Protein AF-I0X9K6-F1 (afdb_monomer_lite)

pLDDT: mean 84.28, std 16.14, range [26.67, 98.5]

Secondary structure (DSSP, 8-state):
----SSSSSSSTTS---------------------HHHHHHHHHTT-HHHHHHHHHHHHHH-GGGHHHHHHHHHHHHHHHHHHHHHHHHHHHHHHH-TT-HHHHHHHHHHHHHH-S--SSTHHHHHHHHHHHHHHHHHHHHHHHHHHHHHHHHHTT-HHHHHHHHHTTTTTTHHHHHHHTTT-HHHHHHHHHHHHHHHHHHHHHHSTTHHHHHHHHHHHHHHHHHTT-HHHHHHHHHHHHHHHHHHHHHHHHHHHHHHHHHHHHHHHHHH-TT--SSSHHHHHHHHHH--TTSTT-HHHHHHHHHHHHHHHHHHHHHHHHHHHHHHHHHHHHSHHHHT--SSS---HHHHHHHHHHHHHHHHHHHHHHHHT-SS--S--TTHHHHHHHHHHHHHHHHHHHHHHHHHHHHHHHHHHHHHHHHHT-TTS-HHHHHHHHHHHHHHHHHHH--HHHHSTTT-GGGHHHHHHT--TTHHHHHHHHHHHHHHHHHHHHHHHHHHHHHHHHHHHHHHHHHHHHHHHHHHHHHHHHT-SS---HHHHHHHHH-HHHHHHHHHHHHHHHTS------------HHHHHHHHHHHHHHHHHHHHHHHHHHHHHHHHHHT-GGGGS-HHHHHHHHHHHHHHHHHHHHHHHHHHHHHHHHHHHHHHHHHHHHHHHHHHHHHHHHHHHHHTT-HHHHHHHHHHHHHHHHHHHHHS--HHHHHHHHHHHHHHHHHHHHHHHHHHHHHHHHHHHHHHHHHHTT-HHHHHHHHHHHHHHHHTT-SSPPHHHHHHHHHHHHHHHHHT-----TTSTTHHHHHHHHHHHHHHHHHHHHHHHHHHHHS-S---

Radius of gyration: 77.04 Å; chains: 1; bounding box: 187×77×241 Å

Foldseek 3Di:
DDDPPDPPPPPPPPDDDDDDDDDDDDDDDPDDPLDVVVLVVCVQQQVLVVSVVSLVVVCVVCVVCNVVSVVSVVVLVVLVVVLVVLLVVLVVCCVPPVLVLVVNLVSLVVSCNSHVDDDDPSVVVSVVSNLVSLLSVLVVLLVVLQQVLLVCLLVVVLLVSLVSLVVSLCRQLVVVCVVCVVPCVLVVLVVVLVVLLVVLSCVCNPPCLLVQLLVLLVQLLVCLLVLNLVSNVVSLVVNLVSLLVLLVSLVSLVVSLVSLVVSLVVVCVVPVPDDCSHNSVSVSCLQVPDPVRQLGHSNSSSVSSLVVSLVSSLVSLVVSLLVLLVVLLVCPDPVNCPPPDDDNSPSVVSLVSNLSSLVSNVSSLCSLVSNDDPPSPDSVCVVVNLVSLLSNVLSVLLVLLVVLVVVLVVLLVVLVVLVVCCPDDPDPLVVSLVVLLVSLVVNCVSLPDLQCSQLVNPPSNVVVVVVVDCPPVSSSVVSNVSSVVSVVSSVVSNLSSLVSNLVVLLVLLVVLLVVLVLLLVLLVCQQFQVDDDDDPVRLVVLLVPVPSSSVVVVVVVVVVVDDDDPDPDPRFHALVSSLSSLVVSLVSLVVSLVSLVVSLVVSVVSCVVRVVLVVPPSSVVSNVVSVVSSVVSNVSSVVSNVVSVVSNVLSVVLQVQLVVLQVQLVVLQVQLVVCLVVLVLVSNVVSLVSSVVSNVSSRSSHNDPVSVVVSVVSSVVSVVSSLVVLLVVLVVQLVVLLVQLVVCVVVLNLVSSLVSLVVNQVSNVVRDVDGDPSSVVSNVVSVVSVVVVVDDDDDPPDPCCVVVVVVVVVVVVVVVVVVVVVVVVVVVDDDDDD

Structure (mmCIF, N/CA/C/O backbone):
data_AF-I0X9K6-F1
#
_entry.id   AF-I0X9K6-F1
#
loop_
_atom_site.group_PDB
_atom_site.id
_atom_site.type_symbol
_atom_site.label_atom_id
_atom_site.label_alt_id
_atom_site.label_comp_id
_atom_site.label_asym_id
_atom_site.label_entity_id
_atom_site.label_seq_id
_atom_site.pdbx_PDB_ins_code
_atom_site.Cartn_x
_atom_site.Cartn_y
_atom_site.Cartn_z
_atom_site.occupancy
_atom_site.B_iso_or_equiv
_atom_site.auth_seq_id
_atom_site.auth_comp_id
_atom_site.auth_asym_id
_atom_site.auth_atom_id
_atom_site.pdbx_PDB_model_num
ATOM 1 N N . MET A 1 1 ? 55.157 53.522 -71.698 1.00 33.41 1 MET A N 1
ATOM 2 C CA . MET A 1 1 ? 56.311 54.461 -71.692 1.00 33.41 1 MET A CA 1
ATOM 3 C C . MET A 1 1 ? 56.185 55.379 -70.476 1.00 33.41 1 MET A C 1
ATOM 5 O O . MET A 1 1 ? 55.043 55.668 -70.152 1.00 33.41 1 MET A O 1
ATOM 9 N N . PRO A 1 2 ? 57.252 55.941 -69.874 1.00 47.41 2 PRO A N 1
ATOM 10 C CA . PRO A 1 2 ? 58.630 55.458 -69.745 1.00 47.41 2 PRO A CA 1
ATOM 11 C C . PRO A 1 2 ? 59.175 55.565 -68.292 1.00 47.41 2 PRO A C 1
ATOM 13 O O . PRO A 1 2 ? 58.953 56.555 -67.611 1.00 47.41 2 PRO A O 1
ATOM 16 N N . LYS A 1 3 ? 59.959 54.570 -67.854 1.00 30.31 3 LYS A N 1
ATOM 17 C CA . LYS A 1 3 ? 61.115 54.676 -66.924 1.00 30.31 3 LYS A CA 1
ATOM 18 C C . LYS A 1 3 ? 61.911 53.358 -67.013 1.00 30.31 3 LYS A C 1
ATOM 20 O O . LYS A 1 3 ? 62.117 52.638 -66.049 1.00 30.31 3 LYS A O 1
ATOM 25 N N . LYS A 1 4 ? 62.300 53.001 -68.242 1.00 36.22 4 LYS A N 1
ATOM 26 C CA . LYS A 1 4 ? 63.235 51.911 -68.566 1.00 36.22 4 LYS A CA 1
ATOM 27 C C . LYS A 1 4 ? 64.493 52.544 -69.159 1.00 36.22 4 LYS A C 1
ATOM 29 O O . LYS A 1 4 ? 64.652 52.517 -70.369 1.00 36.22 4 LYS A O 1
ATOM 34 N N . LEU A 1 5 ? 65.307 53.205 -68.334 1.00 34.06 5 LEU A N 1
ATOM 35 C CA . LEU A 1 5 ? 66.648 53.683 -68.703 1.00 34.06 5 LEU A CA 1
ATOM 36 C C . LEU A 1 5 ? 67.356 54.230 -67.445 1.00 34.06 5 LEU A C 1
ATOM 38 O O . LEU A 1 5 ? 67.304 55.429 -67.213 1.00 34.06 5 LEU A O 1
ATOM 42 N N . LEU A 1 6 ? 67.931 53.371 -66.586 1.00 31.33 6 LEU A N 1
ATOM 43 C CA . LEU A 1 6 ? 68.987 53.794 -65.632 1.00 31.33 6 LEU A CA 1
ATOM 44 C C . LEU A 1 6 ? 69.682 52.674 -64.838 1.00 31.33 6 LEU A C 1
ATOM 46 O O . LEU A 1 6 ? 70.723 52.939 -64.256 1.00 31.33 6 LEU A O 1
ATOM 50 N N . PHE A 1 7 ? 69.200 51.426 -64.844 1.00 32.12 7 PHE A N 1
ATOM 51 C CA . PHE A 1 7 ? 69.889 50.335 -64.124 1.00 32.12 7 PHE A CA 1
ATOM 52 C C . PHE A 1 7 ? 70.731 49.408 -65.021 1.00 32.12 7 PHE A C 1
ATOM 54 O O . PHE A 1 7 ? 71.430 48.526 -64.535 1.00 32.12 7 PHE A O 1
ATOM 61 N N . LEU A 1 8 ? 70.716 49.639 -66.341 1.00 30.20 8 LEU A N 1
ATOM 62 C CA . LEU A 1 8 ? 71.433 48.822 -67.329 1.00 30.20 8 LEU A CA 1
ATOM 63 C C . LEU A 1 8 ? 72.877 49.296 -67.610 1.00 30.20 8 LEU A C 1
ATOM 65 O O . LEU A 1 8 ? 73.516 48.790 -68.526 1.00 30.20 8 LEU A O 1
ATOM 69 N N . THR A 1 9 ? 73.401 50.262 -66.848 1.00 31.50 9 THR A N 1
ATOM 70 C CA . THR A 1 9 ? 74.706 50.902 -67.113 1.00 31.50 9 THR A CA 1
ATOM 71 C C . THR A 1 9 ? 75.713 50.838 -65.961 1.00 31.50 9 THR A C 1
ATOM 73 O O . THR A 1 9 ? 76.816 51.346 -66.129 1.00 31.50 9 THR A O 1
ATOM 76 N N . LEU A 1 10 ? 75.417 50.167 -64.835 1.00 29.38 10 LEU A N 1
ATOM 77 C CA . LEU A 1 10 ? 76.358 50.087 -63.700 1.00 29.38 10 LEU A CA 1
ATOM 78 C C . LEU A 1 10 ? 76.986 48.708 -63.425 1.00 29.38 10 LEU A C 1
ATOM 80 O O . LEU A 1 10 ? 77.872 48.621 -62.583 1.00 29.38 10 LEU A O 1
ATOM 84 N N . LEU A 1 11 ? 76.617 47.645 -64.153 1.00 30.78 11 LEU A N 1
ATOM 85 C CA . LEU A 1 11 ? 77.255 46.321 -64.003 1.00 30.78 11 LEU A CA 1
ATOM 86 C C . LEU A 1 11 ? 78.198 45.939 -65.161 1.00 30.78 11 LEU A C 1
ATOM 88 O O . LEU A 1 11 ? 78.837 44.892 -65.126 1.00 30.78 11 LEU A O 1
ATOM 92 N N . PHE A 1 12 ? 78.315 46.796 -66.182 1.00 28.17 12 PHE A N 1
ATOM 93 C CA . PHE A 1 12 ? 79.093 46.528 -67.401 1.00 28.17 12 PHE A CA 1
ATOM 94 C C . PHE A 1 12 ? 80.575 46.957 -67.305 1.00 28.17 12 PHE A C 1
ATOM 96 O O . PHE A 1 12 ? 81.290 46.906 -68.299 1.00 28.17 12 PHE A O 1
ATOM 103 N N . PHE A 1 13 ? 81.055 47.361 -66.119 1.00 28.20 13 PHE A N 1
ATOM 104 C CA . PHE A 1 13 ? 82.417 47.889 -65.918 1.00 28.20 13 PHE A CA 1
ATOM 105 C C . PHE A 1 13 ? 83.308 47.113 -64.929 1.00 28.20 13 PHE A C 1
ATOM 107 O O . PHE A 1 13 ? 84.413 47.561 -64.644 1.00 28.20 13 PHE A O 1
ATOM 114 N N . LEU A 1 14 ? 82.901 45.931 -64.447 1.00 30.69 14 LEU A N 1
ATOM 115 C CA . LEU A 1 14 ? 83.754 45.095 -63.574 1.00 30.69 14 LEU A CA 1
ATOM 116 C C . LEU A 1 14 ? 84.393 43.880 -64.261 1.00 30.69 14 LEU A C 1
ATOM 118 O O . LEU A 1 14 ? 85.107 43.108 -63.628 1.00 30.69 14 LEU A O 1
ATOM 122 N N . PHE A 1 15 ? 84.218 43.745 -65.574 1.00 31.83 15 PHE A N 1
ATOM 123 C CA . PHE A 1 15 ? 84.880 42.722 -66.373 1.00 31.83 15 PHE A CA 1
ATOM 124 C C . PHE A 1 15 ? 85.744 43.391 -67.442 1.00 31.83 15 PHE A C 1
ATOM 126 O O . PHE A 1 15 ? 85.255 43.551 -68.543 1.00 31.83 15 PHE A O 1
ATOM 133 N N . PHE A 1 16 ? 86.984 43.809 -67.138 1.00 26.67 16 PHE A N 1
ATOM 134 C CA . PHE A 1 16 ? 88.144 43.704 -68.055 1.00 26.67 16 PHE A CA 1
ATOM 135 C C . PHE A 1 16 ? 89.475 44.210 -67.426 1.00 26.67 16 PHE A C 1
ATOM 137 O O . PHE A 1 16 ? 89.785 45.392 -67.491 1.00 26.67 16 PHE A O 1
ATOM 144 N N . LYS A 1 17 ? 90.300 43.234 -66.980 1.00 30.03 17 LYS A N 1
ATOM 145 C CA . LYS A 1 17 ? 91.791 43.119 -67.064 1.00 30.03 17 LYS A CA 1
ATOM 146 C C . LYS A 1 17 ? 92.709 44.019 -66.186 1.00 30.03 17 LYS A C 1
ATOM 148 O O . LYS A 1 17 ? 92.274 45.087 -65.786 1.00 30.03 17 LYS A O 1
ATOM 153 N N . PRO A 1 18 ? 93.992 43.629 -65.910 1.00 35.03 18 PRO A N 1
ATOM 154 C CA . PRO A 1 18 ? 94.829 42.669 -66.652 1.00 35.03 18 PRO A CA 1
ATOM 155 C C . PRO A 1 18 ? 95.585 41.581 -65.853 1.00 35.03 18 PRO A C 1
ATOM 157 O O . PRO A 1 18 ? 95.707 41.603 -64.635 1.00 35.03 18 PRO A O 1
ATOM 160 N N . LEU A 1 19 ? 96.110 40.634 -66.643 1.00 31.67 19 LEU A N 1
ATOM 161 C CA . LEU A 1 19 ? 97.127 39.632 -66.321 1.00 31.67 19 LEU A CA 1
ATOM 162 C C . LEU A 1 19 ? 98.327 40.214 -65.551 1.00 31.67 19 LEU A C 1
ATOM 164 O O . LEU A 1 19 ? 98.897 41.222 -65.967 1.00 31.67 19 LEU A O 1
ATOM 168 N N . SER A 1 20 ? 98.822 39.447 -64.582 1.00 30.55 20 SER A N 1
ATOM 169 C CA . SER A 1 20 ? 100.236 39.402 -64.198 1.00 30.55 20 SER A CA 1
ATOM 170 C C . SER A 1 20 ? 100.760 37.965 -64.359 1.00 30.55 20 SER A C 1
ATOM 172 O O . SER A 1 20 ? 100.078 36.990 -64.048 1.00 30.55 20 SER A O 1
ATOM 174 N N . LEU A 1 21 ? 101.951 37.848 -64.953 1.00 31.69 21 LEU A N 1
ATOM 175 C CA . LEU A 1 21 ? 102.672 36.614 -65.291 1.00 31.69 21 LEU A CA 1
ATOM 176 C C . LEU A 1 21 ? 103.750 36.291 -64.232 1.00 31.69 21 LEU A C 1
ATOM 178 O O . LEU A 1 21 ? 104.315 37.213 -63.651 1.00 31.69 21 LEU A O 1
ATOM 182 N N . PHE A 1 22 ? 104.101 34.995 -64.145 1.00 31.48 22 PHE A N 1
ATOM 183 C CA . PHE A 1 22 ? 105.184 34.319 -63.385 1.00 31.48 22 PHE A CA 1
ATOM 184 C C . PHE A 1 22 ? 104.928 34.056 -61.881 1.00 31.48 22 PHE A C 1
ATOM 186 O O . PHE A 1 22 ? 104.435 34.922 -61.180 1.00 31.48 22 PHE A O 1
ATOM 193 N N . SER A 1 23 ? 105.249 32.891 -61.291 1.00 28.66 23 SER A N 1
ATOM 194 C CA . SER A 1 23 ? 106.097 31.758 -61.707 1.00 28.66 23 SER A CA 1
ATOM 195 C C . SER A 1 23 ? 105.621 30.407 -61.119 1.00 28.66 23 SER A C 1
ATOM 197 O O . SER A 1 23 ? 104.689 30.327 -60.325 1.00 28.66 23 SER A O 1
ATOM 199 N N . ALA A 1 24 ? 106.254 29.331 -61.590 1.00 29.61 24 ALA A N 1
ATOM 200 C CA . ALA A 1 24 ? 105.864 27.932 -61.478 1.00 29.61 24 ALA A CA 1
ATOM 201 C C . ALA A 1 24 ? 105.912 27.308 -60.068 1.00 29.61 24 ALA A C 1
ATOM 203 O O . ALA A 1 24 ? 106.880 27.458 -59.330 1.00 29.61 24 ALA A O 1
ATOM 204 N N . GLY A 1 25 ? 104.937 26.433 -59.810 1.00 28.25 25 GLY A N 1
ATOM 205 C CA . GLY A 1 25 ? 104.994 25.372 -58.808 1.00 28.25 25 GLY A CA 1
ATOM 206 C C . GLY A 1 25 ? 104.135 24.191 -59.257 1.00 28.25 25 GLY A C 1
ATOM 207 O O . GLY A 1 25 ? 102.939 24.150 -58.995 1.00 28.25 25 GLY A O 1
ATOM 208 N N . LYS A 1 26 ? 104.738 23.243 -59.986 1.00 34.56 26 LYS A N 1
ATOM 209 C CA . LYS A 1 26 ? 104.135 21.945 -60.328 1.00 34.56 26 LYS A CA 1
ATOM 210 C C . LYS A 1 26 ? 103.781 21.195 -59.038 1.00 34.56 26 LYS A C 1
ATOM 212 O O . LYS A 1 26 ? 104.678 20.690 -58.374 1.00 34.56 26 LYS A O 1
ATOM 217 N N . VAL A 1 27 ? 102.492 20.998 -58.776 1.00 31.80 27 VAL A N 1
ATOM 218 C CA . VAL A 1 27 ? 102.008 19.799 -58.080 1.00 31.80 27 VAL A CA 1
ATOM 219 C C . VAL A 1 27 ? 101.056 19.098 -59.035 1.00 31.80 27 VAL A C 1
ATOM 221 O O . VAL A 1 27 ? 99.942 19.541 -59.292 1.00 31.80 27 VAL A O 1
ATOM 224 N N . ARG A 1 28 ? 101.566 18.029 -59.645 1.00 32.28 28 ARG A N 1
ATOM 225 C CA . ARG A 1 28 ? 100.822 17.153 -60.541 1.00 32.28 28 ARG A CA 1
ATOM 226 C C . ARG A 1 28 ? 100.207 16.035 -59.701 1.00 32.28 28 ARG A C 1
ATOM 228 O O . ARG A 1 28 ? 100.934 15.314 -59.030 1.00 32.28 28 ARG A O 1
ATOM 235 N N . ALA A 1 29 ? 98.894 15.898 -59.856 1.00 32.69 29 ALA A N 1
ATOM 236 C CA . ALA A 1 29 ? 98.073 14.708 -59.659 1.00 32.69 29 ALA A CA 1
ATOM 237 C C . ALA A 1 29 ? 97.879 14.166 -58.230 1.00 32.69 29 ALA A C 1
ATOM 239 O O . ALA A 1 29 ? 98.691 13.420 -57.690 1.00 32.69 29 ALA A O 1
ATOM 240 N N . LYS A 1 30 ? 96.642 14.327 -57.749 1.00 34.72 30 LYS A N 1
ATOM 241 C CA . LYS A 1 30 ? 95.850 13.156 -57.365 1.00 34.72 30 LYS A CA 1
ATOM 242 C C . LYS A 1 30 ? 94.674 13.072 -58.341 1.00 34.72 30 LYS A C 1
ATOM 244 O O . LYS A 1 30 ? 93.729 13.843 -58.239 1.00 34.72 30 LYS A O 1
ATOM 249 N N . ASN A 1 31 ? 94.789 12.189 -59.334 1.00 43.59 31 ASN A N 1
ATOM 250 C CA . ASN A 1 31 ? 93.687 11.833 -60.224 1.00 43.59 31 ASN A CA 1
ATOM 251 C C . ASN A 1 31 ? 92.539 11.279 -59.373 1.00 43.59 31 ASN A C 1
ATOM 253 O O . ASN A 1 31 ? 92.624 10.156 -58.878 1.00 43.59 31 ASN A O 1
ATOM 257 N N . SER A 1 32 ? 91.460 12.038 -59.223 1.00 43.88 32 SER A N 1
ATOM 258 C CA . SER A 1 32 ? 90.138 11.424 -59.223 1.00 43.88 32 SER A CA 1
ATOM 259 C C . SER A 1 32 ? 89.593 11.609 -60.627 1.00 43.88 32 SER A C 1
ATOM 261 O O . SER A 1 32 ? 89.447 12.749 -61.063 1.00 43.88 32 SER A O 1
ATOM 263 N N . ASP A 1 33 ? 89.326 10.515 -61.335 1.00 53.62 33 ASP A N 1
ATOM 264 C CA . ASP A 1 33 ? 88.636 10.529 -62.624 1.00 53.62 33 ASP A CA 1
ATOM 265 C C . ASP A 1 33 ? 87.256 11.185 -62.454 1.00 53.62 33 ASP A C 1
ATOM 267 O O . ASP A 1 33 ? 86.253 10.518 -62.179 1.00 53.62 33 ASP A O 1
ATOM 271 N N . LEU A 1 34 ? 87.187 12.512 -62.566 1.00 61.75 34 LEU A N 1
ATOM 272 C CA . LEU A 1 34 ? 85.938 13.254 -62.521 1.00 61.75 34 LEU A CA 1
ATOM 273 C C . LEU A 1 34 ? 85.221 13.001 -63.850 1.00 61.75 34 LEU A C 1
ATOM 275 O O . LEU A 1 34 ? 85.480 13.656 -64.852 1.00 61.75 34 LEU A O 1
ATOM 279 N N . LYS A 1 35 ? 84.370 11.977 -63.897 1.00 74.44 35 LYS A N 1
ATOM 280 C CA . LYS A 1 35 ? 83.644 11.604 -65.118 1.00 74.44 35 LYS A CA 1
ATOM 281 C C . LYS A 1 35 ? 82.453 12.536 -65.331 1.00 74.44 35 LYS A C 1
ATOM 283 O O . LYS A 1 35 ? 81.698 12.793 -64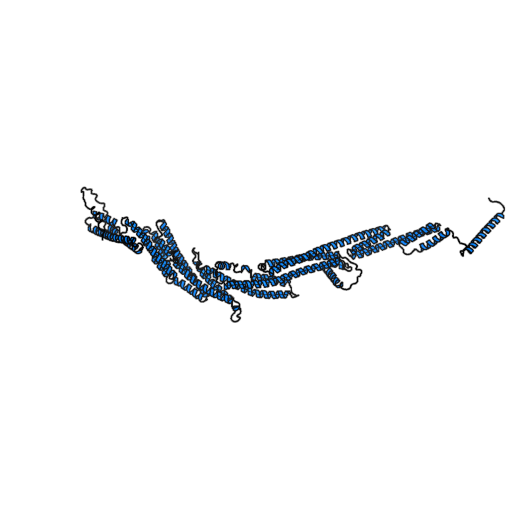.391 1.00 74.44 35 LYS A O 1
ATOM 288 N N . LEU A 1 36 ? 82.217 12.943 -66.583 1.00 77.19 36 LEU A N 1
ATOM 289 C CA . LEU A 1 36 ? 81.019 13.702 -66.979 1.00 77.19 36 LEU A CA 1
ATOM 290 C C . LEU A 1 36 ? 79.719 13.025 -66.519 1.00 77.19 36 LEU A C 1
ATOM 292 O O . LEU A 1 36 ? 78.774 13.722 -66.185 1.00 77.19 36 LEU A O 1
ATOM 296 N N . SER A 1 37 ? 79.694 11.695 -66.383 1.00 77.94 37 SER A N 1
ATOM 297 C CA . SER A 1 37 ? 78.541 10.948 -65.863 1.00 77.94 37 SER A CA 1
ATOM 298 C C . SER A 1 37 ? 78.137 11.340 -64.435 1.00 77.94 37 SER A C 1
ATOM 300 O O . SER A 1 37 ? 76.957 11.296 -64.094 1.00 77.94 37 SER A O 1
ATOM 302 N N . LYS A 1 38 ? 79.096 11.731 -63.583 1.00 80.25 38 LYS A N 1
ATOM 303 C CA . LYS A 1 38 ? 78.808 12.208 -62.222 1.00 80.25 38 LYS A CA 1
ATOM 304 C C . LYS A 1 38 ? 78.172 13.596 -62.267 1.00 80.25 38 LYS A C 1
ATOM 306 O O . LYS A 1 38 ? 77.182 13.833 -61.584 1.00 80.25 38 LYS A O 1
ATOM 311 N N . ILE A 1 39 ? 78.677 14.469 -63.132 1.00 81.19 39 ILE A N 1
ATOM 312 C CA . ILE A 1 39 ? 78.091 15.788 -63.394 1.00 81.19 39 ILE A CA 1
ATOM 313 C C . ILE A 1 39 ? 76.683 15.638 -63.992 1.00 81.19 39 ILE A C 1
ATOM 315 O O . ILE A 1 39 ? 75.755 16.296 -63.539 1.00 81.19 39 ILE A O 1
ATOM 319 N N . ASP A 1 40 ? 76.488 14.712 -64.933 1.00 81.44 40 ASP A N 1
ATOM 320 C CA . ASP A 1 40 ? 75.179 14.408 -65.521 1.00 81.44 40 ASP A CA 1
ATOM 321 C C . ASP A 1 40 ? 74.175 13.925 -64.470 1.00 81.44 40 ASP A C 1
ATOM 323 O O . ASP A 1 40 ? 72.999 14.278 -64.532 1.00 81.44 40 ASP A O 1
ATOM 327 N N . SER A 1 41 ? 74.630 13.163 -63.469 1.00 79.44 41 SER A N 1
ATOM 328 C CA . SER A 1 41 ? 73.774 12.746 -62.355 1.00 79.4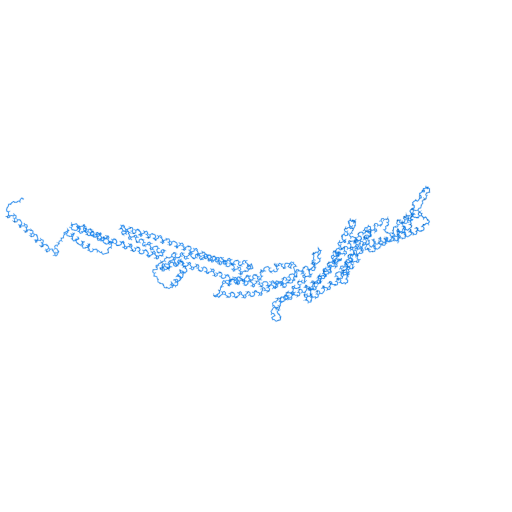4 41 SER A CA 1
ATOM 329 C C . SER A 1 41 ? 73.326 13.919 -61.478 1.00 79.44 41 SER A C 1
ATOM 331 O O . SER A 1 41 ? 72.175 13.933 -61.051 1.00 79.44 41 SER A O 1
ATOM 333 N N . LEU A 1 42 ? 74.185 14.923 -61.277 1.00 79.19 42 LEU A N 1
ATOM 334 C CA . LEU A 1 42 ? 73.858 16.140 -60.526 1.00 79.19 42 LEU A CA 1
ATOM 335 C C . LEU A 1 42 ? 72.907 17.039 -61.317 1.00 79.19 42 LEU A C 1
ATOM 337 O O . LEU A 1 42 ? 71.911 17.502 -60.773 1.00 79.19 42 LEU A O 1
ATOM 341 N N . ILE A 1 43 ? 73.133 17.191 -62.626 1.00 79.62 43 ILE A N 1
ATOM 342 C CA . ILE A 1 43 ? 72.204 17.892 -63.527 1.00 79.62 43 ILE A CA 1
ATOM 343 C C . ILE A 1 43 ? 70.835 17.202 -63.517 1.00 79.62 43 ILE A C 1
ATOM 345 O O . ILE A 1 43 ? 69.813 17.872 -63.429 1.00 79.62 43 ILE A O 1
ATOM 349 N N . LYS A 1 44 ? 70.794 15.863 -63.540 1.00 79.62 44 LYS A N 1
ATOM 350 C CA . LYS A 1 44 ? 69.541 15.092 -63.472 1.00 79.62 44 LYS A CA 1
ATOM 351 C C . LYS A 1 44 ? 68.822 15.234 -62.125 1.00 79.62 44 LYS A C 1
ATOM 353 O O . LYS A 1 44 ? 67.600 15.163 -62.087 1.00 79.62 44 LYS A O 1
ATOM 358 N N . ARG A 1 45 ? 69.567 15.431 -61.036 1.00 73.38 45 ARG A N 1
ATOM 359 C CA . ARG A 1 45 ? 69.031 15.731 -59.697 1.00 73.38 45 ARG A CA 1
ATOM 360 C C . ARG A 1 45 ? 68.745 17.218 -59.489 1.00 73.38 45 ARG A C 1
ATOM 362 O O . ARG A 1 45 ? 68.292 17.587 -58.413 1.00 73.38 45 ARG A O 1
ATOM 369 N N . THR A 1 46 ? 68.956 18.051 -60.513 1.00 75.25 46 THR A N 1
ATOM 370 C CA . THR A 1 46 ? 68.779 19.514 -60.492 1.00 75.25 46 THR A CA 1
ATOM 371 C C . THR A 1 46 ? 69.697 20.254 -59.507 1.00 75.25 46 THR A C 1
ATOM 373 O O . THR A 1 46 ? 69.435 21.389 -59.126 1.00 75.25 46 THR A O 1
ATOM 376 N N . GLU A 1 47 ? 70.810 19.630 -59.114 1.00 76.94 47 GLU A N 1
ATOM 377 C CA . GLU A 1 47 ? 71.834 20.197 -58.225 1.00 76.94 47 GLU A CA 1
ATOM 378 C C . GLU A 1 47 ? 72.817 21.055 -59.044 1.00 76.94 47 GLU A C 1
ATOM 380 O O . GLU A 1 47 ? 73.983 20.704 -59.255 1.00 76.94 47 GLU A O 1
ATOM 385 N N . TYR A 1 48 ? 72.317 22.157 -59.606 1.00 80.81 48 TYR A N 1
ATOM 386 C CA . TYR A 1 48 ? 73.021 22.909 -60.646 1.00 80.81 48 TYR A CA 1
ATOM 387 C C . TYR A 1 48 ? 74.246 23.686 -60.171 1.00 80.81 48 TYR A C 1
ATOM 389 O O . TYR A 1 48 ? 75.203 23.779 -60.937 1.00 80.81 48 TYR A O 1
ATOM 397 N N . ASP A 1 49 ? 74.267 24.206 -58.942 1.00 74.50 49 ASP A N 1
ATOM 398 C CA . ASP A 1 49 ? 75.440 24.923 -58.419 1.00 74.50 49 ASP A CA 1
ATOM 399 C C . ASP A 1 49 ? 76.653 24.000 -58.288 1.00 74.50 49 ASP A C 1
ATOM 401 O O . ASP A 1 49 ? 77.743 24.315 -58.774 1.00 74.50 49 ASP A O 1
ATOM 405 N N . GLU A 1 50 ? 76.449 22.808 -57.726 1.00 79.50 50 GLU A N 1
ATOM 406 C CA . GLU A 1 50 ? 77.504 21.804 -57.606 1.00 79.50 50 GLU A CA 1
ATOM 407 C C . GLU A 1 50 ? 77.882 21.229 -58.980 1.00 79.50 50 GLU A C 1
ATOM 409 O O . GLU A 1 50 ? 79.064 21.024 -59.268 1.00 79.50 50 GLU A O 1
ATOM 414 N N . ALA A 1 51 ? 76.909 21.050 -59.883 1.00 81.94 51 ALA A N 1
ATOM 415 C CA . ALA A 1 51 ? 77.183 20.657 -61.262 1.00 81.94 51 ALA A CA 1
ATOM 416 C C . ALA A 1 51 ? 78.026 21.705 -62.010 1.00 81.94 51 ALA A C 1
ATOM 418 O O . ALA A 1 51 ? 78.964 21.328 -62.708 1.00 81.94 51 ALA A O 1
ATOM 419 N N . LEU A 1 52 ? 77.743 23.006 -61.862 1.00 82.25 52 LEU A N 1
ATOM 420 C CA . LEU A 1 52 ? 78.519 24.093 -62.472 1.00 82.25 52 LEU A CA 1
ATOM 421 C C . LEU A 1 52 ? 79.918 24.203 -61.865 1.00 82.25 52 LEU A C 1
ATOM 423 O O . LEU A 1 52 ? 80.886 24.378 -62.609 1.00 82.25 52 LEU A O 1
ATOM 427 N N . ARG A 1 53 ? 80.046 24.042 -60.542 1.00 85.06 53 ARG A N 1
ATOM 428 C CA . ARG A 1 53 ? 81.343 24.003 -59.850 1.00 85.06 53 ARG A CA 1
ATOM 429 C C . ARG A 1 53 ? 82.214 22.872 -60.396 1.00 85.06 53 ARG A C 1
ATOM 431 O O . ARG A 1 53 ? 83.352 23.113 -60.800 1.00 85.06 53 ARG A O 1
ATOM 438 N N . LEU A 1 54 ? 81.658 21.662 -60.476 1.00 84.06 54 LEU A N 1
ATOM 439 C CA . LEU A 1 54 ? 82.350 20.489 -61.008 1.00 84.06 54 LEU A CA 1
ATOM 440 C C . LEU A 1 54 ? 82.594 20.573 -62.519 1.00 84.06 54 LEU A C 1
ATOM 442 O O . LEU A 1 54 ? 83.614 20.076 -62.983 1.00 84.06 54 LEU A O 1
ATOM 446 N N . LEU A 1 55 ? 81.716 21.218 -63.295 1.00 83.62 55 LEU A N 1
ATOM 447 C CA . LEU A 1 55 ? 81.951 21.501 -64.719 1.00 83.62 55 LEU A CA 1
ATOM 448 C C . LEU A 1 55 ? 83.131 22.450 -64.915 1.00 83.62 55 LEU A C 1
ATOM 450 O O . LEU A 1 55 ? 83.934 22.228 -65.818 1.00 83.62 55 LEU A O 1
ATOM 454 N N . ASN A 1 56 ? 83.263 23.472 -64.070 1.00 82.31 56 ASN A N 1
ATOM 455 C CA . ASN A 1 56 ? 84.384 24.407 -64.126 1.00 82.31 56 ASN A CA 1
ATOM 456 C C . ASN A 1 56 ? 85.712 23.706 -63.777 1.00 82.31 56 ASN A C 1
ATOM 458 O O . ASN A 1 56 ? 86.709 23.857 -64.482 1.00 82.31 56 ASN A O 1
ATOM 462 N N . GLU A 1 57 ? 85.698 22.852 -62.748 1.00 82.56 57 GLU A N 1
ATOM 463 C CA . GLU A 1 57 ? 86.832 21.996 -62.373 1.00 82.56 57 GLU A CA 1
ATOM 464 C C . GLU A 1 57 ? 87.168 20.961 -63.469 1.00 82.56 57 GLU A C 1
ATOM 466 O O . GLU A 1 57 ? 88.337 20.702 -63.758 1.00 82.56 57 GLU A O 1
ATOM 471 N N . TYR A 1 58 ? 86.152 20.406 -64.138 1.00 83.19 58 TYR A N 1
ATOM 472 C CA . TYR A 1 58 ? 86.313 19.472 -65.254 1.00 83.19 58 TYR A CA 1
ATOM 473 C C . TYR A 1 58 ? 86.958 20.135 -66.475 1.00 83.19 58 TYR A C 1
ATOM 475 O O . TYR A 1 58 ? 87.889 19.565 -67.045 1.00 83.19 58 TYR A O 1
ATOM 483 N N . ILE A 1 59 ? 86.494 21.334 -66.850 1.00 81.94 59 ILE A N 1
ATOM 484 C CA . ILE A 1 59 ? 87.024 22.133 -67.968 1.00 81.94 59 ILE A CA 1
ATOM 485 C C . ILE A 1 59 ? 88.492 22.492 -67.733 1.00 81.94 59 ILE A C 1
ATOM 487 O O . ILE A 1 59 ? 89.307 22.337 -68.641 1.00 81.94 59 ILE A O 1
ATOM 491 N N . ALA A 1 60 ? 88.841 22.928 -66.518 1.00 78.94 60 ALA A N 1
ATOM 492 C CA . ALA A 1 60 ? 90.213 23.292 -66.166 1.00 78.94 60 ALA A CA 1
ATOM 493 C C . ALA A 1 60 ? 91.195 22.115 -66.319 1.00 78.94 60 ALA A C 1
ATOM 495 O O . ALA A 1 60 ? 92.350 22.316 -66.689 1.00 78.94 60 ALA A O 1
ATOM 496 N N . ASN A 1 61 ? 90.723 20.890 -66.067 1.00 78.12 61 ASN A N 1
ATOM 497 C CA . ASN A 1 61 ? 91.530 19.672 -66.128 1.00 78.12 61 ASN A CA 1
ATOM 498 C C . ASN A 1 61 ? 91.445 18.925 -67.475 1.00 78.12 61 ASN A C 1
ATOM 500 O O . ASN A 1 61 ? 92.298 18.081 -67.741 1.00 78.12 61 ASN A O 1
ATOM 504 N N . ASN A 1 62 ? 90.452 19.217 -68.328 1.00 77.38 62 ASN A N 1
ATOM 505 C CA . ASN A 1 62 ? 90.233 18.561 -69.628 1.00 77.38 62 ASN A CA 1
ATOM 506 C C . ASN A 1 62 ? 89.859 19.584 -70.729 1.00 77.38 62 ASN A C 1
ATOM 508 O O . ASN A 1 62 ? 88.713 19.587 -71.194 1.00 77.38 62 ASN A O 1
ATOM 512 N N . PRO A 1 63 ? 90.798 20.445 -71.174 1.00 74.31 63 PRO A N 1
ATOM 513 C CA . PRO A 1 63 ? 90.501 21.544 -72.101 1.00 74.31 63 PRO A CA 1
ATOM 514 C C . PRO A 1 63 ? 89.971 21.077 -73.464 1.00 74.31 63 PRO A C 1
ATOM 516 O O . PRO A 1 63 ? 89.080 21.707 -74.026 1.00 74.31 63 PRO A O 1
ATOM 519 N N . ASP A 1 64 ? 90.454 19.936 -73.964 1.00 75.56 64 ASP A N 1
ATOM 520 C CA . ASP A 1 64 ? 90.049 19.376 -75.264 1.00 75.56 64 ASP A CA 1
ATOM 521 C C . ASP A 1 64 ? 88.592 18.877 -75.276 1.00 75.56 64 ASP A C 1
ATOM 523 O O . ASP A 1 64 ? 88.021 18.635 -76.336 1.00 75.56 64 ASP A O 1
ATOM 527 N N . ASN A 1 65 ? 87.968 18.733 -74.100 1.00 77.81 65 ASN A N 1
ATOM 528 C CA . ASN A 1 65 ? 86.577 18.304 -73.949 1.00 77.81 65 ASN A CA 1
ATOM 529 C C . ASN A 1 65 ? 85.635 19.456 -73.546 1.00 77.81 65 ASN A C 1
ATOM 531 O O . ASN A 1 65 ? 84.549 19.231 -72.996 1.00 77.81 65 ASN A O 1
ATOM 535 N N . PHE A 1 66 ? 86.058 20.698 -73.802 1.00 78.12 66 PHE A N 1
ATOM 536 C CA . PHE A 1 66 ? 85.324 21.915 -73.459 1.00 78.12 66 PHE A CA 1
ATOM 537 C C . PHE A 1 66 ? 83.911 21.943 -74.051 1.00 78.12 66 PHE A C 1
ATOM 539 O O . PHE A 1 66 ? 82.965 22.258 -73.331 1.00 78.12 66 PHE A O 1
ATOM 546 N N . ASP A 1 67 ? 83.738 21.539 -75.313 1.00 78.44 67 ASP A N 1
ATOM 547 C CA . ASP A 1 67 ? 82.440 21.579 -76.002 1.00 78.44 67 ASP A CA 1
ATOM 548 C C . ASP A 1 67 ? 81.368 20.746 -75.277 1.00 78.44 67 ASP A C 1
ATOM 550 O O . ASP A 1 67 ? 80.228 21.185 -75.100 1.00 78.44 67 ASP A O 1
ATOM 554 N N . ASN A 1 68 ? 81.737 19.568 -74.762 1.00 80.06 68 ASN A N 1
ATOM 555 C CA . ASN A 1 68 ? 80.823 18.702 -74.011 1.00 80.06 68 ASN A CA 1
ATOM 556 C C . ASN A 1 68 ? 80.453 19.276 -72.639 1.00 80.06 68 ASN A C 1
ATOM 558 O O . ASN A 1 68 ? 79.324 19.084 -72.171 1.00 80.06 68 ASN A O 1
ATOM 562 N N . ALA A 1 69 ? 81.376 19.982 -71.988 1.00 80.94 69 ALA A N 1
ATOM 563 C CA . ALA A 1 69 ? 81.079 20.715 -70.765 1.00 80.94 69 ALA A CA 1
ATOM 564 C C . ALA A 1 69 ? 80.209 21.951 -71.062 1.00 80.94 69 ALA A C 1
ATOM 566 O O . ALA A 1 69 ? 79.251 22.222 -70.339 1.00 80.94 69 ALA A O 1
ATOM 567 N N . GLN A 1 70 ? 80.448 22.643 -72.179 1.00 81.50 70 GLN A N 1
ATOM 568 C CA . GLN A 1 70 ? 79.680 23.812 -72.604 1.00 81.50 70 GLN A CA 1
ATOM 569 C C . GLN A 1 70 ? 78.223 23.466 -72.945 1.00 81.50 70 GLN A C 1
ATOM 571 O O . GLN A 1 70 ? 77.328 24.247 -72.624 1.00 81.50 70 GLN A O 1
ATOM 576 N N . ILE A 1 71 ? 77.950 22.300 -73.543 1.00 85.44 71 ILE A N 1
ATOM 577 C CA . ILE A 1 71 ? 76.575 21.809 -73.772 1.00 85.44 71 ILE A CA 1
ATOM 578 C C . ILE A 1 71 ? 75.817 21.671 -72.444 1.00 85.44 71 ILE A C 1
ATOM 580 O O . ILE A 1 71 ? 74.669 22.105 -72.337 1.00 85.44 71 ILE A O 1
ATOM 584 N N . ARG A 1 72 ? 76.466 21.122 -71.413 1.00 85.75 72 ARG A N 1
ATOM 585 C CA . ARG A 1 72 ? 75.887 20.951 -70.071 1.00 85.75 72 ARG A CA 1
ATOM 586 C C . ARG A 1 72 ? 75.681 22.286 -69.363 1.00 85.75 72 ARG A C 1
ATOM 588 O O . ARG A 1 72 ? 74.608 22.514 -68.818 1.00 85.75 72 ARG A O 1
ATOM 595 N N . ILE A 1 73 ? 76.642 23.206 -69.466 1.00 83.94 73 ILE A N 1
ATOM 596 C CA . ILE A 1 73 ? 76.491 24.585 -68.975 1.00 83.94 73 ILE A CA 1
ATOM 597 C C . ILE A 1 73 ? 75.310 25.275 -69.674 1.00 83.94 73 ILE A C 1
ATOM 599 O O . ILE A 1 73 ? 74.474 25.874 -69.006 1.00 83.94 73 ILE A O 1
ATOM 603 N N . LYS A 1 74 ? 75.175 25.152 -71.004 1.00 84.44 74 LYS A N 1
ATOM 604 C CA . LYS A 1 74 ? 74.023 25.692 -71.753 1.00 84.44 74 LYS A CA 1
ATOM 605 C C . LYS A 1 74 ? 72.698 25.081 -71.291 1.00 84.44 74 LYS A C 1
ATOM 607 O O . LYS A 1 74 ? 71.710 25.807 -71.205 1.00 84.44 74 LYS A O 1
ATOM 612 N N . HIS A 1 75 ? 72.670 23.783 -70.990 1.00 84.25 75 HIS A N 1
ATOM 613 C CA . HIS A 1 75 ? 71.484 23.114 -70.453 1.00 84.25 75 HIS A CA 1
ATOM 614 C C . HIS A 1 75 ? 71.094 23.682 -69.081 1.00 84.25 75 HIS A C 1
ATOM 616 O O . HIS A 1 75 ? 69.945 24.083 -68.904 1.00 84.25 75 HIS A O 1
ATOM 622 N N . ILE A 1 76 ? 72.060 23.819 -68.168 1.00 82.31 76 ILE A N 1
ATOM 623 C CA . ILE A 1 76 ? 71.852 24.414 -66.840 1.00 82.31 76 ILE A CA 1
ATOM 624 C C . ILE A 1 76 ? 71.378 25.873 -66.957 1.00 82.31 76 ILE A C 1
ATOM 626 O O . ILE A 1 76 ? 70.387 26.250 -66.339 1.00 82.31 76 ILE A O 1
ATOM 630 N N . ILE A 1 77 ? 72.017 26.692 -67.803 1.00 80.81 77 ILE A N 1
ATOM 631 C CA . ILE A 1 77 ? 71.618 28.094 -68.033 1.00 80.81 77 ILE A CA 1
ATOM 632 C C . ILE A 1 77 ? 70.190 28.180 -68.588 1.00 80.81 77 ILE A C 1
ATOM 634 O O . ILE A 1 77 ? 69.423 29.054 -68.185 1.00 80.81 77 ILE A O 1
ATOM 638 N N . LYS A 1 78 ? 69.810 27.284 -69.508 1.00 82.94 78 LYS A N 1
ATOM 639 C CA . LYS A 1 78 ? 68.447 27.237 -70.053 1.00 82.94 78 LYS A CA 1
ATOM 640 C C . LYS A 1 78 ? 67.429 26.874 -68.969 1.00 82.94 78 LYS A C 1
ATOM 642 O O . LYS A 1 78 ? 66.408 27.547 -68.884 1.00 82.94 78 LYS A O 1
ATOM 647 N N . ALA A 1 79 ? 67.718 25.869 -68.141 1.00 79.50 79 ALA A N 1
ATOM 648 C CA . ALA A 1 79 ? 66.861 25.483 -67.021 1.00 79.50 79 ALA A CA 1
ATOM 649 C C . ALA A 1 79 ? 66.685 26.639 -66.019 1.00 79.50 79 ALA A C 1
ATOM 651 O O . ALA A 1 79 ? 65.557 26.973 -65.668 1.00 79.50 79 ALA A O 1
ATOM 652 N N . ARG A 1 80 ? 67.772 27.338 -65.665 1.00 77.75 80 ARG A N 1
ATOM 653 C CA . ARG A 1 80 ? 67.730 28.525 -64.792 1.00 77.75 80 ARG A CA 1
ATOM 654 C C . ARG A 1 80 ? 66.943 29.691 -65.378 1.00 77.75 80 ARG A C 1
ATOM 656 O O . ARG A 1 80 ? 66.231 30.373 -64.654 1.00 77.75 80 ARG A O 1
ATOM 663 N N . LYS A 1 81 ? 67.017 29.911 -66.694 1.00 79.12 81 LYS A N 1
ATOM 664 C CA . LYS A 1 81 ? 66.221 30.953 -67.359 1.00 79.12 81 LYS A CA 1
ATOM 665 C C . LYS A 1 81 ? 64.719 30.666 -67.285 1.00 79.12 81 LYS A C 1
ATOM 667 O O . LYS A 1 81 ? 63.940 31.601 -67.115 1.00 79.12 81 LYS A O 1
ATOM 672 N N . GLU A 1 82 ? 64.310 29.408 -67.438 1.00 79.12 82 GLU A N 1
ATOM 673 C CA . GLU A 1 82 ? 62.902 29.023 -67.269 1.00 79.12 82 GLU A CA 1
ATOM 674 C C . GLU A 1 82 ? 62.473 29.084 -65.795 1.00 79.12 82 GLU A C 1
ATOM 676 O O . GLU A 1 82 ? 61.386 29.586 -65.513 1.00 79.12 82 GLU A O 1
ATOM 681 N N . TYR A 1 83 ? 63.354 28.710 -64.859 1.00 78.62 83 TYR A N 1
ATOM 682 C CA . TYR A 1 83 ? 63.143 28.912 -63.421 1.00 78.62 83 TYR A CA 1
ATOM 683 C C . TYR A 1 83 ? 62.889 30.391 -63.082 1.00 78.62 83 TYR A C 1
ATOM 685 O O . TYR A 1 83 ? 61.886 30.703 -62.449 1.00 78.62 83 TYR A O 1
ATOM 693 N N . SER A 1 84 ? 63.719 31.328 -63.562 1.00 73.00 84 SER A N 1
ATOM 694 C CA . SER A 1 84 ? 63.527 32.765 -63.294 1.00 73.00 84 SER A CA 1
ATOM 695 C C . SER A 1 84 ? 62.185 33.300 -63.804 1.00 73.00 84 SER A C 1
ATOM 697 O O . SER A 1 84 ? 61.535 34.062 -63.100 1.00 73.00 84 SER A O 1
ATOM 699 N N . LYS A 1 85 ? 61.723 32.875 -64.990 1.00 80.62 85 LYS A N 1
ATOM 700 C CA . LYS A 1 85 ? 60.405 33.288 -65.511 1.00 80.62 85 LYS A CA 1
ATOM 701 C C . LYS A 1 85 ? 59.253 32.786 -64.644 1.00 80.62 85 LYS A C 1
ATOM 703 O O . LYS A 1 85 ? 58.282 33.508 -64.436 1.00 80.62 85 LYS A O 1
ATOM 708 N N . LEU A 1 86 ? 59.337 31.536 -64.190 1.00 79.81 86 LEU A N 1
ATOM 709 C CA . LEU A 1 86 ? 58.335 30.954 -63.301 1.00 79.81 86 LEU A CA 1
ATOM 710 C C . LEU A 1 86 ? 58.365 31.627 -61.922 1.00 79.81 86 LEU A C 1
ATOM 712 O O . LEU A 1 86 ? 57.306 31.842 -61.345 1.00 79.81 86 LEU A O 1
ATOM 716 N N . ALA A 1 87 ? 59.544 32.023 -61.433 1.00 70.50 87 ALA A N 1
ATOM 717 C CA . ALA A 1 87 ? 59.700 32.733 -60.168 1.00 70.50 87 ALA A CA 1
ATOM 718 C C . ALA A 1 87 ? 59.113 34.154 -60.236 1.00 70.50 87 ALA A C 1
ATOM 720 O O . ALA A 1 87 ? 58.408 34.559 -59.317 1.00 70.50 87 ALA A O 1
ATOM 721 N N . ASP A 1 88 ? 59.312 34.877 -61.344 1.00 76.19 88 ASP A N 1
ATOM 722 C CA . ASP A 1 88 ? 58.680 36.186 -61.570 1.00 76.19 88 ASP A CA 1
ATOM 723 C C . ASP A 1 88 ? 57.147 36.069 -61.623 1.00 76.19 88 ASP A C 1
ATOM 725 O O . ASP A 1 88 ? 56.443 36.876 -61.016 1.00 76.19 88 ASP A O 1
ATOM 729 N N . ARG A 1 89 ? 56.618 35.035 -62.299 1.00 81.25 89 ARG A N 1
ATOM 730 C CA . ARG A 1 89 ? 55.171 34.753 -62.333 1.00 81.25 89 ARG A CA 1
ATOM 731 C C . ARG A 1 89 ? 54.630 34.397 -60.949 1.00 81.25 89 ARG A C 1
ATOM 733 O O . ARG A 1 89 ? 53.541 34.830 -60.597 1.00 81.25 89 ARG A O 1
ATOM 740 N N . LEU A 1 90 ? 55.385 33.629 -60.166 1.00 78.62 90 LEU A N 1
ATOM 741 C CA . LEU A 1 90 ? 55.024 33.296 -58.793 1.00 78.62 90 LEU A CA 1
ATOM 742 C C . LEU A 1 90 ? 54.924 34.560 -57.924 1.00 78.62 90 LEU A C 1
ATOM 744 O O . LEU A 1 90 ? 53.936 34.727 -57.216 1.00 78.62 90 LEU A O 1
ATOM 748 N N . ILE A 1 91 ? 55.907 35.464 -58.007 1.00 72.50 91 ILE A N 1
ATOM 749 C CA . ILE A 1 91 ? 55.898 36.740 -57.274 1.00 72.50 91 ILE A CA 1
ATOM 750 C C . ILE A 1 91 ? 54.686 37.593 -57.672 1.00 72.50 91 ILE A C 1
ATOM 752 O O . ILE A 1 91 ? 54.007 38.121 -56.794 1.00 72.50 91 ILE A O 1
ATOM 756 N N . ASP A 1 92 ? 54.388 37.702 -58.969 1.00 79.75 92 ASP A N 1
ATOM 757 C CA . ASP A 1 92 ? 53.227 38.448 -59.475 1.00 79.75 92 ASP A CA 1
ATOM 758 C C . ASP A 1 92 ? 51.904 37.896 -58.924 1.00 79.75 92 ASP A C 1
ATOM 760 O O . ASP A 1 92 ? 51.064 38.647 -58.429 1.00 79.75 92 ASP A O 1
ATOM 764 N N . MET A 1 93 ? 51.756 36.571 -58.918 1.00 79.81 93 MET A N 1
ATOM 765 C CA . MET A 1 93 ? 50.545 35.906 -58.445 1.00 79.81 93 MET A CA 1
ATOM 766 C C . MET A 1 93 ? 50.363 36.023 -56.929 1.00 79.81 93 MET A C 1
ATOM 768 O O . MET A 1 93 ? 49.250 36.229 -56.465 1.00 79.81 93 MET A O 1
ATOM 772 N N . ILE A 1 94 ? 51.442 35.985 -56.143 1.00 73.38 94 ILE A N 1
ATOM 773 C CA . ILE A 1 94 ? 51.372 36.226 -54.690 1.00 73.38 94 ILE A CA 1
ATOM 774 C C . ILE A 1 94 ? 50.982 37.676 -54.383 1.00 73.38 94 ILE A C 1
ATOM 776 O O . ILE A 1 94 ? 50.271 37.926 -53.414 1.00 73.38 94 ILE A O 1
ATOM 780 N N . LEU A 1 95 ? 51.462 38.641 -55.173 1.00 71.88 95 LEU A N 1
ATOM 781 C CA . LEU A 1 95 ? 51.201 40.062 -54.931 1.00 71.88 95 LEU A CA 1
ATOM 782 C C . LEU A 1 95 ? 49.800 40.492 -55.379 1.00 71.88 95 LEU A C 1
ATOM 784 O O . LEU A 1 95 ? 49.188 41.328 -54.715 1.00 71.88 95 LEU A O 1
ATOM 788 N N . ASN A 1 96 ? 49.309 39.942 -56.490 1.00 77.19 96 ASN A N 1
ATOM 789 C CA . ASN A 1 96 ? 48.086 40.412 -57.142 1.00 77.19 96 ASN A CA 1
ATOM 790 C C . ASN A 1 96 ? 46.905 39.435 -57.020 1.00 77.19 96 ASN A C 1
ATOM 792 O O . ASN A 1 96 ? 45.757 39.875 -57.055 1.00 77.19 96 ASN A O 1
ATOM 796 N N . GLU A 1 97 ? 47.161 38.137 -56.836 1.00 78.94 97 GLU A N 1
ATOM 797 C CA . GLU A 1 97 ? 46.146 37.078 -56.730 1.00 78.94 97 GLU A CA 1
ATOM 798 C C . GLU A 1 97 ? 46.439 36.086 -55.575 1.00 78.94 97 GLU A C 1
ATOM 800 O O . GLU A 1 97 ? 46.412 34.869 -55.781 1.00 78.94 97 GLU A O 1
ATOM 805 N N . PRO A 1 98 ? 46.708 36.558 -54.338 1.00 67.31 98 PRO A N 1
ATOM 806 C CA . PRO A 1 98 ? 47.166 35.702 -53.233 1.00 67.31 98 PRO A CA 1
ATOM 807 C C . PRO A 1 98 ? 46.191 34.575 -52.853 1.00 67.31 98 PRO A C 1
ATOM 809 O O . PRO A 1 98 ? 46.600 33.574 -52.273 1.00 67.31 98 PRO A O 1
ATOM 812 N N . GLU A 1 99 ? 44.907 34.716 -53.190 1.00 69.44 99 GLU A N 1
ATOM 813 C CA . GLU A 1 99 ? 43.861 33.724 -52.913 1.00 69.44 99 GLU A CA 1
ATOM 814 C C . GLU A 1 99 ? 43.853 32.551 -53.911 1.00 69.44 99 GLU A C 1
ATOM 816 O O . GLU A 1 99 ? 43.232 31.514 -53.651 1.00 69.44 99 GLU A O 1
ATOM 821 N N . ASN A 1 100 ? 44.561 32.666 -55.044 1.00 78.12 100 ASN A N 1
ATOM 822 C CA . ASN A 1 100 ? 44.651 31.636 -56.085 1.00 78.12 100 ASN A CA 1
ATOM 823 C C . ASN A 1 100 ? 45.633 30.512 -55.683 1.00 78.12 100 ASN A C 1
ATOM 825 O O . ASN A 1 100 ? 46.571 30.153 -56.394 1.00 78.12 100 ASN A O 1
ATOM 829 N N . ASN A 1 101 ? 45.415 29.943 -54.494 1.00 72.00 101 ASN A N 1
ATOM 830 C CA . ASN A 1 101 ? 46.324 29.013 -53.821 1.00 72.00 101 ASN A CA 1
ATOM 831 C C . ASN A 1 101 ? 46.647 27.760 -54.656 1.00 72.00 101 ASN A C 1
ATOM 833 O O . ASN A 1 101 ? 47.757 27.238 -54.564 1.00 72.00 101 ASN A O 1
ATOM 837 N N . LYS A 1 102 ? 45.709 27.293 -55.497 1.00 75.94 102 LYS A N 1
ATOM 838 C CA . LYS A 1 102 ? 45.928 26.160 -56.410 1.00 75.94 102 LYS A CA 1
ATOM 839 C C . LYS A 1 102 ? 46.989 26.489 -57.459 1.00 75.94 102 LYS A C 1
ATOM 841 O O . LYS A 1 102 ? 47.944 25.735 -57.616 1.00 75.94 102 LYS A O 1
ATOM 846 N N . GLU A 1 103 ? 46.833 27.609 -58.162 1.00 76.50 103 GLU A N 1
ATOM 847 C CA . GLU A 1 103 ? 47.787 28.012 -59.194 1.00 76.50 103 GLU A CA 1
ATOM 848 C C . GLU A 1 103 ? 49.139 28.375 -58.561 1.00 76.50 103 GLU A C 1
ATOM 850 O O . GLU A 1 103 ? 50.181 27.994 -59.093 1.00 76.50 103 GLU A O 1
ATOM 855 N N . ILE A 1 104 ? 49.140 29.014 -57.378 1.00 75.06 104 ILE A N 1
ATOM 856 C CA . ILE A 1 104 ? 50.366 29.326 -56.612 1.00 75.06 104 ILE A CA 1
ATOM 857 C C . ILE A 1 104 ? 51.124 28.038 -56.295 1.00 75.06 104 ILE A C 1
ATOM 859 O O . ILE A 1 104 ? 52.321 27.945 -56.574 1.00 75.06 104 ILE A O 1
ATOM 863 N N . TYR A 1 105 ? 50.429 27.017 -55.797 1.00 75.75 105 TYR A N 1
ATOM 864 C CA . TYR A 1 105 ? 51.018 25.708 -55.540 1.00 75.75 105 TYR A CA 1
ATOM 865 C C . TYR A 1 105 ? 51.545 25.027 -56.817 1.00 75.75 105 TYR A C 1
ATOM 867 O O . TYR A 1 105 ? 52.672 24.529 -56.827 1.00 75.75 105 TYR A O 1
ATOM 875 N N . GLU A 1 106 ? 50.786 25.039 -57.917 1.00 78.50 106 GLU A N 1
ATOM 876 C CA . GLU A 1 106 ? 51.198 24.423 -59.187 1.00 78.50 106 GLU A CA 1
ATOM 877 C C . GLU A 1 106 ? 52.449 25.082 -59.790 1.00 78.50 106 GLU A C 1
ATOM 879 O O . GLU A 1 106 ? 53.330 24.379 -60.296 1.00 78.50 106 GLU A O 1
ATOM 884 N N . ILE A 1 107 ? 52.570 26.414 -59.718 1.00 79.88 107 ILE A N 1
ATOM 885 C CA . ILE A 1 107 ? 53.772 27.131 -60.174 1.00 79.88 107 ILE A CA 1
ATOM 886 C C . ILE A 1 107 ? 54.980 26.764 -59.311 1.00 79.88 107 ILE A C 1
ATOM 888 O O . ILE A 1 107 ? 56.066 26.531 -59.847 1.00 79.88 107 ILE A O 1
ATOM 892 N N . ILE A 1 108 ? 54.802 26.655 -57.996 1.00 73.44 108 ILE A N 1
ATOM 893 C CA . ILE A 1 108 ? 55.868 26.239 -57.078 1.00 73.44 108 ILE A CA 1
ATOM 894 C C . ILE A 1 108 ? 56.326 24.806 -57.373 1.00 73.44 108 ILE A C 1
ATOM 896 O O . ILE A 1 108 ? 57.524 24.565 -57.518 1.00 73.44 108 ILE A O 1
ATOM 900 N N . ALA A 1 109 ? 55.401 23.865 -57.567 1.00 73.69 109 ALA A N 1
ATOM 901 C CA . ALA A 1 109 ? 55.738 22.492 -57.947 1.00 73.69 109 ALA A CA 1
ATOM 902 C C . ALA A 1 109 ? 56.462 22.421 -59.308 1.00 73.69 109 ALA A C 1
ATOM 904 O O . ALA A 1 109 ? 57.310 21.555 -59.535 1.00 73.69 109 ALA A O 1
ATOM 905 N N . GLN A 1 110 ? 56.154 23.330 -60.241 1.00 78.69 110 GLN A N 1
ATOM 906 C CA . GLN A 1 110 ? 56.894 23.454 -61.499 1.00 78.69 110 GLN A CA 1
ATOM 907 C C . GLN A 1 110 ? 58.303 24.012 -61.289 1.00 78.69 110 GLN A C 1
ATOM 909 O O . GLN A 1 110 ? 59.231 23.501 -61.914 1.00 78.69 110 GLN A O 1
ATOM 914 N N . LEU A 1 111 ? 58.485 25.004 -60.412 1.00 75.44 111 LEU A N 1
ATOM 915 C CA . LEU A 1 111 ? 59.801 25.551 -60.059 1.00 75.44 111 LEU A CA 1
ATOM 916 C C . LEU A 1 111 ? 60.745 24.468 -59.518 1.00 75.44 111 LEU A C 1
ATOM 918 O O . LEU A 1 111 ? 61.891 24.381 -59.964 1.00 75.44 111 LEU A O 1
ATOM 922 N N . GLU A 1 112 ? 60.245 23.577 -58.660 1.00 69.06 112 GLU A N 1
ATOM 923 C CA . GLU A 1 112 ? 61.020 22.470 -58.071 1.00 69.06 112 GLU A CA 1
ATOM 924 C C . GLU A 1 112 ? 61.479 21.417 -59.090 1.00 69.06 112 GLU A C 1
ATOM 926 O O . GLU A 1 112 ? 62.477 20.726 -58.871 1.00 69.06 112 GLU A O 1
ATOM 931 N N . LYS A 1 113 ? 60.801 21.297 -60.241 1.00 74.38 113 LYS A N 1
ATOM 932 C CA . LYS A 1 113 ? 61.264 20.437 -61.347 1.00 74.38 113 LYS A CA 1
ATOM 933 C C . LYS A 1 113 ? 62.501 20.998 -62.039 1.00 74.38 113 LYS A C 1
ATOM 935 O O . LYS A 1 113 ? 63.233 20.231 -62.665 1.00 74.38 113 LYS A O 1
ATOM 940 N N . TYR A 1 114 ? 62.706 22.312 -61.976 1.00 71.56 114 TYR A N 1
ATOM 941 C CA . TYR A 1 114 ? 63.850 22.962 -62.601 1.00 71.56 114 TYR A CA 1
ATOM 942 C C . TYR A 1 114 ? 65.038 23.027 -61.653 1.00 71.56 114 TYR A C 1
ATOM 944 O O . TYR A 1 114 ? 66.117 22.648 -62.088 1.00 71.56 114 TYR A O 1
ATOM 952 N N . GLU A 1 115 ? 64.870 23.443 -60.398 1.00 67.06 115 GLU A N 1
ATOM 953 C CA . GLU A 1 115 ? 65.967 23.526 -59.422 1.00 67.06 115 GLU A CA 1
ATOM 954 C C . GLU A 1 115 ? 65.451 23.255 -58.001 1.00 67.06 115 GLU A C 1
ATOM 956 O O . GLU A 1 115 ? 64.637 24.015 -57.483 1.00 67.06 115 GLU A O 1
ATOM 961 N N . ARG A 1 116 ? 65.918 22.167 -57.368 1.00 62.38 116 ARG A N 1
ATOM 962 C CA . ARG A 1 116 ? 65.467 21.749 -56.023 1.00 62.38 116 ARG A CA 1
ATOM 963 C C . ARG A 1 116 ? 66.080 22.562 -54.876 1.00 62.38 116 ARG A C 1
ATOM 965 O O . ARG A 1 116 ? 65.429 22.730 -53.851 1.00 62.38 116 ARG A O 1
ATOM 972 N N . HIS A 1 117 ? 67.311 23.064 -55.035 1.00 56.75 117 HIS A N 1
ATOM 973 C CA . HIS A 1 117 ? 68.041 23.817 -53.999 1.00 56.75 117 HIS A CA 1
ATOM 974 C C . HIS A 1 117 ? 69.008 24.878 -54.594 1.00 56.75 117 HIS A C 1
ATOM 976 O O . HIS A 1 117 ? 70.212 24.624 -54.651 1.00 56.75 117 HIS A O 1
ATOM 982 N N . PRO A 1 118 ? 68.536 26.050 -55.063 1.00 55.56 118 PRO A N 1
ATOM 983 C CA . PRO A 1 118 ? 69.422 27.180 -55.401 1.00 55.56 118 PRO A CA 1
ATOM 984 C C . PRO A 1 118 ? 70.155 27.753 -54.150 1.00 55.56 118 PRO A C 1
ATOM 986 O O . PRO A 1 118 ? 69.896 27.325 -53.028 1.00 55.56 118 PRO A O 1
ATOM 989 N N . SER A 1 119 ? 71.066 28.726 -54.289 1.00 54.12 119 SER A N 1
ATOM 990 C CA . SER A 1 119 ? 71.965 29.179 -53.197 1.00 54.12 119 SER A CA 1
ATOM 991 C C . SER A 1 119 ? 71.740 30.601 -52.623 1.00 54.12 119 SER A C 1
ATOM 993 O O . SER A 1 119 ? 72.655 31.149 -52.014 1.00 54.12 119 SER A O 1
ATOM 995 N N . ASP A 1 120 ? 70.536 31.192 -52.714 1.00 56.66 120 ASP A N 1
ATOM 996 C CA . ASP A 1 120 ? 70.272 32.596 -52.301 1.00 56.66 120 ASP A CA 1
ATOM 997 C C . ASP A 1 120 ? 69.034 32.820 -51.397 1.00 56.66 120 ASP A C 1
ATOM 999 O O . ASP A 1 120 ? 68.082 32.042 -51.401 1.00 56.66 120 ASP A O 1
ATOM 1003 N N . ALA A 1 121 ? 69.000 33.964 -50.689 1.00 51.56 121 ALA A N 1
ATOM 1004 C CA . ALA A 1 121 ? 67.929 34.429 -49.782 1.00 51.56 121 ALA A CA 1
ATOM 1005 C C . ALA A 1 121 ? 66.501 34.448 -50.381 1.00 51.56 121 ALA A C 1
ATOM 1007 O O . ALA A 1 121 ? 65.518 34.396 -49.642 1.00 51.56 121 ALA A O 1
ATOM 1008 N N . ASN A 1 122 ? 66.373 34.453 -51.711 1.00 56.06 122 ASN A N 1
ATOM 1009 C CA . ASN A 1 122 ? 65.096 34.317 -52.420 1.00 56.06 122 ASN A CA 1
ATOM 1010 C C . ASN A 1 122 ? 64.412 32.950 -52.182 1.00 56.06 122 ASN A C 1
ATOM 1012 O O . ASN A 1 122 ? 63.217 32.815 -52.432 1.00 56.06 122 ASN A O 1
ATOM 1016 N N . LEU A 1 123 ? 65.132 31.943 -51.672 1.00 54.78 123 LEU A N 1
ATOM 1017 C CA . LEU A 1 123 ? 64.593 30.605 -51.411 1.00 54.78 123 LEU A CA 1
ATOM 1018 C C . LEU A 1 123 ? 63.809 30.446 -50.131 1.00 54.78 123 LEU A C 1
ATOM 1020 O O . LEU A 1 123 ? 62.858 29.673 -50.124 1.00 54.78 123 LEU A O 1
ATOM 1024 N N . GLN A 1 124 ? 64.187 31.152 -49.067 1.00 60.59 124 GLN A N 1
ATOM 1025 C CA . GLN A 1 124 ? 63.420 31.077 -47.829 1.00 60.59 124 GLN A CA 1
ATOM 1026 C C . GLN A 1 124 ? 62.018 31.650 -48.067 1.00 60.59 124 GLN A C 1
ATOM 1028 O O . GLN A 1 124 ? 61.033 31.025 -47.700 1.00 60.59 124 GLN A O 1
ATOM 1033 N N . PHE A 1 125 ? 61.927 32.757 -48.814 1.00 67.25 125 PHE A N 1
ATOM 1034 C CA . PHE A 1 125 ? 60.652 33.327 -49.245 1.00 67.25 125 PHE A CA 1
ATOM 1035 C C . PHE A 1 125 ? 59.833 32.351 -50.103 1.00 67.25 125 PHE A C 1
ATOM 1037 O O . PHE A 1 125 ? 58.671 32.116 -49.797 1.00 67.25 125 PHE A O 1
ATOM 1044 N N . ILE A 1 126 ? 60.419 31.734 -51.139 1.00 66.19 126 ILE A N 1
ATOM 1045 C CA . ILE A 1 126 ? 59.698 30.766 -51.990 1.00 66.19 126 ILE A CA 1
ATOM 1046 C C . ILE A 1 126 ? 59.272 29.522 -51.191 1.00 66.19 126 ILE A C 1
ATOM 1048 O O . ILE A 1 126 ? 58.168 29.023 -51.397 1.00 66.19 126 ILE A O 1
ATOM 1052 N N . ALA A 1 127 ? 60.093 29.040 -50.257 1.00 65.81 127 ALA A N 1
ATOM 1053 C CA . ALA A 1 127 ? 59.760 27.914 -49.386 1.00 65.81 127 ALA A CA 1
ATOM 1054 C C . ALA A 1 127 ? 58.655 28.256 -48.368 1.00 65.81 127 ALA A C 1
ATOM 1056 O O . ALA A 1 127 ? 57.775 27.431 -48.118 1.00 65.81 127 ALA A O 1
ATOM 1057 N N . ASP A 1 128 ? 58.652 29.466 -47.810 1.00 69.44 128 ASP A N 1
ATOM 1058 C CA . ASP A 1 128 ? 57.614 29.928 -46.881 1.00 69.44 128 ASP A CA 1
ATOM 1059 C C . ASP A 1 128 ? 56.286 30.172 -47.616 1.00 69.44 128 ASP A C 1
ATOM 1061 O O . ASP A 1 128 ? 55.221 29.751 -47.156 1.00 69.44 128 ASP A O 1
ATOM 1065 N N . VAL A 1 129 ? 56.347 30.756 -48.817 1.00 72.69 129 VAL A N 1
ATOM 1066 C CA . VAL A 1 129 ? 55.207 30.872 -49.736 1.00 72.69 129 VAL A CA 1
ATOM 1067 C C . VAL A 1 129 ? 54.693 29.487 -50.126 1.00 72.69 129 VAL A C 1
ATOM 1069 O O . VAL A 1 129 ? 53.481 29.285 -50.112 1.00 72.69 129 VAL A O 1
ATOM 1072 N N . LYS A 1 130 ? 55.574 28.520 -50.428 1.00 71.75 130 LYS A N 1
ATOM 1073 C CA . LYS A 1 130 ? 55.194 27.125 -50.715 1.00 71.75 130 LYS A CA 1
ATOM 1074 C C . LYS A 1 130 ? 54.380 26.549 -49.578 1.00 71.75 130 LYS A C 1
ATOM 1076 O O . LYS A 1 130 ? 53.265 26.096 -49.813 1.00 71.75 130 LYS A O 1
ATOM 1081 N N . LYS A 1 131 ? 54.918 26.586 -48.358 1.00 73.00 131 LYS A N 1
ATOM 1082 C CA . LYS A 1 131 ? 54.242 26.046 -47.173 1.00 73.00 131 LYS A CA 1
ATOM 1083 C C . LYS A 1 131 ? 52.873 26.696 -46.968 1.00 73.00 131 LYS A C 1
ATOM 1085 O O . LYS A 1 131 ? 51.905 25.984 -46.721 1.00 73.00 131 LYS A O 1
ATOM 1090 N N . SER A 1 132 ? 52.780 28.018 -47.127 1.00 76.00 132 SER A N 1
ATOM 1091 C CA . SER A 1 132 ? 51.524 28.767 -46.990 1.00 76.00 132 SER A CA 1
ATOM 1092 C C . SER A 1 132 ? 50.497 28.413 -48.077 1.00 76.00 132 SER A C 1
ATOM 1094 O O . SER A 1 132 ? 49.372 28.019 -47.767 1.00 76.00 132 SER A O 1
ATOM 1096 N N . ALA A 1 133 ? 50.888 28.469 -49.353 1.00 73.56 133 ALA A N 1
ATOM 1097 C CA . ALA A 1 133 ? 50.008 28.179 -50.486 1.00 73.56 133 ALA A CA 1
ATOM 1098 C C . ALA A 1 133 ? 49.559 26.713 -50.511 1.00 73.56 133 ALA A C 1
ATOM 1100 O O . ALA A 1 133 ? 48.381 26.426 -50.724 1.00 73.56 133 ALA A O 1
ATOM 1101 N N . GLN A 1 134 ? 50.479 25.786 -50.230 1.00 77.69 134 GLN A N 1
ATOM 1102 C CA . GLN A 1 134 ? 50.184 24.363 -50.097 1.00 77.69 134 GLN A CA 1
ATOM 1103 C C . GLN A 1 134 ? 49.201 24.106 -48.956 1.00 77.69 134 GLN A C 1
ATOM 1105 O O . GLN A 1 134 ? 48.230 23.378 -49.146 1.00 77.69 134 GLN A O 1
ATOM 1110 N N . PHE A 1 135 ? 49.410 24.729 -47.791 1.00 82.25 135 PHE A N 1
ATOM 1111 C CA . PHE A 1 135 ? 48.489 24.610 -46.664 1.00 82.25 135 PHE A CA 1
ATOM 1112 C C . PHE A 1 135 ? 47.091 25.114 -46.996 1.00 82.25 135 PHE A C 1
ATOM 1114 O O . PHE A 1 135 ? 46.117 24.397 -46.767 1.00 82.25 135 PHE A O 1
ATOM 1121 N N . ASN A 1 136 ? 46.973 26.302 -47.585 1.00 81.38 136 ASN A N 1
ATOM 1122 C CA . ASN A 1 136 ? 45.676 26.862 -47.952 1.00 81.38 136 ASN A CA 1
ATOM 1123 C C . ASN A 1 136 ? 44.968 26.017 -49.018 1.00 81.38 136 ASN A C 1
ATOM 1125 O O . ASN A 1 136 ? 43.777 25.732 -48.884 1.00 81.38 136 ASN A O 1
ATOM 1129 N N . TYR A 1 137 ? 45.696 25.563 -50.043 1.00 82.44 137 TYR A N 1
ATOM 1130 C CA . TYR A 1 137 ? 45.142 24.705 -51.088 1.00 82.44 137 TYR A CA 1
ATOM 1131 C C . TYR A 1 137 ? 44.683 23.350 -50.534 1.00 82.44 137 TYR A C 1
ATOM 1133 O O . TYR A 1 137 ? 43.529 22.967 -50.728 1.00 82.44 137 TYR A O 1
ATOM 1141 N N . PHE A 1 138 ? 45.538 22.638 -49.794 1.00 87.38 138 PHE A N 1
ATOM 1142 C CA . PHE A 1 138 ? 45.190 21.331 -49.228 1.00 87.38 138 PHE A CA 1
ATOM 1143 C C . PHE A 1 138 ? 44.090 21.436 -48.174 1.00 87.38 138 PHE A C 1
ATOM 1145 O O . PHE A 1 138 ? 43.226 20.565 -48.117 1.00 87.38 138 PHE A O 1
ATOM 1152 N N . ARG A 1 139 ? 44.044 22.520 -47.394 1.00 87.06 139 ARG A N 1
ATOM 1153 C CA . ARG A 1 139 ? 42.924 22.803 -46.490 1.00 87.06 139 ARG A CA 1
ATOM 1154 C C . ARG A 1 139 ? 41.613 23.015 -47.248 1.00 87.06 139 ARG A C 1
ATOM 1156 O O . ARG A 1 139 ? 40.586 22.505 -46.801 1.00 87.06 139 ARG A O 1
ATOM 1163 N N . ALA A 1 140 ? 41.629 23.741 -48.366 1.00 85.75 140 ALA A N 1
ATOM 1164 C CA . ALA A 1 140 ? 40.442 23.945 -49.196 1.00 85.75 140 ALA A CA 1
ATOM 1165 C C . ALA A 1 140 ? 39.940 22.620 -49.791 1.00 85.75 140 ALA A C 1
ATOM 1167 O O . ALA A 1 140 ? 38.763 22.300 -49.641 1.00 85.75 140 ALA A O 1
ATOM 1168 N N . VAL A 1 141 ? 40.838 21.813 -50.368 1.00 89.88 141 VAL A N 1
ATOM 1169 C CA . VAL A 1 141 ? 40.515 20.473 -50.898 1.00 89.88 141 VAL A CA 1
ATOM 1170 C C . VAL A 1 141 ? 39.961 19.563 -49.803 1.00 89.88 141 VAL A C 1
ATOM 1172 O O . VAL A 1 141 ? 38.918 18.943 -49.979 1.00 89.88 141 VAL A O 1
ATOM 1175 N N . PHE A 1 142 ? 40.622 19.518 -48.647 1.00 92.50 142 PHE A N 1
ATOM 1176 C CA . PHE A 1 142 ? 40.164 18.744 -47.497 1.00 92.50 142 PHE A CA 1
ATOM 1177 C C . PHE A 1 142 ? 38.757 19.161 -47.050 1.00 92.50 142 PHE A C 1
ATOM 1179 O O . PHE A 1 142 ? 37.900 18.310 -46.830 1.00 92.50 142 PHE A O 1
ATOM 1186 N N . THR A 1 143 ? 38.494 20.466 -46.954 1.00 91.19 143 THR A N 1
ATOM 1187 C CA . THR A 1 143 ? 37.185 20.989 -46.529 1.00 91.19 143 THR A CA 1
ATOM 1188 C C . THR A 1 143 ? 36.087 20.657 -47.542 1.00 91.19 143 THR A C 1
ATOM 1190 O O . THR A 1 143 ? 34.992 20.263 -47.139 1.00 91.19 143 THR A O 1
ATOM 1193 N N . ASP A 1 144 ? 36.373 20.763 -48.842 1.00 92.69 144 ASP A N 1
ATOM 1194 C CA . ASP A 1 144 ? 35.450 20.382 -49.919 1.00 92.69 144 ASP A CA 1
ATOM 1195 C C . ASP A 1 144 ? 35.092 18.891 -49.863 1.00 92.69 144 ASP A C 1
ATOM 1197 O O . ASP A 1 144 ? 33.911 18.530 -49.867 1.00 92.69 144 ASP A O 1
ATOM 1201 N N . ILE A 1 145 ? 36.101 18.027 -49.715 1.00 95.56 145 ILE A N 1
ATOM 1202 C CA . ILE A 1 145 ? 35.912 16.580 -49.568 1.00 95.56 145 ILE A CA 1
ATOM 1203 C C . ILE A 1 145 ? 35.025 16.274 -48.360 1.00 95.56 145 ILE A C 1
ATOM 1205 O O . ILE A 1 145 ? 34.041 15.548 -48.493 1.00 95.56 145 ILE A O 1
ATOM 1209 N N . GLN A 1 146 ? 35.328 16.860 -47.200 1.00 94.50 146 GLN A N 1
ATOM 1210 C CA . GLN A 1 146 ? 34.569 16.635 -45.968 1.00 94.50 146 GLN A CA 1
ATOM 1211 C C . GLN A 1 146 ? 33.119 17.120 -46.073 1.00 94.50 146 GLN A C 1
ATOM 1213 O O . GLN A 1 146 ? 32.200 16.414 -45.659 1.00 94.50 146 GLN A O 1
ATOM 1218 N N . THR A 1 147 ? 32.896 18.296 -46.665 1.00 95.38 147 THR A N 1
ATOM 1219 C CA . THR A 1 147 ? 31.552 18.872 -46.853 1.00 95.38 147 THR A CA 1
ATOM 1220 C C . THR A 1 147 ? 30.728 18.052 -47.847 1.00 95.38 147 THR A C 1
ATOM 1222 O O . THR A 1 147 ? 29.545 17.779 -47.618 1.00 95.38 147 THR A O 1
ATOM 1225 N N . THR A 1 148 ? 31.355 17.607 -48.937 1.00 96.19 148 THR A N 1
ATOM 1226 C CA . THR A 1 148 ? 30.710 16.761 -49.948 1.00 96.19 148 THR A CA 1
ATOM 1227 C C . THR A 1 148 ? 30.354 15.395 -49.368 1.00 96.19 148 THR A C 1
ATOM 1229 O O . THR A 1 148 ? 29.224 14.937 -49.528 1.00 96.19 148 THR A O 1
ATOM 1232 N N . ALA A 1 149 ? 31.275 14.759 -48.640 1.00 95.88 149 ALA A N 1
ATOM 1233 C CA . ALA A 1 149 ? 31.031 13.474 -47.991 1.00 95.88 149 ALA A CA 1
ATOM 1234 C C . ALA A 1 149 ? 29.927 13.554 -46.924 1.00 95.88 149 ALA A C 1
ATOM 1236 O O . ALA A 1 149 ? 29.067 12.672 -46.857 1.00 95.88 149 ALA A O 1
ATOM 1237 N N . ALA A 1 150 ? 29.888 14.632 -46.136 1.00 94.19 150 ALA A N 1
ATOM 1238 C CA . ALA A 1 150 ? 28.798 14.887 -45.197 1.00 94.19 150 ALA A CA 1
ATOM 1239 C C . ALA A 1 150 ? 27.444 15.019 -45.920 1.00 94.19 150 ALA A C 1
ATOM 1241 O O . ALA A 1 150 ? 26.465 14.389 -45.521 1.00 94.19 150 ALA A O 1
ATOM 1242 N N . SER A 1 151 ? 27.401 15.755 -47.036 1.00 95.81 151 SER A N 1
ATOM 1243 C CA . SER A 1 151 ? 26.189 15.908 -47.856 1.00 95.81 151 SER A CA 1
ATOM 1244 C C . SER A 1 151 ? 25.709 14.571 -48.436 1.00 95.81 151 SER A C 1
ATOM 1246 O O . SER A 1 151 ? 24.520 14.259 -48.381 1.00 95.81 151 SER A O 1
ATOM 1248 N N . LEU A 1 152 ? 26.632 13.740 -48.934 1.00 96.12 152 LEU A N 1
ATOM 1249 C CA . LEU A 1 152 ? 26.334 12.384 -49.411 1.00 96.12 152 LEU A CA 1
ATOM 1250 C C . LEU A 1 152 ? 25.806 11.487 -48.284 1.00 96.12 152 LEU A C 1
ATOM 1252 O O . LEU A 1 152 ? 24.847 10.744 -48.490 1.00 96.12 152 LEU A O 1
ATOM 1256 N N . THR A 1 153 ? 26.375 11.593 -47.081 1.00 94.38 153 THR A N 1
ATOM 1257 C CA . THR A 1 153 ? 25.906 10.869 -45.887 1.00 94.38 153 THR A CA 1
ATOM 1258 C C . THR A 1 153 ? 24.479 11.259 -45.522 1.00 94.38 153 THR A C 1
ATOM 1260 O O . THR A 1 153 ? 23.637 10.388 -45.305 1.00 94.38 153 THR A O 1
ATOM 1263 N N . MET A 1 154 ? 24.175 12.560 -45.507 1.00 90.94 154 MET A N 1
ATOM 1264 C CA . MET A 1 154 ? 22.821 13.067 -45.254 1.00 90.94 154 MET A CA 1
ATOM 1265 C C . MET A 1 154 ? 21.821 12.608 -46.326 1.00 90.94 154 MET A C 1
ATOM 1267 O O . MET A 1 154 ? 20.662 12.340 -46.014 1.00 90.94 154 MET A O 1
ATOM 1271 N N . ALA A 1 155 ? 22.274 12.441 -47.571 1.00 93.62 155 ALA A N 1
ATOM 1272 C CA . ALA A 1 155 ? 21.497 11.881 -48.678 1.00 93.62 155 ALA A CA 1
ATOM 1273 C C . ALA A 1 155 ? 21.460 10.335 -48.706 1.00 93.62 155 ALA A C 1
ATOM 1275 O O . ALA A 1 155 ? 21.064 9.752 -49.715 1.00 93.62 155 ALA A O 1
ATOM 1276 N N . ALA A 1 156 ? 21.891 9.661 -47.632 1.00 92.88 156 ALA A N 1
ATOM 1277 C CA . ALA A 1 156 ? 21.967 8.200 -47.511 1.00 92.88 156 ALA A CA 1
ATOM 1278 C C . ALA A 1 156 ? 22.833 7.493 -48.580 1.00 92.88 156 ALA A C 1
ATOM 1280 O O . ALA A 1 156 ? 22.698 6.293 -48.823 1.00 92.88 156 ALA A O 1
ATOM 1281 N N . SER A 1 157 ? 23.762 8.220 -49.205 1.00 94.38 157 SER A N 1
ATOM 1282 C CA . SER A 1 157 ? 24.709 7.718 -50.211 1.00 94.38 157 SER A CA 1
ATOM 1283 C C . SER A 1 157 ? 26.050 7.356 -49.561 1.00 94.38 157 SER A C 1
ATOM 1285 O O . SER A 1 157 ? 27.095 7.924 -49.868 1.00 94.38 157 SER A O 1
ATOM 1287 N N . TYR A 1 158 ? 26.017 6.411 -48.618 1.00 95.12 158 TYR A N 1
ATOM 1288 C CA . TYR A 1 158 ? 27.131 6.137 -47.697 1.00 95.12 158 TYR A CA 1
ATOM 1289 C C . TYR A 1 158 ? 28.401 5.600 -48.370 1.00 95.12 158 TYR A C 1
ATOM 1291 O O . TYR A 1 158 ? 29.499 6.013 -48.015 1.00 95.12 158 TYR A O 1
ATOM 1299 N N . VAL A 1 159 ? 28.265 4.706 -49.355 1.00 94.38 159 VAL A N 1
ATOM 1300 C CA . VAL A 1 159 ? 29.414 4.161 -50.106 1.00 94.38 159 VAL A CA 1
ATOM 1301 C C . VAL A 1 159 ? 30.141 5.286 -50.848 1.00 94.38 159 VAL A C 1
ATOM 1303 O O . VAL A 1 159 ? 31.342 5.457 -50.679 1.00 94.38 159 VAL A O 1
ATOM 1306 N N . GLN A 1 160 ? 29.391 6.133 -51.559 1.00 94.94 160 GLN A N 1
ATOM 1307 C CA . GLN A 1 160 ? 29.942 7.288 -52.276 1.00 94.94 160 GLN A CA 1
ATOM 1308 C C . GLN A 1 160 ? 30.587 8.308 -51.329 1.00 94.94 160 GLN A C 1
ATOM 1310 O O . GLN A 1 160 ? 31.566 8.955 -51.690 1.00 94.94 160 GLN A O 1
ATOM 1315 N N . ALA A 1 161 ? 30.065 8.458 -50.108 1.00 96.06 161 ALA A N 1
ATOM 1316 C CA . ALA A 1 161 ? 30.670 9.324 -49.102 1.00 96.06 161 ALA A CA 1
ATOM 1317 C C . ALA A 1 161 ? 32.057 8.816 -48.660 1.00 96.06 161 ALA A C 1
ATOM 1319 O O . ALA A 1 161 ? 32.986 9.616 -48.547 1.00 96.06 161 ALA A O 1
ATOM 1320 N N . VAL A 1 162 ? 32.221 7.501 -48.458 1.00 96.06 162 VAL A N 1
ATOM 1321 C CA . VAL A 1 162 ? 33.5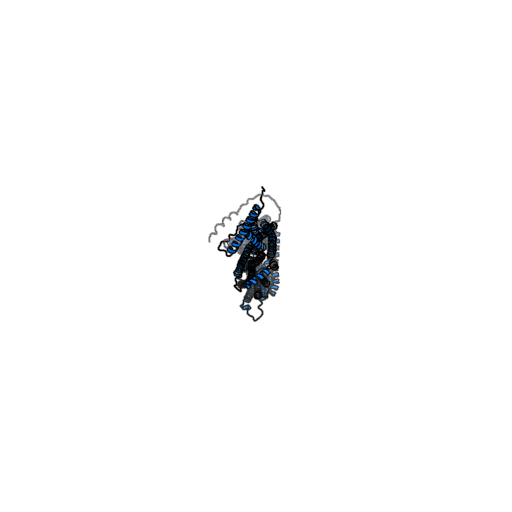32 6.895 -48.149 1.00 96.06 162 VAL A CA 1
ATOM 1322 C C . VAL A 1 162 ? 34.491 7.025 -49.330 1.00 96.06 162 VAL A C 1
ATOM 1324 O O . VAL A 1 162 ? 35.627 7.458 -49.132 1.00 96.06 162 VAL A O 1
ATOM 1327 N N . GLU A 1 163 ? 34.028 6.737 -50.550 1.00 94.94 163 GLU A N 1
ATOM 1328 C CA . GLU A 1 163 ? 34.820 6.911 -51.775 1.00 94.94 163 GLU A CA 1
ATOM 1329 C C . GLU A 1 163 ? 35.312 8.359 -51.906 1.00 94.94 163 GLU A C 1
ATOM 1331 O O . GLU A 1 163 ? 36.495 8.595 -52.157 1.00 94.94 163 GLU A O 1
ATOM 1336 N N . LYS A 1 164 ? 34.435 9.335 -51.633 1.00 96.25 164 LYS A N 1
ATOM 1337 C CA . LYS A 1 164 ? 34.782 10.758 -51.668 1.00 96.25 164 LYS A CA 1
ATOM 1338 C C . LYS A 1 164 ? 35.862 11.118 -50.650 1.00 96.25 164 LYS A C 1
ATOM 1340 O O . LYS A 1 164 ? 36.764 11.883 -50.974 1.00 96.25 164 LYS A O 1
ATOM 1345 N N . ILE A 1 165 ? 35.800 10.571 -49.435 1.00 96.31 165 ILE A N 1
ATOM 1346 C CA . ILE A 1 165 ? 36.829 10.790 -48.405 1.00 96.31 165 ILE A CA 1
ATOM 1347 C C . ILE A 1 165 ? 38.173 10.191 -48.836 1.00 96.31 165 ILE A C 1
ATOM 1349 O O . ILE A 1 165 ? 39.215 10.827 -48.658 1.00 96.31 165 ILE A O 1
ATOM 1353 N N . ARG A 1 166 ? 38.155 9.002 -49.450 1.00 94.56 166 ARG A N 1
ATOM 1354 C CA . ARG A 1 166 ? 39.359 8.310 -49.933 1.00 94.56 166 ARG A CA 1
ATOM 1355 C C . ARG A 1 166 ? 40.119 9.114 -50.989 1.00 94.56 166 ARG A C 1
ATOM 1357 O O . ARG A 1 166 ? 41.348 9.061 -51.017 1.00 94.56 166 ARG A O 1
ATOM 1364 N N . GLU A 1 167 ? 39.433 9.930 -51.796 1.00 94.50 167 GLU A N 1
ATOM 1365 C CA . GLU A 1 167 ? 40.078 10.859 -52.744 1.00 94.50 167 GLU A CA 1
ATOM 1366 C C . GLU A 1 167 ? 41.079 11.812 -52.068 1.00 94.50 167 GLU A C 1
ATOM 1368 O O . GLU A 1 167 ? 41.953 12.353 -52.740 1.00 94.50 167 GLU A O 1
ATOM 1373 N N . GLY A 1 168 ? 40.974 12.027 -50.754 1.00 92.31 168 GLY A N 1
ATOM 1374 C CA . GLY A 1 168 ? 41.847 12.904 -49.980 1.00 92.31 168 GLY A CA 1
ATOM 1375 C C . GLY A 1 168 ? 43.114 12.250 -49.422 1.00 92.31 168 GLY A C 1
ATOM 1376 O O . GLY A 1 168 ? 43.987 12.966 -48.931 1.00 92.31 168 GLY A O 1
ATOM 1377 N N . PHE A 1 169 ? 43.257 10.921 -49.502 1.00 95.19 169 PHE A N 1
ATOM 1378 C CA . PHE A 1 169 ? 44.343 10.169 -48.846 1.00 95.19 169 PHE A CA 1
ATOM 1379 C C . PHE A 1 169 ? 45.741 10.423 -49.425 1.00 95.19 169 PHE A C 1
ATOM 1381 O O . PHE A 1 169 ? 46.734 9.936 -48.893 1.00 95.19 169 PHE A O 1
ATOM 1388 N N . TRP A 1 170 ? 45.857 11.183 -50.511 1.00 91.62 170 TRP A N 1
ATOM 1389 C CA . TRP A 1 170 ? 47.150 11.578 -51.069 1.00 91.62 170 TRP A CA 1
ATOM 1390 C C . TRP A 1 170 ? 47.675 12.906 -50.500 1.00 91.62 170 TRP A C 1
ATOM 1392 O O . TRP A 1 170 ? 48.862 13.193 -50.659 1.00 91.62 170 TRP A O 1
ATOM 1402 N N . LEU A 1 171 ? 46.835 13.724 -49.846 1.00 90.00 171 LEU A N 1
ATOM 1403 C CA . LEU A 1 171 ? 47.237 15.054 -49.366 1.00 90.00 171 LEU A CA 1
ATOM 1404 C C . LEU A 1 171 ? 48.416 14.954 -48.395 1.00 90.00 171 LEU A C 1
ATOM 1406 O O . LEU A 1 171 ? 48.317 14.255 -47.396 1.00 90.00 171 LEU A O 1
ATOM 1410 N N . TYR A 1 172 ? 49.507 15.676 -48.668 1.00 89.31 172 TYR A N 1
ATOM 1411 C CA . TYR A 1 172 ? 50.780 15.628 -47.922 1.00 89.31 172 TYR A CA 1
ATOM 1412 C C . TYR A 1 172 ? 51.516 14.277 -47.919 1.00 89.31 172 TYR A C 1
ATOM 1414 O O . TYR A 1 172 ? 52.540 14.157 -47.242 1.00 89.31 172 TYR A O 1
ATOM 1422 N N . LYS A 1 173 ? 51.045 13.257 -48.653 1.00 90.25 173 LYS A N 1
ATOM 1423 C CA . LYS A 1 173 ? 51.681 11.934 -48.647 1.00 90.25 173 LYS A CA 1
ATOM 1424 C C . LYS A 1 173 ? 53.123 12.022 -49.140 1.00 90.25 173 LYS A C 1
ATOM 1426 O O . LYS A 1 173 ? 54.021 11.623 -48.414 1.00 90.25 173 LYS A O 1
ATOM 1431 N N . ASP A 1 174 ? 53.360 12.597 -50.312 1.00 86.81 174 ASP A N 1
ATOM 1432 C CA . ASP A 1 174 ? 54.714 12.668 -50.875 1.00 86.81 174 ASP A CA 1
ATOM 1433 C C . ASP A 1 174 ? 55.679 13.435 -49.952 1.00 86.81 174 ASP A C 1
ATOM 1435 O O . ASP A 1 174 ? 56.755 12.922 -49.647 1.00 86.81 174 ASP A O 1
ATOM 1439 N N . ASP A 1 175 ? 55.251 14.576 -49.390 1.00 84.88 175 ASP A N 1
ATOM 1440 C CA . ASP A 1 175 ? 56.059 15.357 -48.438 1.00 84.88 175 ASP A CA 1
ATOM 1441 C C . ASP A 1 175 ? 56.455 14.532 -47.203 1.00 84.88 175 ASP A C 1
ATOM 1443 O O . ASP A 1 175 ? 57.593 14.595 -46.741 1.00 84.88 175 ASP A O 1
ATOM 1447 N N . PHE A 1 176 ? 55.534 13.719 -46.672 1.00 90.12 176 PHE A N 1
ATOM 1448 C CA . PHE A 1 176 ? 55.814 12.846 -45.533 1.00 90.12 176 PHE A CA 1
ATOM 1449 C C . PHE A 1 176 ? 56.845 11.761 -45.882 1.00 90.12 176 PHE A C 1
ATOM 1451 O O . PHE A 1 176 ? 57.737 11.471 -45.084 1.00 90.12 176 PHE A O 1
ATOM 1458 N N . TYR A 1 177 ? 56.758 11.160 -47.069 1.00 90.62 177 TYR A N 1
ATOM 1459 C CA . TYR A 1 177 ? 57.674 10.087 -47.472 1.00 90.62 177 TYR A CA 1
ATOM 1460 C C . TYR A 1 177 ? 59.063 10.628 -47.805 1.00 90.62 177 TYR A C 1
ATOM 1462 O O . TYR A 1 177 ? 60.058 9.982 -47.473 1.00 90.62 177 TYR A O 1
ATOM 1470 N N . GLU A 1 178 ? 59.136 11.822 -48.390 1.00 84.88 178 GLU A N 1
ATOM 1471 C CA . GLU A 1 178 ? 60.394 12.533 -48.611 1.00 84.88 178 GLU A CA 1
ATOM 1472 C C . GLU A 1 178 ? 61.042 12.947 -47.282 1.00 84.88 178 GLU A C 1
ATOM 1474 O O . GLU A 1 178 ? 62.222 12.665 -47.059 1.00 84.88 178 GLU A O 1
ATOM 1479 N N . GLN A 1 179 ? 60.273 13.534 -46.354 1.00 85.31 179 GLN A N 1
ATOM 1480 C CA . GLN A 1 179 ? 60.768 13.944 -45.032 1.00 85.31 179 GLN A CA 1
ATOM 1481 C C . GLN A 1 179 ? 61.376 12.768 -44.253 1.00 85.31 179 GLN A C 1
ATOM 1483 O O . GLN A 1 179 ? 62.409 12.917 -43.593 1.00 85.31 179 GLN A O 1
ATOM 1488 N N . TRP A 1 180 ? 60.762 11.587 -44.347 1.00 88.06 180 TRP A N 1
ATOM 1489 C CA . TRP A 1 180 ? 61.154 10.400 -43.585 1.00 88.06 180 TRP A CA 1
ATOM 1490 C C . TRP A 1 180 ? 61.909 9.344 -44.409 1.00 88.06 180 TRP A C 1
ATOM 1492 O O . TRP A 1 180 ? 62.087 8.222 -43.935 1.00 88.06 180 TRP A O 1
ATOM 1502 N N . GLU A 1 181 ? 62.448 9.684 -45.588 1.00 85.06 181 GLU A N 1
ATOM 1503 C CA . GLU A 1 181 ? 63.184 8.746 -46.464 1.00 85.06 181 GLU A CA 1
ATOM 1504 C C . GLU A 1 181 ? 64.349 8.046 -45.730 1.00 85.06 181 GLU A C 1
ATOM 1506 O O . GLU A 1 181 ? 64.617 6.858 -45.922 1.00 85.06 181 GLU A O 1
ATOM 1511 N N . ARG A 1 182 ? 65.024 8.765 -44.821 1.00 84.94 182 ARG A N 1
ATOM 1512 C CA . ARG A 1 182 ? 66.145 8.244 -44.012 1.00 84.94 182 ARG A CA 1
ATOM 1513 C C . ARG A 1 182 ? 65.714 7.441 -42.775 1.00 84.94 182 ARG A C 1
ATOM 1515 O O . ARG A 1 182 ? 66.580 6.894 -42.095 1.00 84.94 182 ARG A O 1
ATOM 1522 N N . ARG A 1 183 ? 64.413 7.382 -42.478 1.00 88.88 183 ARG A N 1
ATOM 1523 C CA . ARG A 1 183 ? 63.791 6.645 -41.363 1.00 88.88 183 ARG A CA 1
ATOM 1524 C C . ARG A 1 183 ? 62.567 5.862 -41.863 1.00 88.88 183 ARG A C 1
ATOM 1526 O O . ARG A 1 183 ? 61.424 6.193 -41.530 1.00 88.88 183 ARG A O 1
ATOM 1533 N N . PRO A 1 184 ? 62.787 4.820 -42.687 1.00 89.88 184 PRO A N 1
ATOM 1534 C CA . PRO A 1 184 ? 61.711 4.101 -43.363 1.00 89.88 184 PRO A CA 1
ATOM 1535 C C . PRO A 1 184 ? 60.768 3.356 -42.405 1.00 89.88 184 PRO A C 1
ATOM 1537 O O . PRO A 1 184 ? 59.737 2.845 -42.829 1.00 89.88 184 PRO A O 1
ATOM 1540 N N . GLU A 1 185 ? 61.089 3.250 -41.115 1.00 92.69 185 GLU A N 1
ATOM 1541 C CA . GLU A 1 185 ? 60.189 2.705 -40.102 1.00 92.69 185 GLU A CA 1
ATOM 1542 C C . GLU A 1 185 ? 58.881 3.498 -39.966 1.00 92.69 185 GLU A C 1
ATOM 1544 O O . GLU A 1 185 ? 57.840 2.885 -39.729 1.00 92.69 185 GLU A O 1
ATOM 1549 N N . PHE A 1 186 ? 58.899 4.825 -40.147 1.00 93.25 186 PHE A N 1
ATOM 1550 C CA . PHE A 1 186 ? 57.687 5.647 -40.061 1.00 93.25 186 PHE A CA 1
ATOM 1551 C C . PHE A 1 186 ? 56.812 5.505 -41.303 1.00 93.25 186 PHE A C 1
ATOM 1553 O O . PHE A 1 186 ? 55.600 5.333 -41.177 1.00 93.25 186 PHE A O 1
ATOM 1560 N N . THR A 1 187 ? 57.420 5.496 -42.491 1.00 93.75 187 THR A N 1
ATOM 1561 C CA . THR A 1 187 ? 56.696 5.312 -43.756 1.00 93.75 187 THR A CA 1
ATOM 1562 C C . THR A 1 187 ? 56.118 3.903 -43.872 1.00 93.75 187 THR A C 1
ATOM 1564 O O . THR A 1 187 ? 54.937 3.764 -44.165 1.00 93.75 187 THR A O 1
ATOM 1567 N N . ARG A 1 188 ? 56.868 2.855 -43.494 1.00 94.38 188 ARG A N 1
ATOM 1568 C CA . ARG A 1 188 ? 56.348 1.471 -43.455 1.00 94.38 188 ARG A CA 1
ATOM 1569 C C . ARG A 1 188 ? 55.189 1.287 -42.476 1.00 94.38 188 ARG A C 1
ATOM 1571 O O . ARG A 1 188 ? 54.272 0.529 -42.773 1.00 94.38 188 ARG A O 1
ATOM 1578 N N . LYS A 1 189 ? 55.226 1.943 -41.308 1.00 96.25 189 LYS A N 1
ATOM 1579 C CA . LYS A 1 189 ? 54.100 1.927 -40.358 1.00 96.25 189 LYS A CA 1
ATOM 1580 C C . LYS A 1 189 ? 52.879 2.636 -40.940 1.00 96.25 189 LYS A C 1
ATOM 1582 O O . LYS A 1 189 ? 51.787 2.091 -40.855 1.00 96.25 189 LYS A O 1
ATOM 1587 N N . ALA A 1 190 ? 53.065 3.803 -41.559 1.00 95.25 190 ALA A N 1
ATOM 1588 C CA . ALA A 1 190 ? 51.979 4.531 -42.211 1.00 95.25 190 ALA A CA 1
ATOM 1589 C C . ALA A 1 190 ? 51.340 3.718 -43.352 1.00 95.25 190 ALA A C 1
ATOM 1591 O O . ALA A 1 190 ? 50.117 3.674 -43.443 1.00 95.25 190 ALA A O 1
ATOM 1592 N N . ASP A 1 191 ? 52.145 3.041 -44.178 1.00 96.06 191 ASP A N 1
ATOM 1593 C CA . ASP A 1 191 ? 51.663 2.137 -45.231 1.00 96.06 191 ASP A CA 1
ATOM 1594 C C . ASP A 1 191 ? 50.889 0.941 -44.663 1.00 96.06 191 ASP A C 1
ATOM 1596 O O . ASP A 1 191 ? 49.856 0.564 -45.211 1.00 96.06 191 ASP A O 1
ATOM 1600 N N . ALA A 1 192 ? 51.361 0.346 -43.561 1.00 97.12 192 ALA A N 1
ATOM 1601 C CA . ALA A 1 192 ? 50.675 -0.774 -42.920 1.00 97.12 192 ALA A CA 1
ATOM 1602 C C . ALA A 1 192 ? 49.292 -0.362 -42.388 1.00 97.12 192 ALA A C 1
ATOM 1604 O O . ALA A 1 192 ? 48.306 -1.025 -42.701 1.00 97.12 192 ALA A O 1
ATOM 1605 N N . ILE A 1 193 ? 49.212 0.764 -41.667 1.00 97.75 193 ILE A N 1
ATOM 1606 C CA . ILE A 1 193 ? 47.939 1.291 -41.148 1.00 97.75 193 ILE A CA 1
ATOM 1607 C C . ILE A 1 193 ? 47.007 1.665 -42.309 1.00 97.75 193 ILE A C 1
ATOM 1609 O O . ILE A 1 193 ? 45.831 1.313 -42.293 1.00 97.75 193 ILE A O 1
ATOM 1613 N N . LEU A 1 194 ? 47.523 2.324 -43.356 1.00 96.69 194 LEU A N 1
ATOM 1614 C CA . LEU A 1 194 ? 46.732 2.654 -44.544 1.00 96.69 194 LEU A CA 1
ATOM 1615 C C . LEU A 1 194 ? 46.211 1.392 -45.248 1.00 96.69 194 LEU A C 1
ATOM 1617 O O . LEU A 1 194 ? 45.064 1.374 -45.675 1.00 96.69 194 LEU A O 1
ATOM 1621 N N . SER A 1 195 ? 47.017 0.334 -45.355 1.00 97.00 195 SER A N 1
ATOM 1622 C CA . SER A 1 195 ? 46.590 -0.937 -45.950 1.00 97.00 195 SER A CA 1
ATOM 1623 C C . SER A 1 195 ? 45.476 -1.613 -45.145 1.00 97.00 195 SER A C 1
ATOM 1625 O O . SER A 1 195 ? 44.563 -2.188 -45.741 1.00 97.00 195 SER A O 1
ATOM 1627 N N . ASP A 1 196 ? 45.547 -1.575 -43.814 1.00 96.69 196 ASP A N 1
ATOM 1628 C CA . ASP A 1 196 ? 44.493 -2.115 -42.949 1.00 96.69 196 ASP A CA 1
ATOM 1629 C C . ASP A 1 196 ? 43.206 -1.283 -43.056 1.00 96.69 196 ASP A C 1
ATOM 1631 O O . ASP A 1 196 ? 42.126 -1.854 -43.254 1.00 96.69 196 ASP A O 1
ATOM 1635 N N . LEU A 1 197 ? 43.327 0.049 -43.068 1.00 96.94 197 LEU A N 1
ATOM 1636 C CA . LEU A 1 197 ? 42.210 0.959 -43.312 1.00 96.94 197 LEU A CA 1
ATOM 1637 C C . LEU A 1 197 ? 41.557 0.694 -44.673 1.00 96.94 197 LEU A C 1
ATOM 1639 O O . LEU A 1 197 ? 40.354 0.467 -44.736 1.00 96.94 197 LEU A O 1
ATOM 1643 N N . GLU A 1 198 ? 42.328 0.659 -45.759 1.00 95.88 198 GLU A N 1
ATOM 1644 C CA . GLU A 1 198 ? 41.824 0.395 -47.115 1.00 95.88 198 GLU A CA 1
ATOM 1645 C C . GLU A 1 198 ? 41.106 -0.955 -47.209 1.00 95.88 198 GLU A C 1
ATOM 1647 O O . GLU A 1 198 ? 40.049 -1.065 -47.833 1.00 95.88 198 GLU A O 1
ATOM 1652 N N . LYS A 1 199 ? 41.615 -1.987 -46.529 1.00 95.44 199 LYS A N 1
ATOM 1653 C CA . LYS A 1 199 ? 40.940 -3.287 -46.434 1.00 95.44 199 LYS A CA 1
ATOM 1654 C C . LYS A 1 199 ? 39.590 -3.177 -45.719 1.00 95.44 199 LYS A C 1
ATOM 1656 O O . LYS A 1 199 ? 38.616 -3.782 -46.172 1.00 95.44 199 LYS A O 1
ATOM 1661 N N . ASN A 1 200 ? 39.520 -2.430 -44.618 1.00 94.81 200 ASN A N 1
ATOM 1662 C CA . ASN A 1 200 ? 38.279 -2.212 -43.874 1.00 94.81 200 ASN A CA 1
ATOM 1663 C C . ASN A 1 200 ? 37.273 -1.374 -44.685 1.00 94.81 200 ASN A C 1
ATOM 1665 O O . ASN A 1 200 ? 36.094 -1.721 -44.743 1.00 94.81 200 ASN A O 1
ATOM 1669 N N . LEU A 1 201 ? 37.725 -0.326 -45.377 1.00 95.19 201 LEU A N 1
ATOM 1670 C CA . LEU A 1 201 ? 36.865 0.495 -46.233 1.00 95.19 201 LEU A CA 1
ATOM 1671 C C . LEU A 1 201 ? 36.384 -0.274 -47.470 1.00 95.19 201 LEU A C 1
ATOM 1673 O O . LEU A 1 201 ? 35.209 -0.201 -47.809 1.00 95.19 201 LEU A O 1
ATOM 1677 N N . THR A 1 202 ? 37.231 -1.105 -48.080 1.00 93.88 202 THR A N 1
ATOM 1678 C CA . THR A 1 202 ? 36.818 -2.005 -49.172 1.00 93.88 202 THR A CA 1
ATOM 1679 C C . THR A 1 202 ? 35.748 -2.997 -48.704 1.00 93.88 202 THR A C 1
ATOM 1681 O O . THR A 1 202 ? 34.834 -3.332 -49.455 1.00 93.88 202 THR A O 1
ATOM 1684 N N . ALA A 1 203 ? 35.823 -3.470 -47.453 1.00 91.56 203 ALA A N 1
ATOM 1685 C CA . ALA A 1 203 ? 34.780 -4.323 -46.884 1.00 91.56 203 ALA A CA 1
ATOM 1686 C C . ALA A 1 203 ? 33.444 -3.573 -46.721 1.00 91.56 203 ALA A C 1
ATOM 1688 O O . ALA A 1 203 ? 32.395 -4.159 -46.987 1.00 91.56 203 ALA A O 1
ATOM 1689 N N . PHE A 1 204 ? 33.481 -2.290 -46.340 1.00 92.62 204 PHE A N 1
ATOM 1690 C CA . PHE A 1 204 ? 32.299 -1.422 -46.265 1.00 92.62 204 PHE A CA 1
ATOM 1691 C C . PHE A 1 204 ? 31.670 -1.155 -47.644 1.00 92.62 204 PHE A C 1
ATOM 1693 O O . PHE A 1 204 ? 30.450 -1.182 -47.786 1.00 92.62 204 PHE A O 1
ATOM 1700 N N . GLU A 1 205 ? 32.503 -0.922 -48.660 1.00 89.25 205 GLU A N 1
ATOM 1701 C CA . GLU A 1 205 ? 32.104 -0.653 -50.053 1.00 89.25 205 GLU A CA 1
ATOM 1702 C C . GLU A 1 205 ? 31.718 -1.915 -50.834 1.00 89.25 205 GLU A C 1
ATOM 1704 O O . GLU A 1 205 ? 31.252 -1.836 -51.973 1.00 89.25 205 GLU A O 1
ATOM 1709 N N . GLY A 1 206 ? 31.919 -3.095 -50.242 1.00 85.62 206 GLY A N 1
ATOM 1710 C CA . GLY A 1 206 ? 31.544 -4.364 -50.843 1.00 85.62 206 GLY A CA 1
ATOM 1711 C C . GLY A 1 206 ? 30.090 -4.340 -51.316 1.00 85.62 206 GLY A C 1
ATOM 1712 O O . GLY A 1 206 ? 29.209 -3.850 -50.610 1.00 85.62 206 GLY A O 1
ATOM 1713 N N . ARG A 1 207 ? 29.849 -4.906 -52.508 1.00 67.00 207 ARG A N 1
ATOM 1714 C CA . ARG A 1 207 ? 28.627 -4.733 -53.321 1.00 67.00 207 ARG A CA 1
ATOM 1715 C C . ARG A 1 207 ? 27.297 -4.864 -52.566 1.00 67.00 207 ARG A C 1
ATOM 1717 O O . ARG A 1 207 ? 26.340 -4.205 -52.947 1.00 67.00 207 ARG A O 1
ATOM 1724 N N . ASP A 1 208 ? 27.263 -5.653 -51.492 1.00 81.19 208 ASP A N 1
ATOM 1725 C CA . ASP A 1 208 ? 26.039 -5.947 -50.747 1.00 81.19 208 ASP A CA 1
ATOM 1726 C C . ASP A 1 208 ? 26.076 -5.500 -49.271 1.00 81.19 208 ASP A C 1
ATOM 1728 O O . ASP A 1 208 ? 25.132 -5.782 -48.539 1.00 81.19 208 ASP A O 1
ATOM 1732 N N . TYR A 1 209 ? 27.148 -4.870 -48.772 1.00 88.06 209 TYR A N 1
ATOM 1733 C CA . TYR A 1 209 ? 27.317 -4.654 -47.324 1.00 88.06 209 TYR A CA 1
ATOM 1734 C C . TYR A 1 209 ? 26.257 -3.701 -46.744 1.00 88.06 209 TYR A C 1
ATOM 1736 O O . TYR A 1 209 ? 25.449 -4.097 -45.902 1.00 88.06 209 TYR A O 1
ATOM 1744 N N . VAL A 1 210 ? 26.202 -2.462 -47.249 1.00 91.00 210 VAL A N 1
ATOM 1745 C CA . VAL A 1 210 ? 25.189 -1.462 -46.851 1.00 91.00 210 VAL A CA 1
ATOM 1746 C C . VAL A 1 210 ? 23.780 -1.881 -47.291 1.00 91.00 210 VAL A C 1
ATOM 1748 O O . VAL A 1 210 ? 22.794 -1.587 -46.613 1.00 91.00 210 VAL A O 1
ATOM 1751 N N . GLN A 1 211 ? 23.671 -2.607 -48.406 1.00 90.69 211 GLN A N 1
ATOM 1752 C CA . GLN A 1 211 ? 22.393 -3.100 -48.912 1.00 90.69 211 GLN A CA 1
ATOM 1753 C C . GLN A 1 211 ? 21.765 -4.130 -47.963 1.00 90.69 211 GLN A C 1
ATOM 1755 O O . GLN A 1 211 ? 20.611 -3.958 -47.586 1.00 90.69 211 GLN A O 1
ATOM 1760 N N . LYS A 1 212 ? 22.518 -5.134 -47.494 1.00 91.94 212 LYS A N 1
ATOM 1761 C CA . LYS A 1 212 ? 22.017 -6.184 -46.583 1.00 91.94 212 LYS A CA 1
ATOM 1762 C C . LYS A 1 212 ? 21.425 -5.624 -45.294 1.00 91.94 212 LYS A C 1
ATOM 1764 O O . LYS A 1 212 ? 20.327 -6.016 -44.895 1.00 91.94 212 LYS A O 1
ATOM 1769 N N . ILE A 1 213 ? 22.129 -4.693 -44.646 1.00 94.56 213 ILE A N 1
ATOM 1770 C CA . ILE A 1 213 ? 21.617 -4.064 -43.422 1.00 94.56 213 ILE A CA 1
ATOM 1771 C C . ILE A 1 213 ? 20.350 -3.254 -43.725 1.00 94.56 213 ILE A C 1
ATOM 1773 O O . ILE A 1 213 ? 19.347 -3.403 -43.026 1.00 94.56 213 ILE A O 1
ATOM 1777 N N . THR A 1 214 ? 20.345 -2.492 -44.820 1.00 94.50 214 THR A N 1
ATOM 1778 C CA . THR A 1 214 ? 19.202 -1.664 -45.223 1.00 94.50 214 THR A CA 1
ATOM 1779 C C . THR A 1 214 ? 17.975 -2.509 -45.587 1.00 94.50 214 THR A C 1
ATOM 1781 O O . THR A 1 214 ? 16.869 -2.184 -45.164 1.00 94.50 214 THR A O 1
ATOM 1784 N N . GLU A 1 215 ? 18.145 -3.623 -46.302 1.00 94.75 215 GLU A N 1
ATOM 1785 C CA . GLU A 1 215 ? 17.073 -4.568 -46.646 1.00 94.75 215 GLU A CA 1
ATOM 1786 C C . GLU A 1 215 ? 16.477 -5.232 -45.402 1.00 94.75 215 GLU A C 1
ATOM 1788 O O . GLU A 1 215 ? 15.254 -5.310 -45.273 1.00 94.75 215 GLU A O 1
ATOM 1793 N N . SER A 1 216 ? 17.318 -5.660 -44.450 1.00 96.38 216 SER A N 1
ATOM 1794 C CA . SER A 1 216 ? 16.830 -6.239 -43.190 1.00 96.38 216 SER A CA 1
ATOM 1795 C C . SER A 1 216 ? 15.996 -5.236 -42.380 1.00 96.38 216 SER A C 1
ATOM 1797 O O . SER A 1 216 ? 14.935 -5.590 -41.863 1.00 96.38 216 SER A O 1
ATOM 1799 N N . VAL A 1 217 ? 16.413 -3.964 -42.353 1.00 98.00 217 VAL A N 1
ATOM 1800 C CA . VAL A 1 217 ? 15.677 -2.865 -41.711 1.00 98.00 217 VAL A CA 1
ATOM 1801 C C . VAL A 1 217 ? 14.371 -2.556 -42.446 1.00 98.00 217 VAL A C 1
ATOM 1803 O O . VAL A 1 217 ? 13.325 -2.429 -41.813 1.00 98.00 217 VAL A O 1
ATOM 1806 N N . GLN A 1 218 ? 14.384 -2.485 -43.778 1.00 97.56 218 GLN A N 1
ATOM 1807 C CA . GLN A 1 218 ? 13.169 -2.258 -44.568 1.00 97.56 218 GLN A CA 1
ATOM 1808 C C . GLN A 1 218 ? 12.149 -3.382 -44.376 1.00 97.56 218 GLN A C 1
ATOM 1810 O O . GLN A 1 218 ? 10.962 -3.110 -44.220 1.00 97.56 218 GLN A O 1
ATOM 1815 N N . LYS A 1 219 ? 12.601 -4.637 -44.336 1.00 97.75 219 LYS A N 1
ATOM 1816 C CA . LYS A 1 219 ? 11.744 -5.798 -44.077 1.00 97.75 219 LYS A CA 1
ATOM 1817 C C . LYS A 1 219 ? 11.143 -5.760 -42.670 1.00 97.75 219 LYS A C 1
ATOM 1819 O O . LYS A 1 219 ? 9.961 -6.051 -42.510 1.00 97.75 219 LYS A O 1
ATOM 1824 N N . PHE A 1 220 ? 11.921 -5.362 -41.663 1.00 98.50 220 PHE A N 1
ATOM 1825 C CA . PHE A 1 220 ? 11.405 -5.116 -40.314 1.00 98.50 220 PHE A CA 1
ATOM 1826 C C . PHE A 1 220 ? 10.301 -4.045 -40.323 1.00 98.50 220 PHE A C 1
ATOM 1828 O O . PHE A 1 220 ? 9.195 -4.304 -39.850 1.00 98.50 220 PHE A O 1
ATOM 1835 N N . ILE A 1 221 ? 10.561 -2.886 -40.939 1.00 98.50 221 ILE A N 1
ATOM 1836 C CA . ILE A 1 221 ? 9.594 -1.781 -41.059 1.00 98.50 221 ILE A CA 1
ATOM 1837 C C . ILE A 1 221 ? 8.321 -2.227 -41.794 1.00 98.50 221 ILE A C 1
ATOM 1839 O O . ILE A 1 221 ? 7.218 -1.873 -41.384 1.00 98.50 221 ILE A O 1
ATOM 1843 N N . GLN A 1 222 ? 8.442 -3.035 -42.852 1.00 98.06 222 GLN A N 1
ATOM 1844 C CA . GLN A 1 222 ? 7.290 -3.591 -43.570 1.00 98.06 222 GLN A CA 1
ATOM 1845 C C . GLN A 1 222 ? 6.392 -4.426 -42.652 1.00 98.06 222 GLN A C 1
ATOM 1847 O O . GLN A 1 222 ? 5.176 -4.245 -42.680 1.00 98.06 222 GLN A O 1
ATOM 1852 N N . TYR A 1 223 ? 6.967 -5.298 -41.818 1.00 98.31 223 TYR A N 1
ATOM 1853 C CA . TYR A 1 223 ? 6.184 -6.092 -40.870 1.00 98.31 223 TYR A CA 1
ATOM 1854 C C . TYR A 1 223 ? 5.549 -5.243 -39.766 1.00 98.31 223 TYR A C 1
ATOM 1856 O O . TYR A 1 223 ? 4.396 -5.487 -39.416 1.00 98.31 223 TYR A O 1
ATOM 1864 N N . VAL A 1 224 ? 6.245 -4.218 -39.269 1.00 98.06 224 VAL A N 1
ATOM 1865 C CA . VAL A 1 224 ? 5.682 -3.255 -38.305 1.00 98.06 224 VAL A CA 1
ATOM 1866 C C . VAL A 1 224 ? 4.471 -2.530 -38.903 1.00 98.06 224 VAL A C 1
ATOM 1868 O O . VAL A 1 224 ? 3.389 -2.547 -38.317 1.00 98.06 224 VAL A O 1
ATOM 1871 N N . ASN A 1 225 ? 4.615 -1.977 -40.110 1.00 96.94 225 ASN A N 1
ATOM 1872 C CA . ASN A 1 225 ? 3.534 -1.278 -40.812 1.00 96.94 225 ASN A CA 1
ATOM 1873 C C . ASN A 1 225 ? 2.354 -2.205 -41.158 1.00 96.94 225 ASN A C 1
ATOM 1875 O O . ASN A 1 225 ? 1.209 -1.760 -41.211 1.00 96.94 225 ASN A O 1
ATOM 1879 N N . ALA A 1 226 ? 2.617 -3.498 -41.374 1.00 96.25 226 ALA A N 1
ATOM 1880 C CA . ALA A 1 226 ? 1.603 -4.525 -41.615 1.00 96.25 226 ALA A CA 1
ATOM 1881 C C . ALA A 1 226 ? 0.946 -5.068 -40.329 1.00 96.25 226 ALA A C 1
ATOM 1883 O O . ALA A 1 226 ? 0.194 -6.039 -40.389 1.00 96.25 226 ALA A O 1
ATOM 1884 N N . ASP A 1 227 ? 1.233 -4.482 -39.165 1.00 95.00 227 ASP A N 1
ATOM 1885 C CA . ASP A 1 227 ? 0.783 -4.951 -37.852 1.00 95.00 227 ASP A CA 1
ATOM 1886 C C . ASP A 1 227 ? 1.198 -6.393 -37.489 1.00 95.00 227 ASP A C 1
ATOM 1888 O O . ASP A 1 227 ? 0.516 -7.092 -36.741 1.00 95.00 227 ASP A O 1
ATOM 1892 N N . SER A 1 228 ? 2.310 -6.869 -38.044 1.00 96.31 228 SER A N 1
ATOM 1893 C CA . SER A 1 228 ? 2.774 -8.256 -37.937 1.00 96.31 228 SER A CA 1
ATOM 1894 C C . SER A 1 228 ? 3.895 -8.370 -36.898 1.00 96.31 228 SER A C 1
ATOM 1896 O O . SER A 1 228 ? 5.072 -8.506 -37.233 1.00 96.31 228 SER A O 1
ATOM 1898 N N . TYR A 1 229 ? 3.539 -8.257 -35.610 1.00 95.94 229 TYR A N 1
ATOM 1899 C CA . TYR A 1 229 ? 4.508 -8.197 -34.501 1.00 95.94 229 TYR A CA 1
ATOM 1900 C C . TYR A 1 229 ? 5.465 -9.397 -34.454 1.00 95.94 229 TYR A C 1
ATOM 1902 O O . TYR A 1 229 ? 6.669 -9.215 -34.277 1.00 95.94 229 TYR A O 1
ATOM 1910 N N . LYS A 1 230 ? 4.955 -10.626 -34.605 1.00 96.00 230 LYS A N 1
ATOM 1911 C CA . LYS A 1 230 ? 5.776 -11.843 -34.477 1.00 96.00 230 LYS A CA 1
ATOM 1912 C C . LYS A 1 230 ? 6.819 -11.920 -35.589 1.00 96.00 230 LYS A C 1
ATOM 1914 O O . LYS A 1 230 ? 7.970 -12.272 -35.342 1.00 96.00 230 LYS A O 1
ATOM 1919 N N . GLU A 1 231 ? 6.422 -11.551 -36.798 1.00 97.38 231 GLU A N 1
ATOM 1920 C CA . GLU A 1 231 ? 7.264 -11.486 -37.984 1.00 97.38 231 GLU A CA 1
ATOM 1921 C C . GLU A 1 231 ? 8.306 -10.369 -37.855 1.00 97.38 231 GLU A C 1
ATOM 1923 O O . GLU A 1 231 ? 9.486 -10.601 -38.127 1.00 97.38 231 GLU A O 1
ATOM 1928 N N . ALA A 1 232 ? 7.907 -9.189 -37.365 1.00 97.62 232 ALA A N 1
ATOM 1929 C CA . ALA A 1 232 ? 8.822 -8.089 -37.067 1.00 97.62 232 ALA A CA 1
ATOM 1930 C C . ALA A 1 232 ? 9.866 -8.500 -36.016 1.00 97.62 232 ALA A C 1
ATOM 1932 O O . ALA A 1 232 ? 11.065 -8.320 -36.226 1.00 97.62 232 ALA A O 1
ATOM 1933 N N . LEU A 1 233 ? 9.433 -9.127 -34.918 1.00 96.06 233 LEU A N 1
ATOM 1934 C CA . LEU A 1 233 ? 10.318 -9.624 -33.865 1.00 96.06 233 LEU A CA 1
ATOM 1935 C C . LEU A 1 233 ? 11.309 -10.672 -34.394 1.00 96.06 233 LEU A C 1
ATOM 1937 O O . LEU A 1 233 ? 12.488 -10.632 -34.044 1.00 96.06 233 LEU A O 1
ATOM 1941 N N . ALA A 1 234 ? 10.854 -11.588 -35.253 1.00 95.00 234 ALA A N 1
ATOM 1942 C CA . ALA A 1 234 ? 11.709 -12.606 -35.856 1.00 95.00 234 ALA A CA 1
ATOM 1943 C C . ALA A 1 234 ? 12.784 -11.993 -36.771 1.00 95.00 234 ALA A C 1
ATOM 1945 O O . ALA A 1 234 ? 13.952 -12.374 -36.686 1.00 95.00 234 ALA A O 1
ATOM 1946 N N . VAL A 1 235 ? 12.420 -11.014 -37.609 1.00 96.62 235 VAL A N 1
ATOM 1947 C CA . VAL A 1 235 ? 13.379 -10.300 -38.476 1.00 96.62 235 VAL A CA 1
ATOM 1948 C C . VAL A 1 235 ? 14.334 -9.420 -37.674 1.00 96.62 235 VAL A C 1
ATOM 1950 O O . VAL A 1 235 ? 15.487 -9.257 -38.068 1.00 96.62 235 VAL A O 1
ATOM 1953 N N . PHE A 1 236 ? 13.914 -8.893 -36.523 1.00 96.62 236 PHE A N 1
ATOM 1954 C CA . PHE A 1 236 ? 14.770 -8.042 -35.698 1.00 96.62 236 PHE A CA 1
ATOM 1955 C C . PHE A 1 236 ? 16.069 -8.742 -35.256 1.00 96.62 236 PHE A C 1
ATOM 1957 O O . PHE A 1 236 ? 17.110 -8.097 -35.148 1.00 96.62 236 PHE A O 1
ATOM 1964 N N . GLY A 1 237 ? 16.057 -10.068 -35.071 1.00 93.50 237 GLY A N 1
ATOM 1965 C CA . GLY A 1 237 ? 17.284 -10.827 -34.791 1.00 93.50 237 GLY A CA 1
ATOM 1966 C C . GLY A 1 237 ? 18.333 -10.717 -35.908 1.00 93.50 237 GLY A C 1
ATOM 1967 O O . GLY A 1 237 ? 19.532 -10.651 -35.637 1.00 93.50 237 GLY A O 1
ATOM 1968 N N . GLU A 1 238 ? 17.891 -10.635 -37.165 1.00 94.19 238 GLU A N 1
ATOM 1969 C CA . GLU A 1 238 ? 18.764 -10.398 -38.317 1.00 94.19 238 GLU A CA 1
ATOM 1970 C C . GLU A 1 238 ? 19.297 -8.959 -38.335 1.00 94.19 238 GLU A C 1
ATOM 1972 O O . GLU A 1 238 ? 20.497 -8.758 -38.534 1.00 94.19 238 GLU A O 1
ATOM 1977 N N . VAL A 1 239 ? 18.436 -7.976 -38.051 1.00 96.94 239 VAL A N 1
ATOM 1978 C CA . VAL A 1 239 ? 18.822 -6.560 -37.916 1.00 96.94 239 VAL A CA 1
ATOM 1979 C C . VAL A 1 239 ? 19.921 -6.411 -36.866 1.00 96.94 239 VAL A C 1
ATOM 1981 O O . VAL A 1 239 ? 20.984 -5.865 -37.153 1.00 96.94 239 VAL A O 1
ATOM 1984 N N . GLN A 1 240 ? 19.716 -6.967 -35.671 1.00 95.00 240 GLN A N 1
ATOM 1985 C CA . GLN A 1 240 ? 20.683 -6.893 -34.577 1.00 95.00 240 GLN A CA 1
ATOM 1986 C C . GLN A 1 240 ? 22.049 -7.475 -34.971 1.00 95.00 240 GLN A C 1
ATOM 1988 O O . GLN A 1 240 ? 23.086 -6.896 -34.640 1.00 95.00 240 GLN A O 1
ATOM 1993 N N . ARG A 1 241 ? 22.068 -8.590 -35.715 1.00 93.94 241 ARG A N 1
ATOM 1994 C CA . ARG A 1 241 ? 23.310 -9.184 -36.231 1.00 93.94 241 ARG A CA 1
ATOM 1995 C C . ARG A 1 241 ? 24.026 -8.241 -37.201 1.00 93.94 241 ARG A C 1
ATOM 1997 O O . ARG A 1 241 ? 25.228 -8.038 -37.052 1.00 93.94 241 ARG A O 1
ATOM 2004 N N . HIS A 1 242 ? 23.313 -7.635 -38.150 1.00 94.69 242 HIS A N 1
ATOM 2005 C CA . HIS A 1 242 ? 23.912 -6.686 -39.097 1.00 94.69 242 HIS A CA 1
ATOM 2006 C C . HIS A 1 242 ? 24.443 -5.418 -38.409 1.00 94.69 242 HIS A C 1
ATOM 2008 O O . HIS A 1 242 ? 25.520 -4.935 -38.757 1.00 94.69 242 HIS A O 1
ATOM 2014 N N . PHE A 1 243 ? 23.749 -4.905 -37.390 1.00 94.25 243 PHE A N 1
ATOM 2015 C CA . PHE A 1 243 ? 24.246 -3.792 -36.573 1.00 94.25 243 PHE A CA 1
ATOM 2016 C C . PHE A 1 243 ? 25.502 -4.179 -35.774 1.00 94.25 243 PHE A C 1
ATOM 2018 O O . PHE A 1 243 ? 26.447 -3.396 -35.691 1.00 94.25 243 PHE A O 1
ATOM 2025 N N . ALA A 1 244 ? 25.574 -5.400 -35.236 1.00 93.00 244 ALA A N 1
ATOM 2026 C CA . ALA A 1 244 ? 26.784 -5.892 -34.576 1.00 93.00 244 ALA A CA 1
ATOM 2027 C C . ALA A 1 244 ? 27.972 -6.006 -35.550 1.00 93.00 244 ALA A C 1
ATOM 2029 O O . ALA A 1 244 ? 29.086 -5.608 -35.208 1.00 93.00 244 ALA A O 1
ATOM 2030 N N . GLU A 1 245 ? 27.742 -6.490 -36.774 1.00 92.06 245 GLU A N 1
ATOM 2031 C CA . GLU A 1 245 ? 28.752 -6.532 -37.843 1.00 92.06 245 GLU A CA 1
ATOM 2032 C C . GLU A 1 245 ? 29.238 -5.122 -38.222 1.00 92.06 245 GLU A C 1
ATOM 2034 O O . GLU A 1 245 ? 30.448 -4.891 -38.305 1.00 92.06 245 GLU A O 1
ATOM 2039 N N . LEU A 1 246 ? 28.317 -4.157 -38.350 1.00 93.06 246 LEU A N 1
ATOM 2040 C CA . LEU A 1 246 ? 28.637 -2.746 -38.585 1.00 93.06 246 LEU A CA 1
ATOM 2041 C C . LEU A 1 246 ? 29.481 -2.146 -37.459 1.00 93.06 246 LEU A C 1
ATOM 2043 O O . LEU A 1 246 ? 30.489 -1.500 -37.741 1.00 93.06 246 LEU A O 1
ATOM 2047 N N . ASN A 1 247 ? 29.128 -2.404 -36.199 1.00 91.81 247 ASN A N 1
ATOM 2048 C CA . ASN A 1 247 ? 29.919 -1.948 -35.059 1.00 91.81 247 ASN A CA 1
ATOM 2049 C C . ASN A 1 247 ? 31.318 -2.582 -35.054 1.00 91.81 247 ASN A C 1
ATOM 2051 O O . ASN A 1 247 ? 32.303 -1.880 -34.858 1.00 91.81 247 ASN A O 1
ATOM 2055 N N . LEU A 1 248 ? 31.453 -3.883 -35.332 1.00 91.88 248 LEU A N 1
ATOM 2056 C CA . LEU A 1 248 ? 32.769 -4.533 -35.413 1.00 91.88 248 LEU A CA 1
ATOM 2057 C C . LEU A 1 248 ? 33.663 -3.900 -36.484 1.00 91.88 248 LEU A C 1
ATOM 2059 O O . LEU A 1 248 ? 34.863 -3.731 -36.260 1.00 91.88 248 LEU A O 1
ATOM 2063 N N . LEU A 1 249 ? 33.098 -3.551 -37.640 1.00 92.44 249 LEU A N 1
ATOM 2064 C CA . LEU A 1 249 ? 33.823 -2.835 -38.686 1.00 92.44 249 LEU A CA 1
ATOM 2065 C C . LEU A 1 249 ? 34.205 -1.419 -38.238 1.00 92.44 249 LEU A C 1
ATOM 2067 O O . LEU A 1 249 ? 35.346 -1.000 -38.423 1.00 92.44 249 LEU A O 1
ATOM 2071 N N . HIS A 1 250 ? 33.279 -0.715 -37.588 1.00 91.38 250 HIS A N 1
ATOM 2072 C CA . HIS A 1 250 ? 33.513 0.615 -37.033 1.00 91.38 250 HIS A CA 1
ATOM 2073 C C . HIS A 1 250 ? 34.650 0.623 -36.006 1.00 91.38 250 HIS A C 1
ATOM 2075 O O . HIS A 1 250 ? 35.530 1.475 -36.084 1.00 91.38 250 HIS A O 1
ATOM 2081 N N . GLN A 1 251 ? 34.697 -0.363 -35.105 1.00 91.69 251 GLN A N 1
ATOM 2082 C CA . GLN A 1 251 ? 35.776 -0.499 -34.120 1.00 91.69 251 GLN A CA 1
ATOM 2083 C C . GLN A 1 251 ? 37.139 -0.757 -34.777 1.00 91.69 251 GLN A C 1
ATOM 2085 O O . GLN A 1 251 ? 38.150 -0.253 -34.294 1.00 91.69 251 GLN A O 1
ATOM 2090 N N . LYS A 1 252 ? 37.188 -1.505 -35.889 1.00 94.00 252 LYS A N 1
ATOM 2091 C CA . LYS A 1 252 ? 38.434 -1.695 -36.654 1.00 94.00 252 LYS A CA 1
ATOM 2092 C C . LYS A 1 252 ? 38.919 -0.382 -37.270 1.00 94.00 252 LYS A C 1
ATOM 2094 O O . LYS A 1 252 ? 40.074 -0.036 -37.089 1.00 94.00 252 LYS A O 1
ATOM 2099 N N . ILE A 1 253 ? 38.022 0.384 -37.891 1.00 93.75 253 ILE A N 1
ATOM 2100 C CA . ILE A 1 253 ? 38.351 1.699 -38.466 1.00 93.75 253 ILE A CA 1
ATOM 2101 C C . ILE A 1 253 ? 38.775 2.695 -37.374 1.00 93.75 253 ILE A C 1
ATOM 2103 O O . ILE A 1 253 ? 39.711 3.470 -37.564 1.00 93.75 253 ILE A O 1
ATOM 2107 N N . LYS A 1 254 ? 38.119 2.667 -36.205 1.00 91.75 254 LYS A N 1
ATOM 2108 C CA . LYS A 1 254 ? 38.517 3.476 -35.043 1.00 91.75 254 LYS A CA 1
ATOM 2109 C C . LYS A 1 254 ? 39.921 3.102 -34.571 1.00 91.75 254 LYS A C 1
ATOM 2111 O O . LYS A 1 254 ? 40.726 3.992 -34.331 1.00 91.75 254 LYS A O 1
ATOM 2116 N N . LYS A 1 255 ? 40.239 1.807 -34.524 1.00 94.31 255 LYS A N 1
ATOM 2117 C CA . LYS A 1 255 ? 41.592 1.339 -34.220 1.00 94.31 255 LYS A CA 1
ATOM 2118 C C . LYS A 1 255 ? 42.619 1.842 -35.240 1.00 94.31 255 LYS A C 1
ATOM 2120 O O . LYS A 1 255 ? 43.662 2.327 -34.821 1.00 94.31 255 LYS A O 1
ATOM 2125 N N . ASP A 1 256 ? 42.320 1.787 -36.540 1.00 95.25 256 ASP A N 1
ATOM 2126 C CA . ASP A 1 256 ? 43.222 2.319 -37.574 1.00 95.25 256 ASP A CA 1
ATOM 2127 C C . ASP A 1 256 ? 43.488 3.823 -37.352 1.00 95.25 256 ASP A C 1
ATOM 2129 O O . ASP A 1 256 ? 44.608 4.308 -37.521 1.00 95.25 256 ASP A O 1
ATOM 2133 N N . CYS A 1 257 ? 42.470 4.570 -36.906 1.00 95.12 257 CYS A N 1
ATOM 2134 C CA . CYS A 1 257 ? 42.626 5.964 -36.500 1.00 95.12 257 CYS A CA 1
ATOM 2135 C C . CYS A 1 257 ? 43.539 6.124 -35.277 1.00 95.12 257 CYS A C 1
ATOM 2137 O O . CYS A 1 257 ? 44.447 6.954 -35.310 1.00 95.12 257 CYS A O 1
ATOM 2139 N N . ASP A 1 258 ? 43.309 5.353 -34.213 1.00 95.56 258 ASP A N 1
ATOM 2140 C CA . ASP A 1 258 ? 44.123 5.391 -32.992 1.00 95.56 258 ASP A CA 1
ATOM 2141 C C . ASP A 1 258 ? 45.594 5.040 -33.301 1.00 95.56 258 ASP A C 1
ATOM 2143 O O . ASP A 1 258 ? 46.517 5.659 -32.766 1.00 95.56 258 ASP A O 1
ATOM 2147 N N . ASP A 1 259 ? 45.827 4.102 -34.223 1.00 96.75 259 ASP A N 1
ATOM 2148 C CA . ASP A 1 259 ? 47.161 3.719 -34.688 1.00 96.75 259 ASP A CA 1
ATOM 2149 C C . ASP A 1 259 ? 47.839 4.864 -35.472 1.00 96.75 259 ASP A C 1
ATOM 2151 O O . ASP A 1 259 ? 49.035 5.119 -35.278 1.00 96.75 259 ASP A O 1
ATOM 2155 N N . PHE A 1 260 ? 47.097 5.624 -36.294 1.00 96.94 260 PHE A N 1
ATOM 2156 C CA . PHE A 1 260 ? 47.609 6.858 -36.912 1.00 96.94 260 PHE A CA 1
ATOM 2157 C C . PHE A 1 260 ? 47.945 7.939 -35.872 1.00 96.94 260 PHE A C 1
ATOM 2159 O O . PHE A 1 260 ? 48.978 8.604 -36.002 1.00 96.94 260 PHE A O 1
ATOM 2166 N N . GLU A 1 261 ? 47.131 8.111 -34.826 1.00 95.81 261 GLU A N 1
ATOM 2167 C CA . GLU A 1 261 ? 47.407 9.054 -33.729 1.00 95.81 261 GLU A CA 1
ATOM 2168 C C . GLU A 1 261 ? 48.662 8.663 -32.946 1.00 95.81 261 GLU A C 1
ATOM 2170 O O . GLU A 1 261 ? 49.532 9.502 -32.689 1.00 95.81 261 GLU A O 1
ATOM 2175 N N . ALA A 1 262 ? 48.809 7.376 -32.631 1.00 96.56 262 ALA A N 1
ATOM 2176 C CA . ALA A 1 262 ? 49.988 6.840 -31.965 1.00 96.56 262 ALA A CA 1
ATOM 2177 C C . ALA A 1 262 ? 51.252 6.986 -32.826 1.00 96.56 262 ALA A C 1
ATOM 2179 O O . ALA A 1 262 ? 52.334 7.271 -32.300 1.00 96.56 262 ALA A O 1
ATOM 2180 N N . LEU A 1 263 ? 51.139 6.814 -34.148 1.00 96.25 263 LEU A N 1
ATOM 2181 C CA . LEU A 1 263 ? 52.239 7.062 -35.078 1.00 96.25 263 LEU A CA 1
ATOM 2182 C C . LEU A 1 263 ? 52.606 8.550 -35.122 1.00 96.25 263 LEU A C 1
ATOM 2184 O O . LEU A 1 263 ? 53.790 8.882 -35.071 1.00 96.25 263 LEU A O 1
ATOM 2188 N N . PHE A 1 264 ? 51.622 9.449 -35.157 1.00 95.25 264 PHE A N 1
ATOM 2189 C CA . PHE A 1 264 ? 51.878 10.888 -35.145 1.00 95.25 264 PHE A CA 1
ATOM 2190 C C . PHE A 1 264 ? 52.558 11.347 -33.849 1.00 95.25 264 PHE A C 1
ATOM 2192 O O . PHE A 1 264 ? 53.488 12.152 -33.896 1.00 95.25 264 PHE A O 1
ATOM 2199 N N . ALA A 1 265 ? 52.181 10.780 -32.702 1.00 94.00 265 ALA A N 1
ATOM 2200 C CA . ALA A 1 265 ? 52.867 11.027 -31.434 1.00 94.00 265 ALA A CA 1
ATOM 2201 C C . ALA A 1 265 ? 54.341 10.573 -31.465 1.00 94.00 265 ALA A C 1
ATOM 2203 O O . ALA A 1 265 ? 55.216 11.286 -30.973 1.00 94.00 265 ALA A O 1
ATOM 2204 N N . GLN A 1 266 ? 54.641 9.423 -32.087 1.00 94.06 266 GLN A N 1
ATOM 2205 C CA . GLN A 1 266 ? 56.024 8.955 -32.280 1.00 94.06 266 GLN A CA 1
ATOM 2206 C C . GLN A 1 266 ? 56.824 9.884 -33.202 1.00 94.06 266 GLN A C 1
ATOM 2208 O O . GLN A 1 266 ? 57.997 10.142 -32.937 1.00 94.06 266 GLN A O 1
ATOM 2213 N N . VAL A 1 267 ? 56.193 10.396 -34.261 1.00 92.56 267 VAL A N 1
ATOM 2214 C CA . VAL A 1 267 ? 56.796 11.371 -35.181 1.00 92.56 267 VAL A CA 1
ATOM 2215 C C . VAL A 1 267 ? 57.117 12.678 -34.448 1.00 92.56 267 VAL A C 1
ATOM 2217 O O . VAL A 1 267 ? 58.261 13.123 -34.507 1.00 92.56 267 VAL A O 1
ATOM 2220 N N . LYS A 1 268 ? 56.172 13.230 -33.672 1.00 90.75 268 LYS A N 1
ATOM 2221 C CA . LYS A 1 268 ? 56.379 14.439 -32.848 1.00 90.75 268 LYS A CA 1
ATOM 2222 C C . LYS A 1 268 ? 57.499 14.289 -31.814 1.00 90.75 268 LYS A C 1
ATOM 2224 O O . LYS A 1 268 ? 58.191 15.253 -31.523 1.00 90.75 268 LYS A O 1
ATOM 2229 N N . ALA A 1 269 ? 57.708 13.087 -31.274 1.00 90.62 269 ALA A N 1
ATOM 2230 C CA . ALA A 1 269 ? 58.801 12.828 -30.331 1.00 90.62 269 ALA A CA 1
ATOM 2231 C C . ALA A 1 269 ? 60.198 12.866 -30.984 1.00 90.62 269 ALA A C 1
ATOM 2233 O O . ALA A 1 269 ? 61.202 13.005 -30.285 1.00 90.62 269 ALA A O 1
ATOM 2234 N N . VAL A 1 270 ? 60.273 12.700 -32.308 1.00 89.06 270 VAL A N 1
ATOM 2235 C CA . VAL A 1 270 ? 61.520 12.743 -33.084 1.00 89.06 270 VAL A CA 1
ATOM 2236 C C . VAL A 1 270 ? 61.723 14.097 -33.761 1.00 89.06 270 VAL A C 1
ATOM 2238 O O . VAL A 1 270 ? 62.862 14.551 -33.861 1.00 89.06 270 VAL A O 1
ATOM 2241 N N . ASP A 1 271 ? 60.643 14.719 -34.223 1.00 85.50 271 ASP A N 1
ATOM 2242 C CA . ASP A 1 271 ? 60.624 16.036 -34.850 1.00 85.50 271 ASP A CA 1
ATOM 2243 C C . ASP A 1 271 ? 59.627 16.941 -34.117 1.00 85.50 271 ASP A C 1
ATOM 2245 O O . ASP A 1 271 ? 58.415 16.857 -34.321 1.00 85.50 271 ASP A O 1
ATOM 2249 N N . ASN A 1 272 ? 60.157 17.815 -33.256 1.00 78.00 272 ASN A N 1
ATOM 2250 C CA . ASN A 1 272 ? 59.349 18.746 -32.466 1.00 78.00 272 ASN A CA 1
ATOM 2251 C C . ASN A 1 272 ? 58.640 19.804 -33.333 1.00 78.00 272 ASN A C 1
ATOM 2253 O O . ASN A 1 272 ? 57.680 20.411 -32.859 1.00 78.00 272 ASN A O 1
ATOM 2257 N N . ASP A 1 273 ? 59.076 20.004 -34.582 1.00 76.44 273 ASP A N 1
ATOM 2258 C CA . ASP A 1 273 ? 58.467 20.944 -35.527 1.00 76.44 273 ASP A CA 1
ATOM 2259 C C . ASP A 1 273 ? 57.351 20.286 -36.364 1.00 76.44 273 ASP A C 1
ATOM 2261 O O . ASP A 1 273 ? 56.727 20.943 -37.202 1.00 76.44 273 ASP A O 1
ATOM 2265 N N . ALA A 1 274 ? 57.048 18.999 -36.137 1.00 78.00 274 ALA A N 1
ATOM 2266 C CA . ALA A 1 274 ? 55.949 18.302 -36.798 1.00 78.00 274 ALA A CA 1
ATOM 2267 C C . ALA A 1 274 ? 54.594 18.929 -36.422 1.00 78.00 274 ALA A C 1
ATOM 2269 O O . ALA A 1 274 ? 54.052 18.732 -35.329 1.00 78.00 274 ALA A O 1
ATOM 2270 N N . THR A 1 275 ? 54.025 19.688 -37.358 1.00 80.06 275 THR A N 1
ATOM 2271 C CA . THR A 1 275 ? 52.761 20.405 -37.162 1.00 80.06 275 THR A CA 1
ATOM 2272 C C . THR A 1 275 ? 51.546 19.579 -37.574 1.00 80.06 275 THR A C 1
ATOM 2274 O O . THR A 1 275 ? 51.632 18.570 -38.281 1.00 80.06 275 THR A O 1
ATOM 2277 N N . ASP A 1 276 ? 50.371 20.069 -37.188 1.00 77.94 276 ASP A N 1
ATOM 2278 C CA . ASP A 1 276 ? 49.084 19.500 -37.582 1.00 77.94 276 ASP A CA 1
ATOM 2279 C C . ASP A 1 276 ? 48.730 19.747 -39.071 1.00 77.94 276 ASP A C 1
ATOM 2281 O O . ASP A 1 276 ? 47.659 19.342 -39.533 1.00 77.94 276 ASP A O 1
ATOM 2285 N N . ALA A 1 277 ? 49.616 20.414 -39.819 1.00 81.75 277 ALA A N 1
ATOM 2286 C CA . ALA A 1 277 ? 49.569 20.623 -41.265 1.00 81.75 277 ALA A CA 1
ATOM 2287 C C . ALA A 1 277 ? 50.456 19.598 -41.998 1.00 81.75 277 ALA A C 1
ATOM 2289 O O . ALA A 1 277 ? 51.372 19.958 -42.734 1.00 81.75 277 ALA A O 1
ATOM 2290 N N . SER A 1 278 ? 50.226 18.311 -41.739 1.00 87.31 278 SER A N 1
ATOM 2291 C CA . SER A 1 278 ? 51.005 17.203 -42.303 1.00 87.31 278 SER A CA 1
ATOM 2292 C C . SER A 1 278 ? 50.121 15.983 -42.588 1.00 87.31 278 SER A C 1
ATOM 2294 O O . SER A 1 278 ? 48.938 15.962 -42.237 1.00 87.31 278 SER A O 1
ATOM 2296 N N . TYR A 1 279 ? 50.690 14.959 -43.229 1.00 92.88 279 TYR A N 1
ATOM 2297 C CA . TYR A 1 279 ? 49.970 13.768 -43.695 1.00 92.88 279 TYR A CA 1
ATOM 2298 C C . TYR A 1 279 ? 49.163 13.051 -42.602 1.00 92.88 279 TYR A C 1
ATOM 2300 O O . TYR A 1 279 ? 47.953 12.878 -42.743 1.00 92.88 279 TYR A O 1
ATOM 2308 N N . LEU A 1 280 ? 49.805 12.663 -41.492 1.00 94.88 280 LEU A N 1
ATOM 2309 C CA . LEU A 1 280 ? 49.151 11.859 -40.449 1.00 94.88 280 LEU A CA 1
ATOM 2310 C C . LEU A 1 280 ? 47.959 12.594 -39.797 1.00 94.88 280 LEU A C 1
ATOM 2312 O O . LEU A 1 280 ? 46.882 12.006 -39.735 1.00 94.88 280 LEU A O 1
ATOM 2316 N N . PRO A 1 281 ? 48.068 13.878 -39.390 1.00 93.88 281 PRO A N 1
ATOM 2317 C CA . PRO A 1 281 ? 46.924 14.674 -38.931 1.00 93.88 281 PRO A CA 1
ATOM 2318 C C . PRO A 1 281 ? 45.763 14.755 -39.921 1.00 93.88 281 PRO A C 1
ATOM 2320 O O . PRO A 1 281 ? 44.606 14.718 -39.506 1.00 93.88 281 PRO A O 1
ATOM 2323 N N . PHE A 1 282 ? 46.038 14.873 -41.223 1.00 93.56 282 PHE A N 1
ATOM 2324 C CA . PHE A 1 282 ? 44.980 14.890 -42.236 1.00 93.56 282 PHE A CA 1
ATOM 2325 C C . PHE A 1 282 ? 44.300 13.524 -42.355 1.00 93.56 282 PHE A C 1
ATOM 2327 O O . PHE A 1 282 ? 43.072 13.480 -42.383 1.00 93.56 282 PHE A O 1
ATOM 2334 N N . MET A 1 283 ? 45.056 12.422 -42.322 1.00 95.94 283 MET A N 1
ATOM 2335 C CA . MET A 1 283 ? 44.490 11.065 -42.276 1.00 95.94 283 MET A CA 1
ATOM 2336 C C . MET A 1 283 ? 43.598 10.858 -41.048 1.00 95.94 283 MET A C 1
ATOM 2338 O O . MET A 1 283 ? 42.461 10.412 -41.185 1.00 95.94 283 MET A O 1
ATOM 2342 N N . ILE A 1 284 ? 44.064 11.268 -39.863 1.00 95.81 284 ILE A N 1
ATOM 2343 C CA . ILE A 1 284 ? 43.281 11.213 -38.618 1.00 95.81 284 ILE A CA 1
ATOM 2344 C C . ILE A 1 284 ? 41.962 11.977 -38.784 1.00 95.81 284 ILE A C 1
ATOM 2346 O O . ILE A 1 284 ? 40.899 11.449 -38.471 1.00 95.81 284 ILE A O 1
ATOM 2350 N N . ARG A 1 285 ? 41.997 13.199 -39.332 1.00 94.56 285 ARG A N 1
ATOM 2351 C CA . ARG A 1 285 ? 40.787 14.010 -39.550 1.00 94.56 285 ARG A CA 1
ATOM 2352 C C . ARG A 1 285 ? 39.870 13.454 -40.643 1.00 94.56 285 ARG A C 1
ATOM 2354 O O . ARG A 1 285 ? 38.658 13.610 -40.538 1.00 94.56 285 ARG A O 1
ATOM 2361 N N . TYR A 1 286 ? 40.400 12.794 -41.672 1.00 95.50 286 TYR A N 1
ATOM 2362 C CA . TYR A 1 286 ? 39.577 12.083 -42.656 1.00 95.50 286 TYR A CA 1
ATOM 2363 C C . TYR A 1 286 ? 38.807 10.916 -42.039 1.00 95.50 286 TYR A C 1
ATOM 2365 O O . TYR A 1 286 ? 37.659 10.673 -42.413 1.00 95.50 286 TYR A O 1
ATOM 2373 N N . ILE A 1 287 ? 39.389 10.236 -41.050 1.00 95.50 287 ILE A N 1
ATOM 2374 C CA . ILE A 1 287 ? 38.712 9.146 -40.346 1.00 95.50 287 ILE A CA 1
ATOM 2375 C C . ILE A 1 287 ? 37.743 9.692 -39.287 1.00 95.50 287 ILE A C 1
ATOM 2377 O O . ILE A 1 287 ? 36.573 9.307 -39.286 1.00 95.50 287 ILE A O 1
ATOM 2381 N N . LYS A 1 288 ? 38.194 10.606 -38.415 1.00 92.12 288 LYS A N 1
ATOM 2382 C CA . LYS A 1 288 ? 37.385 11.156 -37.309 1.00 92.12 288 LYS A CA 1
ATOM 2383 C C . LYS A 1 288 ? 36.254 12.073 -37.767 1.00 92.12 288 LYS A C 1
ATOM 2385 O O . LYS A 1 288 ? 35.176 12.010 -37.183 1.00 92.12 288 LYS A O 1
ATOM 2390 N N . GLY A 1 289 ? 36.496 12.886 -38.792 1.00 91.25 289 GLY A N 1
ATOM 2391 C CA . GLY A 1 289 ? 35.637 14.010 -39.160 1.00 91.25 289 GLY A CA 1
ATOM 2392 C C . GLY A 1 289 ? 36.039 15.316 -38.471 1.00 91.25 289 GLY A C 1
ATOM 2393 O O . GLY A 1 289 ? 37.025 15.383 -37.734 1.00 91.25 289 GLY A O 1
ATOM 2394 N N . LEU A 1 290 ? 35.283 16.371 -38.758 1.00 87.88 290 LEU A N 1
ATOM 2395 C CA . LEU A 1 290 ? 35.415 17.705 -38.179 1.00 87.88 290 LEU A CA 1
ATOM 2396 C C . LEU A 1 290 ? 34.205 18.026 -37.307 1.00 87.88 290 LEU A C 1
ATOM 2398 O O . LEU A 1 290 ? 33.074 17.945 -37.780 1.00 87.88 290 LEU A O 1
ATOM 2402 N N . ASP A 1 291 ? 34.441 18.533 -36.100 1.00 83.19 291 ASP A N 1
ATOM 2403 C CA . ASP A 1 291 ? 33.364 18.959 -35.192 1.00 83.19 291 ASP A CA 1
ATOM 2404 C C . ASP A 1 291 ? 32.482 20.064 -35.798 1.00 83.19 291 ASP A C 1
ATOM 2406 O O . ASP A 1 291 ? 31.288 20.149 -35.526 1.00 83.19 291 ASP A O 1
ATOM 2410 N N . SER A 1 292 ? 33.059 20.906 -36.661 1.00 85.06 292 SER A N 1
ATOM 2411 C CA . SER A 1 292 ? 32.351 21.992 -37.345 1.00 85.06 292 SER A CA 1
ATOM 2412 C C . SER A 1 292 ? 31.474 21.532 -38.514 1.00 85.06 292 SER A C 1
ATOM 2414 O O . SER A 1 292 ? 30.727 22.344 -39.054 1.00 85.06 292 SER A O 1
ATOM 2416 N N . ILE A 1 293 ? 31.596 20.276 -38.958 1.00 84.75 293 ILE A N 1
ATOM 2417 C CA . ILE A 1 293 ? 30.829 19.718 -40.079 1.00 84.75 293 ILE A CA 1
ATOM 2418 C C . ILE A 1 293 ? 30.178 18.414 -39.618 1.00 84.75 293 ILE A C 1
ATOM 2420 O O . ILE A 1 293 ? 30.824 17.366 -39.543 1.00 84.75 293 ILE A O 1
ATOM 2424 N N . GLN A 1 294 ? 28.877 18.471 -39.341 1.00 82.62 294 GLN A N 1
ATOM 2425 C CA . GLN A 1 294 ? 28.101 17.303 -38.931 1.00 82.62 294 GLN A CA 1
ATOM 2426 C C . GLN A 1 294 ? 28.216 16.171 -39.962 1.00 82.62 294 GLN A C 1
ATOM 2428 O O . GLN A 1 294 ? 28.173 16.413 -41.166 1.00 82.62 294 GLN A O 1
ATOM 2433 N N . SER A 1 295 ? 28.349 14.931 -39.483 1.00 85.50 295 SER A N 1
ATOM 2434 C CA . SER A 1 295 ? 28.443 13.724 -40.323 1.00 85.50 295 SER A CA 1
ATOM 2435 C C . SER A 1 295 ? 29.644 13.684 -41.281 1.00 85.50 295 SER A C 1
ATOM 2437 O O . SER A 1 295 ? 29.655 12.880 -42.210 1.00 85.50 295 SER A O 1
ATOM 2439 N N . SER A 1 296 ? 30.666 14.514 -41.058 1.00 90.56 296 SER A N 1
ATOM 2440 C CA . SER A 1 296 ? 31.918 14.459 -41.816 1.00 90.56 296 SER A CA 1
ATOM 2441 C C . SER A 1 296 ? 32.840 13.325 -41.346 1.00 90.56 296 SER A C 1
ATOM 2443 O O . SER A 1 296 ? 32.702 12.788 -40.245 1.00 90.56 296 SER A O 1
ATOM 2445 N N . GLY A 1 297 ? 33.799 12.961 -42.196 1.00 93.69 297 GLY A N 1
ATOM 2446 C CA . GLY A 1 297 ? 34.731 11.858 -41.980 1.00 93.69 297 GLY A CA 1
ATOM 2447 C C . GLY A 1 297 ? 34.075 10.479 -42.010 1.00 93.69 297 GLY A C 1
ATOM 2448 O O . GLY A 1 297 ? 32.854 10.333 -42.010 1.00 93.69 297 GLY A O 1
ATOM 2449 N N . ILE A 1 298 ? 34.898 9.432 -42.022 1.00 95.38 298 ILE A N 1
ATOM 2450 C CA . ILE A 1 298 ? 34.414 8.043 -42.118 1.00 95.38 298 ILE A CA 1
ATOM 2451 C C . ILE A 1 298 ? 33.551 7.678 -40.900 1.00 95.38 298 ILE A C 1
ATOM 2453 O O . ILE A 1 298 ? 32.524 7.011 -41.032 1.00 95.38 298 ILE A O 1
ATOM 2457 N N . ASN A 1 299 ? 33.922 8.164 -39.713 1.00 91.31 299 ASN A N 1
ATOM 2458 C CA . ASN A 1 299 ? 33.134 8.000 -38.494 1.00 91.31 299 ASN A CA 1
ATOM 2459 C C . ASN A 1 299 ? 31.737 8.640 -38.611 1.00 91.31 299 ASN A C 1
ATOM 2461 O O . ASN A 1 299 ? 30.745 8.051 -38.169 1.00 91.31 299 ASN A O 1
ATOM 2465 N N . GLY A 1 300 ? 31.654 9.816 -39.241 1.00 91.00 300 GLY A N 1
ATOM 2466 C CA . GLY A 1 300 ? 30.397 10.498 -39.530 1.00 91.00 300 GLY A CA 1
ATOM 2467 C C . GLY A 1 300 ? 29.519 9.727 -40.511 1.00 91.00 300 GLY A C 1
ATOM 2468 O O . GLY A 1 300 ? 28.317 9.622 -40.273 1.00 91.00 300 GLY A O 1
ATOM 2469 N N . VAL A 1 301 ? 30.106 9.106 -41.541 1.00 94.50 301 VAL A N 1
ATOM 2470 C CA . VAL A 1 301 ? 29.380 8.244 -42.493 1.00 94.50 301 VAL A CA 1
ATOM 2471 C C . VAL A 1 301 ? 28.743 7.046 -41.782 1.00 94.50 301 VAL A C 1
ATOM 2473 O O . VAL A 1 301 ? 27.545 6.800 -41.926 1.00 94.50 301 VAL A O 1
ATOM 2476 N N . ILE A 1 302 ? 29.527 6.307 -40.990 1.00 92.50 302 ILE A N 1
ATOM 2477 C CA . ILE A 1 302 ? 29.053 5.105 -40.282 1.00 92.50 302 ILE A CA 1
ATOM 2478 C C . ILE A 1 302 ? 27.996 5.468 -39.235 1.00 92.50 302 ILE A C 1
ATOM 2480 O O . ILE A 1 302 ? 26.965 4.800 -39.141 1.00 92.50 302 ILE A O 1
ATOM 2484 N N . THR A 1 303 ? 28.219 6.545 -38.476 1.00 89.69 303 THR A N 1
ATOM 2485 C CA . THR A 1 303 ? 27.238 7.043 -37.502 1.00 89.69 303 THR A CA 1
ATOM 2486 C C . THR A 1 303 ? 25.964 7.526 -38.194 1.00 89.69 303 THR A C 1
ATOM 2488 O O . THR A 1 303 ? 24.877 7.184 -37.746 1.00 89.69 303 THR A O 1
ATOM 2491 N N . GLY A 1 304 ? 26.071 8.220 -39.330 1.00 90.94 304 GLY A N 1
ATOM 2492 C CA . GLY A 1 304 ? 24.916 8.661 -40.113 1.00 90.94 304 GLY A CA 1
ATOM 2493 C C . GLY A 1 304 ? 24.089 7.506 -40.686 1.00 90.94 304 GLY A C 1
ATOM 2494 O O . GLY A 1 304 ? 22.862 7.593 -40.706 1.00 90.94 304 GLY A O 1
ATOM 2495 N N . LEU A 1 305 ? 24.727 6.410 -41.116 1.00 93.56 305 LEU A N 1
ATOM 2496 C CA . LEU A 1 305 ? 24.030 5.178 -41.509 1.00 93.56 305 LEU A CA 1
ATOM 2497 C C . LEU A 1 305 ? 23.275 4.576 -40.324 1.00 93.56 305 LEU A C 1
ATOM 2499 O O . LEU A 1 305 ? 22.082 4.293 -40.427 1.00 93.56 305 LEU A O 1
ATOM 2503 N N . TRP A 1 306 ? 23.968 4.408 -39.199 1.00 93.25 306 TRP A N 1
ATOM 2504 C CA . TRP A 1 306 ? 23.398 3.857 -37.975 1.00 93.25 306 TRP A CA 1
ATOM 2505 C C . TRP A 1 306 ? 22.175 4.649 -37.507 1.00 93.25 306 TRP A C 1
ATOM 2507 O O . TRP A 1 306 ? 21.096 4.083 -37.333 1.00 93.25 306 TRP A O 1
ATOM 2517 N N . ASP A 1 307 ? 22.336 5.963 -37.354 1.00 91.25 307 ASP A N 1
ATOM 2518 C CA . ASP A 1 307 ? 21.307 6.847 -36.818 1.00 91.25 307 ASP A CA 1
ATOM 2519 C C . ASP A 1 307 ? 20.098 6.918 -37.743 1.00 91.25 307 ASP A C 1
ATOM 2521 O O . ASP A 1 307 ? 18.962 6.835 -37.280 1.00 91.25 307 ASP A O 1
ATOM 2525 N N . LYS A 1 308 ? 20.318 6.981 -39.063 1.00 93.19 308 LYS A N 1
ATOM 2526 C CA . LYS A 1 308 ? 19.219 7.015 -40.030 1.00 93.19 308 LYS A CA 1
ATOM 2527 C C . LYS A 1 308 ? 18.398 5.727 -40.014 1.00 93.19 308 LYS A C 1
ATOM 2529 O O . LYS A 1 308 ? 17.171 5.789 -40.081 1.00 93.19 308 LYS A O 1
ATOM 2534 N N . LEU A 1 309 ? 19.050 4.567 -39.930 1.00 95.75 309 LEU A N 1
ATOM 2535 C CA . LEU A 1 309 ? 18.357 3.280 -39.879 1.00 95.75 309 LEU A CA 1
ATOM 2536 C C . LEU A 1 309 ? 17.597 3.094 -38.559 1.00 95.75 309 LEU A C 1
ATOM 2538 O O . LEU A 1 309 ? 16.438 2.682 -38.596 1.00 95.75 309 LEU A O 1
ATOM 2542 N N . CYS A 1 310 ? 18.206 3.435 -37.419 1.00 94.81 310 CYS A N 1
ATOM 2543 C CA . CYS A 1 310 ? 17.530 3.410 -36.119 1.00 94.81 310 CYS A CA 1
ATOM 2544 C C . CYS A 1 310 ? 16.325 4.355 -36.086 1.00 94.81 310 CYS A C 1
ATOM 2546 O O . CYS A 1 310 ? 15.249 3.929 -35.677 1.00 94.81 310 CYS A O 1
ATOM 2548 N N . ALA A 1 311 ? 16.477 5.592 -36.570 1.00 94.25 311 ALA A N 1
ATOM 2549 C CA . ALA A 1 311 ? 15.387 6.563 -36.641 1.00 94.25 311 ALA A CA 1
ATOM 2550 C C . ALA A 1 311 ? 14.221 6.043 -37.492 1.00 94.25 311 ALA A C 1
ATOM 2552 O O . ALA A 1 311 ? 13.095 6.008 -37.018 1.00 94.25 311 ALA A O 1
ATOM 2553 N N . ASN A 1 312 ? 14.485 5.523 -38.697 1.00 96.19 312 ASN A N 1
ATOM 2554 C CA . ASN A 1 312 ? 13.425 4.986 -39.556 1.00 96.19 312 ASN A CA 1
ATOM 2555 C C . ASN A 1 312 ? 12.675 3.799 -38.911 1.00 96.19 312 ASN A C 1
ATOM 2557 O O . ASN A 1 312 ? 11.468 3.655 -39.101 1.00 96.19 312 ASN A O 1
ATOM 2561 N N . MET A 1 313 ? 13.379 2.924 -38.178 1.00 97.94 313 MET A N 1
ATOM 2562 C CA . MET A 1 313 ? 12.735 1.839 -37.427 1.00 97.94 313 MET A CA 1
ATOM 2563 C C . MET A 1 313 ? 11.895 2.378 -36.274 1.00 97.94 313 MET A C 1
ATOM 2565 O O . MET A 1 313 ? 10.768 1.925 -36.088 1.00 97.94 313 MET A O 1
ATOM 2569 N N . ASN A 1 314 ? 12.438 3.335 -35.521 1.00 96.75 314 ASN A N 1
ATOM 2570 C CA . ASN A 1 314 ? 11.761 3.958 -34.393 1.00 96.75 314 ASN A CA 1
ATOM 2571 C C . ASN A 1 314 ? 10.492 4.683 -34.845 1.00 96.75 314 ASN A C 1
ATOM 2573 O O . ASN A 1 314 ? 9.440 4.443 -34.273 1.00 96.75 314 ASN A O 1
ATOM 2577 N N . ASP A 1 315 ? 10.557 5.471 -35.919 1.00 96.81 315 ASP A N 1
ATOM 2578 C CA . ASP A 1 315 ? 9.405 6.180 -36.485 1.00 96.81 315 ASP A CA 1
ATOM 2579 C C . ASP A 1 315 ? 8.271 5.211 -36.853 1.00 96.81 315 ASP A C 1
ATOM 2581 O O . ASP A 1 315 ? 7.108 5.454 -36.530 1.00 96.81 315 ASP A O 1
ATOM 2585 N N . ALA A 1 316 ? 8.600 4.081 -37.491 1.00 97.81 316 ALA A N 1
ATOM 2586 C CA . ALA A 1 316 ? 7.614 3.064 -37.854 1.00 97.81 316 ALA A CA 1
ATOM 2587 C C . ALA A 1 316 ? 6.998 2.388 -36.619 1.00 97.81 316 ALA A C 1
ATOM 2589 O O . ALA A 1 316 ? 5.779 2.218 -36.542 1.00 97.81 316 ALA A O 1
ATOM 2590 N N . VAL A 1 317 ? 7.831 2.004 -35.645 1.00 98.06 317 VAL A N 1
ATOM 2591 C CA . VAL A 1 317 ? 7.369 1.356 -34.410 1.00 98.06 317 VAL A CA 1
ATOM 2592 C C . VAL A 1 317 ? 6.525 2.314 -33.579 1.00 98.06 317 VAL A C 1
ATOM 2594 O O . VAL A 1 317 ? 5.446 1.922 -33.146 1.00 98.06 317 VAL A O 1
ATOM 2597 N N . PHE A 1 318 ? 6.964 3.559 -33.407 1.00 96.62 318 PHE A N 1
ATOM 2598 C CA . PHE A 1 318 ? 6.257 4.571 -32.634 1.00 96.62 318 PHE A CA 1
ATOM 2599 C C . PHE A 1 318 ? 4.921 4.941 -33.281 1.00 96.62 318 PHE A C 1
ATOM 2601 O O . PHE A 1 318 ? 3.903 4.977 -32.595 1.00 96.62 318 PHE A O 1
ATOM 2608 N N . ALA A 1 319 ? 4.868 5.111 -34.608 1.00 96.62 319 ALA A N 1
ATOM 2609 C CA . ALA A 1 319 ? 3.606 5.347 -35.313 1.00 96.62 319 ALA A CA 1
ATOM 2610 C C . ALA A 1 319 ? 2.603 4.201 -35.094 1.00 96.62 319 ALA A C 1
ATOM 2612 O O . ALA A 1 319 ? 1.415 4.435 -34.848 1.00 96.62 319 ALA A O 1
ATOM 2613 N N . GLN A 1 320 ? 3.080 2.954 -35.144 1.00 97.12 320 GLN A N 1
ATOM 2614 C CA . GLN A 1 320 ? 2.239 1.790 -34.893 1.00 97.12 320 GLN A CA 1
ATOM 2615 C C . GLN A 1 320 ? 1.832 1.682 -33.419 1.00 97.12 320 GLN A C 1
ATOM 2617 O O . GLN A 1 320 ? 0.666 1.395 -33.142 1.00 97.12 320 GLN A O 1
ATOM 2622 N N . LEU A 1 321 ? 2.746 1.954 -32.483 1.00 96.62 321 LEU A N 1
ATOM 2623 C CA . LEU A 1 321 ? 2.471 2.033 -31.050 1.00 96.62 321 LEU A CA 1
ATOM 2624 C C . LEU A 1 321 ? 1.362 3.052 -30.777 1.00 96.62 321 LEU A C 1
ATOM 2626 O O . LEU A 1 321 ? 0.364 2.697 -30.151 1.00 96.62 321 LEU A O 1
ATOM 2630 N N . SER A 1 322 ? 1.471 4.266 -31.324 1.00 95.31 322 SER A N 1
ATOM 2631 C CA . SER A 1 322 ? 0.440 5.300 -31.207 1.00 95.31 322 SER A CA 1
ATOM 2632 C C . SER A 1 322 ? -0.905 4.837 -31.760 1.00 95.31 322 SER A C 1
ATOM 2634 O O . SER A 1 322 ? -1.925 4.963 -31.088 1.00 95.31 322 SER A O 1
ATOM 2636 N N . ALA A 1 323 ? -0.927 4.207 -32.937 1.00 95.25 323 ALA A N 1
ATOM 2637 C CA . ALA A 1 323 ? -2.164 3.685 -33.515 1.00 95.25 323 ALA A CA 1
ATOM 2638 C C . ALA A 1 323 ? -2.804 2.560 -32.675 1.00 95.25 323 ALA A C 1
ATOM 2640 O O . ALA A 1 323 ? -4.032 2.435 -32.642 1.00 95.25 323 ALA A O 1
ATOM 2641 N N . ARG A 1 324 ? -2.004 1.709 -32.016 1.00 94.69 324 ARG A N 1
ATOM 2642 C CA . ARG A 1 324 ? -2.515 0.658 -31.115 1.00 94.69 324 ARG A CA 1
ATOM 2643 C C . ARG A 1 324 ? -3.015 1.231 -29.804 1.00 94.69 324 ARG A C 1
ATOM 2645 O O . ARG A 1 324 ? -4.067 0.805 -29.335 1.00 94.69 324 ARG A O 1
ATOM 2652 N N . TYR A 1 325 ? -2.290 2.197 -29.262 1.00 94.62 325 TYR A N 1
ATOM 2653 C CA . TYR A 1 325 ? -2.671 2.914 -28.061 1.00 94.62 325 TYR A CA 1
ATOM 2654 C C . TYR A 1 325 ? -4.037 3.589 -28.233 1.00 94.62 325 TYR A C 1
ATOM 2656 O O . TYR A 1 325 ? -4.919 3.368 -27.409 1.00 94.62 325 TYR A O 1
ATOM 2664 N N . GLU A 1 326 ? -4.265 4.309 -29.338 1.00 92.75 326 GLU A N 1
ATOM 2665 C CA . GLU A 1 326 ? -5.561 4.954 -29.599 1.00 92.75 326 GLU A CA 1
ATOM 2666 C C . GLU A 1 326 ? -6.697 3.928 -29.664 1.00 92.75 326 GLU A C 1
ATOM 2668 O O . GLU A 1 326 ? -7.758 4.112 -29.076 1.00 92.75 326 GLU A O 1
ATOM 2673 N N . LYS A 1 327 ? -6.465 2.776 -30.307 1.00 92.06 327 LYS A N 1
ATOM 2674 C CA . LYS A 1 327 ? -7.453 1.684 -30.337 1.00 92.06 327 LYS A CA 1
ATOM 2675 C C . LYS A 1 327 ? -7.740 1.109 -28.950 1.00 92.06 327 LYS A C 1
ATOM 2677 O O . LYS A 1 327 ? -8.887 0.761 -28.679 1.00 92.06 327 LYS A O 1
ATOM 2682 N N . TYR A 1 328 ? -6.722 0.981 -28.101 1.00 93.38 328 TYR A N 1
ATOM 2683 C CA . TYR A 1 328 ? -6.893 0.531 -26.721 1.00 93.38 328 TYR A CA 1
ATOM 2684 C C . TYR A 1 328 ? -7.690 1.550 -25.899 1.00 93.38 328 TYR A C 1
ATOM 2686 O O . TYR A 1 328 ? -8.664 1.181 -25.247 1.00 93.38 328 TYR A O 1
ATOM 2694 N N . TYR A 1 329 ? -7.350 2.834 -26.004 1.00 91.56 329 TYR A N 1
ATOM 2695 C CA . TYR A 1 329 ? -8.085 3.916 -25.356 1.00 91.56 329 TYR A CA 1
ATOM 2696 C C . TYR A 1 329 ? -9.559 3.972 -25.796 1.00 91.56 329 TYR A C 1
ATOM 2698 O O . TYR A 1 329 ? -10.454 4.027 -24.955 1.00 91.56 329 TYR A O 1
ATOM 2706 N N . GLU A 1 330 ? -9.852 3.865 -27.095 1.00 89.44 330 GLU A N 1
ATOM 2707 C CA . GLU A 1 330 ? -11.237 3.813 -27.591 1.00 89.44 330 GLU A CA 1
ATOM 2708 C C . GLU A 1 330 ? -12.008 2.581 -27.082 1.00 89.44 330 GLU A C 1
ATOM 2710 O O . GLU A 1 330 ? -13.214 2.663 -26.830 1.00 89.44 330 GLU A O 1
ATOM 2715 N N . ALA A 1 331 ? -11.333 1.443 -26.887 1.00 88.00 331 ALA A N 1
ATOM 2716 C CA . ALA A 1 331 ? -11.928 0.230 -26.317 1.00 88.00 331 ALA A CA 1
ATOM 2717 C C . ALA A 1 331 ? -12.247 0.358 -24.812 1.00 88.00 331 ALA A C 1
ATOM 2719 O O . ALA A 1 331 ? -13.146 -0.323 -24.312 1.00 88.00 331 ALA A O 1
ATOM 2720 N N . LEU A 1 332 ? -11.546 1.239 -24.090 1.00 87.12 332 LEU A N 1
ATOM 2721 C CA . LEU A 1 332 ? -11.780 1.518 -22.667 1.00 87.12 332 LEU A CA 1
ATOM 2722 C C . LEU A 1 332 ? -13.019 2.388 -22.410 1.00 87.12 332 LEU A C 1
ATOM 2724 O O . LEU A 1 332 ? -13.551 2.382 -21.297 1.00 87.12 332 LEU A O 1
ATOM 2728 N N . LYS A 1 333 ? -13.504 3.123 -23.418 1.00 83.75 333 LYS A N 1
ATOM 2729 C CA . LYS A 1 333 ? -14.661 4.011 -23.261 1.00 83.75 333 LYS A CA 1
ATOM 2730 C C . LYS A 1 333 ? -15.955 3.218 -22.993 1.00 83.75 333 LYS A C 1
ATOM 2732 O O . LYS A 1 333 ? -16.216 2.227 -23.682 1.00 83.75 333 LYS A O 1
ATOM 2737 N N . PRO A 1 334 ? -16.830 3.680 -22.075 1.00 72.94 334 PRO A N 1
ATOM 2738 C CA . PRO A 1 334 ? -18.080 2.987 -21.729 1.00 72.94 334 PRO A CA 1
ATOM 2739 C C . PRO A 1 334 ? -19.003 2.708 -22.928 1.00 72.94 334 PRO A C 1
ATOM 2741 O O . PRO A 1 334 ? -19.639 1.657 -23.010 1.00 72.94 334 PRO A O 1
ATOM 2744 N N . GLU A 1 335 ? -19.054 3.628 -23.897 1.00 72.38 335 GLU A N 1
ATOM 2745 C CA . GLU A 1 335 ? -19.847 3.495 -25.130 1.00 72.38 335 GLU A CA 1
ATOM 2746 C C . GLU A 1 335 ? -19.422 2.293 -25.990 1.00 72.38 335 GLU A C 1
ATOM 2748 O O . GLU A 1 335 ? -20.254 1.676 -26.663 1.00 72.38 335 GLU A O 1
ATOM 2753 N N . SER A 1 336 ? -18.135 1.941 -25.948 1.00 68.12 336 SER A N 1
ATOM 2754 C CA . SER A 1 336 ? -17.561 0.793 -26.653 1.00 68.12 336 SER A CA 1
ATOM 2755 C C . SER A 1 336 ? -17.852 -0.521 -25.928 1.00 68.12 336 SER A C 1
ATOM 2757 O O . SER A 1 336 ? -18.125 -1.525 -26.584 1.00 68.12 336 SER A O 1
ATOM 2759 N N . GLN A 1 337 ? -17.872 -0.514 -24.591 1.00 66.31 337 GLN A N 1
ATOM 2760 C CA . GLN A 1 337 ? -18.145 -1.702 -23.768 1.00 66.31 337 GLN A CA 1
ATOM 2761 C C . GLN A 1 337 ? -19.632 -2.107 -23.768 1.00 66.31 337 GLN A C 1
ATOM 2763 O O . GLN A 1 337 ? -19.956 -3.287 -23.659 1.00 66.31 337 GLN A O 1
ATOM 2768 N N . ASN A 1 338 ? -20.550 -1.156 -23.974 1.00 57.03 338 ASN A N 1
ATOM 2769 C CA . ASN A 1 338 ? -22.000 -1.402 -23.974 1.00 57.03 338 ASN A CA 1
ATOM 2770 C C . ASN A 1 338 ? -22.568 -2.000 -25.278 1.00 57.03 338 ASN A C 1
ATOM 2772 O O . ASN A 1 338 ? -23.750 -2.359 -25.334 1.00 57.03 338 ASN A O 1
ATOM 2776 N N . LYS A 1 339 ? -21.763 -2.148 -26.340 1.00 57.31 339 LYS A N 1
ATOM 2777 C CA . LYS A 1 339 ? -22.190 -2.796 -27.592 1.00 57.31 339 LYS A CA 1
ATOM 2778 C C . LYS A 1 339 ? -22.230 -4.321 -27.420 1.00 57.31 339 LYS A C 1
ATOM 2780 O O . LYS A 1 339 ? -21.348 -5.034 -27.875 1.00 57.31 339 LYS A O 1
ATOM 2785 N N . LYS A 1 340 ? -23.312 -4.830 -26.819 1.00 44.44 340 LYS A N 1
ATOM 2786 C CA . LYS A 1 340 ? -23.609 -6.263 -26.576 1.00 44.44 340 LYS A CA 1
ATOM 2787 C C . LYS A 1 340 ? -23.670 -7.181 -27.815 1.00 44.44 340 LYS A C 1
ATOM 2789 O O . LYS A 1 340 ? -23.916 -8.370 -27.656 1.00 44.44 340 LYS A O 1
ATOM 2794 N N . ASN A 1 341 ? -23.443 -6.679 -29.030 1.00 43.88 341 ASN A N 1
ATOM 2795 C CA . ASN A 1 341 ? -23.512 -7.472 -30.258 1.00 43.88 341 ASN A CA 1
ATOM 2796 C C . ASN A 1 341 ? -22.203 -7.366 -31.056 1.00 43.88 341 ASN A C 1
ATOM 2798 O O . ASN A 1 341 ? -21.979 -6.352 -31.718 1.00 43.88 341 ASN A O 1
ATOM 2802 N N . ASN A 1 342 ? -21.430 -8.462 -31.025 1.00 38.25 342 ASN A N 1
ATOM 2803 C CA . ASN A 1 342 ? -20.338 -8.901 -31.918 1.00 38.25 342 ASN A CA 1
ATOM 2804 C C . ASN A 1 342 ? -18.970 -9.017 -31.234 1.00 38.25 342 ASN A C 1
ATOM 2806 O O . ASN A 1 342 ? -18.246 -8.035 -31.156 1.00 38.25 342 ASN A O 1
ATOM 2810 N N . ALA A 1 343 ? -18.623 -10.263 -30.870 1.00 46.97 343 ALA A N 1
ATOM 2811 C CA . ALA A 1 343 ? -17.375 -10.714 -30.244 1.00 46.97 343 ALA A CA 1
ATOM 2812 C C . ALA A 1 343 ? -17.075 -10.029 -28.898 1.00 46.97 343 ALA A C 1
ATOM 2814 O O . ALA A 1 343 ? -17.144 -8.814 -28.777 1.00 46.97 343 ALA A O 1
ATOM 2815 N N . GLU A 1 344 ? -16.751 -10.805 -27.863 1.00 50.94 344 GLU A N 1
ATOM 2816 C CA . GLU A 1 344 ? -16.248 -10.238 -26.609 1.00 50.94 344 GLU A CA 1
ATOM 2817 C C . GLU A 1 344 ? -15.107 -9.266 -26.932 1.00 50.94 344 GLU A C 1
ATOM 2819 O O . GLU A 1 344 ? -14.094 -9.654 -27.519 1.00 50.94 344 GLU A O 1
ATOM 2824 N N . LEU A 1 345 ? -15.300 -7.984 -26.614 1.00 59.00 345 LEU A N 1
ATOM 2825 C CA . LEU A 1 345 ? -14.266 -6.975 -26.766 1.00 59.00 345 LEU A CA 1
ATOM 2826 C C . LEU A 1 345 ? -13.159 -7.324 -25.765 1.00 59.00 345 LEU A C 1
ATOM 2828 O O . LEU A 1 345 ? -13.237 -6.980 -24.587 1.00 59.00 345 LEU A O 1
ATOM 2832 N N . ASN A 1 346 ? -12.156 -8.077 -26.210 1.00 72.62 346 ASN A N 1
ATOM 2833 C CA . ASN A 1 346 ? -11.082 -8.520 -25.337 1.00 72.62 346 ASN A CA 1
ATOM 2834 C C . ASN A 1 346 ? -10.087 -7.369 -25.133 1.00 72.62 346 ASN A C 1
ATOM 2836 O O . ASN A 1 346 ? -9.128 -7.225 -25.890 1.00 72.62 346 ASN A O 1
ATOM 2840 N N . LEU A 1 347 ? -10.320 -6.543 -24.107 1.00 82.19 347 LEU A N 1
ATOM 2841 C CA . LEU A 1 347 ? -9.413 -5.459 -23.701 1.00 82.19 347 LEU A CA 1
ATOM 2842 C C . LEU A 1 347 ? -7.970 -5.942 -23.498 1.00 82.19 347 LEU A C 1
ATOM 2844 O O . LEU A 1 347 ? -7.039 -5.173 -23.729 1.00 82.19 347 LEU A O 1
ATOM 2848 N N . PHE A 1 348 ? -7.787 -7.212 -23.125 1.00 83.12 348 PHE A N 1
ATOM 2849 C CA . PHE A 1 348 ? -6.475 -7.831 -22.986 1.00 83.12 348 PHE A CA 1
ATOM 2850 C C . PHE A 1 348 ? -5.734 -7.915 -24.328 1.00 83.12 348 PHE A C 1
ATOM 2852 O O . PHE A 1 348 ? -4.562 -7.573 -24.385 1.00 83.12 348 PHE A O 1
ATOM 2859 N N . ASP A 1 349 ? -6.419 -8.254 -25.430 1.00 87.81 349 ASP A N 1
ATOM 2860 C CA . ASP A 1 349 ? -5.806 -8.284 -26.772 1.00 87.81 349 ASP A CA 1
ATOM 2861 C C . ASP A 1 349 ? -5.388 -6.880 -27.239 1.00 87.81 349 ASP A C 1
ATOM 2863 O O . ASP A 1 349 ? -4.328 -6.698 -27.838 1.00 87.81 349 ASP A O 1
ATOM 2867 N N . TYR A 1 350 ? -6.190 -5.851 -26.947 1.00 91.25 350 TYR A N 1
ATOM 2868 C CA . TYR A 1 350 ? -5.821 -4.472 -27.281 1.00 91.25 350 TYR A CA 1
ATOM 2869 C C . TYR A 1 350 ? -4.595 -4.000 -26.492 1.00 91.25 350 TYR A C 1
ATOM 2871 O O . TYR A 1 350 ? -3.683 -3.426 -27.090 1.00 91.25 350 TYR A O 1
ATOM 2879 N N . ALA A 1 351 ? -4.551 -4.273 -25.188 1.00 92.94 351 ALA A N 1
ATOM 2880 C CA . ALA A 1 351 ? -3.411 -3.957 -24.333 1.00 92.94 351 ALA A CA 1
ATOM 2881 C C . ALA A 1 351 ? -2.142 -4.718 -24.752 1.00 92.94 351 ALA A C 1
ATOM 2883 O O . ALA A 1 351 ? -1.104 -4.093 -24.963 1.00 92.94 351 ALA A O 1
ATOM 2884 N N . ASP A 1 352 ? -2.235 -6.033 -24.984 1.00 93.00 352 ASP A N 1
ATOM 2885 C CA . ASP A 1 352 ? -1.119 -6.872 -25.442 1.00 93.00 352 ASP A CA 1
ATOM 2886 C C . ASP A 1 352 ? -0.507 -6.334 -26.736 1.00 93.00 352 ASP A C 1
ATOM 2888 O O . ASP A 1 352 ? 0.712 -6.327 -26.914 1.00 93.00 352 ASP A O 1
ATOM 2892 N N . ARG A 1 353 ? -1.338 -5.830 -27.654 1.00 93.50 353 ARG A N 1
ATOM 2893 C CA . ARG A 1 353 ? -0.846 -5.193 -28.879 1.00 93.50 353 ARG A CA 1
ATOM 2894 C C . ARG A 1 353 ? -0.049 -3.926 -28.592 1.00 93.50 353 ARG A C 1
ATOM 2896 O O . ARG A 1 353 ? 0.958 -3.732 -29.260 1.00 93.50 353 ARG A O 1
ATOM 2903 N N . VAL A 1 354 ? -0.448 -3.088 -27.634 1.00 96.25 354 VAL A N 1
ATOM 2904 C CA . VAL A 1 354 ? 0.353 -1.916 -27.224 1.00 96.25 354 VAL A CA 1
ATOM 2905 C C . VAL A 1 354 ? 1.692 -2.377 -26.644 1.00 96.25 354 VAL A C 1
ATOM 2907 O O . VAL A 1 354 ? 2.745 -1.962 -27.127 1.00 96.25 354 VAL A O 1
ATOM 2910 N N . LEU A 1 355 ? 1.660 -3.316 -25.693 1.00 96.69 355 LEU A N 1
ATOM 2911 C CA . LEU A 1 355 ? 2.853 -3.856 -25.030 1.00 96.69 355 LEU A CA 1
ATOM 2912 C C . LEU A 1 355 ? 3.842 -4.487 -26.020 1.00 96.69 355 LEU A C 1
ATOM 2914 O O . LEU A 1 355 ? 5.053 -4.288 -25.912 1.00 96.69 355 LEU A O 1
ATOM 2918 N N . ASN A 1 356 ? 3.340 -5.191 -27.034 1.00 96.31 356 ASN A N 1
ATOM 2919 C CA . ASN A 1 356 ? 4.150 -5.759 -28.109 1.00 96.31 356 ASN A CA 1
ATOM 2920 C C . ASN A 1 356 ? 4.977 -4.690 -28.845 1.00 96.31 356 ASN A C 1
ATOM 2922 O O . ASN A 1 356 ? 6.169 -4.897 -29.088 1.00 96.31 356 ASN A O 1
ATOM 2926 N N . TYR A 1 357 ? 4.397 -3.530 -29.165 1.00 96.62 357 TYR A N 1
ATOM 2927 C CA . TYR A 1 357 ? 5.148 -2.455 -29.823 1.00 96.62 357 TYR A CA 1
ATOM 2928 C C . TYR A 1 357 ? 6.057 -1.680 -28.863 1.00 96.62 357 TYR A C 1
ATOM 2930 O O . TYR A 1 357 ? 7.149 -1.309 -29.287 1.00 96.62 357 TYR A O 1
ATOM 2938 N N . CYS A 1 358 ? 5.719 -1.563 -27.572 1.00 96.75 358 CYS A N 1
ATOM 2939 C CA . CYS A 1 358 ? 6.676 -1.089 -26.560 1.00 96.75 358 CYS A CA 1
ATOM 2940 C C . CYS A 1 358 ? 7.930 -1.987 -26.502 1.00 96.75 358 CYS A C 1
ATOM 2942 O O . CYS A 1 358 ? 9.061 -1.514 -26.390 1.00 96.75 358 CYS A O 1
ATOM 2944 N N . ILE A 1 359 ? 7.762 -3.311 -26.626 1.00 95.75 359 ILE A N 1
ATOM 2945 C CA . ILE A 1 359 ? 8.889 -4.257 -26.683 1.00 95.75 359 ILE A CA 1
ATOM 2946 C C . ILE A 1 359 ? 9.747 -4.021 -27.933 1.00 95.75 359 ILE A C 1
ATOM 2948 O O . ILE A 1 359 ? 10.976 -4.061 -27.839 1.00 95.75 359 ILE A O 1
ATOM 2952 N N . LEU A 1 360 ? 9.135 -3.799 -29.103 1.00 96.19 360 LEU A N 1
ATOM 2953 C CA . LEU A 1 360 ? 9.893 -3.504 -30.326 1.00 96.19 360 LEU A CA 1
ATOM 2954 C C . LEU A 1 360 ? 10.649 -2.178 -30.222 1.00 96.19 360 LEU A C 1
ATOM 2956 O O . LEU A 1 360 ? 11.804 -2.117 -30.637 1.00 96.19 360 LEU A O 1
ATOM 2960 N N . GLU A 1 361 ? 10.048 -1.148 -29.633 1.00 94.88 361 GLU A N 1
ATOM 2961 C CA . GLU A 1 361 ? 10.686 0.159 -29.455 1.00 94.88 361 GLU A CA 1
ATOM 2962 C C . GLU A 1 361 ? 11.903 0.060 -28.531 1.00 94.88 361 GLU A C 1
ATOM 2964 O O . GLU A 1 361 ? 13.004 0.486 -28.887 1.00 94.88 361 GLU A O 1
ATOM 2969 N N . ASN A 1 362 ? 11.758 -0.626 -27.396 1.00 92.12 362 ASN A N 1
ATOM 2970 C CA . ASN A 1 362 ? 12.876 -0.913 -26.495 1.00 92.12 362 ASN A CA 1
ATOM 2971 C C . ASN A 1 362 ? 14.009 -1.680 -27.193 1.00 92.12 362 ASN A C 1
ATOM 2973 O O . ASN A 1 362 ? 15.184 -1.425 -26.941 1.00 92.12 362 ASN A O 1
ATOM 2977 N N . ARG A 1 363 ? 13.688 -2.599 -28.110 1.00 93.44 363 ARG A N 1
ATOM 2978 C CA . ARG A 1 363 ? 14.700 -3.322 -28.894 1.00 93.44 363 ARG A CA 1
ATOM 2979 C C . ARG A 1 363 ? 15.428 -2.417 -29.886 1.00 93.44 363 ARG A C 1
ATOM 2981 O O . ARG A 1 363 ? 16.650 -2.505 -29.982 1.00 93.44 363 ARG A O 1
ATOM 2988 N N . VAL A 1 364 ? 14.706 -1.553 -30.600 1.00 94.62 364 VAL A N 1
ATOM 2989 C CA . VAL A 1 364 ? 15.298 -0.588 -31.542 1.00 94.62 364 VAL A CA 1
ATOM 2990 C C . VAL A 1 364 ? 16.210 0.389 -30.801 1.00 94.62 364 VAL A C 1
ATOM 2992 O O . VAL A 1 364 ? 17.361 0.571 -31.196 1.00 94.62 364 VAL A O 1
ATOM 2995 N N . THR A 1 365 ? 15.746 0.965 -29.692 1.00 90.31 365 THR A N 1
ATOM 2996 C CA . THR A 1 365 ? 16.546 1.899 -28.882 1.00 90.31 365 THR A CA 1
ATOM 2997 C C . THR A 1 365 ? 17.774 1.228 -28.260 1.00 90.31 365 THR A C 1
ATOM 2999 O O . THR A 1 365 ? 18.836 1.853 -28.195 1.00 90.31 365 THR A O 1
ATOM 3002 N N . ALA A 1 366 ? 17.680 -0.055 -27.889 1.00 89.50 366 ALA A N 1
ATOM 3003 C CA . ALA A 1 366 ? 18.797 -0.849 -27.376 1.00 89.50 366 ALA A CA 1
ATOM 3004 C C . ALA A 1 366 ? 19.888 -1.139 -28.421 1.00 89.50 366 ALA A C 1
ATOM 3006 O O . ALA A 1 366 ? 20.996 -1.519 -28.044 1.00 89.50 366 ALA A O 1
ATOM 3007 N N . LEU A 1 367 ? 19.650 -0.914 -29.722 1.00 91.19 367 LEU A N 1
ATOM 3008 C CA . LEU A 1 367 ? 20.727 -1.018 -30.712 1.00 91.19 367 LEU A CA 1
ATOM 3009 C C . LEU A 1 367 ? 21.878 -0.081 -30.345 1.00 91.19 367 LEU A C 1
ATOM 3011 O O . LEU A 1 367 ? 23.025 -0.505 -30.402 1.00 91.19 367 LEU A O 1
ATOM 3015 N N . TYR A 1 368 ? 21.609 1.129 -29.849 1.00 87.12 368 TYR A N 1
ATOM 3016 C CA . TYR A 1 368 ? 22.658 2.055 -29.403 1.00 87.12 368 TYR A CA 1
ATOM 3017 C C . TYR A 1 368 ? 23.544 1.512 -28.275 1.00 87.12 368 TYR A C 1
ATOM 3019 O O . TYR A 1 368 ? 24.701 1.917 -28.175 1.00 87.12 368 TYR A O 1
ATOM 3027 N N . GLU A 1 369 ? 23.067 0.551 -27.481 1.00 82.44 369 GLU A N 1
ATOM 3028 C CA . GLU A 1 369 ? 23.876 -0.116 -26.455 1.00 82.44 369 GLU A CA 1
ATOM 3029 C C . GLU A 1 369 ? 24.968 -1.002 -27.094 1.00 82.44 369 GLU A C 1
ATOM 3031 O O . GLU A 1 369 ? 26.060 -1.141 -26.537 1.00 82.44 369 GLU A O 1
ATOM 3036 N N . ILE A 1 370 ? 24.744 -1.508 -28.317 1.00 81.38 370 ILE A N 1
ATOM 3037 C CA . ILE A 1 370 ? 25.721 -2.283 -29.110 1.00 81.38 370 ILE A CA 1
ATOM 3038 C C . ILE A 1 370 ? 26.910 -1.412 -29.540 1.00 81.38 370 ILE A C 1
ATOM 3040 O O . ILE A 1 370 ? 28.026 -1.917 -29.660 1.00 81.38 370 ILE A O 1
ATOM 3044 N N . LYS A 1 371 ? 26.708 -0.102 -29.728 1.00 73.56 371 LYS A N 1
ATOM 3045 C CA . LYS A 1 371 ? 27.731 0.861 -30.188 1.00 73.56 371 LYS A CA 1
ATOM 3046 C C . LYS A 1 371 ? 28.865 1.088 -29.159 1.00 73.56 371 LYS A C 1
ATOM 3048 O O . LYS A 1 371 ? 29.843 1.777 -29.444 1.00 73.56 371 LYS A O 1
ATOM 3053 N N . SER A 1 372 ? 28.768 0.516 -27.956 1.00 56.84 372 SER A N 1
ATOM 3054 C CA . SER A 1 372 ? 29.560 0.911 -26.784 1.00 56.84 372 SER A CA 1
ATOM 3055 C C . SER A 1 372 ? 31.027 0.459 -26.786 1.00 56.84 372 SER A C 1
ATOM 3057 O O . SER A 1 372 ? 31.373 -0.629 -26.327 1.00 56.84 372 SER A O 1
ATOM 3059 N N . GLY A 1 373 ? 31.899 1.402 -27.152 1.00 45.97 373 GLY A N 1
ATOM 3060 C CA . GLY A 1 373 ? 33.221 1.620 -26.562 1.00 45.97 373 GLY A CA 1
ATOM 3061 C C . GLY A 1 373 ? 33.368 3.095 -26.142 1.00 45.97 373 GLY A C 1
ATOM 3062 O O . GLY A 1 373 ? 33.693 3.933 -26.975 1.00 45.97 373 GLY A O 1
ATOM 3063 N N . ARG A 1 374 ? 33.107 3.407 -24.862 1.00 35.25 374 ARG A N 1
ATOM 3064 C CA . ARG A 1 374 ? 33.396 4.667 -24.120 1.00 35.25 374 ARG A CA 1
ATOM 3065 C C . ARG A 1 374 ? 32.873 6.050 -24.580 1.00 35.25 374 ARG A C 1
ATOM 3067 O O . ARG A 1 374 ? 33.112 6.983 -23.828 1.00 35.25 374 ARG A O 1
ATOM 3074 N N . ASP A 1 375 ? 32.095 6.200 -25.652 1.00 42.16 375 ASP A N 1
ATOM 3075 C CA . ASP A 1 375 ? 31.374 7.465 -25.963 1.00 42.16 375 ASP A CA 1
ATOM 3076 C C . ASP A 1 375 ? 29.844 7.283 -25.909 1.00 42.16 375 ASP A C 1
ATOM 3078 O O . ASP A 1 375 ? 29.115 7.541 -26.864 1.00 42.16 375 ASP A O 1
ATOM 3082 N N . SER A 1 376 ? 29.333 6.768 -24.789 1.00 44.66 376 SER A N 1
ATOM 3083 C CA . SER A 1 376 ? 27.911 6.442 -24.587 1.00 44.66 376 SER A CA 1
ATOM 3084 C C . SER A 1 376 ? 27.021 7.648 -24.251 1.00 44.66 376 SER A C 1
ATOM 3086 O O . SER A 1 376 ? 25.997 7.478 -23.594 1.00 44.66 376 SER A O 1
ATOM 3088 N N . THR A 1 377 ? 27.406 8.876 -24.596 1.00 46.56 377 THR A N 1
ATOM 3089 C CA . THR A 1 377 ? 26.836 10.054 -23.924 1.00 46.56 377 THR A CA 1
ATOM 3090 C C . THR A 1 377 ? 25.560 10.631 -24.527 1.00 46.56 377 THR A C 1
ATOM 3092 O O . THR A 1 377 ? 24.945 11.443 -23.850 1.00 46.56 377 THR A O 1
ATOM 3095 N N . VAL A 1 378 ? 25.070 10.192 -25.694 1.00 64.69 378 VAL A N 1
ATOM 3096 C CA . VAL A 1 378 ? 23.714 10.562 -26.150 1.00 64.69 378 VAL A CA 1
ATOM 3097 C C . VAL A 1 378 ? 23.126 9.449 -27.024 1.00 64.69 378 VAL A C 1
ATOM 3099 O O . VAL A 1 378 ? 23.526 9.291 -28.173 1.00 64.69 378 VAL A O 1
ATOM 3102 N N . ASN A 1 379 ? 22.180 8.663 -26.498 1.00 79.31 379 ASN A N 1
ATOM 3103 C CA . ASN A 1 379 ? 21.276 7.877 -27.344 1.00 79.31 379 ASN A CA 1
ATOM 3104 C C . ASN A 1 379 ? 20.226 8.855 -27.904 1.00 79.31 379 ASN A C 1
ATOM 3106 O O . ASN A 1 379 ? 19.427 9.353 -27.110 1.00 79.31 379 ASN A O 1
ATOM 3110 N N . PRO A 1 380 ? 20.190 9.140 -29.221 1.00 84.50 380 PRO A N 1
ATOM 3111 C CA . PRO A 1 380 ? 19.234 10.092 -29.797 1.00 84.50 380 PRO A CA 1
ATOM 3112 C C . PRO A 1 380 ? 17.768 9.681 -29.609 1.00 84.50 380 PRO A C 1
ATOM 3114 O O . PRO A 1 380 ? 16.874 10.497 -29.797 1.00 84.50 380 PRO A O 1
ATOM 3117 N N . LEU A 1 381 ? 17.521 8.418 -29.254 1.00 88.75 381 LEU A N 1
ATOM 3118 C CA . LEU A 1 381 ? 16.198 7.852 -29.017 1.00 88.75 381 LEU A CA 1
ATOM 3119 C C . LEU A 1 381 ? 15.904 7.638 -27.521 1.00 88.75 381 LEU A C 1
ATOM 3121 O O . LEU A 1 381 ? 15.020 6.855 -27.174 1.00 88.75 381 LEU A O 1
ATOM 3125 N N . HIS A 1 382 ? 16.653 8.283 -26.620 1.00 87.00 382 HIS A N 1
ATOM 3126 C CA . HIS A 1 382 ? 16.459 8.134 -25.175 1.00 87.00 382 HIS A CA 1
ATOM 3127 C C . HIS A 1 382 ? 15.035 8.500 -24.733 1.00 87.00 382 HIS A C 1
ATOM 3129 O O . HIS A 1 382 ? 14.410 7.731 -24.006 1.00 87.00 382 HIS A O 1
ATOM 3135 N N . ASP A 1 383 ? 14.493 9.606 -25.239 1.00 90.88 383 ASP A N 1
ATOM 3136 C CA . ASP A 1 383 ? 13.151 10.071 -24.876 1.00 90.88 383 ASP A CA 1
ATOM 3137 C C . ASP A 1 383 ? 12.072 9.054 -25.283 1.00 90.88 383 ASP A C 1
ATOM 3139 O O . ASP A 1 383 ? 11.153 8.784 -24.515 1.00 90.88 383 ASP A O 1
ATOM 3143 N N . TYR A 1 384 ? 12.226 8.387 -26.434 1.00 91.88 384 TYR A N 1
ATOM 3144 C CA . TYR A 1 384 ? 11.318 7.314 -26.861 1.00 91.88 384 TYR A CA 1
ATOM 3145 C C . TYR A 1 384 ? 11.324 6.126 -25.899 1.00 91.88 384 TYR A C 1
ATOM 3147 O O . TYR A 1 384 ? 10.278 5.541 -25.644 1.00 91.88 384 TYR A O 1
ATOM 3155 N N . ARG A 1 385 ? 12.468 5.798 -25.287 1.00 90.00 385 ARG A N 1
ATOM 3156 C CA . ARG A 1 385 ? 12.533 4.763 -24.243 1.00 90.00 385 ARG A CA 1
ATOM 3157 C C . ARG A 1 385 ? 11.714 5.157 -23.009 1.00 90.00 385 ARG A C 1
ATOM 3159 O O . ARG A 1 385 ? 11.034 4.299 -22.449 1.00 90.00 385 ARG A O 1
ATOM 3166 N N . ILE A 1 386 ? 11.745 6.433 -22.613 1.00 92.88 386 ILE A N 1
ATOM 3167 C CA . ILE A 1 386 ? 10.916 6.964 -21.517 1.00 92.88 386 ILE A CA 1
ATOM 3168 C C . ILE A 1 386 ? 9.430 6.870 -21.892 1.00 92.88 386 ILE A C 1
ATOM 3170 O O . ILE A 1 386 ? 8.637 6.319 -21.126 1.00 92.88 386 ILE A O 1
ATOM 3174 N N . LEU A 1 387 ? 9.058 7.328 -23.094 1.00 94.88 387 LEU A N 1
ATOM 3175 C CA . LEU A 1 387 ? 7.682 7.260 -23.602 1.00 94.88 387 LEU A CA 1
ATOM 3176 C C . LEU A 1 387 ? 7.153 5.820 -23.664 1.00 94.88 387 LEU A C 1
ATOM 3178 O O . LEU A 1 387 ? 6.015 5.569 -23.264 1.00 94.88 387 LEU A O 1
ATOM 3182 N N . SER A 1 388 ? 7.975 4.881 -24.134 1.00 94.19 388 SER A N 1
ATOM 3183 C CA . SER A 1 388 ? 7.637 3.460 -24.249 1.00 94.19 388 SER A CA 1
ATOM 3184 C C . SER A 1 388 ? 7.398 2.810 -22.894 1.00 94.19 388 SER A C 1
ATOM 3186 O O . SER A 1 388 ? 6.409 2.099 -22.697 1.00 94.19 388 SER A O 1
ATOM 3188 N N . ALA A 1 389 ? 8.312 3.058 -21.950 1.00 94.62 389 ALA A N 1
ATOM 3189 C CA . ALA A 1 389 ? 8.233 2.521 -20.600 1.00 94.62 389 ALA A CA 1
ATOM 3190 C C . ALA A 1 389 ? 6.999 3.059 -19.870 1.00 94.62 389 ALA A C 1
ATOM 3192 O O . ALA A 1 389 ? 6.276 2.289 -19.237 1.00 94.62 389 ALA A O 1
ATOM 3193 N N . TYR A 1 390 ? 6.721 4.357 -20.010 1.00 96.88 390 TYR A N 1
ATOM 3194 C CA . TYR A 1 390 ? 5.518 4.970 -19.461 1.00 96.88 390 TYR A CA 1
ATOM 3195 C C . TYR A 1 390 ? 4.246 4.350 -20.043 1.00 96.88 390 TYR A C 1
ATOM 3197 O O . TYR A 1 390 ? 3.385 3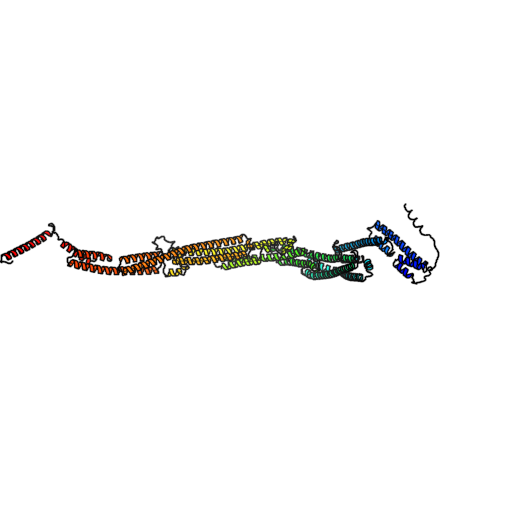.919 -19.282 1.00 96.88 390 TYR A O 1
ATOM 3205 N N . ALA A 1 391 ? 4.145 4.229 -21.372 1.00 96.44 391 ALA A N 1
ATOM 3206 C CA . ALA A 1 391 ? 2.984 3.624 -22.026 1.00 96.44 391 ALA A CA 1
ATOM 3207 C C . ALA A 1 391 ? 2.749 2.177 -21.566 1.00 96.44 391 ALA A C 1
ATOM 3209 O O . ALA A 1 391 ? 1.617 1.809 -21.255 1.00 96.44 391 ALA A O 1
ATOM 3210 N N . ALA A 1 392 ? 3.808 1.366 -21.470 1.00 96.75 392 ALA A N 1
ATOM 3211 C CA . ALA A 1 392 ? 3.699 -0.018 -21.020 1.00 96.75 392 ALA A CA 1
ATOM 3212 C C . ALA A 1 392 ? 3.190 -0.122 -19.574 1.00 96.75 392 ALA A C 1
ATOM 3214 O O . ALA A 1 392 ? 2.266 -0.888 -19.296 1.00 96.75 392 ALA A O 1
ATOM 3215 N N . ASN A 1 393 ? 3.757 0.672 -18.662 1.00 96.94 393 ASN A N 1
ATOM 3216 C CA . ASN A 1 393 ? 3.323 0.694 -17.265 1.00 96.94 393 ASN A CA 1
ATOM 3217 C C . ASN A 1 393 ? 1.897 1.234 -17.121 1.00 96.94 393 ASN A C 1
ATOM 3219 O O . ASN A 1 393 ? 1.095 0.628 -16.419 1.00 96.94 393 ASN A O 1
ATOM 3223 N N . LEU A 1 394 ? 1.545 2.304 -17.838 1.00 96.50 394 LEU A N 1
ATOM 3224 C CA . LEU A 1 394 ? 0.204 2.885 -17.816 1.00 96.50 394 LEU A CA 1
ATOM 3225 C C . LEU A 1 394 ? -0.860 1.894 -18.310 1.00 96.50 394 LEU A C 1
ATOM 3227 O O . LEU A 1 394 ? -1.930 1.792 -17.711 1.00 96.50 394 LEU A O 1
ATOM 3231 N N . VAL A 1 395 ? -0.575 1.135 -19.374 1.00 96.00 395 VAL A N 1
ATOM 3232 C CA . VAL A 1 395 ? -1.473 0.079 -19.871 1.00 96.00 395 VAL A CA 1
ATOM 3233 C C . VAL A 1 395 ? -1.652 -1.020 -18.827 1.00 96.00 395 VAL A C 1
ATOM 3235 O O . VAL A 1 395 ? -2.795 -1.334 -18.492 1.00 96.00 395 VAL A O 1
ATOM 3238 N N . ASN A 1 396 ? -0.554 -1.548 -18.277 1.00 94.94 396 ASN A N 1
ATOM 3239 C CA . ASN A 1 396 ? -0.595 -2.595 -17.252 1.00 94.94 396 ASN A CA 1
ATOM 3240 C C . ASN A 1 396 ? -1.365 -2.139 -16.006 1.00 94.94 396 ASN A C 1
ATOM 3242 O O . ASN A 1 396 ? -2.260 -2.841 -15.539 1.00 94.94 396 ASN A O 1
ATOM 3246 N N . GLU A 1 397 ? -1.078 -0.941 -15.496 1.00 94.75 397 GLU A N 1
ATOM 3247 C CA . GLU A 1 397 ? -1.762 -0.389 -14.325 1.00 94.75 397 GLU A CA 1
ATOM 3248 C C . GLU A 1 397 ? -3.248 -0.142 -14.587 1.00 94.75 397 GLU A C 1
ATOM 3250 O O . GLU A 1 397 ? -4.083 -0.440 -13.731 1.00 94.75 397 GLU A O 1
ATOM 3255 N N . THR A 1 398 ? -3.607 0.305 -15.792 1.00 94.06 398 THR A N 1
ATOM 3256 C CA . THR A 1 398 ? -5.015 0.440 -16.189 1.00 94.06 398 THR A CA 1
ATOM 3257 C C . THR A 1 398 ? -5.721 -0.918 -16.218 1.00 94.06 398 THR A C 1
ATOM 3259 O O . THR A 1 398 ? -6.851 -1.028 -15.741 1.00 94.06 398 THR A O 1
ATOM 3262 N N . GLN A 1 399 ? -5.075 -1.973 -16.728 1.00 90.81 399 GLN A N 1
ATOM 3263 C CA . GLN A 1 399 ? -5.643 -3.327 -16.715 1.00 90.81 399 GLN A CA 1
ATOM 3264 C C . GLN A 1 399 ? -5.802 -3.869 -15.292 1.00 90.81 399 GLN A C 1
ATOM 3266 O O . GLN A 1 399 ? -6.863 -4.402 -14.961 1.00 90.81 399 GLN A O 1
ATOM 3271 N N . ASN A 1 400 ? -4.783 -3.695 -14.446 1.00 91.62 400 ASN A N 1
ATOM 3272 C CA . ASN A 1 400 ? -4.820 -4.091 -13.039 1.00 91.62 400 ASN A CA 1
ATOM 3273 C C . ASN A 1 400 ? -5.988 -3.412 -12.322 1.00 91.62 400 ASN A C 1
ATOM 3275 O O . ASN A 1 400 ? -6.769 -4.063 -11.630 1.00 91.62 400 ASN A O 1
ATOM 3279 N N . LEU A 1 401 ? -6.155 -2.110 -12.545 1.00 92.44 401 LEU A N 1
ATOM 3280 C CA . LEU A 1 401 ? -7.221 -1.326 -11.941 1.00 92.44 401 LEU A CA 1
ATOM 3281 C C . LEU A 1 401 ? -8.609 -1.707 -12.476 1.00 92.44 401 LEU A C 1
ATOM 3283 O O . LEU A 1 401 ? -9.558 -1.790 -11.702 1.00 92.44 401 LEU A O 1
ATOM 3287 N N . LYS A 1 402 ? -8.736 -2.024 -13.770 1.00 88.81 402 LYS A N 1
ATOM 3288 C CA . LYS A 1 402 ? -9.998 -2.523 -14.338 1.00 88.81 402 LYS A CA 1
ATOM 3289 C C . LYS A 1 402 ? -10.364 -3.908 -13.798 1.00 88.81 402 LYS A C 1
ATOM 3291 O O . LYS A 1 402 ? -11.532 -4.172 -13.522 1.00 88.81 402 LYS A O 1
ATOM 3296 N N . SER A 1 403 ? -9.375 -4.780 -13.605 1.00 88.56 403 SER A N 1
ATOM 3297 C CA . SER A 1 403 ? -9.571 -6.067 -12.931 1.00 88.56 403 SER A CA 1
ATOM 3298 C C . SER A 1 403 ? -10.011 -5.869 -11.480 1.00 88.56 403 SER A C 1
ATOM 3300 O O . SER A 1 403 ? -10.944 -6.537 -11.036 1.00 88.56 403 SER A O 1
ATOM 3302 N N . ALA A 1 404 ? -9.389 -4.931 -10.759 1.00 91.19 404 ALA A N 1
ATOM 3303 C CA . ALA A 1 404 ? -9.800 -4.569 -9.407 1.00 91.19 404 ALA A CA 1
ATOM 3304 C C . ALA A 1 404 ? -11.245 -4.051 -9.381 1.00 91.19 404 ALA A C 1
ATOM 3306 O O . ALA A 1 404 ? -12.035 -4.548 -8.588 1.00 91.19 404 ALA A O 1
ATOM 3307 N N . GLN A 1 405 ? -11.633 -3.161 -10.302 1.00 90.25 405 GLN A N 1
ATOM 3308 C CA . GLN A 1 405 ? -13.011 -2.668 -10.423 1.00 90.25 405 GLN A CA 1
ATOM 3309 C C . GLN A 1 405 ? -14.032 -3.810 -10.562 1.00 90.25 405 GLN A C 1
ATOM 3311 O O . GLN A 1 405 ? -15.039 -3.821 -9.860 1.00 90.25 405 GLN A O 1
ATOM 3316 N N . ASN A 1 406 ? -13.758 -4.806 -11.410 1.00 86.94 406 ASN A N 1
ATOM 3317 C CA . ASN A 1 406 ? -14.654 -5.958 -11.574 1.00 86.94 406 ASN A CA 1
ATOM 3318 C C . ASN A 1 406 ? -14.734 -6.822 -10.299 1.00 86.94 406 ASN A C 1
ATOM 3320 O O . ASN A 1 406 ? -15.797 -7.327 -9.949 1.00 86.94 406 ASN A O 1
ATOM 3324 N N . GLN A 1 407 ? -13.615 -7.008 -9.591 1.00 90.19 407 GLN A N 1
ATOM 3325 C CA . GLN A 1 407 ? -13.599 -7.760 -8.330 1.00 90.19 407 GLN A CA 1
ATOM 3326 C C . GLN A 1 407 ? -14.301 -7.005 -7.194 1.00 90.19 407 GLN A C 1
ATOM 3328 O O . GLN A 1 407 ? -14.926 -7.637 -6.342 1.00 90.19 407 GLN A O 1
ATOM 3333 N N . LEU A 1 408 ? -14.248 -5.671 -7.200 1.00 93.06 408 LEU A N 1
ATOM 3334 C CA . LEU A 1 408 ? -14.957 -4.827 -6.240 1.00 93.06 408 LEU A CA 1
ATOM 3335 C C . LEU A 1 408 ? -16.471 -4.999 -6.327 1.00 93.06 408 LEU A C 1
ATOM 3337 O O . LEU A 1 408 ? -17.127 -5.013 -5.290 1.00 93.06 408 LEU A O 1
ATOM 3341 N N . GLU A 1 409 ? -17.025 -5.192 -7.524 1.00 88.31 409 GLU A N 1
ATOM 3342 C CA . GLU A 1 409 ? -18.462 -5.436 -7.692 1.00 88.31 409 GLU A CA 1
ATOM 3343 C C . GLU A 1 409 ? -18.897 -6.732 -6.986 1.00 88.31 409 GLU A C 1
ATOM 3345 O O . GLU A 1 409 ? -19.873 -6.736 -6.238 1.00 88.31 409 GLU A O 1
ATOM 3350 N N . HIS A 1 410 ? -18.096 -7.798 -7.082 1.00 89.50 410 HIS A N 1
ATOM 3351 C CA . HIS A 1 410 ? -18.340 -9.032 -6.328 1.00 89.50 410 HIS A CA 1
ATOM 3352 C C . HIS A 1 410 ? -18.202 -8.854 -4.812 1.00 89.50 410 HIS A C 1
ATOM 3354 O O . HIS A 1 410 ? -19.001 -9.406 -4.055 1.00 89.50 410 HIS A O 1
ATOM 3360 N N . ILE A 1 411 ? -17.202 -8.092 -4.356 1.00 93.38 411 ILE A N 1
ATOM 3361 C CA . ILE A 1 411 ? -17.019 -7.804 -2.925 1.00 93.38 411 ILE A CA 1
ATOM 3362 C C . ILE A 1 411 ? -18.207 -7.002 -2.384 1.00 93.38 411 ILE A C 1
ATOM 3364 O O . ILE A 1 411 ? -18.696 -7.286 -1.294 1.00 93.38 411 ILE A O 1
ATOM 3368 N N . LYS A 1 412 ? -18.709 -6.038 -3.154 1.00 93.19 412 LYS A N 1
ATOM 3369 C CA . LYS A 1 412 ? -19.878 -5.226 -2.808 1.00 93.19 412 LYS A CA 1
ATOM 3370 C C . LYS A 1 412 ? -21.152 -6.063 -2.680 1.00 93.19 412 LYS A C 1
ATOM 3372 O O . LYS A 1 412 ? -21.923 -5.867 -1.736 1.00 93.19 412 LYS A O 1
ATOM 3377 N N . ASP A 1 413 ? -21.367 -7.010 -3.588 1.00 92.75 413 ASP A N 1
ATOM 3378 C CA . ASP A 1 413 ? -22.498 -7.940 -3.509 1.00 92.75 413 ASP A CA 1
ATOM 3379 C C . ASP A 1 413 ? -22.399 -8.831 -2.259 1.00 92.75 413 ASP A C 1
ATOM 3381 O O . ASP A 1 413 ? -23.361 -8.945 -1.493 1.00 92.75 413 ASP A O 1
ATOM 3385 N N . GLU A 1 414 ? -21.213 -9.397 -2.001 1.00 94.19 414 GLU A N 1
ATOM 3386 C CA . GLU A 1 414 ? -20.917 -10.194 -0.801 1.00 94.19 414 GLU A CA 1
ATOM 3387 C C . GLU A 1 414 ? -21.162 -9.379 0.481 1.00 94.19 414 GLU A C 1
ATOM 3389 O O . GLU A 1 414 ? -21.803 -9.857 1.422 1.00 94.19 414 GLU A O 1
ATOM 3394 N N . GLN A 1 415 ? -20.716 -8.119 0.505 1.00 95.06 415 GLN A N 1
ATOM 3395 C CA . GLN A 1 415 ? -20.928 -7.200 1.621 1.00 95.06 415 GLN A CA 1
ATOM 3396 C C . GLN A 1 415 ? -22.413 -6.980 1.884 1.00 95.06 415 GLN A C 1
ATOM 3398 O O . GLN A 1 415 ? -22.871 -7.062 3.024 1.00 95.06 415 GLN A O 1
ATOM 3403 N N . THR A 1 416 ? -23.170 -6.693 0.827 1.00 94.25 416 THR A N 1
ATOM 3404 C CA . THR A 1 416 ? -24.599 -6.398 0.922 1.00 94.25 416 THR A CA 1
ATOM 3405 C C . THR A 1 416 ? -25.346 -7.585 1.532 1.00 94.25 416 THR A C 1
ATOM 3407 O O . THR A 1 416 ? -26.204 -7.401 2.400 1.00 94.25 416 THR A O 1
ATOM 3410 N N . GLU A 1 417 ? -24.977 -8.813 1.155 1.00 93.12 417 GLU A N 1
ATOM 3411 C CA . GLU A 1 417 ? -25.538 -10.032 1.742 1.00 93.12 417 GLU A CA 1
ATOM 3412 C C . GLU A 1 417 ? -25.162 -10.198 3.226 1.00 93.12 417 GLU A C 1
ATOM 3414 O O . GLU A 1 417 ? -26.018 -10.534 4.051 1.00 93.12 417 GLU A O 1
ATOM 3419 N N . LEU A 1 418 ? -23.900 -9.942 3.591 1.00 93.75 418 LEU A N 1
ATOM 3420 C CA . LEU A 1 418 ? -23.436 -9.998 4.983 1.00 93.75 418 LEU A CA 1
ATOM 3421 C C . LEU A 1 418 ? -24.160 -8.977 5.867 1.00 93.75 418 LEU A C 1
ATOM 3423 O O . LEU A 1 418 ? -24.653 -9.330 6.941 1.00 93.75 418 LEU A O 1
ATOM 3427 N N . ILE A 1 419 ? -24.285 -7.731 5.406 1.00 93.44 419 ILE A N 1
ATOM 3428 C CA . ILE A 1 419 ? -24.991 -6.670 6.132 1.00 93.44 419 ILE A CA 1
ATOM 3429 C C . ILE A 1 419 ? -26.476 -7.021 6.284 1.00 93.44 419 ILE A C 1
ATOM 3431 O O . ILE A 1 419 ? -27.031 -6.861 7.370 1.00 93.44 419 ILE A O 1
ATOM 3435 N N . ALA A 1 420 ? -27.126 -7.583 5.261 1.00 91.69 420 ALA A N 1
ATOM 3436 C CA . ALA A 1 420 ? -28.522 -8.018 5.368 1.00 91.69 420 ALA A CA 1
ATOM 3437 C C . ALA A 1 420 ? -28.731 -9.103 6.447 1.00 91.69 420 ALA A C 1
ATOM 3439 O O . ALA A 1 420 ? -29.763 -9.118 7.126 1.00 91.69 420 ALA A O 1
ATOM 3440 N N . LYS A 1 421 ? -27.746 -9.988 6.660 1.00 91.56 421 LYS A N 1
ATOM 3441 C CA . LYS A 1 421 ? -27.791 -11.022 7.712 1.00 91.56 421 LYS A CA 1
ATOM 3442 C C . LYS A 1 421 ? -27.690 -10.444 9.129 1.00 91.56 421 LYS A C 1
ATOM 3444 O O . LYS A 1 421 ? -28.219 -11.064 10.050 1.00 91.56 421 LYS A O 1
ATOM 3449 N N . MET A 1 422 ? -27.111 -9.253 9.326 1.00 86.12 422 MET A N 1
ATOM 3450 C CA . MET A 1 422 ? -27.019 -8.606 10.651 1.00 86.12 422 MET A CA 1
ATOM 3451 C C . MET A 1 422 ? -28.388 -8.314 11.286 1.00 86.12 422 MET A C 1
ATOM 3453 O O . MET A 1 422 ? -28.505 -8.291 12.514 1.00 86.12 422 MET A O 1
ATOM 3457 N N . GLY A 1 423 ? -29.421 -8.108 10.462 1.00 81.12 423 GLY A N 1
ATOM 3458 C CA . GLY A 1 423 ? -30.793 -7.851 10.909 1.00 81.12 423 GLY A CA 1
ATOM 3459 C C . GLY A 1 423 ? -31.589 -9.098 11.314 1.00 81.12 423 GLY A C 1
ATOM 3460 O O . GLY A 1 423 ? -32.708 -8.963 11.798 1.00 81.12 423 GLY A O 1
ATOM 3461 N N . GLN A 1 424 ? -31.052 -10.306 11.121 1.00 87.19 424 GLN A N 1
ATOM 3462 C CA . GLN A 1 424 ? -31.754 -11.562 11.407 1.00 87.19 424 GLN A CA 1
ATOM 3463 C C . GLN A 1 424 ? -31.441 -12.074 12.824 1.00 87.19 424 GLN A C 1
ATOM 3465 O O . GLN A 1 424 ? -30.293 -12.045 13.262 1.00 87.19 424 GLN A O 1
ATOM 3470 N N . GLU A 1 425 ? -32.447 -12.593 13.537 1.00 78.12 425 GLU A N 1
ATOM 3471 C CA . GLU A 1 425 ? -32.306 -13.014 14.946 1.00 78.12 425 GLU A CA 1
ATOM 3472 C C . GLU A 1 425 ? -31.385 -14.231 15.153 1.00 78.12 425 GLU A C 1
ATOM 3474 O O . GLU A 1 425 ? -30.646 -14.276 16.132 1.00 78.12 425 GLU A O 1
ATOM 3479 N N . ASN A 1 426 ? -31.378 -15.195 14.225 1.00 79.69 426 ASN A N 1
ATOM 3480 C CA . ASN A 1 426 ? -30.674 -16.480 14.386 1.00 79.69 426 ASN A CA 1
ATOM 3481 C C . ASN A 1 426 ? -29.223 -16.490 13.871 1.00 79.69 426 ASN A C 1
ATOM 3483 O O . ASN A 1 426 ? -28.635 -17.560 13.717 1.00 79.69 426 ASN A O 1
ATOM 3487 N N . GLN A 1 427 ? -28.648 -15.329 13.552 1.00 86.31 427 GLN A N 1
ATOM 3488 C CA . GLN A 1 427 ? -27.313 -15.246 12.956 1.00 86.31 427 GLN A CA 1
ATOM 3489 C C . GLN A 1 427 ? -26.226 -14.987 14.001 1.00 86.31 427 GLN A C 1
ATOM 3491 O O . GLN A 1 427 ? -26.408 -14.205 14.938 1.00 86.31 427 GLN A O 1
ATOM 3496 N N . ASN A 1 428 ? -25.050 -15.590 13.802 1.00 89.94 428 ASN A N 1
ATOM 3497 C CA . ASN A 1 428 ? -23.877 -15.283 14.613 1.00 89.94 428 ASN A CA 1
ATOM 3498 C C . ASN A 1 428 ? -23.284 -13.930 14.187 1.00 89.94 428 ASN A C 1
ATOM 3500 O O . ASN A 1 428 ? -22.417 -13.847 13.318 1.00 89.94 428 ASN A O 1
ATOM 3504 N N . LYS A 1 429 ? -23.751 -12.851 14.822 1.00 91.00 429 LYS A N 1
ATOM 3505 C CA . LYS A 1 429 ? -23.315 -11.479 14.517 1.00 91.00 429 LYS A CA 1
ATOM 3506 C C . LYS A 1 429 ? -21.797 -11.299 14.626 1.00 91.00 429 LYS A C 1
ATOM 3508 O O . LYS A 1 429 ? -21.229 -10.560 13.834 1.00 91.00 429 LYS A O 1
ATOM 3513 N N . ALA A 1 430 ? -21.125 -12.000 15.543 1.00 91.25 430 ALA A N 1
ATOM 3514 C CA . ALA A 1 430 ? -19.672 -11.901 15.687 1.00 91.25 430 ALA A CA 1
ATOM 3515 C C . ALA A 1 430 ? -18.918 -12.474 14.471 1.00 91.25 430 ALA A C 1
ATOM 3517 O O . ALA A 1 430 ? -17.926 -11.895 14.036 1.00 91.25 430 ALA A O 1
ATOM 3518 N N . GLU A 1 431 ? -19.402 -13.573 13.884 1.00 92.75 431 GLU A N 1
ATOM 3519 C CA . GLU A 1 431 ? -18.830 -14.133 12.649 1.00 92.75 431 GLU A CA 1
ATOM 3520 C C . GLU A 1 431 ? -19.028 -13.196 11.454 1.00 92.75 431 GLU A C 1
ATOM 3522 O O . GLU A 1 431 ? -18.117 -13.030 10.640 1.00 92.75 431 GLU A O 1
ATOM 3527 N N . ILE A 1 432 ? -20.187 -12.536 11.375 1.00 94.06 432 ILE A N 1
ATOM 3528 C CA . ILE A 1 432 ? -20.453 -11.539 10.332 1.00 94.06 432 ILE A CA 1
ATOM 3529 C C . ILE A 1 432 ? -19.499 -10.348 10.480 1.00 94.06 432 ILE A C 1
ATOM 3531 O O . ILE A 1 432 ? -18.869 -9.960 9.501 1.00 94.06 432 ILE A O 1
ATOM 3535 N N . ILE A 1 433 ? -19.323 -9.816 11.694 1.00 95.19 433 ILE A N 1
ATOM 3536 C CA . ILE A 1 433 ? -18.373 -8.725 11.960 1.00 95.19 433 ILE A CA 1
ATOM 3537 C C . ILE A 1 433 ? -16.938 -9.114 11.579 1.00 95.19 433 ILE A C 1
ATOM 3539 O O . ILE A 1 433 ? -16.258 -8.341 10.909 1.00 95.19 433 ILE A O 1
ATOM 3543 N N . ASN A 1 434 ? -16.492 -10.328 11.914 1.00 93.81 434 ASN A N 1
ATOM 3544 C CA . ASN A 1 434 ? -15.178 -10.824 11.487 1.00 93.81 434 ASN A CA 1
ATOM 3545 C C . ASN A 1 434 ? -15.053 -10.921 9.958 1.00 93.81 434 ASN A C 1
ATOM 3547 O O . ASN A 1 434 ? -13.990 -10.647 9.404 1.00 93.81 434 ASN A O 1
ATOM 3551 N N . SER A 1 435 ? -16.139 -11.281 9.272 1.00 94.50 435 SER A N 1
ATOM 3552 C CA . SER A 1 435 ? -16.173 -11.326 7.807 1.00 94.50 435 SER A CA 1
ATOM 3553 C C . SER A 1 435 ? -16.082 -9.923 7.199 1.00 94.50 435 SER A C 1
ATOM 3555 O O . SER A 1 435 ? -15.361 -9.738 6.223 1.00 94.50 435 SER A O 1
ATOM 3557 N N . LEU A 1 436 ? -16.732 -8.922 7.806 1.00 95.06 436 LEU A N 1
ATOM 3558 C CA . LEU A 1 436 ? -16.615 -7.517 7.393 1.00 95.06 436 LEU A CA 1
ATOM 3559 C C . LEU A 1 436 ? -15.196 -6.968 7.610 1.00 95.06 436 LEU A C 1
ATOM 3561 O O . LEU A 1 436 ? -14.676 -6.297 6.724 1.00 95.06 436 LEU A O 1
ATOM 3565 N N . PHE A 1 437 ? -14.528 -7.312 8.719 1.00 92.81 437 PHE A N 1
ATOM 3566 C CA . PHE A 1 437 ? -13.104 -6.991 8.909 1.00 92.81 437 PHE A CA 1
ATOM 3567 C C . PHE A 1 437 ? -12.234 -7.599 7.801 1.00 92.81 437 PHE A C 1
ATOM 3569 O O . PHE A 1 437 ? -11.467 -6.896 7.147 1.00 92.81 437 PHE A O 1
ATOM 3576 N N . SER A 1 438 ? -12.398 -8.900 7.536 1.00 92.12 438 SER A N 1
ATOM 3577 C CA . SER A 1 438 ? -11.650 -9.583 6.473 1.00 92.12 438 SER A CA 1
ATOM 3578 C C . SER A 1 438 ? -11.929 -9.002 5.086 1.00 92.12 438 SER A C 1
ATOM 3580 O O . SER A 1 438 ? -11.088 -9.124 4.195 1.00 92.12 438 SER A O 1
ATOM 3582 N N . MET A 1 439 ? -13.108 -8.423 4.874 1.00 92.25 439 MET A N 1
ATOM 3583 C CA . MET A 1 439 ? -13.477 -7.798 3.614 1.00 92.25 439 MET A CA 1
ATOM 3584 C C . MET A 1 439 ? -12.697 -6.508 3.381 1.00 92.25 439 MET A C 1
ATOM 3586 O O . MET A 1 439 ? -12.131 -6.350 2.305 1.00 92.25 439 MET A O 1
ATOM 3590 N N . THR A 1 440 ? -12.587 -5.641 4.385 1.00 89.69 440 THR A N 1
ATOM 3591 C CA . THR A 1 440 ? -11.734 -4.449 4.296 1.00 89.69 440 THR A CA 1
ATOM 3592 C C . THR A 1 440 ? -10.265 -4.819 4.066 1.00 89.69 440 THR A C 1
ATOM 3594 O O . THR A 1 440 ? -9.617 -4.232 3.201 1.00 89.69 440 THR A O 1
ATOM 3597 N N . ASP A 1 441 ? -9.746 -5.859 4.730 1.00 89.88 441 ASP A N 1
ATOM 3598 C CA . ASP A 1 441 ? -8.381 -6.344 4.458 1.00 89.88 441 ASP A CA 1
ATOM 3599 C C . ASP A 1 441 ? -8.219 -6.809 2.993 1.00 89.88 441 ASP A C 1
ATOM 3601 O O . ASP A 1 441 ? -7.201 -6.537 2.351 1.00 89.88 441 ASP A O 1
ATOM 3605 N N . ARG A 1 442 ? -9.236 -7.484 2.432 1.00 92.62 442 ARG A N 1
ATOM 3606 C CA . ARG A 1 442 ? -9.266 -7.884 1.012 1.00 92.62 442 ARG A CA 1
ATOM 3607 C C . ARG A 1 442 ? -9.310 -6.677 0.073 1.00 92.62 442 ARG A C 1
ATOM 3609 O O . ARG A 1 442 ? -8.657 -6.732 -0.965 1.00 92.62 442 ARG A O 1
ATOM 3616 N N . LEU A 1 443 ? -10.054 -5.622 0.412 1.00 92.06 443 LEU A N 1
ATOM 3617 C CA . LEU A 1 443 ? -10.116 -4.382 -0.372 1.00 92.06 443 LEU A CA 1
ATOM 3618 C C . LEU A 1 443 ? -8.747 -3.707 -0.424 1.00 92.06 443 LEU A C 1
ATOM 3620 O O . LEU A 1 443 ? -8.231 -3.465 -1.512 1.00 92.06 443 LEU A O 1
ATOM 3624 N N . SER A 1 444 ? -8.121 -3.514 0.738 1.00 88.44 444 SER A N 1
ATOM 3625 C CA . SER A 1 444 ? -6.783 -2.925 0.853 1.00 88.44 444 SER A CA 1
ATOM 3626 C C . SER A 1 444 ? -5.738 -3.720 0.058 1.00 88.44 444 SER A C 1
ATOM 3628 O O . SER A 1 444 ? -4.967 -3.153 -0.718 1.00 88.44 444 SER A O 1
ATOM 3630 N N . ALA A 1 445 ? -5.770 -5.057 0.142 1.00 90.94 445 ALA A N 1
ATOM 3631 C CA . ALA A 1 445 ? -4.886 -5.923 -0.641 1.00 90.94 445 ALA A CA 1
ATOM 3632 C C . ALA A 1 445 ? -5.151 -5.872 -2.159 1.00 90.94 445 ALA A C 1
ATOM 3634 O O . ALA A 1 445 ? -4.229 -6.078 -2.949 1.00 90.94 445 ALA A O 1
ATOM 3635 N N . LEU A 1 446 ? -6.398 -5.627 -2.573 1.00 91.75 446 LEU A N 1
ATOM 3636 C CA . LEU A 1 446 ? -6.800 -5.568 -3.977 1.00 91.75 446 LEU A CA 1
ATOM 3637 C C . LEU A 1 446 ? -6.380 -4.255 -4.647 1.00 91.75 446 LEU A C 1
ATOM 3639 O O . LEU A 1 446 ? -5.940 -4.268 -5.798 1.00 91.75 446 LEU A O 1
ATOM 3643 N N . THR A 1 447 ? -6.548 -3.123 -3.962 1.00 90.12 447 THR A N 1
ATOM 3644 C CA . THR A 1 447 ? -6.354 -1.797 -4.569 1.00 90.12 447 THR A CA 1
ATOM 3645 C C . THR A 1 447 ? -5.029 -1.138 -4.213 1.00 90.12 447 THR A C 1
ATOM 3647 O O . THR A 1 447 ? -4.556 -0.315 -5.006 1.00 90.12 447 THR A O 1
ATOM 3650 N N . GLY A 1 448 ? -4.415 -1.517 -3.088 1.00 90.75 448 GLY A N 1
ATOM 3651 C CA . GLY A 1 448 ? -3.270 -0.817 -2.508 1.00 90.75 448 GLY A CA 1
ATOM 3652 C C . GLY A 1 448 ? -3.651 0.577 -2.003 1.00 90.75 448 GLY A C 1
ATOM 3653 O O . GLY A 1 448 ? -4.830 0.867 -1.807 1.00 90.75 448 GLY A O 1
ATOM 3654 N N . LEU A 1 449 ? -2.649 1.441 -1.831 1.00 90.62 449 LEU A N 1
ATOM 3655 C CA . LEU A 1 449 ? -2.839 2.830 -1.407 1.00 90.62 449 LEU A CA 1
ATOM 3656 C C . LEU A 1 449 ? -3.106 3.743 -2.601 1.00 90.62 449 LEU A C 1
ATOM 3658 O O . LEU A 1 449 ? -2.370 3.703 -3.592 1.00 90.62 449 LEU A O 1
ATOM 3662 N N . GLN A 1 450 ? -4.113 4.614 -2.496 1.00 91.56 450 GLN A N 1
ATOM 3663 C CA . GLN A 1 450 ? -4.457 5.535 -3.588 1.00 91.56 450 GLN A CA 1
ATOM 3664 C C . GLN A 1 450 ? -3.280 6.446 -3.941 1.00 91.56 450 GLN A C 1
ATOM 3666 O O . GLN A 1 450 ? -2.901 6.562 -5.106 1.00 91.56 450 GLN A O 1
ATOM 3671 N N . SER A 1 451 ? -2.678 7.055 -2.918 1.00 90.06 451 SER A N 1
ATOM 3672 C CA . SER A 1 451 ? -1.608 8.046 -3.065 1.00 90.06 451 SER A CA 1
ATOM 3673 C C . SER A 1 451 ? -0.367 7.498 -3.775 1.00 90.06 451 SER A C 1
ATOM 3675 O O . SER A 1 451 ? 0.246 8.219 -4.556 1.00 90.06 451 SER A O 1
ATOM 3677 N N . GLU A 1 452 ? -0.014 6.225 -3.576 1.00 90.75 452 GLU A N 1
ATOM 3678 C CA . GLU A 1 452 ? 1.128 5.586 -4.250 1.00 90.75 452 GLU A CA 1
ATOM 3679 C C . GLU A 1 452 ? 0.863 5.312 -5.737 1.00 90.75 452 GLU A C 1
ATOM 3681 O O . GLU A 1 452 ? 1.797 5.195 -6.535 1.00 90.75 452 GLU A O 1
ATOM 3686 N N . ARG A 1 453 ? -0.415 5.210 -6.116 1.00 93.31 453 ARG A N 1
ATOM 3687 C CA . ARG A 1 453 ? -0.863 4.889 -7.476 1.00 93.31 453 ARG A CA 1
ATOM 3688 C C . ARG A 1 453 ? -1.210 6.119 -8.307 1.00 93.31 453 ARG A C 1
ATOM 3690 O O . ARG A 1 453 ? -1.373 5.995 -9.523 1.00 93.31 453 ARG A O 1
ATOM 3697 N N . GLU A 1 454 ? -1.308 7.293 -7.690 1.00 95.25 454 GLU A N 1
ATOM 3698 C CA . GLU A 1 454 ? -1.432 8.564 -8.400 1.00 95.25 454 GLU A CA 1
ATOM 3699 C C . GLU A 1 454 ? -0.220 8.797 -9.306 1.00 95.25 454 GLU A C 1
ATOM 3701 O O . GLU A 1 454 ? 0.928 8.622 -8.898 1.00 95.25 454 GLU A O 1
ATOM 3706 N N . LEU A 1 455 ? -0.462 9.250 -10.540 1.00 94.62 455 LEU A N 1
ATOM 3707 C CA . LEU A 1 455 ? 0.605 9.440 -11.528 1.00 94.62 455 LEU A CA 1
ATOM 3708 C C . LEU A 1 455 ? 1.700 10.402 -11.049 1.00 94.62 455 LEU A C 1
ATOM 3710 O O . LEU A 1 455 ? 2.860 10.202 -11.386 1.00 94.62 455 LEU A O 1
ATOM 3714 N N . SER A 1 456 ? 1.357 11.409 -10.241 1.00 92.81 456 SER A N 1
ATOM 3715 C CA . SER A 1 456 ? 2.323 12.355 -9.667 1.00 92.81 456 SER A CA 1
ATOM 3716 C C . SER A 1 456 ? 3.303 11.721 -8.677 1.00 92.81 456 SER A C 1
ATOM 3718 O O . SER A 1 456 ? 4.387 12.265 -8.479 1.00 92.81 456 SER A O 1
ATOM 3720 N N . ASN A 1 457 ? 2.936 10.590 -8.068 1.00 93.62 457 ASN A N 1
ATOM 3721 C CA . ASN A 1 457 ? 3.719 9.915 -7.029 1.00 93.62 457 ASN A CA 1
ATOM 3722 C C . ASN A 1 457 ? 4.286 8.567 -7.507 1.00 93.62 457 ASN A C 1
ATOM 3724 O O . ASN A 1 457 ? 5.242 8.052 -6.924 1.00 93.62 457 ASN A O 1
ATOM 3728 N N . ALA A 1 458 ? 3.724 8.001 -8.576 1.00 93.62 458 ALA A N 1
ATOM 3729 C CA . ALA A 1 458 ? 4.140 6.729 -9.138 1.00 93.62 458 ALA A CA 1
ATOM 3730 C C . ALA A 1 458 ? 5.592 6.784 -9.647 1.00 93.62 458 ALA A C 1
ATOM 3732 O O . ALA A 1 458 ? 5.923 7.512 -10.584 1.00 93.62 458 ALA A O 1
ATOM 3733 N N . LEU A 1 459 ? 6.465 5.944 -9.078 1.00 92.19 459 LEU A N 1
ATOM 3734 C CA . LEU A 1 459 ? 7.895 5.923 -9.418 1.00 92.19 459 LEU A CA 1
ATOM 3735 C C . LEU A 1 459 ? 8.145 5.696 -10.918 1.00 92.19 459 LEU A C 1
ATOM 3737 O O . LEU A 1 459 ? 9.054 6.289 -11.494 1.00 92.19 459 LEU A O 1
ATOM 3741 N N . TRP A 1 460 ? 7.319 4.864 -11.555 1.00 94.19 460 TRP A N 1
ATOM 3742 C CA . TRP A 1 460 ? 7.422 4.545 -12.979 1.00 94.19 460 TRP A CA 1
ATOM 3743 C C . TRP A 1 460 ? 7.011 5.701 -13.907 1.00 94.19 460 TRP A C 1
ATOM 3745 O O . TRP A 1 460 ? 7.331 5.662 -15.094 1.00 94.19 460 TRP A O 1
ATOM 3755 N N . ALA A 1 461 ? 6.316 6.719 -13.391 1.00 95.12 461 ALA A N 1
ATOM 3756 C CA . ALA A 1 461 ? 5.863 7.885 -14.148 1.00 95.12 461 ALA A CA 1
ATOM 3757 C C . ALA A 1 461 ? 6.831 9.076 -14.072 1.00 95.12 461 ALA A C 1
ATOM 3759 O O . ALA A 1 461 ? 6.712 10.014 -14.859 1.00 95.12 461 ALA A O 1
ATOM 3760 N N . LYS A 1 462 ? 7.801 9.039 -13.152 1.00 94.69 462 LYS A N 1
ATOM 3761 C CA . LYS A 1 462 ? 8.676 10.172 -12.832 1.00 94.69 462 LYS A CA 1
ATOM 3762 C C . LYS A 1 462 ? 9.422 10.726 -14.050 1.00 94.69 462 LYS A C 1
ATOM 3764 O O . LYS A 1 462 ? 9.282 11.907 -14.353 1.00 94.69 462 LYS A O 1
ATOM 3769 N N . ASP A 1 463 ? 10.163 9.878 -14.761 1.00 92.94 463 ASP A N 1
ATOM 3770 C CA . ASP A 1 463 ? 10.990 10.305 -15.901 1.00 92.94 463 ASP A CA 1
ATOM 3771 C C . ASP A 1 463 ? 10.132 10.894 -17.035 1.00 92.94 463 ASP A C 1
ATOM 3773 O O . ASP A 1 463 ? 10.527 11.844 -17.704 1.00 92.94 463 ASP A O 1
ATOM 3777 N N . TYR A 1 464 ? 8.917 10.367 -17.221 1.00 95.25 464 TYR A N 1
ATOM 3778 C CA . TYR A 1 464 ? 7.949 10.883 -18.189 1.00 95.25 464 TYR A CA 1
ATOM 3779 C C . TYR A 1 464 ? 7.433 12.280 -17.803 1.00 95.25 464 TYR A C 1
ATOM 3781 O O . TYR A 1 464 ? 7.302 13.155 -18.660 1.00 95.25 464 TYR A O 1
ATOM 3789 N N . ILE A 1 465 ? 7.164 12.507 -16.514 1.00 93.25 465 ILE A N 1
ATOM 3790 C CA . ILE A 1 465 ? 6.726 13.812 -15.999 1.00 93.25 465 ILE A CA 1
ATOM 3791 C C . ILE A 1 465 ? 7.850 14.845 -16.125 1.00 93.25 465 ILE A C 1
ATOM 3793 O O . ILE A 1 465 ? 7.595 15.968 -16.554 1.00 93.25 465 ILE A O 1
ATOM 3797 N N . GLU A 1 466 ? 9.089 14.467 -15.800 1.00 93.75 466 GLU A N 1
ATOM 3798 C CA . GLU A 1 466 ? 10.268 15.332 -15.954 1.00 93.75 466 GLU A CA 1
ATOM 3799 C C . GLU A 1 466 ? 10.540 15.685 -17.424 1.00 93.75 466 GLU A C 1
ATOM 3801 O O . GLU A 1 466 ? 10.942 16.813 -17.715 1.00 93.75 466 GLU A O 1
ATOM 3806 N N . LEU A 1 467 ? 10.257 14.761 -18.352 1.00 92.88 467 LEU A N 1
ATOM 3807 C CA . LEU A 1 467 ? 10.341 15.000 -19.795 1.00 92.88 467 LEU A CA 1
ATOM 3808 C C . LEU A 1 467 ? 9.320 16.048 -20.284 1.00 92.88 467 LEU A C 1
ATOM 3810 O O . LEU A 1 467 ? 9.545 16.688 -21.310 1.00 92.88 467 LEU A O 1
ATOM 3814 N N . GLY A 1 468 ? 8.204 16.243 -19.572 1.00 92.19 468 GLY A N 1
ATOM 3815 C CA . GLY A 1 468 ? 7.166 17.210 -19.949 1.00 92.19 468 GLY A CA 1
ATOM 3816 C C . GLY A 1 468 ? 6.423 16.849 -21.240 1.00 92.19 468 GLY A C 1
ATOM 3817 O O . GLY A 1 468 ? 5.920 17.734 -21.932 1.00 92.19 468 GLY A O 1
ATOM 3818 N N . ALA A 1 469 ? 6.379 15.561 -21.588 1.00 89.81 469 ALA A N 1
ATOM 3819 C CA . ALA A 1 469 ? 5.687 15.081 -22.777 1.00 89.81 469 ALA A CA 1
ATOM 3820 C C . ALA A 1 469 ? 4.154 15.138 -22.617 1.00 89.81 469 ALA A C 1
ATOM 3822 O O . ALA A 1 469 ? 3.613 15.050 -21.513 1.00 89.81 469 ALA A O 1
ATOM 3823 N N . GLU A 1 470 ? 3.440 15.246 -23.741 1.00 91.81 470 GLU A N 1
ATOM 3824 C CA . GLU A 1 470 ? 1.966 15.169 -23.793 1.00 91.81 470 GLU A CA 1
ATOM 3825 C C . GLU A 1 470 ? 1.455 13.862 -24.420 1.00 91.81 470 GLU A C 1
ATOM 3827 O O . GLU A 1 470 ? 0.246 13.639 -24.530 1.00 91.81 470 GLU A O 1
ATOM 3832 N N . ASN A 1 471 ? 2.366 12.984 -24.844 1.00 93.19 471 ASN A N 1
ATOM 3833 C CA . ASN A 1 471 ? 2.016 11.678 -25.384 1.00 93.19 471 ASN A CA 1
ATOM 3834 C C . ASN A 1 471 ? 1.220 10.874 -24.354 1.00 93.19 471 ASN A C 1
ATOM 3836 O O . ASN A 1 471 ? 1.507 10.887 -23.171 1.00 93.19 471 ASN A O 1
ATOM 3840 N N . TRP A 1 472 ? 0.227 10.114 -24.797 1.00 94.44 472 TRP A N 1
ATOM 3841 C CA . TRP A 1 472 ? -0.527 9.228 -23.905 1.00 94.44 472 TRP A CA 1
ATOM 3842 C C . TRP A 1 472 ? -1.407 9.920 -22.845 1.00 94.44 472 TRP A C 1
ATOM 3844 O O . TRP A 1 472 ? -1.986 9.236 -21.996 1.00 94.44 472 TRP A O 1
ATOM 3854 N N . LYS A 1 473 ? -1.579 11.247 -22.921 1.00 93.44 473 LYS A N 1
ATOM 3855 C CA . LYS A 1 473 ? -2.376 12.023 -21.962 1.00 93.44 473 LYS A CA 1
ATOM 3856 C C . LYS A 1 473 ? -3.814 11.521 -21.810 1.00 93.44 473 LYS A C 1
ATOM 3858 O O . LYS A 1 473 ? -4.312 11.442 -20.696 1.00 93.44 473 LYS A O 1
ATOM 3863 N N . SER A 1 474 ? -4.468 11.111 -22.897 1.00 93.69 474 SER A N 1
ATOM 3864 C CA . SER A 1 474 ? -5.860 10.640 -22.853 1.00 93.69 474 SER A CA 1
ATOM 3865 C C . SER A 1 474 ? -6.061 9.403 -21.967 1.00 93.69 474 SER A C 1
ATOM 3867 O O . SER A 1 474 ? -7.044 9.328 -21.230 1.00 93.69 474 SER A O 1
ATOM 3869 N N . LEU A 1 475 ? -5.126 8.448 -21.992 1.00 94.00 475 LEU A N 1
ATOM 3870 C CA . LEU A 1 475 ? -5.130 7.293 -21.088 1.00 94.00 475 LEU A CA 1
ATOM 3871 C C . LEU A 1 475 ? -4.668 7.677 -19.684 1.00 94.00 475 LEU A C 1
ATOM 3873 O O . LEU A 1 475 ? -5.189 7.112 -18.735 1.00 94.00 475 LEU A O 1
ATOM 3877 N N . SER A 1 476 ? -3.737 8.622 -19.529 1.00 95.38 476 SER A N 1
ATOM 3878 C CA . SER A 1 476 ? -3.328 9.123 -18.208 1.00 95.38 476 SER A CA 1
ATOM 3879 C C . SER A 1 476 ? -4.506 9.761 -17.466 1.00 95.38 476 SER A C 1
ATOM 3881 O O . SER A 1 476 ? -4.737 9.474 -16.289 1.00 95.38 476 SER A O 1
ATOM 3883 N N . ASP A 1 477 ? -5.297 10.566 -18.177 1.00 95.00 477 ASP A N 1
ATOM 3884 C CA . ASP A 1 477 ? -6.519 11.185 -17.666 1.00 95.00 477 ASP A CA 1
ATOM 3885 C C . ASP A 1 477 ? -7.576 10.113 -17.350 1.00 95.00 477 ASP A C 1
ATOM 3887 O O . ASP A 1 477 ? -8.177 10.130 -16.276 1.00 95.00 477 ASP A O 1
ATOM 3891 N N . TYR A 1 478 ? -7.762 9.132 -18.244 1.00 94.31 478 TYR A N 1
ATOM 3892 C CA . TYR A 1 478 ? -8.669 8.002 -18.009 1.00 94.31 478 TYR A CA 1
ATOM 3893 C C . TYR A 1 478 ? -8.261 7.163 -16.796 1.00 94.31 478 TYR A C 1
ATOM 3895 O O . TYR A 1 478 ? -9.107 6.842 -15.969 1.00 94.31 478 TYR A O 1
ATOM 3903 N N . TYR A 1 479 ? -6.979 6.819 -16.672 1.00 95.62 479 TYR A N 1
ATOM 3904 C CA . TYR A 1 479 ? -6.437 6.070 -15.543 1.00 95.62 479 TYR A CA 1
ATOM 3905 C C . TYR A 1 479 ? -6.688 6.819 -14.237 1.00 95.62 479 TYR A C 1
ATOM 3907 O O . TYR A 1 479 ? -7.179 6.228 -13.283 1.00 95.62 479 TYR A O 1
ATOM 3915 N N . SER A 1 480 ? -6.426 8.128 -14.212 1.00 96.44 480 SER A N 1
ATOM 3916 C CA . SER A 1 480 ? -6.654 8.960 -13.027 1.00 96.44 480 SER A CA 1
ATOM 3917 C C . SER A 1 480 ? -8.139 9.017 -12.649 1.00 96.44 480 SER A C 1
ATOM 3919 O O . SER A 1 480 ? -8.480 8.914 -11.472 1.00 96.44 480 SER A O 1
ATOM 3921 N N . ALA A 1 481 ? -9.034 9.117 -13.639 1.00 95.31 481 ALA A N 1
ATOM 3922 C CA . ALA A 1 481 ? -10.477 9.073 -13.414 1.00 95.31 481 ALA A CA 1
ATOM 3923 C C . ALA A 1 481 ? -10.947 7.699 -12.906 1.00 95.31 481 ALA A C 1
ATOM 3925 O O . ALA A 1 481 ? -11.712 7.633 -11.947 1.00 95.31 481 ALA A O 1
ATOM 3926 N N . LEU A 1 482 ? -10.453 6.608 -13.502 1.00 93.75 482 LEU A N 1
ATOM 3927 C CA . LEU A 1 482 ? -10.746 5.241 -13.070 1.00 93.75 482 LEU A CA 1
ATOM 3928 C C . LEU A 1 482 ? -10.216 4.979 -11.654 1.00 93.75 482 LEU A C 1
ATOM 3930 O O . LEU A 1 482 ? -10.881 4.313 -10.869 1.00 93.75 482 LEU A O 1
ATOM 3934 N N . LEU A 1 483 ? -9.040 5.515 -11.313 1.00 95.94 483 LEU A N 1
ATOM 3935 C CA . LEU A 1 483 ? -8.443 5.394 -9.982 1.00 95.94 483 LEU A CA 1
ATOM 3936 C C . LEU A 1 483 ? -9.339 6.070 -8.950 1.00 95.94 483 LEU A C 1
ATOM 3938 O O . LEU A 1 483 ? -9.699 5.449 -7.954 1.00 95.94 483 LEU A O 1
ATOM 3942 N N . ALA A 1 484 ? -9.765 7.303 -9.227 1.00 95.00 484 ALA A N 1
ATOM 3943 C CA . ALA A 1 484 ? -10.697 8.020 -8.369 1.00 95.00 484 ALA A CA 1
ATOM 3944 C C . ALA A 1 484 ? -12.037 7.277 -8.218 1.00 95.00 484 ALA A C 1
ATOM 3946 O O . ALA A 1 484 ? -12.554 7.178 -7.107 1.00 95.00 484 ALA A O 1
ATOM 3947 N N . GLU A 1 485 ? -12.590 6.723 -9.302 1.00 93.88 485 GLU A N 1
ATOM 3948 C CA . GLU A 1 485 ? -13.833 5.940 -9.269 1.00 93.88 485 GLU A CA 1
ATOM 3949 C C . GLU A 1 485 ? -13.695 4.681 -8.402 1.00 93.88 485 GLU A C 1
ATOM 3951 O O . GLU A 1 485 ? -14.524 4.438 -7.525 1.00 93.88 485 GLU A O 1
ATOM 3956 N N . VAL A 1 486 ? -12.623 3.909 -8.607 1.00 94.75 486 VAL A N 1
ATOM 3957 C CA . VAL A 1 486 ? -12.327 2.695 -7.838 1.00 94.75 486 VAL A CA 1
ATOM 3958 C C . VAL A 1 486 ? -12.204 3.006 -6.350 1.00 94.75 486 VAL A C 1
ATOM 3960 O O . VAL A 1 486 ? -12.872 2.362 -5.544 1.00 94.75 486 VAL A O 1
ATOM 3963 N N . PHE A 1 487 ? -11.414 4.013 -5.975 1.00 94.25 487 PHE A N 1
ATOM 3964 C CA . PHE A 1 487 ? -11.235 4.369 -4.566 1.00 94.25 487 PHE A CA 1
ATOM 3965 C C . PHE A 1 487 ? -12.488 5.000 -3.946 1.00 94.25 487 PHE A C 1
ATOM 3967 O O . PHE A 1 487 ? -12.754 4.772 -2.771 1.00 94.25 487 PHE A O 1
ATOM 3974 N N . THR A 1 488 ? -13.321 5.688 -4.734 1.00 93.25 488 THR A N 1
ATOM 3975 C CA . THR A 1 488 ? -14.642 6.149 -4.273 1.00 93.25 488 THR A CA 1
ATOM 3976 C C . THR A 1 488 ? -15.556 4.970 -3.921 1.00 93.25 488 THR A C 1
ATOM 3978 O O . THR A 1 488 ? -16.277 5.022 -2.926 1.00 93.25 488 THR A O 1
ATOM 3981 N N . GLU A 1 489 ? -15.561 3.892 -4.713 1.00 93.19 489 GLU A N 1
ATOM 3982 C CA . GLU A 1 489 ? -16.338 2.691 -4.373 1.00 93.19 489 GLU A CA 1
ATOM 3983 C C . GLU A 1 489 ? -15.732 1.927 -3.189 1.00 93.19 489 GLU A C 1
ATOM 3985 O O . GLU A 1 489 ? -16.491 1.492 -2.326 1.00 93.19 489 GLU A O 1
ATOM 3990 N N . VAL A 1 490 ? -14.400 1.820 -3.089 1.00 94.44 490 VAL A N 1
ATOM 3991 C CA . VAL A 1 490 ? -13.732 1.244 -1.903 1.00 94.44 490 VAL A CA 1
ATOM 3992 C C . VAL A 1 490 ? -14.144 1.991 -0.638 1.00 94.44 490 VAL A C 1
ATOM 3994 O O . VAL A 1 490 ? -14.597 1.352 0.305 1.00 94.44 490 VAL A O 1
ATOM 3997 N N . GLN A 1 491 ? -14.089 3.327 -0.643 1.00 92.50 491 GLN A N 1
ATOM 3998 C CA . GLN A 1 491 ? -14.510 4.160 0.489 1.00 92.50 491 GLN A CA 1
ATOM 3999 C C . GLN A 1 491 ? -15.964 3.900 0.893 1.00 92.50 491 GLN A C 1
ATOM 4001 O O . GLN A 1 491 ? -16.256 3.755 2.077 1.00 92.50 491 GLN A O 1
ATOM 4006 N N . LYS A 1 492 ? -16.887 3.768 -0.069 1.00 92.88 492 LYS A N 1
ATOM 4007 C CA . LYS A 1 492 ? -18.291 3.434 0.234 1.00 92.88 492 LYS A CA 1
ATOM 4008 C C . LYS A 1 492 ? -18.434 2.061 0.884 1.00 92.88 492 LYS A C 1
ATOM 4010 O O . LYS A 1 492 ? -19.209 1.918 1.830 1.00 92.88 492 LYS A O 1
ATOM 4015 N N . ILE A 1 493 ? -17.726 1.057 0.367 1.00 94.75 493 ILE A N 1
ATOM 4016 C CA . ILE A 1 493 ? -17.747 -0.298 0.925 1.00 94.75 493 ILE A CA 1
ATOM 4017 C C . ILE A 1 493 ? -17.149 -0.256 2.339 1.00 94.75 493 ILE A C 1
ATOM 4019 O O . ILE A 1 493 ? -17.798 -0.693 3.286 1.00 94.75 493 ILE A O 1
ATOM 4023 N N . ASP A 1 494 ? -15.979 0.344 2.528 1.00 94.00 494 ASP A N 1
ATOM 4024 C CA . ASP A 1 494 ? -15.345 0.458 3.842 1.00 94.00 494 ASP A CA 1
ATOM 4025 C C . ASP A 1 494 ? -16.208 1.216 4.850 1.00 94.00 494 ASP A C 1
ATOM 4027 O O . ASP A 1 494 ? -16.422 0.718 5.953 1.00 94.00 494 ASP A O 1
ATOM 4031 N N . SER A 1 495 ? -16.782 2.359 4.472 1.00 93.25 495 SER A N 1
ATOM 4032 C CA . SER A 1 495 ? -17.682 3.143 5.326 1.00 93.25 495 SER A CA 1
ATOM 4033 C C . SER A 1 495 ? -18.906 2.331 5.774 1.00 93.25 495 SER A C 1
ATOM 4035 O O . SER A 1 495 ? -19.251 2.299 6.964 1.00 93.25 495 SER A O 1
ATOM 4037 N N . ALA A 1 496 ? -19.522 1.574 4.858 1.00 94.31 496 ALA A N 1
ATOM 4038 C CA . ALA A 1 496 ? -20.646 0.698 5.181 1.00 94.31 496 ALA A CA 1
ATOM 4039 C C . ALA A 1 496 ? -20.246 -0.439 6.141 1.00 94.31 496 ALA A C 1
ATOM 4041 O O . ALA A 1 496 ? -20.950 -0.684 7.127 1.00 94.31 496 ALA A O 1
ATOM 4042 N N . SER A 1 497 ? -19.105 -1.098 5.906 1.00 94.44 497 SER A N 1
ATOM 4043 C CA . SER A 1 497 ? -18.556 -2.124 6.808 1.00 94.44 497 SER A CA 1
ATOM 4044 C C . SER A 1 497 ? -18.254 -1.537 8.185 1.00 94.44 497 SER A C 1
ATOM 4046 O O . SER A 1 497 ? -18.690 -2.072 9.208 1.00 94.44 497 SER A O 1
ATOM 4048 N N . TRP A 1 498 ? -17.547 -0.409 8.215 1.00 94.81 498 TRP A N 1
ATOM 4049 C CA . TRP A 1 498 ? -17.087 0.246 9.432 1.00 94.81 498 TRP A CA 1
ATOM 4050 C C . TRP A 1 498 ? -18.243 0.723 10.302 1.00 94.81 498 TRP A C 1
ATOM 4052 O O . TRP A 1 498 ? -18.213 0.553 11.521 1.00 94.81 498 TRP A O 1
ATOM 4062 N N . THR A 1 499 ? -19.316 1.214 9.684 1.00 94.69 499 THR A N 1
ATOM 4063 C CA . THR A 1 499 ? -20.557 1.575 10.379 1.00 94.69 499 THR A CA 1
ATOM 4064 C C . THR A 1 499 ? -21.161 0.381 11.126 1.00 94.69 499 THR A C 1
ATOM 4066 O O . THR A 1 499 ? -21.533 0.507 12.296 1.00 94.69 499 THR A O 1
ATOM 4069 N N . GLN A 1 500 ? -21.230 -0.798 10.497 1.00 95.25 500 GLN A N 1
ATOM 4070 C CA . GLN A 1 500 ? -21.788 -2.002 11.132 1.00 95.25 500 GLN A CA 1
ATOM 4071 C C . GLN A 1 500 ? -20.887 -2.540 12.246 1.00 95.25 500 GLN A C 1
ATOM 4073 O O . GLN A 1 500 ? -21.375 -2.881 13.327 1.00 95.25 500 GLN A O 1
ATOM 4078 N N . ILE A 1 501 ? -19.574 -2.572 12.007 1.00 95.38 501 ILE A N 1
ATOM 4079 C CA . ILE A 1 501 ? -18.562 -2.968 12.995 1.00 95.38 501 ILE A CA 1
ATOM 4080 C C . ILE A 1 501 ? -18.655 -2.065 14.231 1.00 95.38 501 ILE A C 1
ATOM 4082 O O . ILE A 1 501 ? -18.794 -2.546 15.357 1.00 95.38 501 ILE A O 1
ATOM 4086 N N . SER A 1 502 ? -18.644 -0.753 14.012 1.00 94.88 502 SER A N 1
ATOM 4087 C CA . SER A 1 502 ? -18.787 0.273 15.042 1.00 94.88 502 SER A CA 1
ATOM 4088 C C . SER A 1 502 ? -20.072 0.088 15.855 1.00 94.88 502 SER A C 1
ATOM 4090 O O . SER A 1 502 ? -20.029 -0.029 17.083 1.00 94.88 502 SER A O 1
ATOM 4092 N N . SER A 1 503 ? -21.219 -0.035 15.176 1.00 94.88 503 SER A N 1
ATOM 4093 C CA . SER A 1 503 ? -22.517 -0.229 15.828 1.00 94.88 503 SER A CA 1
ATOM 4094 C C . SER A 1 503 ? -22.550 -1.487 16.700 1.00 94.88 503 SER A C 1
ATOM 4096 O O . SER A 1 503 ? -23.049 -1.442 17.825 1.00 94.88 503 SER A O 1
ATOM 4098 N N . PHE A 1 504 ? -21.971 -2.599 16.237 1.00 95.69 504 PHE A N 1
ATOM 4099 C CA . PHE A 1 504 ? -21.906 -3.839 17.011 1.00 95.69 504 PHE A CA 1
ATOM 4100 C C . PHE A 1 504 ? -21.189 -3.655 18.356 1.00 95.69 504 PHE A C 1
ATOM 4102 O O . PHE A 1 504 ? -21.718 -4.060 19.396 1.00 95.69 504 PHE A O 1
ATOM 4109 N N . TYR A 1 505 ? -20.018 -3.012 18.361 1.00 96.50 505 TYR A N 1
ATOM 4110 C CA . TYR A 1 505 ? -19.265 -2.784 19.596 1.00 96.50 505 TYR A CA 1
ATOM 4111 C C . TYR A 1 505 ? -19.906 -1.722 20.498 1.00 96.50 505 TYR A C 1
ATOM 4113 O O . TYR A 1 505 ? -19.903 -1.899 21.719 1.00 96.50 505 TYR A O 1
ATOM 4121 N N . ARG A 1 506 ? -20.527 -0.675 19.933 1.00 96.38 506 ARG A N 1
ATOM 4122 C CA . ARG A 1 506 ? -21.321 0.299 20.709 1.00 96.38 506 ARG A CA 1
ATOM 4123 C C . ARG A 1 506 ? -22.483 -0.384 21.436 1.00 96.38 506 ARG A C 1
ATOM 4125 O O . ARG A 1 506 ? -22.579 -0.270 22.654 1.00 96.38 506 ARG A O 1
ATOM 4132 N N . ASN A 1 507 ? -23.271 -1.201 20.734 1.00 95.06 507 ASN A N 1
ATOM 4133 C CA . ASN A 1 507 ? -24.390 -1.944 21.328 1.00 95.06 507 ASN A CA 1
ATOM 4134 C C . ASN A 1 507 ? -23.933 -2.894 22.445 1.00 95.06 507 ASN A C 1
ATOM 4136 O O . ASN A 1 507 ? -24.602 -3.047 23.466 1.00 95.06 507 ASN A O 1
ATOM 4140 N N . ARG A 1 508 ? -22.773 -3.539 22.273 1.00 94.69 508 ARG A N 1
ATOM 4141 C CA . ARG A 1 508 ? -22.191 -4.396 23.312 1.00 94.69 508 ARG A CA 1
ATOM 4142 C C . ARG A 1 508 ? -21.760 -3.589 24.539 1.00 94.69 508 ARG A C 1
ATOM 4144 O O . ARG A 1 508 ? -21.977 -4.032 25.663 1.00 94.69 508 ARG A O 1
ATOM 4151 N N . SER A 1 509 ? -21.204 -2.396 24.332 1.00 96.75 509 SER A N 1
ATOM 4152 C CA . SER A 1 509 ? -20.894 -1.471 25.421 1.00 96.75 509 SER A CA 1
ATOM 4153 C C . SER A 1 509 ? -22.150 -1.022 26.175 1.00 96.75 509 SER A C 1
ATOM 4155 O O . SER A 1 509 ? -22.098 -0.919 27.398 1.00 96.75 509 SER A O 1
ATOM 4157 N N . ASP A 1 510 ? -23.266 -0.792 25.482 1.00 97.00 510 ASP A N 1
ATOM 4158 C CA . ASP A 1 510 ? -24.534 -0.407 26.117 1.00 97.00 510 ASP A CA 1
ATOM 4159 C C . ASP A 1 510 ? -25.121 -1.537 26.958 1.00 97.00 510 ASP A C 1
ATOM 4161 O O . ASP A 1 510 ? -25.587 -1.302 28.074 1.00 97.00 510 ASP A O 1
ATOM 4165 N N . PHE A 1 511 ? -25.038 -2.774 26.460 1.00 95.62 511 PHE A N 1
ATOM 4166 C CA . PHE A 1 511 ? -25.426 -3.963 27.217 1.00 95.62 511 PHE A CA 1
ATOM 4167 C C . PHE A 1 511 ? -24.687 -4.032 28.561 1.00 95.62 511 PHE A C 1
ATOM 4169 O O . PHE A 1 511 ? -25.318 -4.210 29.601 1.00 95.62 511 PHE A O 1
ATOM 4176 N N . TYR A 1 512 ? -23.371 -3.800 28.561 1.00 96.38 512 TYR A N 1
ATOM 4177 C CA . TYR A 1 512 ? -22.570 -3.790 29.787 1.00 96.38 512 TYR A CA 1
ATOM 4178 C C . TYR A 1 512 ? -22.994 -2.710 30.791 1.00 96.38 512 TYR A C 1
ATOM 4180 O O . TYR A 1 512 ? -22.987 -2.951 31.999 1.00 96.38 512 TYR A O 1
ATOM 4188 N N . VAL A 1 513 ? -23.367 -1.519 30.312 1.00 96.81 513 VAL A N 1
ATOM 4189 C CA . VAL A 1 513 ? -23.881 -0.441 31.173 1.00 96.81 513 VAL A CA 1
ATOM 4190 C C . VAL A 1 513 ? -25.249 -0.809 31.747 1.00 96.81 513 VAL A C 1
ATOM 4192 O O . VAL A 1 513 ? -25.498 -0.569 32.929 1.00 96.81 513 VAL A O 1
ATOM 4195 N N . SER A 1 514 ? -26.130 -1.397 30.935 1.00 94.88 514 SER A N 1
ATOM 4196 C CA . SER A 1 514 ? -27.459 -1.839 31.372 1.00 94.88 514 SER A CA 1
ATOM 4197 C C . SER A 1 514 ? -27.364 -2.898 32.469 1.00 94.88 514 SER A C 1
ATOM 4199 O O . SER A 1 514 ? -27.962 -2.733 33.531 1.00 94.88 514 SER A O 1
ATOM 4201 N N . GLU A 1 515 ? -26.544 -3.929 32.258 1.00 92.69 515 GLU A N 1
ATOM 4202 C CA . GLU A 1 515 ? -26.319 -5.007 33.229 1.00 92.69 515 GLU A CA 1
ATOM 4203 C C . GLU A 1 515 ? -25.780 -4.465 34.568 1.00 92.69 515 GLU A C 1
ATOM 4205 O O . GLU A 1 515 ? -26.260 -4.832 35.643 1.00 92.69 515 GLU A O 1
ATOM 4210 N N . ALA A 1 516 ? -24.830 -3.524 34.525 1.00 94.94 516 ALA A N 1
ATOM 4211 C CA . ALA A 1 516 ? -24.271 -2.912 35.730 1.00 94.94 516 ALA A CA 1
ATOM 4212 C C . ALA A 1 516 ? -25.303 -2.087 36.524 1.00 94.94 516 ALA A C 1
ATOM 4214 O O . ALA A 1 516 ? -25.258 -2.055 37.762 1.00 94.94 516 ALA A O 1
ATOM 4215 N N . ARG A 1 517 ? -26.234 -1.413 35.832 1.00 94.38 517 ARG A N 1
ATOM 4216 C CA . ARG A 1 517 ? -27.332 -0.652 36.457 1.00 94.38 517 ARG A CA 1
ATOM 4217 C C . ARG A 1 517 ? -28.336 -1.573 37.143 1.00 94.38 517 ARG A C 1
ATOM 4219 O O . ARG A 1 517 ? -28.722 -1.295 38.277 1.00 94.38 517 ARG A O 1
ATOM 4226 N N . GLU A 1 518 ? -28.706 -2.668 36.491 1.00 90.50 518 GLU A N 1
ATOM 4227 C CA . GLU A 1 518 ? -29.631 -3.686 37.007 1.00 90.50 518 GLU A CA 1
ATOM 4228 C C . GLU A 1 518 ? -29.102 -4.324 38.303 1.00 90.50 518 GLU A C 1
ATOM 4230 O O . GLU A 1 518 ? -29.789 -4.355 39.329 1.00 90.50 518 GLU A O 1
ATOM 4235 N N . LEU A 1 519 ? -27.823 -4.719 38.317 1.00 91.62 519 LEU A N 1
ATOM 4236 C CA . LEU A 1 519 ? -27.169 -5.257 39.515 1.00 91.62 519 LEU A CA 1
ATOM 4237 C C . LEU A 1 519 ? -27.062 -4.229 40.652 1.00 91.62 519 LEU A C 1
ATOM 4239 O O . LEU A 1 519 ? -27.232 -4.582 41.820 1.00 91.62 519 LEU A O 1
ATOM 4243 N N . ASN A 1 520 ? -26.797 -2.956 40.337 1.00 92.44 520 ASN A N 1
ATOM 4244 C CA . ASN A 1 520 ? -26.770 -1.884 41.339 1.00 92.44 520 ASN A CA 1
ATOM 4245 C C . ASN A 1 520 ? -28.162 -1.681 41.963 1.00 92.44 520 ASN A C 1
ATOM 4247 O O . ASN A 1 520 ? -28.282 -1.613 43.187 1.00 92.44 520 ASN A O 1
ATOM 4251 N N . SER A 1 521 ? -29.217 -1.658 41.140 1.00 89.44 521 SER A N 1
ATOM 4252 C CA . SER A 1 521 ? -30.604 -1.579 41.618 1.00 89.44 521 SER A CA 1
ATOM 4253 C C . SER A 1 521 ? -30.927 -2.732 42.570 1.00 89.44 521 SER A C 1
ATOM 4255 O O . SER A 1 521 ? -31.319 -2.502 43.714 1.00 89.44 521 SER A O 1
ATOM 4257 N N . THR A 1 522 ? -30.625 -3.967 42.155 1.00 89.75 522 THR A N 1
ATOM 4258 C CA . THR A 1 522 ? -30.840 -5.182 42.959 1.00 89.75 522 THR A CA 1
ATOM 4259 C C . THR A 1 522 ? -30.171 -5.081 44.335 1.00 89.75 522 THR A C 1
ATOM 4261 O O . THR A 1 522 ? -30.801 -5.343 45.358 1.00 89.75 522 THR A O 1
ATOM 4264 N N . GLY A 1 523 ? -28.904 -4.655 44.400 1.00 90.81 523 GLY A N 1
ATOM 4265 C CA . GLY A 1 523 ? -28.199 -4.484 45.675 1.00 90.81 523 GLY A CA 1
ATOM 4266 C C . GLY A 1 523 ? -28.859 -3.449 46.595 1.00 90.81 523 GLY A C 1
ATOM 4267 O O . GLY A 1 523 ? -28.942 -3.657 47.809 1.00 90.81 523 GLY A O 1
ATOM 4268 N N . LYS A 1 524 ? -29.386 -2.352 46.032 1.00 89.25 524 LYS A N 1
ATOM 4269 C CA . LYS A 1 524 ? -30.087 -1.312 46.805 1.00 89.25 524 LYS A CA 1
ATOM 4270 C C . LYS A 1 524 ? -31.376 -1.831 47.437 1.00 89.25 524 LYS A C 1
ATOM 4272 O O . LYS A 1 524 ? -31.629 -1.482 48.589 1.00 89.25 524 LYS A O 1
ATOM 4277 N N . PHE A 1 525 ? -32.129 -2.696 46.753 1.00 87.94 525 PHE A N 1
ATOM 4278 C CA . PHE A 1 525 ? -33.328 -3.327 47.319 1.00 87.94 525 PHE A CA 1
ATOM 4279 C C . PHE A 1 525 ? -33.021 -4.089 48.618 1.00 87.94 525 PHE A C 1
ATOM 4281 O O . PHE A 1 525 ? -33.689 -3.880 49.634 1.00 87.94 525 PHE A O 1
ATOM 4288 N N . PHE A 1 526 ? -31.960 -4.908 48.637 1.00 89.94 526 PHE A N 1
ATOM 4289 C CA . PHE A 1 526 ? -31.572 -5.684 49.832 1.00 89.94 526 PHE A CA 1
ATOM 4290 C C . PHE A 1 526 ? -31.042 -4.805 50.964 1.00 89.94 526 PHE A C 1
ATOM 4292 O O . PHE A 1 526 ? -31.298 -5.089 52.136 1.00 89.94 526 PHE A O 1
ATOM 4299 N N . ASN A 1 527 ? -30.350 -3.713 50.631 1.00 88.44 527 ASN A N 1
ATOM 4300 C CA . ASN A 1 527 ? -29.871 -2.757 51.627 1.00 88.44 527 ASN A CA 1
ATOM 4301 C C . ASN A 1 527 ? -31.013 -1.937 52.256 1.00 88.44 527 ASN A C 1
ATOM 4303 O O . ASN A 1 527 ? -30.934 -1.609 53.438 1.00 88.44 527 ASN A O 1
ATOM 4307 N N . ALA A 1 528 ? -32.048 -1.586 51.488 1.00 85.31 528 ALA A N 1
ATOM 4308 C CA . ALA A 1 528 ? -33.206 -0.830 51.974 1.00 85.31 528 ALA A CA 1
ATOM 4309 C C . ALA A 1 528 ? -34.198 -1.688 52.778 1.00 85.31 528 ALA A C 1
ATOM 4311 O O . ALA A 1 528 ? -34.992 -1.144 53.541 1.00 85.31 528 ALA A O 1
ATOM 4312 N N . GLY A 1 529 ? -34.123 -3.012 52.624 1.00 79.88 529 GLY A N 1
ATOM 4313 C CA . GLY A 1 529 ? -34.927 -3.972 53.369 1.00 79.88 529 GLY A CA 1
ATOM 4314 C C . GLY A 1 529 ? -36.355 -4.149 52.853 1.00 79.88 529 GLY A C 1
ATOM 4315 O O . GLY A 1 529 ? -37.267 -4.390 53.638 1.00 79.88 529 GLY A O 1
ATOM 4316 N N . LEU A 1 530 ? -36.533 -4.033 51.535 1.00 75.38 530 LEU A N 1
ATOM 4317 C CA . LEU A 1 530 ? -37.819 -4.090 50.825 1.00 75.38 530 LEU A CA 1
ATOM 4318 C C . LEU A 1 530 ? -38.349 -5.527 50.624 1.00 75.38 530 LEU A C 1
ATOM 4320 O O . LEU A 1 530 ? -38.939 -5.838 49.594 1.00 75.38 530 LEU A O 1
ATOM 4324 N N . PHE A 1 531 ? -38.089 -6.433 51.568 1.00 76.31 531 PHE A N 1
ATOM 4325 C CA . PHE A 1 531 ? -38.423 -7.853 51.439 1.00 76.31 531 PHE A CA 1
ATOM 4326 C C . PHE A 1 531 ? -39.169 -8.368 52.661 1.00 76.31 531 PHE A C 1
ATOM 4328 O O . PHE A 1 531 ? -38.840 -8.006 53.789 1.00 76.31 531 PHE A O 1
ATOM 4335 N N . GLU A 1 532 ? -40.080 -9.319 52.446 1.00 75.25 532 GLU A N 1
ATOM 4336 C CA . GLU A 1 532 ? -40.519 -10.216 53.513 1.00 75.25 532 GLU A CA 1
ATOM 4337 C C . GLU A 1 532 ? -39.335 -11.015 54.087 1.00 75.25 532 GLU A C 1
ATOM 4339 O O . GLU A 1 532 ? -38.301 -11.218 53.440 1.00 75.25 532 GLU A O 1
ATOM 4344 N N . LYS A 1 533 ? -39.514 -11.525 55.309 1.00 84.88 533 LYS A N 1
ATOM 4345 C CA . LYS A 1 533 ? -38.514 -12.322 56.023 1.00 84.88 533 LYS A CA 1
ATOM 4346 C C . LYS A 1 533 ? -37.966 -13.474 55.165 1.00 84.88 533 LYS A C 1
ATOM 4348 O O . LYS A 1 533 ? -38.659 -14.461 54.907 1.00 84.88 533 LYS A O 1
ATOM 4353 N N . LEU A 1 534 ? -36.680 -13.409 54.824 1.00 86.56 534 LEU A N 1
ATOM 4354 C CA . LEU A 1 534 ? -35.988 -14.453 54.072 1.00 86.56 534 LEU A CA 1
ATOM 4355 C C . LEU A 1 534 ? -35.758 -15.709 54.922 1.00 86.56 534 LEU A C 1
ATOM 4357 O O . LEU A 1 534 ? -35.441 -15.650 56.112 1.00 86.56 534 LEU A O 1
ATOM 4361 N N . THR A 1 535 ? -35.862 -16.875 54.278 1.00 89.19 535 THR A N 1
ATOM 4362 C CA . THR A 1 535 ? -35.483 -18.144 54.913 1.00 89.19 535 THR A CA 1
ATOM 4363 C C . THR A 1 535 ? -33.960 -18.322 54.948 1.00 89.19 535 THR A C 1
ATOM 4365 O O . THR A 1 535 ? -33.253 -17.842 54.060 1.00 89.19 535 THR A O 1
ATOM 4368 N N . LEU A 1 536 ? -33.442 -19.095 55.910 1.00 87.50 536 LEU A N 1
ATOM 4369 C CA . LEU A 1 536 ? -32.013 -19.435 56.027 1.00 87.50 536 LEU A CA 1
ATOM 4370 C C . LEU A 1 536 ? -31.439 -20.003 54.729 1.00 87.50 536 LEU A C 1
ATOM 4372 O O . LEU A 1 536 ? -30.337 -19.644 54.312 1.00 87.50 536 LEU A O 1
ATOM 4376 N N . LYS A 1 537 ? -32.207 -20.879 54.073 1.00 90.56 537 LYS A N 1
ATOM 4377 C CA . LYS A 1 537 ? -31.813 -21.465 52.794 1.00 90.56 537 LYS A CA 1
ATOM 4378 C C . LYS A 1 537 ? -31.695 -20.388 51.716 1.00 90.56 537 LYS A C 1
ATOM 4380 O O . LYS A 1 537 ? -30.665 -20.317 51.057 1.00 90.56 537 LYS A O 1
ATOM 4385 N N . LEU A 1 538 ? -32.705 -19.527 51.590 1.00 89.38 538 LEU A N 1
ATOM 4386 C CA . LEU A 1 538 ? -32.745 -18.481 50.569 1.00 89.38 538 LEU A CA 1
ATOM 4387 C C . LEU A 1 538 ? -31.623 -17.447 50.760 1.00 89.38 538 LEU A C 1
ATOM 4389 O O . LEU A 1 538 ? -30.925 -17.122 49.805 1.00 89.38 538 LEU A O 1
ATOM 4393 N N . SER A 1 539 ? -31.366 -17.023 52.002 1.00 88.81 539 SER A N 1
AT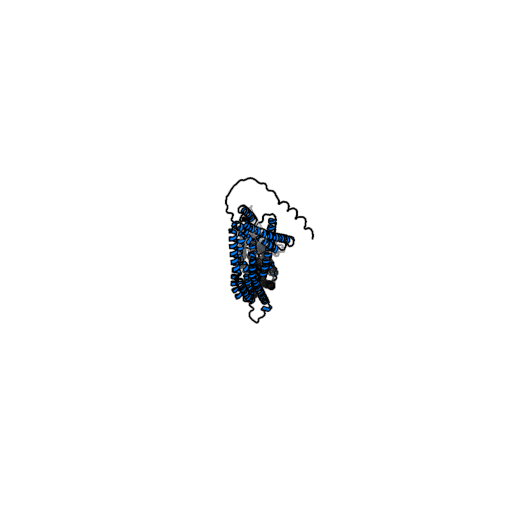OM 4394 C CA . SER A 1 539 ? -30.226 -16.154 52.338 1.00 88.81 539 SER A CA 1
ATOM 4395 C C . SER A 1 539 ? -28.884 -16.788 51.943 1.00 88.81 539 SER A C 1
ATOM 4397 O O . SER A 1 539 ? -28.024 -16.129 51.354 1.00 88.81 539 SER A O 1
ATOM 4399 N N . SER A 1 540 ? -28.701 -18.088 52.214 1.00 89.38 540 SER A N 1
ATOM 4400 C CA . SER A 1 540 ? -27.491 -18.818 51.810 1.00 89.38 540 SER A CA 1
ATOM 4401 C C . SER A 1 540 ? -27.351 -18.924 50.290 1.00 89.38 540 SER A C 1
ATOM 4403 O O . SER A 1 540 ? -26.249 -18.750 49.765 1.00 89.38 540 SER A O 1
ATOM 4405 N N . ASP A 1 541 ? -28.449 -19.201 49.589 1.00 91.25 541 ASP A N 1
ATOM 4406 C CA . ASP A 1 541 ? -28.463 -19.372 48.138 1.00 91.25 541 ASP A CA 1
ATOM 4407 C C . ASP A 1 541 ? -28.176 -18.044 47.424 1.00 91.25 541 ASP A C 1
ATOM 4409 O O . ASP A 1 541 ? -27.343 -18.016 46.520 1.00 91.25 541 ASP A O 1
ATOM 4413 N N . PHE A 1 542 ? -28.748 -16.926 47.880 1.00 91.81 542 PHE A N 1
ATOM 4414 C CA . PHE A 1 542 ? -28.477 -15.594 47.323 1.00 91.81 542 PHE A CA 1
ATOM 4415 C C . PHE A 1 542 ? -27.010 -15.179 47.462 1.00 91.81 542 PHE A C 1
ATOM 4417 O O . PHE A 1 542 ? -26.417 -14.687 46.504 1.00 91.81 542 PHE A O 1
ATOM 4424 N N . LYS A 1 543 ? -26.376 -15.460 48.609 1.00 89.88 543 LYS A N 1
ATOM 4425 C CA . LYS A 1 543 ? -24.935 -15.203 48.804 1.00 89.88 543 LYS A CA 1
ATOM 4426 C C . LYS A 1 543 ? -24.045 -16.011 47.857 1.00 89.88 543 LYS A C 1
ATOM 4428 O O . LYS A 1 543 ? -22.922 -15.605 47.579 1.00 89.88 543 LYS A O 1
ATOM 4433 N N . LYS A 1 544 ? -24.513 -17.171 47.389 1.00 91.94 544 LYS A N 1
ATOM 4434 C CA . LYS A 1 544 ? -23.780 -18.027 46.441 1.00 91.94 544 LYS A CA 1
ATOM 4435 C C . LYS A 1 544 ? -24.136 -17.734 44.988 1.00 91.94 544 LYS A C 1
ATOM 4437 O O . LYS A 1 544 ? -23.347 -18.046 44.101 1.00 91.94 544 LYS A O 1
ATOM 4442 N N . ASN A 1 545 ? -25.323 -17.189 44.743 1.00 92.38 545 ASN A N 1
ATOM 4443 C CA . ASN A 1 545 ? -25.885 -17.018 43.417 1.00 92.38 545 ASN A CA 1
ATOM 4444 C C . ASN A 1 545 ? -26.640 -15.687 43.310 1.00 92.38 545 ASN A C 1
ATOM 4446 O O . ASN A 1 545 ? -27.855 -15.617 43.502 1.00 92.38 545 ASN A O 1
ATOM 4450 N N . VAL A 1 546 ? -25.904 -14.641 42.929 1.00 91.25 546 VAL A N 1
ATOM 4451 C CA . VAL A 1 546 ? -26.440 -13.287 42.712 1.00 91.25 546 VAL A CA 1
ATOM 4452 C C . VAL A 1 546 ? -27.555 -13.271 41.665 1.00 91.25 546 VAL A C 1
ATOM 4454 O O . VAL A 1 546 ? -28.507 -12.509 41.803 1.00 91.25 546 VAL A O 1
ATOM 4457 N N . LYS A 1 547 ? -27.496 -14.150 40.656 1.00 89.69 547 LYS A N 1
ATOM 4458 C CA . LYS A 1 547 ? -28.546 -14.245 39.635 1.00 89.69 547 LYS A CA 1
ATOM 4459 C C . LYS A 1 547 ? -29.893 -14.639 40.246 1.00 89.69 547 LYS A C 1
ATOM 4461 O O . LYS A 1 547 ? -30.909 -14.062 39.884 1.00 89.69 547 LYS A O 1
ATOM 4466 N N . LEU A 1 548 ? -29.893 -15.571 41.199 1.00 90.25 548 LEU A N 1
ATOM 4467 C CA . LEU A 1 548 ? -31.117 -15.972 41.893 1.00 90.25 548 LEU A CA 1
ATOM 4468 C C . LEU A 1 548 ? -31.681 -14.823 42.748 1.00 90.25 548 LEU A C 1
ATOM 4470 O O . LEU A 1 548 ? -32.891 -14.632 42.797 1.00 90.25 548 LEU A O 1
ATOM 4474 N N . ALA A 1 549 ? -30.807 -14.045 43.395 1.00 90.12 549 ALA A N 1
ATOM 4475 C CA . ALA A 1 549 ? -31.213 -12.869 44.167 1.00 90.12 549 ALA A CA 1
ATOM 4476 C C . ALA A 1 549 ? -31.851 -11.790 43.277 1.00 90.12 549 ALA A C 1
ATOM 4478 O O . ALA A 1 549 ? -32.810 -11.138 43.681 1.00 90.12 549 ALA A O 1
ATOM 4479 N N . ARG A 1 550 ? -31.333 -11.638 42.056 1.00 87.94 550 ARG A N 1
ATOM 4480 C CA . ARG A 1 550 ? -31.860 -10.724 41.047 1.00 87.94 550 ARG A CA 1
ATOM 4481 C C . ARG A 1 550 ? -33.239 -11.141 40.541 1.00 87.94 550 ARG A C 1
ATOM 4483 O O . ARG A 1 550 ? -34.166 -10.352 40.645 1.00 87.94 550 ARG A O 1
ATOM 4490 N N . GLU A 1 551 ? -33.382 -12.383 40.075 1.00 87.88 551 GLU A N 1
ATOM 4491 C CA . GLU A 1 551 ? -34.670 -12.923 39.601 1.00 87.88 551 GLU A CA 1
ATOM 4492 C C . GLU A 1 551 ? -35.763 -12.798 40.676 1.00 87.88 551 GLU A C 1
ATOM 4494 O O . GLU A 1 551 ? -36.923 -12.526 40.375 1.00 87.88 551 GLU A O 1
ATOM 4499 N N . TYR A 1 552 ? -35.384 -12.961 41.948 1.00 86.56 552 TYR A N 1
ATOM 4500 C CA . TYR A 1 552 ? -36.288 -12.765 43.076 1.00 86.56 552 TYR A CA 1
ATOM 4501 C C . TYR A 1 552 ? -36.699 -11.298 43.273 1.00 86.56 552 TYR A C 1
ATOM 4503 O O . TYR A 1 552 ? -37.876 -11.030 43.495 1.00 86.56 552 TYR A O 1
ATOM 4511 N N . ALA A 1 553 ? -35.754 -10.355 43.199 1.00 84.50 553 ALA A N 1
ATOM 4512 C CA . ALA A 1 553 ? -36.045 -8.927 43.331 1.00 84.50 553 ALA A CA 1
ATOM 4513 C C . ALA A 1 553 ? -36.939 -8.411 42.187 1.00 84.50 553 ALA A C 1
ATOM 4515 O O . ALA A 1 553 ? -37.920 -7.717 42.444 1.00 84.50 553 ALA A O 1
ATOM 4516 N N . GLU A 1 554 ? -36.654 -8.813 40.946 1.00 79.50 554 GLU A N 1
ATOM 4517 C CA . GLU A 1 554 ? -37.439 -8.451 39.755 1.00 79.50 554 GLU A CA 1
ATOM 4518 C C . GLU A 1 554 ? -38.888 -8.962 39.841 1.00 79.50 554 GLU A C 1
ATOM 4520 O O . GLU A 1 554 ? -39.832 -8.210 39.604 1.00 79.50 554 GLU A O 1
ATOM 4525 N N . GLY A 1 555 ? -39.092 -10.218 40.261 1.00 76.81 555 GLY A N 1
ATOM 4526 C CA . GLY A 1 555 ? -40.436 -10.795 40.414 1.00 76.81 555 GLY A CA 1
ATOM 4527 C C . GLY A 1 555 ? -41.305 -10.123 41.489 1.00 76.81 555 GLY A C 1
ATOM 4528 O O . GLY A 1 555 ? -42.520 -10.332 41.530 1.00 76.81 555 GLY A O 1
ATOM 4529 N N . LEU A 1 556 ? -40.706 -9.319 42.370 1.00 68.44 556 LEU A N 1
ATOM 4530 C CA . LEU A 1 556 ? -41.413 -8.540 43.389 1.00 68.44 556 LEU A CA 1
ATOM 4531 C C . LEU A 1 556 ? -41.744 -7.121 42.909 1.00 68.44 556 LEU A C 1
ATOM 4533 O O . LEU A 1 556 ? -42.831 -6.626 43.214 1.00 68.44 556 LEU A O 1
ATOM 4537 N N . GLU A 1 557 ? -40.880 -6.486 42.109 1.00 63.53 557 GLU A N 1
ATOM 4538 C CA . GLU A 1 557 ? -41.209 -5.215 41.438 1.00 63.53 557 GLU A CA 1
ATOM 4539 C C . GLU A 1 557 ? -42.482 -5.347 40.582 1.00 63.53 557 GLU A C 1
ATOM 4541 O O . GLU A 1 557 ? -43.346 -4.473 40.628 1.00 63.53 557 GLU A O 1
ATOM 4546 N N . GLU A 1 558 ? -42.670 -6.471 39.881 1.00 58.19 558 GLU A N 1
ATOM 4547 C CA . GLU A 1 558 ? -43.892 -6.725 39.098 1.00 58.19 558 GLU A CA 1
ATOM 4548 C C . GLU A 1 558 ? -45.168 -6.839 39.959 1.00 58.19 558 GLU A C 1
ATOM 4550 O O . GLU A 1 558 ? -46.254 -6.492 39.494 1.00 58.19 558 GLU A O 1
ATOM 4555 N N . ASN A 1 559 ? -45.054 -7.279 41.218 1.00 53.84 559 ASN A N 1
ATOM 4556 C CA . ASN A 1 559 ? -46.190 -7.462 42.133 1.00 53.84 559 ASN A CA 1
ATOM 4557 C C . ASN A 1 559 ? -46.516 -6.213 42.974 1.00 53.84 559 ASN A C 1
ATOM 4559 O O . ASN A 1 559 ? -47.658 -6.035 43.391 1.00 53.84 559 ASN A O 1
ATOM 4563 N N . THR A 1 560 ? -45.551 -5.317 43.193 1.00 49.91 560 THR A N 1
ATOM 4564 C CA . THR A 1 560 ? -45.742 -4.068 43.967 1.00 49.91 560 THR A CA 1
ATOM 4565 C C . THR A 1 560 ? -46.483 -2.966 43.199 1.00 49.91 560 THR A C 1
ATOM 4567 O O . THR A 1 560 ? -46.893 -1.965 43.786 1.00 49.91 560 THR A O 1
ATOM 4570 N N . ALA A 1 561 ? -46.731 -3.152 41.898 1.00 47.09 561 ALA A N 1
ATOM 4571 C CA . ALA A 1 561 ? -47.569 -2.260 41.095 1.00 47.09 561 ALA A CA 1
ATOM 4572 C C . ALA A 1 561 ? -49.086 -2.481 41.296 1.00 47.09 561 ALA A C 1
ATOM 4574 O O . ALA A 1 561 ? -49.890 -1.699 40.776 1.00 47.09 561 ALA A O 1
ATOM 4575 N N . SER A 1 562 ? -49.498 -3.514 42.043 1.00 41.22 562 SER A N 1
ATOM 4576 C CA . SER A 1 562 ? -50.901 -3.780 42.364 1.00 41.22 562 SER A CA 1
ATOM 4577 C C . SER A 1 562 ? -51.165 -3.741 43.870 1.00 41.22 562 SER A C 1
ATOM 4579 O O . SER A 1 562 ? -50.679 -4.584 44.611 1.00 41.22 562 SER A O 1
ATOM 4581 N N . ASP A 1 563 ? -52.047 -2.817 44.244 1.00 39.50 563 ASP A N 1
ATOM 4582 C CA . ASP A 1 563 ? -52.768 -2.685 45.514 1.00 39.50 563 ASP A CA 1
ATOM 4583 C C . ASP A 1 563 ? -52.117 -1.843 46.629 1.00 39.50 563 ASP A C 1
ATOM 4585 O O . ASP A 1 563 ? -51.134 -2.196 47.272 1.00 39.50 563 ASP A O 1
ATOM 4589 N N . GLY A 1 564 ? -52.729 -0.676 46.859 1.00 41.06 564 GLY A N 1
ATOM 4590 C CA . GLY A 1 564 ? -52.356 0.291 47.885 1.00 41.06 564 GLY A CA 1
ATOM 4591 C C . GLY A 1 564 ? -52.995 -0.026 49.233 1.00 41.06 564 GLY A C 1
ATOM 4592 O O . GLY A 1 564 ? -53.961 0.633 49.624 1.00 41.06 564 GLY A O 1
ATOM 4593 N N . GLN A 1 565 ? -52.441 -0.994 49.960 1.00 39.81 565 GLN A N 1
ATOM 4594 C CA . GLN A 1 565 ? -52.716 -1.155 51.388 1.00 39.81 565 GLN A CA 1
ATOM 4595 C C . GLN A 1 565 ? -51.456 -0.873 52.208 1.00 39.81 565 GLN A C 1
ATOM 4597 O O . GLN A 1 565 ? -50.473 -1.602 52.145 1.00 39.81 565 GLN A O 1
ATOM 4602 N N . GLU A 1 566 ? -51.513 0.215 52.983 1.00 40.31 566 GLU A N 1
ATOM 4603 C CA . GLU A 1 566 ? -50.590 0.518 54.078 1.00 40.31 566 GLU A CA 1
ATOM 4604 C C . GLU A 1 566 ? -50.784 -0.519 55.197 1.00 40.31 566 GLU A C 1
ATOM 4606 O O . GLU A 1 566 ? -51.495 -0.275 56.174 1.00 40.31 566 GLU A O 1
ATOM 4611 N N . ASP A 1 567 ? -50.179 -1.695 55.049 1.00 40.81 567 ASP A N 1
ATOM 4612 C CA . ASP A 1 567 ? -49.900 -2.566 56.186 1.00 40.81 567 ASP A CA 1
ATOM 4613 C C . ASP A 1 567 ? -48.590 -2.111 56.842 1.00 40.81 567 ASP A C 1
ATOM 4615 O O . ASP A 1 567 ? -47.680 -1.611 56.182 1.00 40.81 567 ASP A O 1
ATOM 4619 N N . PHE A 1 568 ? -48.501 -2.239 58.168 1.00 42.28 568 PHE A N 1
ATOM 4620 C CA . PHE A 1 568 ? -47.289 -1.944 58.934 1.00 42.28 568 PHE A CA 1
ATOM 4621 C C . PHE A 1 568 ? -46.155 -2.875 58.480 1.00 42.28 568 PHE A C 1
ATOM 4623 O O . PHE A 1 568 ? -45.961 -3.957 59.036 1.00 42.28 568 PHE A O 1
ATOM 4630 N N . GLU A 1 569 ? -45.426 -2.459 57.449 1.00 54.44 569 GLU A N 1
ATOM 4631 C CA . GLU A 1 569 ? -44.399 -3.264 56.807 1.00 54.44 569 GLU A CA 1
ATOM 4632 C C . GLU A 1 569 ? -43.211 -3.401 57.764 1.00 54.44 569 GLU A C 1
ATOM 4634 O O . GLU A 1 569 ? -42.512 -2.439 58.100 1.00 54.44 569 GLU A O 1
ATOM 4639 N N . ILE A 1 570 ? -43.014 -4.612 58.282 1.00 64.88 570 ILE A N 1
ATOM 4640 C CA . ILE A 1 570 ? -41.811 -4.933 59.042 1.00 64.88 570 ILE A CA 1
ATOM 4641 C C . ILE A 1 570 ? -40.654 -4.893 58.042 1.00 64.88 570 ILE A C 1
ATOM 4643 O O . ILE A 1 570 ? -40.545 -5.765 57.188 1.00 64.88 570 ILE A O 1
ATOM 4647 N N . VAL A 1 571 ? -39.797 -3.879 58.152 1.00 74.31 571 VAL A N 1
ATOM 4648 C CA . VAL A 1 571 ? -38.635 -3.714 57.271 1.00 74.31 571 VAL A CA 1
ATOM 4649 C C . VAL A 1 571 ? -37.538 -4.695 57.684 1.00 74.31 571 VAL A C 1
ATOM 4651 O O . VAL A 1 571 ? -36.999 -4.606 58.791 1.00 74.31 571 VAL A O 1
ATOM 4654 N N . TYR A 1 572 ? -37.179 -5.615 56.789 1.00 87.06 572 TYR A N 1
ATOM 4655 C CA . TYR A 1 572 ? -36.115 -6.597 57.008 1.00 87.06 572 TYR A CA 1
ATOM 4656 C C . TYR A 1 572 ? -34.875 -6.233 56.191 1.00 87.06 572 TYR A C 1
ATOM 4658 O O . TYR A 1 572 ? -34.848 -6.403 54.977 1.00 87.06 572 TYR A O 1
ATOM 4666 N N . ASN A 1 573 ? -33.820 -5.749 56.849 1.00 91.12 573 ASN A N 1
ATOM 4667 C CA . ASN A 1 573 ? -32.586 -5.335 56.177 1.00 91.12 573 ASN A CA 1
ATOM 4668 C C . ASN A 1 573 ? -31.617 -6.509 55.972 1.00 91.12 573 ASN A C 1
ATOM 4670 O O . ASN A 1 573 ? -31.243 -7.171 56.940 1.00 91.12 573 ASN A O 1
ATOM 4674 N N . TYR A 1 574 ? -31.111 -6.685 54.747 1.00 93.50 574 TYR A N 1
ATOM 4675 C CA . TYR A 1 574 ? -30.126 -7.722 54.396 1.00 93.50 574 TYR A CA 1
ATOM 4676 C C . TYR A 1 574 ? -28.820 -7.119 53.836 1.00 93.50 574 TYR A C 1
ATOM 4678 O O . TYR A 1 574 ? -28.451 -7.377 52.683 1.00 93.50 574 TYR A O 1
ATOM 4686 N N . PRO A 1 575 ? -28.094 -6.291 54.619 1.00 94.81 575 PRO A N 1
ATOM 4687 C CA . PRO A 1 575 ? -26.888 -5.596 54.155 1.00 94.81 575 PRO A CA 1
ATOM 4688 C C . PRO A 1 575 ? -25.744 -6.544 53.765 1.00 94.81 575 PRO A C 1
ATOM 4690 O O . PRO A 1 575 ? -24.899 -6.197 52.947 1.00 94.81 575 PRO A O 1
ATOM 4693 N N . ASP A 1 576 ? -25.706 -7.753 54.319 1.00 93.56 576 ASP A N 1
ATOM 4694 C CA . ASP A 1 576 ? -24.722 -8.779 53.981 1.00 93.56 576 ASP A CA 1
ATOM 4695 C C . ASP A 1 576 ? -24.958 -9.394 52.593 1.00 93.56 576 ASP A C 1
ATOM 4697 O O . ASP A 1 576 ? -23.997 -9.639 51.867 1.00 93.56 576 ASP A O 1
ATOM 4701 N N . ILE A 1 577 ? -26.217 -9.600 52.195 1.00 94.31 577 ILE A N 1
ATOM 4702 C CA . ILE A 1 577 ? -26.584 -10.018 50.833 1.00 94.31 577 ILE A CA 1
ATOM 4703 C C . ILE A 1 577 ? -26.331 -8.871 49.851 1.00 94.31 577 ILE A C 1
ATOM 4705 O O . ILE A 1 577 ? -25.678 -9.076 48.829 1.00 94.31 577 ILE A O 1
ATOM 4709 N N . ALA A 1 578 ? -26.780 -7.656 50.184 1.00 94.75 578 ALA A N 1
ATOM 4710 C CA . ALA A 1 578 ? -26.561 -6.465 49.362 1.00 94.75 578 ALA A CA 1
ATOM 4711 C C . ALA A 1 578 ? -25.071 -6.243 49.063 1.00 94.75 578 ALA A C 1
ATOM 4713 O O . ALA A 1 578 ? -24.693 -6.039 47.909 1.00 94.75 578 ALA A O 1
ATOM 4714 N N . LYS A 1 579 ? -24.214 -6.361 50.086 1.00 95.69 579 LYS A N 1
ATOM 4715 C CA . LYS A 1 579 ? -22.758 -6.264 49.938 1.00 95.69 579 LYS A CA 1
ATOM 4716 C C . LYS A 1 579 ? -22.207 -7.269 48.923 1.00 95.69 579 LYS A C 1
ATOM 4718 O O . LYS A 1 579 ? -21.457 -6.866 48.041 1.00 95.69 579 LYS A O 1
ATOM 4723 N N . VAL A 1 580 ? -22.615 -8.539 48.993 1.00 95.19 580 VAL A N 1
ATOM 4724 C CA . VAL A 1 580 ? -22.182 -9.571 48.029 1.00 95.19 580 VAL A CA 1
ATOM 4725 C C . VAL A 1 580 ? -22.586 -9.206 46.597 1.00 95.19 580 VAL A C 1
ATOM 4727 O O . VAL A 1 580 ? -21.794 -9.381 45.671 1.00 95.19 580 VAL A O 1
ATOM 4730 N N . ILE A 1 581 ? -23.790 -8.659 46.401 1.00 95.31 581 ILE A N 1
ATOM 4731 C CA . ILE A 1 581 ? -24.269 -8.220 45.082 1.00 95.31 581 ILE A CA 1
ATOM 4732 C C . ILE A 1 581 ? -23.435 -7.040 44.561 1.00 95.31 581 ILE A C 1
ATOM 4734 O O . ILE A 1 581 ? -23.012 -7.067 43.405 1.00 95.31 581 ILE A O 1
ATOM 4738 N N . PHE A 1 582 ? -23.146 -6.031 45.391 1.00 96.44 582 PHE A N 1
ATOM 4739 C CA . PHE A 1 582 ? -22.315 -4.886 44.993 1.00 96.44 582 PHE A CA 1
ATOM 4740 C C . PHE A 1 582 ? -20.864 -5.280 44.691 1.00 96.44 582 PHE A C 1
ATOM 4742 O O . PHE A 1 582 ? -20.291 -4.799 43.712 1.00 96.44 582 PHE A O 1
ATOM 4749 N N . GLU A 1 583 ? -20.273 -6.173 45.485 1.00 94.81 583 GLU A N 1
ATOM 4750 C CA . GLU A 1 583 ? -18.928 -6.707 45.238 1.00 94.81 583 GLU A CA 1
ATOM 4751 C C . GLU A 1 583 ? -18.876 -7.504 43.929 1.00 94.81 583 GLU A C 1
ATOM 4753 O O . GLU A 1 583 ? -17.965 -7.310 43.118 1.00 94.81 583 GLU A O 1
ATOM 4758 N N . TYR A 1 584 ? -19.886 -8.342 43.675 1.00 95.00 584 TYR A N 1
ATOM 4759 C CA . TYR A 1 584 ? -20.028 -9.050 42.405 1.00 95.00 584 TYR A CA 1
ATOM 4760 C C . TYR A 1 584 ? -20.187 -8.081 41.228 1.00 95.00 584 TYR A C 1
ATOM 4762 O O . TYR A 1 584 ? -19.489 -8.226 40.225 1.00 95.00 584 TYR A O 1
ATOM 4770 N N . ASN A 1 585 ? -21.045 -7.063 41.358 1.00 95.50 585 ASN A N 1
ATOM 4771 C CA . ASN A 1 585 ? -21.240 -6.041 40.331 1.00 95.50 585 ASN A CA 1
ATOM 4772 C C . ASN A 1 585 ? -19.933 -5.297 40.030 1.00 95.50 585 ASN A C 1
ATOM 4774 O O . ASN A 1 585 ? -19.571 -5.151 38.871 1.00 95.50 585 ASN A O 1
ATOM 4778 N N . ASN A 1 586 ? -19.162 -4.905 41.048 1.00 96.06 586 ASN A N 1
ATOM 4779 C CA . ASN A 1 586 ? -17.856 -4.271 40.845 1.00 96.06 586 ASN A CA 1
ATOM 4780 C C . ASN A 1 586 ? -16.878 -5.173 40.080 1.00 96.06 586 ASN A C 1
ATOM 4782 O O . ASN A 1 586 ? -16.165 -4.686 39.203 1.00 96.06 586 ASN A O 1
ATOM 4786 N N . SER A 1 587 ? -16.880 -6.482 40.354 1.00 95.31 587 SER A N 1
ATOM 4787 C CA . SER A 1 587 ? -16.089 -7.441 39.578 1.00 95.31 587 SER A CA 1
ATOM 4788 C C . SER A 1 587 ? -16.559 -7.554 38.123 1.00 95.31 587 SER A C 1
ATOM 4790 O O . SER A 1 587 ? -15.715 -7.715 37.241 1.00 95.31 587 SER A O 1
ATOM 4792 N N . GLN A 1 588 ? -17.869 -7.490 37.854 1.00 95.31 588 GLN A N 1
ATOM 4793 C CA . GLN A 1 588 ? -18.391 -7.478 36.480 1.00 95.31 588 GLN A CA 1
ATOM 4794 C C . GLN A 1 588 ? -18.076 -6.159 35.774 1.00 95.31 588 GLN A C 1
ATOM 4796 O O . GLN A 1 588 ? -17.623 -6.181 34.637 1.00 95.31 588 GLN A O 1
ATOM 4801 N N . ILE A 1 589 ? -18.219 -5.019 36.454 1.00 97.38 589 ILE A N 1
ATOM 4802 C CA . ILE A 1 589 ? -17.854 -3.695 35.939 1.00 97.38 589 ILE A CA 1
ATOM 4803 C C . ILE A 1 589 ? -16.385 -3.666 35.506 1.00 97.38 589 ILE A C 1
ATOM 4805 O O . ILE A 1 589 ? -16.090 -3.194 34.411 1.00 97.38 589 ILE A O 1
ATOM 4809 N N . ASP A 1 590 ? -15.466 -4.198 36.316 1.00 97.00 590 ASP A N 1
ATOM 4810 C CA . ASP A 1 590 ? -14.042 -4.235 35.961 1.00 97.00 590 ASP A CA 1
ATOM 4811 C C . ASP A 1 590 ? -13.784 -5.056 34.693 1.00 97.00 590 ASP A C 1
ATOM 4813 O O . ASP A 1 590 ? -13.028 -4.628 33.818 1.00 97.00 590 ASP A O 1
ATOM 4817 N N . LYS A 1 591 ? -14.461 -6.198 34.554 1.00 97.00 591 LYS A N 1
ATOM 4818 C CA . LYS A 1 591 ? -14.408 -7.011 33.336 1.00 97.00 591 LYS A CA 1
ATOM 4819 C C . LYS A 1 591 ? -15.022 -6.282 32.136 1.00 97.00 591 LYS A C 1
ATOM 4821 O O . LYS A 1 591 ? -14.428 -6.262 31.065 1.00 97.00 591 LYS A O 1
ATOM 4826 N N . ASN A 1 592 ? -16.165 -5.631 32.320 1.00 97.00 592 ASN A N 1
ATOM 4827 C CA . ASN A 1 592 ? -16.859 -4.883 31.275 1.00 97.00 592 ASN A CA 1
ATOM 4828 C C . ASN A 1 592 ? -16.017 -3.696 30.774 1.00 97.00 592 ASN A C 1
ATOM 4830 O O . ASN A 1 592 ? -15.934 -3.465 29.571 1.00 97.00 592 ASN A O 1
ATOM 4834 N N . ILE A 1 593 ? -15.324 -2.981 31.669 1.00 97.81 593 ILE A N 1
ATOM 4835 C CA . ILE A 1 593 ? -14.363 -1.930 31.295 1.00 97.81 593 ILE A CA 1
ATOM 4836 C C . ILE A 1 593 ? -13.196 -2.521 30.489 1.00 97.81 593 ILE A C 1
ATOM 4838 O O . ILE A 1 593 ? -12.784 -1.928 29.493 1.00 97.81 593 ILE A O 1
ATOM 4842 N N . GLN A 1 594 ? -12.658 -3.680 30.887 1.00 97.50 594 GLN A N 1
ATOM 4843 C CA . GLN A 1 594 ? -11.607 -4.363 30.120 1.00 97.50 594 GLN A CA 1
ATOM 4844 C C . GLN A 1 594 ? -12.085 -4.751 28.716 1.00 97.50 594 GLN A C 1
ATOM 4846 O O . GLN A 1 594 ? -11.369 -4.498 27.748 1.00 97.50 594 GLN A O 1
ATOM 4851 N N . ASP A 1 595 ? -13.296 -5.294 28.593 1.00 96.19 595 ASP A N 1
ATOM 4852 C CA . ASP A 1 595 ? -13.889 -5.671 27.308 1.00 96.19 595 ASP A CA 1
ATOM 4853 C C . ASP A 1 595 ? -14.107 -4.450 26.393 1.00 96.19 595 ASP A C 1
ATOM 4855 O O . ASP A 1 595 ? -13.820 -4.522 25.197 1.00 96.19 595 ASP A O 1
ATOM 4859 N N . ILE A 1 596 ? -14.565 -3.314 26.938 1.00 97.56 596 ILE A N 1
ATOM 4860 C CA . ILE A 1 596 ? -14.720 -2.063 26.173 1.00 97.56 596 ILE A CA 1
ATOM 4861 C C . ILE A 1 596 ? -13.355 -1.537 25.710 1.00 97.56 596 ILE A C 1
ATOM 4863 O O . ILE A 1 596 ? -13.203 -1.191 24.542 1.00 97.56 596 ILE A O 1
ATOM 4867 N N . ASN A 1 597 ? -12.342 -1.525 26.582 1.00 97.44 597 ASN A N 1
ATOM 4868 C CA . ASN A 1 597 ? -10.987 -1.101 26.206 1.00 97.44 597 ASN A CA 1
ATOM 4869 C C . ASN A 1 597 ? -10.370 -2.005 25.126 1.00 97.44 597 ASN A C 1
ATOM 4871 O O . ASN A 1 597 ? -9.659 -1.521 24.244 1.00 97.44 597 ASN A O 1
ATOM 4875 N N . ALA A 1 598 ? -10.636 -3.313 25.180 1.00 96.62 598 ALA A N 1
ATOM 4876 C CA . ALA A 1 598 ? -10.193 -4.254 24.157 1.00 96.62 598 ALA A CA 1
ATOM 4877 C C . ALA A 1 598 ? -10.871 -3.979 22.805 1.00 96.62 598 ALA A C 1
ATOM 4879 O O . ALA A 1 598 ? -10.203 -4.029 21.773 1.00 96.62 598 ALA A O 1
ATOM 4880 N N . ALA A 1 599 ? -12.166 -3.646 22.808 1.00 96.00 599 ALA A N 1
ATOM 4881 C CA . ALA A 1 599 ? -12.888 -3.234 21.607 1.00 96.00 599 ALA A CA 1
ATOM 4882 C C . ALA A 1 599 ? -12.343 -1.918 21.025 1.00 96.00 599 ALA A C 1
ATOM 4884 O O . ALA A 1 599 ? -12.066 -1.861 19.830 1.00 96.00 599 ALA A O 1
ATOM 4885 N N . ASP A 1 600 ? -12.126 -0.895 21.857 1.00 96.12 600 ASP A N 1
ATOM 4886 C CA . ASP A 1 600 ? -11.547 0.387 21.427 1.00 96.12 600 ASP A CA 1
ATOM 4887 C C . ASP A 1 600 ? -10.155 0.191 20.804 1.00 96.12 600 ASP A C 1
ATOM 4889 O O . ASP A 1 600 ? -9.881 0.657 19.700 1.00 96.12 600 ASP A O 1
ATOM 4893 N N . SER A 1 601 ? -9.307 -0.615 21.452 1.00 95.81 601 SER A N 1
ATOM 4894 C CA . SER A 1 601 ? -7.965 -0.942 20.950 1.00 95.81 601 SER A CA 1
ATOM 4895 C C . SER A 1 601 ? -8.000 -1.713 19.627 1.00 95.81 601 SER A C 1
ATOM 4897 O O . SER A 1 601 ? -7.196 -1.447 18.734 1.00 95.81 601 SER A O 1
ATOM 4899 N N . LEU A 1 602 ? -8.924 -2.670 19.483 1.00 94.75 602 LEU A N 1
ATOM 4900 C CA . LEU A 1 602 ? -9.108 -3.428 18.244 1.00 94.75 602 LEU A CA 1
ATOM 4901 C C . LEU A 1 602 ? -9.507 -2.504 17.089 1.00 94.75 602 LEU A C 1
ATOM 4903 O O . LEU A 1 602 ? -8.934 -2.596 16.004 1.00 94.75 602 LEU A O 1
ATOM 4907 N N . LEU A 1 603 ? -10.471 -1.612 17.327 1.00 95.00 603 LEU A N 1
ATOM 4908 C CA . LEU A 1 603 ? -10.965 -0.685 16.314 1.00 95.00 603 LEU A CA 1
ATOM 4909 C C . LEU A 1 603 ? -9.897 0.344 15.926 1.00 95.00 603 LEU A C 1
ATOM 4911 O O . LEU A 1 603 ? -9.686 0.570 14.736 1.00 95.00 603 LEU A O 1
ATOM 4915 N N . ALA A 1 604 ? -9.167 0.896 16.897 1.00 93.56 604 ALA A N 1
ATOM 4916 C CA . ALA A 1 604 ? -8.046 1.796 16.632 1.00 93.56 604 ALA A CA 1
ATOM 4917 C C . ALA A 1 604 ? -6.956 1.116 15.787 1.00 93.56 604 ALA A C 1
ATOM 4919 O O . ALA A 1 604 ? -6.529 1.662 14.773 1.00 93.56 604 ALA A O 1
ATOM 4920 N N . GLY A 1 605 ? -6.564 -0.114 16.140 1.00 92.56 605 GLY A N 1
ATOM 4921 C CA . GLY A 1 605 ? -5.563 -0.865 15.381 1.00 92.56 605 GLY A CA 1
ATOM 4922 C C . GLY A 1 605 ? -6.008 -1.226 13.960 1.00 92.56 605 GLY A C 1
ATOM 4923 O O . GLY A 1 605 ? -5.166 -1.380 13.077 1.00 92.56 605 GLY A O 1
ATOM 4924 N N . PHE A 1 606 ? -7.314 -1.362 13.715 1.00 90.25 606 PHE A N 1
ATOM 4925 C CA . PHE A 1 606 ? -7.843 -1.566 12.366 1.00 90.25 606 PHE A CA 1
ATOM 4926 C C . PHE A 1 606 ? -7.840 -0.275 11.545 1.00 90.25 606 PHE A C 1
ATOM 4928 O O . PHE A 1 606 ? -7.455 -0.288 10.378 1.00 90.25 606 PHE A O 1
ATOM 4935 N N . PHE A 1 607 ? -8.197 0.845 12.174 1.00 92.38 607 PHE A N 1
ATOM 4936 C CA . PHE A 1 607 ? -8.136 2.161 11.549 1.00 92.38 607 PHE A CA 1
ATOM 4937 C C . PHE A 1 607 ? -6.700 2.535 11.147 1.00 92.38 607 PHE A C 1
ATOM 4939 O O . PHE A 1 607 ? -6.460 2.936 10.014 1.00 92.38 607 PHE A O 1
ATOM 4946 N N . GLU A 1 608 ? -5.718 2.317 12.027 1.00 90.75 608 GLU A N 1
ATOM 4947 C CA . GLU A 1 608 ? -4.301 2.625 11.761 1.00 90.75 608 GLU A CA 1
ATOM 4948 C C . GLU A 1 608 ? -3.697 1.836 10.588 1.00 90.75 608 GLU A C 1
ATOM 4950 O O . GLU A 1 608 ? -2.782 2.321 9.923 1.00 90.75 608 GLU A O 1
ATOM 4955 N N . LYS A 1 609 ? -4.200 0.627 10.308 1.00 89.38 609 LYS A N 1
ATOM 4956 C CA . LYS A 1 609 ? -3.751 -0.190 9.167 1.00 89.38 609 LYS A CA 1
ATOM 4957 C C . LYS A 1 609 ? -4.247 0.324 7.816 1.00 89.38 609 LYS A C 1
ATOM 4959 O O . LYS A 1 609 ? -3.700 -0.086 6.795 1.00 89.38 609 LYS A O 1
ATOM 4964 N N . ASN A 1 610 ? -5.248 1.201 7.808 1.00 88.88 610 ASN A N 1
ATOM 4965 C CA . ASN A 1 610 ? -5.890 1.723 6.607 1.00 88.88 610 ASN A CA 1
ATOM 4966 C C . ASN A 1 610 ? -5.680 3.245 6.536 1.00 88.88 610 ASN A C 1
ATOM 4968 O O . ASN A 1 610 ? -6.588 4.014 6.845 1.00 88.88 610 ASN A O 1
ATOM 4972 N N . PRO A 1 611 ? -4.477 3.715 6.151 1.00 86.44 611 PRO A N 1
ATOM 4973 C CA . PRO A 1 611 ? -4.129 5.136 6.219 1.00 86.44 611 PRO A CA 1
ATOM 4974 C C . PRO A 1 611 ? -5.008 6.023 5.325 1.00 86.44 611 PRO A C 1
ATOM 4976 O O . PRO A 1 611 ? -5.211 7.192 5.654 1.00 86.44 611 PRO A O 1
ATOM 4979 N N . ASP A 1 612 ? -5.581 5.474 4.249 1.00 85.25 612 ASP A N 1
ATOM 4980 C CA . ASP A 1 612 ? -6.508 6.191 3.363 1.00 85.25 612 ASP A CA 1
ATOM 4981 C C . ASP A 1 612 ? -7.778 6.661 4.106 1.00 85.25 612 ASP A C 1
ATOM 4983 O O . ASP A 1 612 ? -8.366 7.686 3.758 1.00 85.25 612 ASP A O 1
ATOM 4987 N N . TRP A 1 613 ? -8.160 5.992 5.199 1.00 90.38 613 TRP A N 1
ATOM 4988 C CA . TRP A 1 613 ? -9.307 6.378 6.025 1.00 90.38 613 TRP A CA 1
ATOM 4989 C C . TRP A 1 613 ? -9.089 7.660 6.828 1.00 90.38 613 TRP A C 1
ATOM 4991 O O . TRP A 1 613 ? -10.055 8.310 7.219 1.00 90.38 613 TRP A O 1
ATOM 5001 N N . ALA A 1 614 ? -7.837 8.062 7.067 1.00 87.75 614 ALA A N 1
ATOM 5002 C CA . ALA A 1 614 ? -7.546 9.310 7.770 1.00 87.75 614 ALA A CA 1
ATOM 5003 C C . ALA A 1 614 ? -7.967 10.549 6.958 1.00 87.75 614 ALA A C 1
ATOM 5005 O O . ALA A 1 614 ? -8.269 11.591 7.539 1.00 87.75 614 ALA A O 1
ATOM 5006 N N . GLY A 1 615 ? -7.988 10.438 5.624 1.00 83.62 615 GLY A N 1
ATOM 5007 C CA . GLY A 1 615 ? -8.473 11.484 4.721 1.00 83.62 615 GLY A CA 1
ATOM 5008 C C . GLY A 1 615 ? -9.991 11.470 4.509 1.00 83.62 615 GLY A C 1
ATOM 5009 O O . GLY A 1 615 ? -10.541 12.460 4.025 1.00 83.62 615 GLY A O 1
ATOM 5010 N N . ASP A 1 616 ? -10.669 10.383 4.881 1.00 88.00 616 ASP A N 1
ATOM 5011 C CA . ASP A 1 616 ? -12.112 10.215 4.728 1.00 88.00 616 ASP A CA 1
ATOM 5012 C C . ASP A 1 616 ? -12.857 10.797 5.941 1.00 88.00 616 ASP A C 1
ATOM 5014 O O . ASP A 1 616 ? -12.703 10.343 7.078 1.00 88.00 616 ASP A O 1
ATOM 5018 N N . GLN A 1 617 ? -13.677 11.827 5.713 1.00 89.69 617 GLN A N 1
ATOM 5019 C CA . GLN A 1 617 ? -14.404 12.514 6.788 1.00 89.69 617 GLN A CA 1
ATOM 5020 C C . GLN A 1 617 ? -15.469 11.641 7.462 1.00 89.69 617 GLN A C 1
ATOM 5022 O O . GLN A 1 617 ? -15.755 11.843 8.643 1.00 89.69 617 GLN A O 1
ATOM 5027 N N . GLU A 1 618 ? -16.066 10.692 6.741 1.00 90.94 618 GLU A N 1
ATOM 5028 C CA . GLU A 1 618 ? -17.089 9.804 7.287 1.00 90.94 618 GLU A CA 1
ATOM 5029 C C . GLU A 1 618 ? -16.439 8.752 8.189 1.00 90.94 618 GLU A C 1
ATOM 5031 O O . GLU A 1 618 ? -16.805 8.625 9.361 1.00 90.94 618 GLU A O 1
ATOM 5036 N N . ILE A 1 619 ? -15.409 8.061 7.692 1.00 92.56 619 ILE A N 1
ATOM 5037 C CA . ILE A 1 619 ? -14.733 6.992 8.444 1.00 92.56 619 ILE A CA 1
ATOM 5038 C C . ILE A 1 619 ? -13.985 7.558 9.660 1.00 92.56 619 ILE A C 1
ATOM 5040 O O . ILE A 1 619 ? -14.116 7.023 10.768 1.00 92.56 619 ILE A O 1
ATOM 5044 N N . SER A 1 620 ? -13.252 8.666 9.495 1.00 92.75 620 SER A N 1
ATOM 5045 C CA . SER A 1 620 ? -12.593 9.355 10.618 1.00 92.75 620 SER A CA 1
ATOM 5046 C C . SER A 1 620 ? -13.599 9.890 11.645 1.00 92.75 620 SER A C 1
ATOM 5048 O O . SER A 1 620 ? -13.355 9.817 12.853 1.00 92.75 620 SER A O 1
ATOM 5050 N N . GLY A 1 621 ? -14.773 10.350 11.196 1.00 93.81 621 GLY A N 1
ATOM 5051 C CA . GLY A 1 621 ? -15.883 10.726 12.068 1.00 93.81 621 GLY A CA 1
ATOM 5052 C C . GLY A 1 621 ? -16.366 9.560 12.934 1.00 93.81 621 GLY A C 1
ATOM 5053 O O . GLY A 1 621 ? -16.484 9.708 14.154 1.00 93.81 621 GLY A O 1
ATOM 5054 N N . ILE A 1 622 ? -16.575 8.381 12.337 1.00 94.56 622 ILE A N 1
ATOM 5055 C CA . ILE A 1 622 ? -16.996 7.165 13.059 1.00 94.56 622 ILE A CA 1
ATOM 5056 C C . ILE A 1 622 ? -15.961 6.763 14.120 1.00 94.56 622 ILE A C 1
ATOM 5058 O O . ILE A 1 622 ? -16.337 6.394 15.237 1.00 94.56 622 ILE A O 1
ATOM 5062 N N . GLU A 1 623 ? -14.668 6.842 13.799 1.00 95.12 623 GLU A N 1
ATOM 5063 C CA . GLU A 1 623 ? -13.569 6.540 14.727 1.00 95.12 623 GLU A CA 1
ATOM 5064 C C . GLU A 1 623 ? -13.568 7.477 15.943 1.00 95.12 623 GLU A C 1
ATOM 5066 O O . GLU A 1 623 ? -13.553 7.022 17.092 1.00 95.12 623 GLU A O 1
ATOM 5071 N N . SER A 1 624 ? -13.685 8.782 15.704 1.00 94.31 624 SER A N 1
ATOM 5072 C CA . SER A 1 624 ? -13.674 9.779 16.774 1.00 94.31 624 SER A CA 1
ATOM 5073 C C . SER A 1 624 ? -14.915 9.668 17.656 1.00 94.31 624 SER A C 1
ATOM 5075 O O . SER A 1 624 ? -14.850 9.812 18.883 1.00 94.31 624 SER A O 1
ATOM 5077 N N . GLU A 1 625 ? -16.061 9.356 17.053 1.00 95.25 625 GLU A N 1
ATOM 5078 C CA . GLU A 1 625 ? -17.269 9.039 17.799 1.00 95.25 625 GLU A CA 1
ATOM 5079 C C . GLU A 1 625 ? -17.131 7.767 18.636 1.00 95.25 625 GLU A C 1
ATOM 5081 O O . GLU A 1 625 ? -17.594 7.777 19.775 1.00 95.25 625 GLU A O 1
ATOM 5086 N N . ASN A 1 626 ? -16.491 6.705 18.127 1.00 95.62 626 ASN A N 1
ATOM 5087 C CA . ASN A 1 626 ? -16.249 5.466 18.879 1.00 95.62 626 ASN A CA 1
ATOM 5088 C C . ASN A 1 626 ? -15.456 5.733 20.150 1.00 95.62 626 ASN A C 1
ATOM 5090 O O . ASN A 1 626 ? -15.912 5.382 21.239 1.00 95.62 626 ASN A O 1
ATOM 5094 N N . LYS A 1 627 ? -14.332 6.444 20.022 1.00 95.56 627 LYS A N 1
ATOM 5095 C CA . LYS A 1 627 ? -13.495 6.835 21.162 1.00 95.56 627 LYS A CA 1
ATOM 5096 C C . LYS A 1 627 ? -14.297 7.594 22.215 1.00 95.56 627 LYS A C 1
ATOM 5098 O O . LYS A 1 627 ? -14.256 7.267 23.401 1.00 95.56 627 LYS A O 1
ATOM 5103 N N . ARG A 1 628 ? -15.086 8.587 21.787 1.00 96.88 628 ARG A N 1
ATOM 5104 C CA . ARG A 1 628 ? -15.952 9.360 22.692 1.00 96.88 628 ARG A CA 1
ATOM 5105 C C . ARG A 1 628 ? -17.028 8.487 23.344 1.00 96.88 628 ARG A C 1
ATOM 5107 O O . ARG A 1 628 ? -17.310 8.656 24.531 1.00 96.88 628 ARG A O 1
ATOM 5114 N N . TYR A 1 629 ? -17.634 7.581 22.581 1.00 96.94 629 TYR A N 1
ATOM 5115 C CA . TYR A 1 629 ? -18.702 6.697 23.043 1.00 96.94 629 TYR A CA 1
ATOM 5116 C C . TYR A 1 629 ? -18.203 5.744 24.132 1.00 96.94 629 TYR A C 1
ATOM 5118 O O . TYR A 1 629 ? -18.757 5.709 25.231 1.00 96.94 629 TYR A O 1
ATOM 5126 N N . PHE A 1 630 ? -17.102 5.038 23.869 1.00 98.00 630 PHE A N 1
ATOM 5127 C CA . PHE A 1 630 ? -16.503 4.114 24.829 1.00 98.00 630 PHE A CA 1
ATOM 5128 C C . PHE A 1 630 ? -15.996 4.831 26.078 1.00 98.00 630 PHE A C 1
ATOM 5130 O O . PHE A 1 630 ? -16.269 4.372 27.186 1.00 98.00 630 PHE A O 1
ATOM 5137 N N . ALA A 1 631 ? -15.359 5.998 25.932 1.00 97.44 631 ALA A N 1
ATOM 5138 C CA . ALA A 1 631 ? -14.948 6.811 27.076 1.00 97.44 631 ALA A CA 1
ATOM 5139 C C . ALA A 1 631 ? -16.142 7.217 27.962 1.00 97.44 631 ALA A C 1
ATOM 5141 O O . ALA A 1 631 ? -16.053 7.159 29.190 1.00 97.44 631 ALA A O 1
ATOM 5142 N N . THR A 1 632 ? -17.278 7.571 27.351 1.00 97.94 632 THR A N 1
ATOM 5143 C CA . THR A 1 632 ? -18.511 7.923 28.075 1.00 97.94 632 THR A CA 1
ATOM 5144 C C . THR A 1 632 ? -19.053 6.727 28.858 1.00 97.94 632 THR A C 1
ATOM 5146 O O . THR A 1 632 ? -19.314 6.845 30.056 1.00 97.94 632 THR A O 1
ATOM 5149 N N . ASN A 1 633 ? -19.166 5.557 28.227 1.00 97.81 633 ASN A N 1
ATOM 5150 C CA . ASN A 1 633 ? -19.679 4.356 28.890 1.00 97.81 633 ASN A CA 1
ATOM 5151 C C . ASN A 1 633 ? -18.739 3.851 29.995 1.00 97.81 633 ASN A C 1
ATOM 5153 O O . ASN A 1 633 ? -19.210 3.467 31.067 1.00 97.81 633 ASN A O 1
ATOM 5157 N N . ILE A 1 634 ? -17.419 3.929 29.799 1.00 98.12 634 ILE A N 1
ATOM 5158 C CA . ILE A 1 634 ? -16.439 3.648 30.859 1.00 98.12 634 ILE A CA 1
ATOM 5159 C C . ILE A 1 634 ? -16.628 4.610 32.037 1.00 98.12 634 ILE A C 1
ATOM 5161 O O . ILE A 1 634 ? -16.623 4.163 33.183 1.00 98.12 634 ILE A O 1
ATOM 5165 N N . SER A 1 635 ? -16.849 5.904 31.784 1.00 97.94 635 SER A N 1
ATOM 5166 C CA . SER A 1 635 ? -17.115 6.881 32.849 1.00 97.94 635 SER A CA 1
ATOM 5167 C C . SER A 1 635 ? -18.381 6.539 33.643 1.00 97.94 635 SER A C 1
ATOM 5169 O O . SER A 1 635 ? -18.362 6.620 34.870 1.00 97.94 635 SER A O 1
ATOM 5171 N N . ILE A 1 636 ? -19.461 6.110 32.978 1.00 97.69 636 ILE A N 1
ATOM 5172 C CA . ILE A 1 636 ? -20.703 5.675 33.647 1.00 97.69 636 ILE A CA 1
ATOM 5173 C C . ILE A 1 636 ? -20.441 4.445 34.524 1.00 97.69 636 ILE A C 1
ATOM 5175 O O . ILE A 1 636 ? -20.889 4.381 35.668 1.00 97.69 636 ILE A O 1
ATOM 5179 N N . LEU A 1 637 ? -19.699 3.463 34.009 1.00 97.75 637 LEU A N 1
ATOM 5180 C CA . LEU A 1 637 ? -19.334 2.260 34.760 1.00 97.75 637 LEU A CA 1
ATOM 5181 C C . LEU A 1 637 ? -18.472 2.592 35.989 1.00 97.75 637 LEU A C 1
ATOM 5183 O O . LEU A 1 637 ? -18.691 2.039 37.066 1.00 97.75 637 LEU A O 1
ATOM 5187 N N . GLN A 1 638 ? -17.532 3.529 35.860 1.00 97.56 638 GLN A N 1
ATOM 5188 C CA . GLN A 1 638 ? -16.719 4.015 36.978 1.00 97.56 638 GLN A CA 1
ATOM 5189 C C . GLN A 1 638 ? -17.560 4.747 38.032 1.00 97.56 638 GLN A C 1
ATOM 5191 O O . GLN A 1 638 ? -17.357 4.539 39.228 1.00 97.56 638 GLN A O 1
ATOM 5196 N N . GLU A 1 639 ? -18.533 5.558 37.616 1.00 96.69 639 GLU A N 1
ATOM 5197 C CA . GLU A 1 639 ? -19.472 6.210 38.532 1.00 96.69 639 GLU A CA 1
ATOM 5198 C C . GLU A 1 639 ? -20.317 5.181 39.296 1.00 96.69 639 GLU A C 1
ATOM 5200 O O . GLU A 1 639 ? -20.416 5.249 40.522 1.00 96.69 639 GLU A O 1
ATOM 5205 N N . LEU A 1 640 ? -20.848 4.164 38.607 1.00 95.69 640 LEU A N 1
ATOM 5206 C CA . LEU A 1 640 ? -21.569 3.057 39.246 1.00 95.69 640 LEU A CA 1
ATOM 5207 C C . LEU A 1 640 ? -20.688 2.297 40.240 1.00 95.69 640 LEU A C 1
ATOM 5209 O O . LEU A 1 640 ? -21.162 1.931 41.314 1.00 95.69 640 LEU A O 1
ATOM 5213 N N . LYS A 1 641 ? -19.404 2.101 39.925 1.00 95.50 641 LYS A N 1
ATOM 5214 C CA . LYS A 1 641 ? -18.438 1.479 40.837 1.00 95.50 641 LYS A CA 1
ATOM 5215 C C . LYS A 1 641 ? -18.231 2.309 42.106 1.00 95.50 641 LYS A C 1
ATOM 5217 O O . LYS A 1 641 ? -18.199 1.748 43.202 1.00 95.50 641 LYS A O 1
ATOM 5222 N N . ASN A 1 642 ? -18.135 3.632 41.976 1.00 94.88 642 ASN A N 1
ATOM 5223 C CA . ASN A 1 642 ? -18.032 4.539 43.122 1.00 94.88 642 ASN A CA 1
ATOM 5224 C C . ASN A 1 642 ? -19.303 4.491 43.981 1.00 94.88 642 ASN A C 1
ATOM 5226 O O . ASN A 1 642 ? -19.212 4.327 45.196 1.00 94.88 642 ASN A O 1
ATOM 5230 N N . LEU A 1 643 ? -20.483 4.515 43.352 1.00 94.19 643 LEU A N 1
ATOM 5231 C CA . LEU A 1 643 ? -21.764 4.350 44.048 1.00 94.19 643 LEU A CA 1
ATOM 5232 C C . LEU A 1 643 ? -21.843 3.004 44.784 1.00 94.19 643 LEU A C 1
ATOM 5234 O O . LEU A 1 643 ? -22.266 2.953 45.936 1.00 94.19 643 LEU A O 1
ATOM 5238 N N . ASN A 1 644 ? -21.398 1.911 44.161 1.00 94.69 644 ASN A N 1
ATOM 5239 C CA . ASN A 1 644 ? -21.341 0.598 44.805 1.00 94.69 644 ASN A CA 1
ATOM 5240 C C . ASN A 1 644 ? -20.381 0.593 46.006 1.00 94.69 644 ASN A C 1
ATOM 5242 O O . ASN A 1 644 ? -20.661 -0.069 47.004 1.00 94.69 644 ASN A O 1
ATOM 5246 N N . ALA A 1 645 ? -19.261 1.322 45.942 1.00 93.62 645 ALA A N 1
ATOM 5247 C CA . ALA A 1 645 ? -18.327 1.451 47.061 1.00 93.62 645 ALA A CA 1
ATOM 5248 C C . ALA A 1 645 ? -18.958 2.200 48.247 1.00 93.62 645 ALA A C 1
ATOM 5250 O O . ALA A 1 645 ? -18.834 1.754 49.389 1.00 93.62 645 ALA A O 1
ATOM 5251 N N . GLU A 1 646 ? -19.703 3.277 47.984 1.00 93.81 646 GLU A N 1
ATOM 5252 C CA . GLU A 1 646 ? -20.488 3.983 49.006 1.00 93.81 646 GLU A CA 1
ATOM 5253 C C . GLU A 1 646 ? -21.549 3.067 49.631 1.00 93.81 646 GLU A C 1
ATOM 5255 O O . GLU A 1 646 ? -21.657 2.980 50.856 1.00 93.81 646 GLU A O 1
ATOM 5260 N N . GLN A 1 647 ? -22.293 2.318 48.809 1.00 93.94 647 GLN A N 1
ATOM 5261 C CA . GLN A 1 647 ? -23.291 1.362 49.301 1.00 93.94 647 GLN A CA 1
ATOM 5262 C C . GLN A 1 647 ? -22.662 0.223 50.108 1.00 93.94 647 GLN A C 1
ATOM 5264 O O . GLN A 1 647 ? -23.208 -0.179 51.135 1.00 93.94 647 GLN A O 1
ATOM 5269 N N . THR A 1 648 ? -21.491 -0.262 49.700 1.00 95.19 648 THR A N 1
ATOM 5270 C CA . THR A 1 648 ? -20.735 -1.281 50.440 1.00 95.19 648 THR A CA 1
ATOM 5271 C C . THR A 1 648 ? -20.311 -0.758 51.812 1.00 95.19 648 THR A C 1
ATOM 5273 O O . THR A 1 648 ? -20.464 -1.470 52.802 1.00 95.19 648 THR A O 1
ATOM 5276 N N . ALA A 1 649 ? -19.873 0.501 51.909 1.00 94.12 649 ALA A N 1
ATOM 5277 C CA . ALA A 1 649 ? -19.544 1.133 53.187 1.00 94.12 649 ALA A CA 1
ATOM 5278 C C . ALA A 1 649 ? -20.775 1.281 54.104 1.00 94.12 649 ALA A C 1
ATOM 5280 O O . ALA A 1 649 ? -20.675 1.061 55.314 1.00 94.12 649 ALA A O 1
ATOM 5281 N N . ILE A 1 650 ? -21.948 1.597 53.540 1.00 93.69 650 ILE A N 1
ATOM 5282 C CA . ILE A 1 650 ? -23.221 1.603 54.283 1.00 93.69 650 ILE A CA 1
ATOM 5283 C C . ILE A 1 650 ? -23.542 0.197 54.803 1.00 93.69 650 ILE A C 1
ATOM 5285 O O . ILE A 1 650 ? -23.874 0.042 55.980 1.00 93.69 650 ILE A O 1
ATOM 5289 N N . CYS A 1 651 ? -23.403 -0.827 53.956 1.00 95.19 651 CYS A N 1
ATOM 5290 C CA . CYS A 1 651 ? -23.615 -2.219 54.350 1.00 95.19 651 CYS A CA 1
ATOM 5291 C C . CYS A 1 651 ? -22.660 -2.626 55.480 1.00 95.19 651 CYS A C 1
ATOM 5293 O O . CYS A 1 651 ? -23.102 -3.187 56.479 1.00 95.19 651 CYS A O 1
ATOM 5295 N N . ASP A 1 652 ? -21.374 -2.284 55.378 1.00 96.00 652 ASP A N 1
ATOM 5296 C CA . ASP A 1 652 ? -20.377 -2.564 56.415 1.00 96.00 652 ASP A CA 1
ATOM 5297 C C . ASP A 1 652 ? -20.697 -1.877 57.743 1.00 96.00 652 ASP A C 1
ATOM 5299 O O . ASP A 1 652 ? -20.571 -2.495 58.803 1.00 96.00 652 ASP A O 1
ATOM 5303 N N . SER A 1 653 ? -21.172 -0.631 57.697 1.00 95.31 653 SER A N 1
ATOM 5304 C CA . SER A 1 653 ? -21.646 0.088 58.880 1.00 95.31 653 SER A CA 1
ATOM 5305 C C . SER A 1 653 ? -22.837 -0.622 59.537 1.00 95.31 653 SER A C 1
ATOM 5307 O O . SER A 1 653 ? -22.804 -0.871 60.743 1.00 95.31 653 SER A O 1
ATOM 5309 N N . LYS A 1 654 ? -23.850 -1.033 58.756 1.00 94.12 654 LYS A N 1
ATOM 5310 C CA . LYS A 1 654 ? -25.014 -1.786 59.264 1.00 94.12 654 LYS A CA 1
ATOM 5311 C C . LYS A 1 654 ? -24.614 -3.139 59.858 1.00 94.12 654 LYS A C 1
ATOM 5313 O O . LYS A 1 654 ? -25.046 -3.472 60.959 1.00 94.12 654 LYS A O 1
ATOM 5318 N N . ILE A 1 655 ? -23.749 -3.893 59.178 1.00 95.69 655 ILE A N 1
ATOM 5319 C CA . ILE A 1 655 ? -23.232 -5.185 59.660 1.00 95.69 655 ILE A CA 1
ATOM 5320 C C . ILE A 1 655 ? -22.458 -4.995 60.974 1.00 95.69 655 ILE A C 1
ATOM 5322 O O . ILE A 1 655 ? -22.604 -5.783 61.912 1.00 95.69 655 ILE A O 1
ATOM 5326 N N . LEU A 1 656 ? -21.632 -3.949 61.074 1.00 96.19 656 LEU A N 1
ATOM 5327 C CA . LEU A 1 656 ? -20.898 -3.631 62.298 1.00 96.19 656 LEU A CA 1
ATOM 5328 C C . LEU A 1 656 ? -21.845 -3.237 63.437 1.00 96.19 656 LEU A C 1
ATOM 5330 O O . LEU A 1 656 ? -21.701 -3.763 64.541 1.00 96.19 656 LEU A O 1
ATOM 5334 N N . ALA A 1 657 ? -22.820 -2.365 63.173 1.00 95.19 657 ALA A N 1
ATOM 5335 C CA . ALA A 1 657 ? -23.837 -1.968 64.144 1.00 95.19 657 ALA A CA 1
ATOM 5336 C C . ALA A 1 657 ? -24.613 -3.188 64.659 1.00 95.19 657 ALA A C 1
ATOM 5338 O O . ALA A 1 657 ? -24.717 -3.380 65.870 1.00 95.19 657 ALA A O 1
ATOM 5339 N N . ALA A 1 658 ? -25.043 -4.083 63.763 1.00 95.75 658 ALA A N 1
ATOM 5340 C CA . ALA A 1 658 ? -25.717 -5.323 64.131 1.00 95.75 658 ALA A CA 1
ATOM 5341 C C . ALA A 1 658 ? -24.858 -6.201 65.056 1.00 95.75 658 ALA A C 1
ATOM 5343 O O . ALA A 1 658 ? -25.352 -6.699 66.072 1.00 95.75 658 ALA A O 1
ATOM 5344 N N . ARG A 1 659 ? -23.559 -6.355 64.760 1.00 96.56 659 ARG A N 1
ATOM 5345 C CA . ARG A 1 659 ? -22.616 -7.112 65.607 1.00 96.56 659 ARG A CA 1
ATOM 5346 C C . ARG A 1 659 ? -22.408 -6.472 66.978 1.00 96.56 659 ARG A C 1
ATOM 5348 O O . ARG A 1 659 ? -22.365 -7.192 67.972 1.00 96.56 659 ARG A O 1
ATOM 5355 N N . LEU A 1 660 ? -22.270 -5.148 67.044 1.00 97.06 660 LEU A N 1
ATOM 5356 C CA . LEU A 1 660 ? -22.103 -4.427 68.309 1.00 97.06 660 LEU A CA 1
ATOM 5357 C C . LEU A 1 660 ? -23.347 -4.567 69.191 1.00 97.06 660 LEU A C 1
ATOM 5359 O O . LEU A 1 660 ? -23.215 -4.945 70.356 1.00 97.06 660 LEU A O 1
ATOM 5363 N N . SER A 1 661 ? -24.540 -4.358 68.626 1.00 96.06 661 SER A N 1
ATOM 5364 C CA . SER A 1 661 ? -25.812 -4.523 69.339 1.00 96.06 661 SER A CA 1
ATOM 5365 C C . SER A 1 661 ? -26.012 -5.960 69.814 1.00 96.06 661 SER A C 1
ATOM 5367 O O . SER A 1 661 ? -26.415 -6.167 70.954 1.00 96.06 661 SER A O 1
ATOM 5369 N N . ARG A 1 662 ? -25.633 -6.960 69.006 1.00 96.25 662 ARG A N 1
ATOM 5370 C CA . ARG A 1 662 ? -25.639 -8.374 69.416 1.00 96.25 662 ARG A CA 1
ATOM 5371 C C . ARG A 1 662 ? -24.714 -8.639 70.603 1.00 96.25 662 ARG A C 1
ATOM 5373 O O . ARG A 1 662 ? -25.146 -9.247 71.575 1.00 96.25 662 ARG A O 1
ATOM 5380 N N . ASN A 1 663 ? -23.466 -8.173 70.547 1.00 96.50 663 ASN A N 1
ATOM 5381 C CA . ASN A 1 663 ? -22.509 -8.363 71.642 1.00 96.50 663 ASN A CA 1
ATOM 5382 C C . ASN A 1 663 ? -22.989 -7.689 72.936 1.00 96.50 663 ASN A C 1
ATOM 5384 O O . ASN A 1 663 ? -22.830 -8.246 74.021 1.00 96.50 663 ASN A O 1
ATOM 5388 N N . GLU A 1 664 ? -23.592 -6.500 72.835 1.00 96.44 664 GLU A N 1
ATOM 5389 C CA . GLU A 1 664 ? -24.207 -5.849 73.992 1.00 96.44 664 GLU A CA 1
ATOM 5390 C C . GLU A 1 664 ? -25.418 -6.645 74.499 1.00 96.44 664 GLU A C 1
ATOM 5392 O O . GLU A 1 664 ? -25.559 -6.831 75.706 1.00 96.44 664 GLU A O 1
ATOM 5397 N N . ALA A 1 665 ? -26.259 -7.174 73.607 1.00 96.56 665 ALA A N 1
ATOM 5398 C CA . ALA A 1 665 ? -27.395 -8.013 73.973 1.00 96.56 665 ALA A CA 1
ATOM 5399 C C . ALA A 1 665 ? -26.960 -9.279 74.730 1.00 96.56 665 ALA A C 1
ATOM 5401 O O . ALA A 1 665 ? -27.571 -9.620 75.748 1.00 96.56 665 ALA A O 1
ATOM 5402 N N . ASP A 1 666 ? -25.902 -9.954 74.272 1.00 96.38 666 ASP A N 1
ATOM 5403 C CA . ASP A 1 666 ? -25.293 -11.106 74.948 1.00 96.38 666 ASP A CA 1
ATOM 5404 C C . ASP A 1 666 ? -24.746 -10.705 76.335 1.00 96.38 666 ASP A C 1
ATOM 5406 O O . ASP A 1 666 ? -25.057 -11.358 77.329 1.00 96.38 666 ASP A O 1
ATOM 5410 N N . LEU A 1 667 ? -24.053 -9.564 76.457 1.00 97.38 667 LEU A N 1
ATOM 5411 C CA . LEU A 1 667 ? -23.585 -9.051 77.755 1.00 97.38 667 LEU A CA 1
ATOM 5412 C C . LEU A 1 667 ? -24.742 -8.788 78.735 1.00 97.38 667 LEU A C 1
ATOM 5414 O O . LEU A 1 667 ? -24.665 -9.155 79.908 1.00 97.38 667 LEU A O 1
ATOM 5418 N N . ARG A 1 668 ? -25.829 -8.151 78.278 1.00 97.12 668 ARG A N 1
ATOM 5419 C CA . ARG A 1 668 ? -27.022 -7.903 79.111 1.00 97.12 668 ARG A CA 1
ATOM 5420 C C . ARG A 1 668 ? -27.703 -9.203 79.529 1.00 97.12 668 ARG A C 1
ATOM 5422 O O . ARG A 1 668 ? -28.211 -9.285 80.647 1.00 97.12 668 ARG A O 1
ATOM 5429 N N . TYR A 1 669 ? -27.686 -10.214 78.664 1.00 97.50 669 TYR A N 1
ATOM 5430 C CA . TYR A 1 669 ? -28.189 -11.544 78.988 1.00 97.50 669 TYR A CA 1
ATOM 5431 C C . TYR A 1 669 ? -27.364 -12.198 80.107 1.00 97.50 669 TYR A C 1
ATOM 5433 O O . TYR A 1 669 ? -27.937 -12.679 81.085 1.00 97.50 669 TYR A O 1
ATOM 5441 N N . ASP A 1 670 ? -26.034 -12.139 80.028 1.00 97.00 670 ASP A N 1
ATOM 5442 C CA . ASP A 1 670 ? -25.141 -12.671 81.068 1.00 97.00 670 ASP A CA 1
ATOM 5443 C C . ASP A 1 670 ? -25.310 -11.926 82.408 1.00 97.00 670 ASP A C 1
ATOM 5445 O O . ASP A 1 670 ? -25.346 -12.540 83.481 1.00 97.00 670 ASP A O 1
ATOM 5449 N N . GLU A 1 671 ? -25.485 -10.599 82.369 1.00 96.25 671 GLU A N 1
ATOM 5450 C CA . GLU A 1 671 ? -25.833 -9.787 83.545 1.00 96.25 671 GLU A CA 1
ATOM 5451 C C . GLU A 1 671 ? -27.176 -10.228 84.157 1.00 96.25 671 GLU A C 1
ATOM 5453 O O . GLU A 1 671 ? -27.293 -10.325 85.385 1.00 96.25 671 GLU A O 1
ATOM 5458 N N . ALA A 1 672 ? -28.179 -10.528 83.323 1.00 96.44 672 ALA A N 1
ATOM 5459 C CA . ALA A 1 672 ? -29.471 -11.049 83.767 1.00 96.44 672 ALA A CA 1
ATOM 5460 C C . ALA A 1 672 ? -29.330 -12.435 84.415 1.00 96.44 672 ALA A C 1
ATOM 5462 O O . ALA A 1 672 ? -29.926 -12.686 85.466 1.00 96.44 672 ALA A O 1
ATOM 5463 N N . GLU A 1 673 ? -28.505 -13.317 83.846 1.00 96.06 673 GLU A N 1
ATOM 5464 C CA . GLU A 1 673 ? -28.239 -14.644 84.403 1.00 96.06 673 GLU A CA 1
ATOM 5465 C C . GLU A 1 673 ? -27.518 -14.560 85.761 1.00 96.06 673 GLU A C 1
ATOM 5467 O O . GLU A 1 673 ? -27.871 -15.262 86.712 1.00 96.06 673 GLU A O 1
ATOM 5472 N N . SER A 1 674 ? -26.541 -13.661 85.897 1.00 95.88 674 SER A N 1
ATOM 5473 C CA . SER A 1 674 ? -25.833 -13.413 87.159 1.00 95.88 674 SER A CA 1
ATOM 5474 C C . SER A 1 674 ? -26.758 -12.840 88.245 1.00 95.88 674 SER A C 1
ATOM 5476 O O . SER A 1 674 ? -26.765 -13.310 89.391 1.00 95.88 674 SER A O 1
ATOM 5478 N N . ALA A 1 675 ? -27.612 -11.876 87.886 1.00 94.25 675 ALA A N 1
ATOM 5479 C CA . ALA A 1 675 ? -28.632 -11.330 88.783 1.00 94.25 675 ALA A CA 1
ATOM 5480 C C . ALA A 1 675 ? -29.646 -12.404 89.218 1.00 94.25 675 ALA A C 1
ATOM 5482 O O . ALA A 1 675 ? -30.006 -12.484 90.394 1.00 94.25 675 ALA A O 1
ATOM 5483 N N . TYR A 1 676 ? -30.041 -13.291 88.300 1.00 94.88 676 TYR A N 1
ATOM 5484 C CA . TYR A 1 676 ? -30.867 -14.458 88.605 1.00 94.88 676 TYR A CA 1
ATOM 5485 C C . TYR A 1 676 ? -30.187 -15.397 89.618 1.00 94.88 676 TYR A C 1
ATOM 5487 O O . TYR A 1 676 ? -30.801 -15.767 90.620 1.00 94.88 676 TYR A O 1
ATOM 5495 N N . ARG A 1 677 ? -28.898 -15.725 89.434 1.00 93.62 677 ARG A N 1
ATOM 5496 C CA . ARG A 1 677 ? -28.130 -16.587 90.362 1.00 93.62 677 ARG A CA 1
ATOM 5497 C C . ARG A 1 677 ? -27.993 -15.986 91.764 1.00 93.62 677 ARG A C 1
ATOM 5499 O O . ARG A 1 677 ? -28.000 -16.720 92.749 1.00 93.62 677 ARG A O 1
ATOM 5506 N N . THR A 1 678 ? -27.904 -14.662 91.861 1.00 94.00 678 THR A N 1
ATOM 5507 C CA . THR A 1 678 ? -27.845 -13.921 93.135 1.00 94.00 678 THR A CA 1
ATOM 5508 C C . THR A 1 678 ? -29.226 -13.609 93.727 1.00 94.00 678 THR A C 1
ATOM 5510 O O . THR A 1 678 ? -29.304 -12.953 94.765 1.00 94.00 678 THR A O 1
ATOM 5513 N N . LYS A 1 679 ? -30.311 -14.116 93.116 1.00 92.25 679 LYS A N 1
ATOM 5514 C CA . LYS A 1 679 ? -31.716 -13.916 93.524 1.00 92.25 679 LYS A CA 1
ATOM 5515 C C . LYS A 1 679 ? -32.177 -12.449 93.499 1.00 92.25 679 LYS A C 1
ATOM 5517 O O . LYS A 1 679 ? -33.132 -12.086 94.180 1.00 92.25 679 LYS A O 1
ATOM 5522 N N . ASN A 1 680 ? -31.533 -11.599 92.697 1.00 93.94 680 ASN A N 1
ATOM 5523 C CA . ASN A 1 680 ? -31.966 -10.221 92.456 1.00 93.94 680 ASN A CA 1
ATOM 5524 C C . ASN A 1 680 ? -32.868 -10.154 91.211 1.00 93.94 680 ASN A C 1
ATOM 5526 O O . ASN A 1 680 ? -32.437 -9.784 90.116 1.00 93.94 680 ASN A O 1
ATOM 5530 N N . PHE A 1 681 ? -34.132 -10.545 91.373 1.00 91.56 681 PHE A N 1
ATOM 5531 C CA . PHE A 1 681 ? -35.055 -10.755 90.251 1.00 91.56 681 PHE A CA 1
ATOM 5532 C C . PHE A 1 681 ? -35.491 -9.472 89.534 1.00 91.56 681 PHE A C 1
ATOM 5534 O O . PHE A 1 681 ? -35.663 -9.483 88.316 1.00 91.56 681 PHE A O 1
ATOM 5541 N N . ALA A 1 682 ? -35.604 -8.347 90.246 1.00 89.81 682 ALA A N 1
ATOM 5542 C CA . ALA A 1 682 ? -35.911 -7.054 89.631 1.00 89.81 682 ALA A CA 1
ATOM 5543 C C . ALA A 1 682 ? -34.805 -6.618 88.654 1.00 89.81 682 ALA A C 1
ATOM 5545 O O . ALA A 1 682 ? -35.090 -6.209 87.526 1.00 89.81 682 ALA A O 1
ATOM 5546 N N . LEU A 1 683 ? -33.538 -6.769 89.061 1.00 92.88 683 LEU A N 1
ATOM 5547 C CA . LEU A 1 683 ? -32.400 -6.506 88.184 1.00 92.88 683 LEU A CA 1
ATOM 5548 C C . LEU A 1 683 ? -32.344 -7.511 87.026 1.00 92.88 683 LEU A C 1
ATOM 5550 O O . LEU A 1 683 ? -32.110 -7.097 85.893 1.00 92.88 683 LEU A O 1
ATOM 5554 N N . ALA A 1 684 ? -32.613 -8.795 87.286 1.00 93.56 684 ALA A N 1
ATOM 5555 C CA . ALA A 1 684 ? -32.628 -9.831 86.254 1.00 93.56 684 ALA A CA 1
ATOM 5556 C C . ALA A 1 684 ? -33.656 -9.537 85.145 1.00 93.56 684 ALA A C 1
ATOM 5558 O O . ALA A 1 684 ? -33.297 -9.565 83.971 1.00 93.56 684 ALA A O 1
ATOM 5559 N N . ARG A 1 685 ? -34.902 -9.168 85.491 1.00 94.50 685 ARG A N 1
ATOM 5560 C CA . ARG A 1 685 ? -35.936 -8.784 84.506 1.00 94.50 685 ARG A CA 1
ATOM 5561 C C . ARG A 1 685 ? -35.539 -7.552 83.698 1.00 94.50 685 ARG A C 1
ATOM 5563 O O . ARG A 1 685 ? -35.689 -7.552 82.481 1.00 94.50 685 ARG A O 1
ATOM 5570 N N . LYS A 1 686 ? -35.007 -6.518 84.361 1.00 95.81 686 LYS A N 1
ATOM 5571 C CA . LYS A 1 686 ? -34.551 -5.298 83.680 1.00 95.81 686 LYS A CA 1
ATOM 5572 C C . LYS A 1 686 ? -33.461 -5.614 82.655 1.00 95.81 686 LYS A C 1
ATOM 5574 O O . LYS A 1 686 ? -33.577 -5.221 81.503 1.00 95.81 686 LYS A O 1
ATOM 5579 N N . LYS A 1 687 ? -32.434 -6.366 83.057 1.00 97.00 687 LYS A N 1
ATOM 5580 C CA . LYS A 1 687 ? -31.331 -6.753 82.167 1.00 97.00 687 LYS A CA 1
ATOM 5581 C C . LYS A 1 687 ? -31.778 -7.668 81.031 1.00 97.00 687 LYS A C 1
ATOM 5583 O O . LYS A 1 687 ? -31.272 -7.539 79.921 1.00 97.00 687 LYS A O 1
ATOM 5588 N N . LEU A 1 688 ? -32.769 -8.523 81.272 1.00 96.06 688 LEU A N 1
ATOM 5589 C CA . LEU A 1 688 ? -33.380 -9.335 80.224 1.00 96.06 688 LEU A CA 1
ATOM 5590 C C . LEU A 1 688 ? -34.133 -8.480 79.189 1.00 96.06 688 LEU A C 1
ATOM 5592 O O . LEU A 1 688 ? -34.001 -8.725 77.995 1.00 96.06 688 LEU A O 1
ATOM 5596 N N . GLN A 1 689 ? -34.862 -7.448 79.627 1.00 95.62 689 GLN A N 1
ATOM 5597 C CA . GLN A 1 689 ? -35.526 -6.494 78.730 1.00 95.62 689 GLN A CA 1
ATOM 5598 C C . GLN A 1 689 ? -34.518 -5.642 77.939 1.00 95.62 689 GLN A C 1
ATOM 5600 O O . GLN A 1 689 ? -34.708 -5.411 76.743 1.00 95.62 689 GLN A O 1
ATOM 5605 N N . ASP A 1 690 ? -33.431 -5.207 78.586 1.00 95.69 690 ASP A N 1
ATOM 5606 C CA . ASP A 1 690 ? -32.326 -4.505 77.918 1.00 95.69 690 ASP A CA 1
ATOM 5607 C C . ASP A 1 690 ? -31.696 -5.408 76.837 1.00 95.69 690 ASP A C 1
ATOM 5609 O O . ASP A 1 690 ? -31.406 -4.952 75.733 1.00 95.69 690 ASP A O 1
ATOM 5613 N N . SER A 1 691 ? -31.527 -6.703 77.137 1.00 96.69 691 SER A N 1
ATOM 5614 C CA . SER A 1 691 ? -31.031 -7.711 76.193 1.00 96.69 691 SER A CA 1
ATOM 5615 C C . SER A 1 691 ? -31.964 -7.884 74.989 1.00 96.69 691 SER A C 1
ATOM 5617 O O . SER A 1 691 ? -31.492 -7.817 73.858 1.00 96.69 691 SER A O 1
ATOM 5619 N N . LEU A 1 692 ? -33.279 -8.023 75.211 1.00 95.50 692 LEU A N 1
ATOM 5620 C CA . LEU A 1 692 ? -34.287 -8.097 74.142 1.00 95.50 692 LEU A CA 1
ATOM 5621 C C . LEU A 1 692 ? -34.204 -6.883 73.207 1.00 95.50 692 LEU A C 1
ATOM 5623 O O . LEU A 1 692 ? -34.029 -7.045 72.005 1.00 95.50 692 LEU A O 1
ATOM 5627 N N . THR A 1 693 ? -34.218 -5.675 73.778 1.00 95.38 693 THR A N 1
ATOM 5628 C CA . THR A 1 693 ? -34.143 -4.416 73.015 1.00 95.38 693 THR A CA 1
ATOM 5629 C C . THR A 1 693 ? -32.888 -4.363 72.137 1.00 95.38 693 THR A C 1
ATOM 5631 O O . THR A 1 693 ? -32.932 -3.897 71.000 1.00 95.38 693 THR A O 1
ATOM 5634 N N . LYS A 1 694 ? -31.757 -4.867 72.645 1.00 96.19 694 LYS A N 1
ATOM 5635 C CA . LYS A 1 694 ? -30.490 -4.905 71.906 1.00 96.19 694 LYS A CA 1
ATOM 5636 C C . LYS A 1 694 ? -30.448 -5.989 70.823 1.00 96.19 694 LYS A C 1
ATOM 5638 O O . LYS A 1 694 ? -29.813 -5.767 69.791 1.00 96.19 694 LYS A O 1
ATOM 5643 N N . TYR A 1 695 ? -31.136 -7.121 70.997 1.00 96.00 695 TYR A N 1
ATOM 5644 C CA . TYR A 1 695 ? -31.340 -8.075 69.898 1.00 96.00 695 TYR A CA 1
ATOM 5645 C C . TYR A 1 695 ? -32.236 -7.502 68.804 1.00 96.00 695 TYR A C 1
ATOM 5647 O O . TYR A 1 695 ? -31.898 -7.653 67.633 1.00 96.00 695 TYR A O 1
ATOM 5655 N N . ASP A 1 696 ? -33.313 -6.802 69.163 1.00 93.00 696 ASP A N 1
ATOM 5656 C CA . ASP A 1 696 ? -34.186 -6.140 68.188 1.00 93.00 696 ASP A CA 1
ATOM 5657 C C . ASP A 1 696 ? -33.417 -5.070 67.399 1.00 93.00 696 ASP A C 1
ATOM 5659 O O . ASP A 1 696 ? -33.512 -5.013 66.176 1.00 93.00 696 ASP A O 1
ATOM 5663 N N . GLU A 1 697 ? -32.567 -4.282 68.069 1.00 93.94 697 GLU A N 1
ATOM 5664 C CA . GLU A 1 697 ? -31.665 -3.323 67.414 1.00 93.94 697 GLU A CA 1
ATOM 5665 C C . GLU A 1 697 ? -30.665 -4.020 66.471 1.00 93.94 697 GLU A C 1
ATOM 5667 O O . GLU A 1 697 ? -30.366 -3.509 65.390 1.00 93.94 697 GLU A O 1
ATOM 5672 N N . SER A 1 698 ? -30.153 -5.197 66.845 1.00 94.75 698 SER A N 1
ATOM 5673 C CA . SER A 1 698 ? -29.285 -6.003 65.977 1.00 94.75 698 SER A CA 1
ATOM 5674 C C . SER A 1 698 ? -30.025 -6.465 64.715 1.00 94.75 698 SER A C 1
ATOM 5676 O O . SER A 1 698 ? -29.545 -6.222 63.607 1.00 94.75 698 SER A O 1
ATOM 5678 N N . LEU A 1 699 ? -31.221 -7.041 64.881 1.00 92.56 699 LEU A N 1
ATOM 5679 C CA . LEU A 1 699 ? -32.059 -7.575 63.800 1.00 92.56 699 LEU A CA 1
ATOM 5680 C C . LEU A 1 699 ? -32.638 -6.486 62.888 1.00 92.56 699 LEU A C 1
ATOM 5682 O O . LEU A 1 699 ? -32.841 -6.729 61.702 1.00 92.56 699 LEU A O 1
ATOM 5686 N N . ALA A 1 700 ? -32.868 -5.278 63.407 1.00 91.00 700 ALA A N 1
ATOM 5687 C CA . ALA A 1 700 ? -33.275 -4.129 62.601 1.00 91.00 700 ALA A CA 1
ATOM 5688 C C . ALA A 1 700 ? -32.153 -3.659 61.659 1.00 91.00 700 ALA A C 1
ATOM 5690 O O . ALA A 1 700 ? -32.423 -3.240 60.533 1.00 91.00 700 ALA A O 1
ATOM 5691 N N . ASN A 1 701 ? -30.892 -3.739 62.103 1.00 92.12 701 ASN A N 1
ATOM 5692 C CA . ASN A 1 701 ? -29.730 -3.391 61.281 1.00 92.12 701 ASN A CA 1
ATOM 5693 C C . ASN A 1 701 ? -29.369 -4.498 60.280 1.00 92.12 701 ASN A C 1
ATOM 5695 O O . ASN A 1 701 ? -29.013 -4.194 59.140 1.00 92.12 701 ASN A O 1
ATOM 5699 N N . GLN A 1 702 ? -29.459 -5.763 60.694 1.00 94.00 702 GLN A N 1
ATOM 5700 C CA . GLN A 1 702 ? -29.245 -6.933 59.847 1.00 94.00 702 GLN A CA 1
ATOM 5701 C C . GLN A 1 702 ? -30.153 -8.073 60.314 1.00 94.00 702 GLN A C 1
ATOM 5703 O O . GLN A 1 702 ? -29.918 -8.662 61.371 1.00 94.00 702 GLN A O 1
ATOM 5708 N N . ASP A 1 703 ? -31.153 -8.419 59.506 1.00 92.00 703 ASP A N 1
ATOM 5709 C CA . ASP A 1 703 ? -32.022 -9.548 59.815 1.00 92.00 703 ASP A CA 1
ATOM 5710 C C . ASP A 1 703 ? -31.245 -10.863 59.675 1.00 92.00 703 ASP A C 1
ATOM 5712 O O . ASP A 1 703 ? -30.575 -11.138 58.676 1.00 92.00 703 ASP A O 1
ATOM 5716 N N . ASP A 1 704 ? -31.330 -11.680 60.719 1.00 91.19 704 ASP A N 1
ATOM 5717 C CA . ASP A 1 704 ? -30.679 -12.979 60.809 1.00 91.19 704 ASP A CA 1
ATOM 5718 C C . ASP A 1 704 ? -31.663 -13.962 61.453 1.00 91.19 704 ASP A C 1
ATOM 5720 O O . ASP A 1 704 ? -31.995 -13.883 62.643 1.00 91.19 704 ASP A O 1
ATOM 5724 N N . GLN A 1 705 ? -32.161 -14.899 60.644 1.00 88.50 705 GLN A N 1
ATOM 5725 C CA . GLN A 1 705 ? -33.147 -15.876 61.096 1.00 88.50 705 GLN A CA 1
ATOM 5726 C C . GLN A 1 705 ? -32.582 -16.826 62.164 1.00 88.50 705 GLN A C 1
ATOM 5728 O O . GLN A 1 705 ? -33.327 -17.238 63.058 1.00 88.50 705 GLN A O 1
ATOM 5733 N N . GLU A 1 706 ? -31.296 -17.172 62.097 1.00 90.56 706 GLU A N 1
ATOM 5734 C CA . GLU A 1 706 ? -30.635 -18.023 63.091 1.00 90.56 706 GLU A CA 1
ATOM 5735 C C . GLU A 1 706 ? -30.544 -17.291 64.428 1.00 90.56 706 GLU A C 1
ATOM 5737 O O . GLU A 1 706 ? -30.921 -17.842 65.470 1.00 90.56 706 GLU A O 1
ATOM 5742 N N . LEU A 1 707 ? -30.118 -16.025 64.390 1.00 92.75 707 LEU A N 1
ATOM 5743 C CA . LEU A 1 707 ? -30.062 -15.179 65.575 1.00 92.75 707 LEU A CA 1
ATOM 5744 C C . LEU A 1 707 ? -31.442 -15.055 66.218 1.00 92.75 707 LEU A C 1
ATOM 5746 O O . LEU A 1 707 ? -31.555 -15.343 67.409 1.00 92.75 707 LEU A O 1
ATOM 5750 N N . ARG A 1 708 ? -32.480 -14.731 65.436 1.00 90.12 708 ARG A N 1
ATOM 5751 C CA . ARG A 1 708 ? -33.859 -14.565 65.924 1.00 90.12 708 ARG A CA 1
ATOM 5752 C C . ARG A 1 708 ? -34.371 -15.812 66.651 1.00 90.12 708 ARG A C 1
ATOM 5754 O O . ARG A 1 708 ? -34.795 -15.741 67.800 1.00 90.12 708 ARG A O 1
ATOM 5761 N N . LEU A 1 709 ? -34.245 -16.986 66.026 1.00 90.38 709 LEU A N 1
ATOM 5762 C CA . LEU A 1 709 ? -34.664 -18.253 66.643 1.00 90.38 709 LEU A CA 1
ATOM 5763 C C . LEU A 1 709 ? -33.892 -18.549 67.937 1.00 90.38 709 LEU A C 1
ATOM 5765 O O . LEU A 1 709 ? -34.461 -19.054 68.908 1.00 90.38 709 LEU A O 1
ATOM 5769 N N . SER A 1 710 ? -32.591 -18.250 67.956 1.00 92.81 710 SER A N 1
ATOM 5770 C CA . SER A 1 710 ? -31.749 -18.489 69.127 1.00 92.81 710 SER A CA 1
ATOM 5771 C C . SER A 1 710 ? -32.044 -17.522 70.280 1.00 92.81 710 SER A C 1
ATOM 5773 O O . SER A 1 710 ? -32.067 -17.956 71.438 1.00 92.81 710 SER A O 1
ATOM 5775 N N . CYS A 1 711 ? -32.294 -16.238 69.990 1.00 93.31 711 CYS A N 1
ATOM 5776 C CA . CYS A 1 711 ? -32.561 -15.223 71.003 1.00 93.31 711 CYS A CA 1
ATOM 5777 C C . CYS 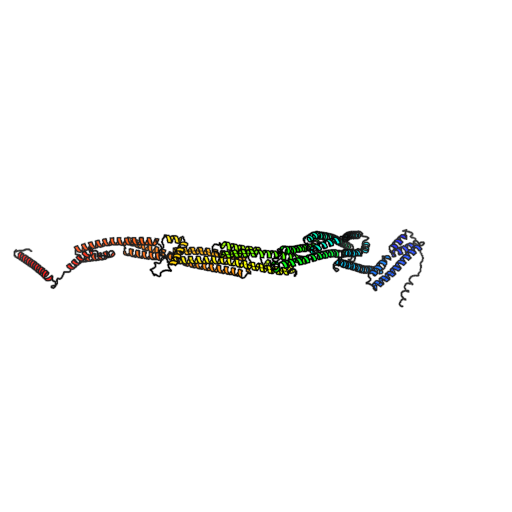A 1 711 ? -33.953 -15.397 71.609 1.00 93.31 711 CYS A C 1
ATOM 5779 O O . CYS A 1 711 ? -34.059 -15.438 72.834 1.00 93.31 711 CYS A O 1
ATOM 5781 N N . ASP A 1 712 ? -34.982 -15.623 70.789 1.00 91.94 712 ASP A N 1
ATOM 5782 C CA . ASP A 1 712 ? -36.356 -15.850 71.256 1.00 91.94 712 ASP A CA 1
ATOM 5783 C C . ASP A 1 712 ? -36.406 -17.016 72.250 1.00 91.94 712 ASP A C 1
ATOM 5785 O O . ASP A 1 712 ? -36.968 -16.910 73.345 1.00 91.94 712 ASP A O 1
ATOM 5789 N N . LYS A 1 713 ? -35.725 -18.119 71.910 1.00 94.00 713 LYS A N 1
ATOM 5790 C CA . LYS A 1 713 ? -35.627 -19.297 72.772 1.00 94.00 713 LYS A CA 1
ATOM 5791 C C . LYS A 1 713 ? -34.930 -18.983 74.097 1.00 94.00 713 LYS A C 1
ATOM 5793 O O . LYS A 1 713 ? -35.499 -19.244 75.156 1.00 94.00 713 LYS A O 1
ATOM 5798 N N . LYS A 1 714 ? -33.709 -18.432 74.068 1.00 94.44 714 LYS A N 1
ATOM 5799 C CA . LYS A 1 714 ? -32.925 -18.217 75.301 1.00 94.44 714 LYS A CA 1
ATOM 5800 C C . LYS A 1 714 ? -33.551 -17.158 76.216 1.00 94.44 714 LYS A C 1
ATOM 5802 O O . LYS A 1 714 ? -33.588 -17.354 77.431 1.00 94.44 714 LYS A O 1
ATOM 5807 N N . LEU A 1 715 ? -34.097 -16.078 75.649 1.00 94.44 715 LEU A N 1
ATOM 5808 C CA . LEU A 1 715 ? -34.784 -15.025 76.403 1.00 94.44 715 LEU A CA 1
ATOM 5809 C C . LEU A 1 715 ? -36.043 -15.572 77.082 1.00 94.44 715 LEU A C 1
ATOM 5811 O O . LEU A 1 715 ? -36.222 -15.370 78.284 1.00 94.44 715 LEU A O 1
ATOM 5815 N N . SER A 1 716 ? -36.871 -16.328 76.351 1.00 93.88 716 SER A N 1
ATOM 5816 C CA . SER A 1 716 ? -38.076 -16.952 76.910 1.00 93.88 716 SER A CA 1
ATOM 5817 C C . SER A 1 716 ? -37.746 -17.979 77.998 1.00 93.88 716 SER A C 1
ATOM 5819 O O . SER A 1 716 ? -38.436 -18.038 79.018 1.00 93.88 716 SER A O 1
ATOM 5821 N N . GLU A 1 717 ? -36.702 -18.791 77.813 1.00 94.88 717 GLU A N 1
ATOM 5822 C CA . GLU A 1 717 ? -36.269 -19.776 78.810 1.00 94.88 717 GLU A CA 1
ATOM 5823 C C . GLU A 1 717 ? -35.777 -19.110 80.105 1.00 94.88 717 GLU A C 1
ATOM 5825 O O . GLU A 1 717 ? -36.119 -19.569 81.199 1.00 94.88 717 GLU A O 1
ATOM 5830 N N . LEU A 1 718 ? -34.991 -18.031 80.013 1.00 94.31 718 LEU A N 1
ATOM 5831 C CA . LEU A 1 718 ? -34.512 -17.299 81.189 1.00 94.31 718 LEU A CA 1
ATOM 5832 C C . LEU A 1 718 ? -35.646 -16.532 81.884 1.00 94.31 718 LEU A C 1
ATOM 5834 O O . LEU A 1 718 ? -35.732 -16.578 83.113 1.00 94.31 718 LEU A O 1
ATOM 5838 N N . ALA A 1 719 ? -36.562 -15.916 81.129 1.00 93.69 719 ALA A N 1
ATOM 5839 C CA . ALA A 1 719 ? -37.763 -15.283 81.681 1.00 93.69 719 ALA A CA 1
ATOM 5840 C C . ALA A 1 719 ? -38.583 -16.274 82.522 1.00 93.69 719 ALA A C 1
ATOM 5842 O O . ALA A 1 719 ? -38.925 -15.988 83.671 1.00 93.69 719 ALA A O 1
ATOM 5843 N N . ALA A 1 720 ? -38.837 -17.474 81.987 1.00 92.88 720 ALA A N 1
ATOM 5844 C CA . ALA A 1 720 ? -39.574 -18.518 82.694 1.00 92.88 720 ALA A CA 1
ATOM 5845 C C . ALA A 1 720 ? -38.855 -18.981 83.975 1.00 92.88 720 ALA A C 1
ATOM 5847 O O . ALA A 1 720 ? -39.500 -19.182 85.007 1.00 92.88 720 ALA A O 1
ATOM 5848 N N . LYS A 1 721 ? -37.519 -19.115 83.938 1.00 93.50 721 LYS A N 1
ATOM 5849 C CA . LYS A 1 721 ? -36.702 -19.466 85.116 1.00 93.50 721 LYS A CA 1
ATOM 5850 C C . LYS A 1 721 ? -36.776 -18.398 86.209 1.00 93.50 721 LYS A C 1
ATOM 5852 O O . LYS A 1 721 ? -36.964 -18.754 87.371 1.00 93.50 721 LYS A O 1
ATOM 5857 N N . ILE A 1 722 ? -36.660 -17.118 85.843 1.00 91.38 722 ILE A N 1
ATOM 5858 C CA . ILE A 1 722 ? -36.770 -15.979 86.769 1.00 91.38 722 ILE A CA 1
ATOM 5859 C C . ILE A 1 722 ? -38.130 -16.008 87.469 1.00 91.38 722 ILE A C 1
ATOM 5861 O O . ILE A 1 722 ? -38.175 -16.083 88.695 1.00 91.38 722 ILE A O 1
ATOM 5865 N N . THR A 1 723 ? -39.222 -16.036 86.698 1.00 90.12 723 THR A N 1
ATOM 5866 C CA . THR A 1 723 ? -40.591 -16.026 87.237 1.00 90.12 723 THR A CA 1
ATOM 5867 C C . THR A 1 723 ? -40.845 -17.208 88.168 1.00 90.12 723 THR A C 1
ATOM 5869 O O . THR A 1 723 ? -41.408 -17.041 89.249 1.00 90.12 723 THR A O 1
ATOM 5872 N N . ARG A 1 724 ? -40.396 -18.410 87.784 1.00 91.00 724 ARG A N 1
ATOM 5873 C CA . ARG A 1 724 ? -40.572 -19.617 88.597 1.00 91.00 724 ARG A CA 1
ATOM 5874 C C . ARG A 1 724 ? -39.835 -19.528 89.934 1.00 91.00 724 ARG A C 1
ATOM 5876 O O . ARG A 1 724 ? -40.451 -19.761 90.970 1.00 91.00 724 ARG A O 1
ATOM 5883 N N . LEU A 1 725 ? -38.538 -19.210 89.918 1.00 90.25 725 LEU A N 1
ATOM 5884 C CA . LEU A 1 725 ? -37.719 -19.200 91.135 1.00 90.25 725 LEU A CA 1
ATOM 5885 C C . LEU A 1 725 ? -38.130 -18.077 92.099 1.00 90.25 725 LEU A C 1
ATOM 5887 O O . LEU A 1 725 ? -38.115 -18.265 93.314 1.00 90.25 725 LEU A O 1
ATOM 5891 N N . GLU A 1 726 ? -38.509 -16.916 91.567 1.00 90.00 726 GLU A N 1
ATOM 5892 C CA . GLU A 1 726 ? -39.012 -15.802 92.372 1.00 90.00 726 GLU A CA 1
ATOM 5893 C C . GLU A 1 726 ? -40.327 -16.164 93.062 1.00 90.00 726 GLU A C 1
ATOM 5895 O O . GLU A 1 726 ? -40.459 -15.937 94.263 1.00 90.00 726 GLU A O 1
ATOM 5900 N N . ASN A 1 727 ? -41.258 -16.803 92.344 1.00 88.19 727 ASN A N 1
ATOM 5901 C CA . ASN A 1 727 ? -42.507 -17.282 92.933 1.00 88.19 727 ASN A CA 1
ATOM 5902 C C . ASN A 1 727 ? -42.250 -18.336 94.026 1.00 88.19 727 ASN A C 1
ATOM 5904 O O . ASN A 1 727 ? -42.838 -18.268 95.102 1.00 88.19 727 ASN A O 1
ATOM 5908 N N . GLU A 1 728 ? -41.323 -19.276 93.801 1.00 88.31 728 GLU A N 1
ATOM 5909 C CA . GLU A 1 728 ? -40.926 -20.268 94.814 1.00 88.31 728 GLU A CA 1
ATOM 5910 C C . GLU A 1 728 ? -40.398 -19.601 96.106 1.00 88.31 728 GLU A C 1
ATOM 5912 O O . GLU A 1 728 ? -40.751 -20.032 97.207 1.00 88.31 728 GLU A O 1
ATOM 5917 N N . LEU A 1 729 ? -39.607 -18.525 96.003 1.00 87.12 729 LEU A N 1
ATOM 5918 C CA . LEU A 1 729 ? -39.111 -17.774 97.167 1.00 87.12 729 LEU A CA 1
ATOM 5919 C C . LEU A 1 729 ? -40.201 -16.947 97.851 1.00 87.12 729 LEU A C 1
ATOM 5921 O O . LEU A 1 729 ? -40.296 -16.983 99.079 1.00 87.12 729 LEU A O 1
ATOM 5925 N N . VAL A 1 730 ? -41.042 -16.255 97.078 1.00 87.38 730 VAL A N 1
ATOM 5926 C CA . VAL A 1 730 ? -42.185 -15.493 97.602 1.00 87.38 730 VAL A CA 1
ATOM 5927 C C . VAL A 1 730 ? -43.099 -16.405 98.416 1.00 87.38 730 VAL A C 1
ATOM 5929 O O . VAL A 1 730 ? -43.439 -16.063 99.546 1.00 87.38 730 VAL A O 1
ATOM 5932 N N . VAL A 1 731 ? -43.426 -17.601 97.916 1.00 87.44 731 VAL A N 1
ATOM 5933 C CA . VAL A 1 731 ? -44.254 -18.586 98.637 1.00 87.44 731 VAL A CA 1
ATOM 5934 C C . VAL A 1 731 ? -43.634 -18.971 99.988 1.00 87.44 731 VAL A C 1
ATOM 5936 O O . VAL A 1 731 ? -44.348 -19.062 100.990 1.00 87.44 731 VAL A O 1
ATOM 5939 N N . VAL A 1 732 ? -42.316 -19.196 100.049 1.00 87.75 732 VAL A N 1
ATOM 5940 C CA . VAL A 1 732 ? -41.612 -19.557 101.296 1.00 87.75 732 VAL A CA 1
ATOM 5941 C C . VAL A 1 732 ? -41.585 -18.390 102.286 1.00 87.75 732 VAL A C 1
ATOM 5943 O O . VAL A 1 732 ? -41.873 -18.583 103.469 1.00 87.75 732 VAL A O 1
ATOM 5946 N N . GLU A 1 733 ? -41.269 -17.182 101.825 1.00 87.25 733 GLU A N 1
ATOM 5947 C CA . GLU A 1 733 ? -41.213 -15.978 102.662 1.00 87.25 733 GLU A CA 1
ATOM 5948 C C . GLU A 1 733 ? -42.595 -15.608 103.209 1.00 87.25 733 GLU A C 1
ATOM 5950 O O . GLU A 1 733 ? -42.745 -15.362 104.406 1.00 87.25 733 GLU A O 1
ATOM 5955 N N . VAL A 1 734 ? -43.624 -15.669 102.363 1.00 88.12 734 VAL A N 1
ATOM 5956 C CA . VAL A 1 734 ? -45.025 -15.461 102.746 1.00 88.12 734 VAL A CA 1
ATOM 5957 C C . VAL A 1 734 ? -45.477 -16.519 103.751 1.00 88.12 734 VAL A C 1
ATOM 5959 O O . VAL A 1 734 ? -46.118 -16.178 104.743 1.00 88.12 734 VAL A O 1
ATOM 5962 N N . ARG A 1 735 ? -45.093 -17.792 103.577 1.00 89.94 735 ARG A N 1
ATOM 5963 C CA . ARG A 1 735 ? -45.361 -18.843 104.574 1.00 89.94 735 ARG A CA 1
ATOM 5964 C C . ARG A 1 735 ? -44.712 -18.524 105.923 1.00 89.94 735 ARG A C 1
ATOM 5966 O O . ARG A 1 735 ? -45.372 -18.668 106.948 1.00 89.94 735 ARG A O 1
ATOM 5973 N N . ASN A 1 736 ? -43.460 -18.070 105.940 1.00 90.81 736 ASN A N 1
ATOM 5974 C CA . ASN A 1 736 ? -42.787 -17.675 107.180 1.00 90.81 736 ASN A CA 1
ATOM 5975 C C . ASN A 1 736 ? -43.464 -16.478 107.854 1.00 90.81 736 ASN A C 1
ATOM 5977 O O . ASN A 1 736 ? -43.694 -16.519 109.060 1.00 90.81 736 ASN A O 1
ATOM 5981 N N . LEU A 1 737 ? -43.830 -15.443 107.095 1.00 89.75 737 LEU A N 1
ATOM 5982 C CA . LEU A 1 737 ? -44.543 -14.279 107.627 1.00 89.75 737 LEU A CA 1
ATOM 5983 C C . LEU A 1 737 ? -45.921 -14.660 108.181 1.00 89.75 737 LEU A C 1
ATOM 5985 O O . LEU A 1 737 ? -46.292 -14.187 109.252 1.00 89.75 737 LEU A O 1
ATOM 5989 N N . LYS A 1 738 ? -46.646 -15.576 107.521 1.00 89.50 738 LYS A N 1
ATOM 5990 C CA . LYS A 1 738 ? -47.893 -16.152 108.049 1.00 89.50 738 LYS A CA 1
ATOM 5991 C C . LYS A 1 738 ? -47.669 -16.882 109.375 1.00 89.50 738 LYS A C 1
ATOM 5993 O O . LYS A 1 738 ? -48.466 -16.719 110.294 1.00 89.50 738 LYS A O 1
ATOM 5998 N N . THR A 1 739 ? -46.595 -17.661 109.502 1.00 89.31 739 THR A N 1
ATOM 5999 C CA . THR A 1 739 ? -46.239 -18.339 110.762 1.00 89.31 739 THR A CA 1
ATOM 6000 C C . THR A 1 739 ? -45.898 -17.333 111.864 1.00 89.31 739 THR A C 1
ATOM 6002 O O . THR A 1 739 ? -46.472 -17.410 112.945 1.00 89.31 739 THR A O 1
ATOM 6005 N N . LEU A 1 740 ? -45.050 -16.338 111.578 1.00 89.88 740 LEU A N 1
ATOM 6006 C CA . LEU A 1 740 ? -44.696 -15.272 112.526 1.00 89.88 740 LEU A CA 1
ATOM 6007 C C . LEU A 1 740 ? -45.921 -14.465 112.972 1.00 89.88 740 LEU A C 1
ATOM 6009 O O . LEU A 1 740 ? -46.042 -14.125 114.148 1.00 89.88 740 LEU A O 1
ATOM 6013 N N . ALA A 1 741 ? -46.849 -14.192 112.053 1.00 88.44 741 ALA A N 1
ATOM 6014 C CA . ALA A 1 741 ? -48.109 -13.532 112.361 1.00 88.44 741 ALA A CA 1
ATOM 6015 C C . ALA A 1 741 ? -48.999 -14.374 113.283 1.00 88.44 741 ALA A C 1
ATOM 6017 O O . ALA A 1 741 ? -49.530 -13.844 114.258 1.00 88.44 741 ALA A O 1
ATOM 6018 N N . LYS A 1 742 ? -49.135 -15.682 113.014 1.00 87.50 742 LYS A N 1
ATOM 6019 C CA . LYS A 1 742 ? -49.869 -16.615 113.887 1.00 87.50 742 LYS A CA 1
ATOM 6020 C C . LYS A 1 742 ? -49.252 -16.649 115.287 1.00 87.50 742 LYS A C 1
ATOM 6022 O O . LYS A 1 742 ? -49.973 -16.493 116.269 1.00 87.50 742 LYS A O 1
ATOM 6027 N N . ASP A 1 743 ? -47.931 -16.769 115.384 1.00 89.38 743 ASP A N 1
ATOM 6028 C CA . ASP A 1 743 ? -47.220 -16.775 116.666 1.00 89.38 743 ASP A CA 1
ATOM 6029 C C . ASP A 1 743 ? -47.388 -15.450 117.426 1.00 89.38 743 ASP A C 1
ATOM 6031 O O . ASP A 1 743 ? -47.617 -15.451 118.636 1.00 89.38 743 ASP A O 1
ATOM 6035 N N . ALA A 1 744 ? -47.293 -14.304 116.747 1.00 85.62 744 ALA A N 1
ATOM 6036 C CA . ALA A 1 744 ? -47.519 -12.994 117.356 1.00 85.62 744 ALA A CA 1
ATOM 6037 C C . ALA A 1 744 ? -48.963 -12.839 117.862 1.00 85.62 744 ALA A C 1
ATOM 6039 O O . ALA A 1 744 ? -49.167 -12.402 118.997 1.00 85.62 744 ALA A O 1
ATOM 6040 N N . TYR A 1 745 ? -49.944 -13.287 117.073 1.00 85.75 745 TYR A N 1
ATOM 6041 C CA . TYR A 1 745 ? -51.363 -13.281 117.428 1.00 85.75 745 TYR A CA 1
ATOM 6042 C C . TYR A 1 745 ? -51.651 -14.111 118.686 1.00 85.75 745 TYR A C 1
ATOM 6044 O O . TYR A 1 745 ? -52.257 -13.604 119.629 1.00 85.75 745 TYR A O 1
ATOM 6052 N N . PHE A 1 746 ? -51.163 -15.356 118.759 1.00 84.12 746 PHE A N 1
ATOM 6053 C CA . PHE A 1 746 ? -51.383 -16.225 119.927 1.00 84.12 746 PHE A CA 1
ATOM 6054 C C . PHE A 1 746 ? -50.666 -15.749 121.197 1.00 84.12 746 PHE A C 1
ATOM 6056 O O . PHE A 1 746 ? -51.089 -16.085 122.300 1.00 84.12 746 PHE A O 1
ATOM 6063 N N . ASN A 1 747 ? -49.616 -14.936 121.060 1.00 84.62 747 ASN A N 1
ATOM 6064 C CA . ASN A 1 747 ? -48.907 -14.314 122.181 1.00 84.62 747 ASN A CA 1
ATOM 6065 C C . ASN A 1 747 ? -49.459 -12.923 122.562 1.00 84.62 747 ASN A C 1
ATOM 6067 O O . ASN A 1 747 ? -48.829 -12.218 123.351 1.00 84.62 747 ASN A O 1
ATOM 6071 N N . GLY A 1 748 ? -50.596 -12.500 121.994 1.00 79.56 748 GLY A N 1
ATOM 6072 C CA . GLY A 1 748 ? -51.244 -11.217 122.296 1.00 79.56 748 GLY A CA 1
ATOM 6073 C C . GLY A 1 748 ? -50.549 -9.979 121.713 1.00 79.56 748 GLY A C 1
ATOM 6074 O O . GLY A 1 748 ? -50.924 -8.857 122.048 1.00 79.56 748 GLY A O 1
ATOM 6075 N N . ARG A 1 749 ? -49.545 -10.153 120.841 1.00 88.00 749 ARG A N 1
ATOM 6076 C CA . ARG A 1 749 ? -48.845 -9.063 120.137 1.00 88.00 749 ARG A CA 1
ATOM 6077 C C . ARG A 1 749 ? -49.543 -8.774 118.807 1.00 88.00 749 ARG A C 1
ATOM 6079 O O . ARG A 1 749 ? -49.052 -9.138 117.740 1.00 88.00 749 ARG A O 1
ATOM 6086 N N . PHE A 1 750 ? -50.728 -8.172 118.877 1.00 82.56 750 PHE A N 1
ATOM 6087 C CA . PHE A 1 750 ? -51.593 -7.997 117.705 1.00 82.56 750 PHE A CA 1
ATOM 6088 C C . PHE A 1 750 ? -51.033 -7.011 116.669 1.00 82.56 750 PHE A C 1
ATOM 6090 O O . PHE A 1 750 ? -51.110 -7.299 115.477 1.00 82.56 750 PHE A O 1
ATOM 6097 N N . ASP A 1 751 ? -50.375 -5.935 117.109 1.00 81.38 751 ASP A N 1
ATOM 6098 C CA . ASP A 1 751 ? -49.739 -4.956 116.213 1.00 81.38 751 ASP A CA 1
ATOM 6099 C C . ASP A 1 751 ? -48.601 -5.591 115.381 1.00 81.38 751 ASP A C 1
ATOM 6101 O O . ASP A 1 751 ? -48.443 -5.316 114.190 1.00 81.38 751 ASP A O 1
ATOM 6105 N N . ASP A 1 752 ? -47.830 -6.508 115.982 1.00 82.69 752 ASP A N 1
ATOM 6106 C CA . ASP A 1 752 ? -46.786 -7.265 115.278 1.00 82.69 752 ASP A CA 1
ATOM 6107 C C . ASP A 1 752 ? -47.391 -8.256 114.271 1.00 82.69 752 ASP A C 1
ATOM 6109 O O . ASP A 1 752 ? -46.870 -8.416 113.165 1.00 82.69 752 ASP A O 1
ATOM 6113 N N . ALA A 1 753 ? -48.500 -8.914 114.629 1.00 85.31 753 ALA A N 1
ATOM 6114 C CA . ALA A 1 753 ? -49.205 -9.834 113.738 1.00 85.31 753 ALA A CA 1
ATOM 6115 C C . ALA A 1 753 ? -49.765 -9.112 112.502 1.00 85.31 753 ALA A C 1
ATOM 6117 O O . ALA A 1 753 ? -49.596 -9.595 111.381 1.00 85.31 753 ALA A O 1
ATOM 6118 N N . GLU A 1 754 ? -50.365 -7.934 112.692 1.00 87.19 754 GLU A N 1
ATOM 6119 C CA . GLU A 1 754 ? -50.870 -7.086 111.606 1.00 87.19 754 GLU A CA 1
ATOM 6120 C C . GLU A 1 754 ? -49.727 -6.650 110.682 1.00 87.19 754 GLU A C 1
ATOM 6122 O O . GLU A 1 754 ? -49.814 -6.769 109.456 1.00 87.19 754 GLU A O 1
ATOM 6127 N N . LYS A 1 755 ? -48.601 -6.222 111.262 1.00 89.94 755 LYS A N 1
ATOM 6128 C CA . LYS A 1 755 ? -47.398 -5.855 110.512 1.00 89.94 755 LYS A CA 1
ATOM 6129 C C . LYS A 1 755 ? -46.862 -7.015 109.667 1.00 89.94 755 LYS A C 1
ATOM 6131 O O . LYS A 1 755 ? -46.573 -6.806 108.488 1.00 89.94 755 LYS A O 1
ATOM 6136 N N . TYR A 1 756 ? -46.738 -8.223 110.222 1.00 91.19 756 TYR A N 1
ATOM 6137 C CA . TYR A 1 756 ? -46.254 -9.389 109.470 1.00 91.19 756 TYR A CA 1
ATOM 6138 C C . TYR A 1 756 ? -47.212 -9.805 108.347 1.00 91.19 756 TYR A C 1
ATOM 6140 O O . TYR A 1 756 ? -46.749 -10.145 107.259 1.00 91.19 756 TYR A O 1
ATOM 6148 N N . LEU A 1 757 ? -48.530 -9.732 108.555 1.00 88.81 757 LEU A N 1
ATOM 6149 C CA . LEU A 1 757 ? -49.510 -10.034 107.504 1.00 88.81 757 LEU A CA 1
ATOM 6150 C C . LEU A 1 757 ? -49.532 -8.974 106.403 1.00 88.81 757 LEU A C 1
ATOM 6152 O O . LEU A 1 757 ? -49.651 -9.327 105.233 1.00 88.81 757 LEU A O 1
ATOM 6156 N N . ASN A 1 758 ? -49.357 -7.695 106.743 1.00 88.06 758 ASN A N 1
ATOM 6157 C CA . ASN A 1 758 ? -49.222 -6.628 105.751 1.00 88.06 758 ASN A CA 1
ATOM 6158 C C . ASN A 1 758 ? -47.946 -6.809 104.917 1.00 88.06 758 ASN A C 1
ATOM 6160 O O . ASN A 1 758 ? -47.978 -6.660 103.698 1.00 88.06 758 ASN A O 1
ATOM 6164 N N . GLN A 1 759 ? -46.838 -7.214 105.544 1.00 88.19 759 GLN A N 1
ATOM 6165 C CA . GLN A 1 759 ? -45.618 -7.592 104.824 1.00 88.19 759 GLN A CA 1
ATOM 6166 C C . GLN A 1 759 ? -45.834 -8.823 103.931 1.00 88.19 759 GLN A C 1
ATOM 6168 O O . GLN A 1 759 ? -45.377 -8.825 102.791 1.00 88.19 759 GLN A O 1
ATOM 6173 N N . ALA A 1 760 ? -46.559 -9.842 104.406 1.00 86.88 760 ALA A N 1
ATOM 6174 C CA . ALA A 1 760 ? -46.873 -11.042 103.629 1.00 86.88 760 ALA A CA 1
ATOM 6175 C C . ALA A 1 760 ? -47.756 -10.717 102.416 1.00 86.88 760 ALA A C 1
ATOM 6177 O O . ALA A 1 760 ? -47.505 -11.216 101.323 1.00 86.88 760 ALA A O 1
ATOM 6178 N N . LYS A 1 761 ? -48.753 -9.841 102.596 1.00 87.56 761 LYS A N 1
ATOM 6179 C CA . LYS A 1 761 ? -49.639 -9.357 101.533 1.00 87.56 761 LYS A CA 1
ATOM 6180 C C . LYS A 1 761 ? -48.852 -8.641 100.439 1.00 87.56 761 LYS A C 1
ATOM 6182 O O . LYS A 1 761 ? -48.982 -8.995 99.270 1.00 87.56 761 LYS A O 1
ATOM 6187 N N . THR A 1 762 ? -48.009 -7.681 100.820 1.00 87.62 762 THR A N 1
ATOM 6188 C CA . THR A 1 762 ? -47.140 -6.967 99.874 1.00 87.62 762 THR A CA 1
ATOM 6189 C C . THR A 1 762 ? -46.208 -7.936 99.153 1.00 87.62 762 THR A C 1
ATOM 6191 O O . THR A 1 762 ? -46.090 -7.875 97.938 1.00 87.62 762 THR A O 1
ATOM 6194 N N . ARG A 1 763 ? -45.604 -8.886 99.877 1.00 86.81 763 ARG A N 1
ATOM 6195 C CA . ARG A 1 763 ? -44.661 -9.841 99.289 1.00 86.81 763 ARG A CA 1
ATOM 6196 C C . ARG A 1 763 ? -45.318 -10.827 98.321 1.00 86.81 763 ARG A C 1
ATOM 6198 O O . ARG A 1 763 ? -44.722 -11.175 97.309 1.00 86.81 763 ARG A O 1
ATOM 6205 N N . TRP A 1 764 ? -46.543 -11.266 98.602 1.00 86.31 764 TRP A N 1
ATOM 6206 C CA . TRP A 1 764 ? -47.319 -12.133 97.712 1.00 86.31 764 TRP A CA 1
ATOM 6207 C C . TRP A 1 764 ? -47.652 -11.447 96.379 1.00 86.31 764 TRP A C 1
ATOM 6209 O O . TRP A 1 764 ? -47.545 -12.065 95.315 1.00 86.31 764 TRP A O 1
ATOM 6219 N N . ALA A 1 765 ? -47.969 -10.150 96.439 1.00 85.19 765 ALA A N 1
ATOM 6220 C CA . ALA A 1 765 ? -48.289 -9.331 95.273 1.00 85.19 765 ALA A CA 1
ATOM 6221 C C . ALA A 1 765 ? -47.110 -9.150 94.292 1.00 85.19 765 ALA A C 1
ATOM 6223 O O . ALA A 1 765 ? -47.337 -8.796 93.138 1.00 85.19 765 ALA A O 1
ATOM 6224 N N . ASP A 1 766 ? -45.867 -9.442 94.701 1.00 81.75 766 ASP A N 1
ATOM 6225 C CA . ASP A 1 766 ? -44.683 -9.332 93.832 1.00 81.75 766 ASP A CA 1
ATOM 6226 C C . ASP A 1 766 ? -44.681 -10.343 92.666 1.00 81.75 766 ASP A C 1
ATOM 6228 O O . ASP A 1 766 ? -44.023 -10.125 91.647 1.00 81.75 766 ASP A O 1
ATOM 6232 N N . THR A 1 767 ? -45.381 -11.475 92.806 1.00 81.88 767 THR A N 1
ATOM 6233 C CA . THR A 1 767 ? -45.411 -12.553 91.789 1.00 81.88 767 THR A CA 1
ATOM 6234 C C . THR A 1 767 ? -46.804 -13.096 91.488 1.00 81.88 767 THR A C 1
ATOM 6236 O O . THR A 1 767 ? -46.976 -13.778 90.479 1.00 81.88 767 THR A O 1
ATOM 6239 N N . ASN A 1 768 ? -47.803 -12.788 92.319 1.00 83.38 768 ASN A N 1
ATOM 6240 C CA . ASN A 1 768 ? -49.162 -13.303 92.190 1.00 83.38 768 ASN A CA 1
ATOM 6241 C C . ASN A 1 768 ? -50.157 -12.144 92.068 1.00 83.38 768 ASN A C 1
ATOM 6243 O O . ASN A 1 768 ? -50.156 -11.222 92.879 1.00 83.38 768 ASN A O 1
ATOM 6247 N N . ALA A 1 769 ? -51.030 -12.205 91.061 1.00 77.50 769 ALA A N 1
ATOM 6248 C CA . ALA A 1 769 ? -52.028 -11.162 90.809 1.00 77.50 769 ALA A CA 1
ATOM 6249 C C . ALA A 1 769 ? -53.243 -11.240 91.754 1.00 77.50 769 ALA A C 1
ATOM 6251 O O . ALA A 1 769 ? -53.932 -10.246 91.967 1.00 77.50 769 ALA A O 1
ATOM 6252 N N . THR A 1 770 ? -53.522 -12.421 92.306 1.00 83.31 770 THR A N 1
ATOM 6253 C CA . THR A 1 770 ? -54.642 -12.670 93.222 1.00 83.31 770 THR A CA 1
ATOM 6254 C C . THR A 1 770 ? -54.160 -12.681 94.665 1.00 83.31 770 THR A C 1
ATOM 6256 O O . THR A 1 770 ? -53.120 -13.272 94.951 1.00 83.31 770 THR A O 1
ATOM 6259 N N . GLU A 1 771 ? -54.921 -12.081 95.583 1.00 82.94 771 GLU A N 1
ATOM 6260 C CA . GLU A 1 771 ? -54.603 -12.119 97.017 1.00 82.94 771 GLU A CA 1
ATOM 6261 C C . GLU A 1 771 ? -54.601 -13.562 97.563 1.00 82.94 771 GLU A C 1
ATOM 6263 O O . GLU A 1 771 ? -55.386 -14.404 97.129 1.00 82.94 771 GLU A O 1
ATOM 6268 N N . ASP A 1 772 ? -53.714 -13.855 98.517 1.00 88.06 772 ASP A N 1
ATOM 6269 C CA . ASP A 1 772 ? -53.676 -15.145 99.215 1.00 88.06 772 ASP A CA 1
ATOM 6270 C C . ASP A 1 772 ? -54.812 -15.214 100.247 1.00 88.06 772 ASP A C 1
ATOM 6272 O O . ASP A 1 772 ? -54.862 -14.426 101.195 1.00 88.06 772 ASP A O 1
ATOM 6276 N N . GLU A 1 773 ? -55.719 -16.178 100.073 1.00 86.69 773 GLU A N 1
ATOM 6277 C CA . GLU A 1 773 ? -56.908 -16.337 100.921 1.00 86.69 773 GLU A CA 1
ATOM 6278 C C . GLU A 1 773 ? -56.562 -16.505 102.411 1.00 86.69 773 GLU A C 1
ATOM 6280 O O . GLU A 1 773 ? -57.282 -16.023 103.287 1.00 86.69 773 GLU A O 1
ATOM 6285 N N . GLU A 1 774 ? -55.446 -17.167 102.726 1.00 85.88 774 GLU A N 1
ATOM 6286 C CA . GLU A 1 774 ? -55.023 -17.407 104.105 1.00 85.88 774 GLU A CA 1
ATOM 6287 C C . GLU A 1 774 ? -54.553 -16.112 104.783 1.00 85.88 774 GLU A C 1
ATOM 6289 O O . GLU A 1 774 ? -54.915 -15.870 105.935 1.00 85.88 774 GLU A O 1
ATOM 6294 N N . ILE A 1 775 ? -53.804 -15.253 104.084 1.00 88.12 775 ILE A N 1
ATOM 6295 C CA . ILE A 1 775 ? -53.412 -13.926 104.590 1.00 88.12 775 ILE A CA 1
ATOM 6296 C C . ILE A 1 775 ? -54.657 -13.081 104.879 1.00 88.12 775 ILE A C 1
ATOM 6298 O O . ILE A 1 775 ? -54.752 -12.490 105.955 1.00 88.12 775 ILE A O 1
ATOM 6302 N N . THR A 1 776 ? -55.630 -13.061 103.964 1.00 86.75 776 THR A N 1
ATOM 6303 C CA . THR A 1 776 ? -56.882 -12.299 104.119 1.00 86.75 776 THR A CA 1
ATOM 6304 C C . THR A 1 776 ? -57.700 -12.779 105.321 1.00 86.75 776 THR A C 1
ATOM 6306 O O . THR A 1 776 ? -58.182 -11.972 106.127 1.00 86.75 776 THR A O 1
ATOM 6309 N N . ASN A 1 777 ? -57.793 -14.096 105.511 1.00 86.25 777 ASN A N 1
ATOM 6310 C CA . ASN A 1 777 ? -58.459 -14.692 106.668 1.00 86.25 777 ASN A CA 1
ATOM 6311 C C . ASN A 1 777 ? -57.739 -14.352 107.983 1.00 86.25 777 ASN A C 1
ATOM 6313 O O . ASN A 1 777 ? -58.375 -13.914 108.944 1.00 86.25 777 ASN A O 1
ATOM 6317 N N . LEU A 1 778 ? -56.410 -14.494 108.029 1.00 85.94 778 LEU A N 1
ATOM 6318 C CA . LEU A 1 778 ? -55.605 -14.154 109.208 1.00 85.94 778 LEU A CA 1
ATOM 6319 C C . LEU A 1 778 ? -55.711 -12.669 109.569 1.00 85.94 778 LEU A C 1
ATOM 6321 O O . LEU A 1 778 ? -55.827 -12.338 110.749 1.00 85.94 778 LEU A O 1
ATOM 6325 N N . MET A 1 779 ? -55.751 -11.785 108.571 1.00 86.38 779 MET A N 1
ATOM 6326 C CA . MET A 1 779 ? -55.892 -10.343 108.784 1.00 86.38 779 MET A CA 1
ATOM 6327 C C . MET A 1 779 ? -57.231 -10.000 109.446 1.00 86.38 779 MET A C 1
ATOM 6329 O O . MET A 1 779 ? -57.292 -9.164 110.344 1.00 86.38 779 MET A O 1
ATOM 6333 N N . THR A 1 780 ? -58.305 -10.700 109.071 1.00 84.81 780 THR A N 1
ATOM 6334 C CA . THR A 1 780 ? -59.632 -10.531 109.686 1.00 84.81 780 THR A CA 1
ATOM 6335 C C . THR A 1 780 ? -59.616 -10.894 111.176 1.00 84.81 780 THR A C 1
ATOM 6337 O O . THR A 1 780 ? -60.188 -10.171 112.000 1.00 84.81 780 THR A O 1
ATOM 6340 N N . PHE A 1 781 ? -58.922 -11.977 111.550 1.00 82.56 781 PHE A N 1
ATOM 6341 C CA . PHE A 1 781 ? -58.765 -12.378 112.952 1.00 82.56 781 PHE A CA 1
ATOM 6342 C C . PHE A 1 781 ? -57.947 -11.368 113.762 1.00 82.56 781 PHE A C 1
ATOM 6344 O O . PHE A 1 781 ? -58.354 -11.011 114.872 1.00 82.56 781 PHE A O 1
ATOM 6351 N N . VAL A 1 782 ? -56.830 -10.881 113.211 1.00 83.81 782 VAL A N 1
ATOM 6352 C CA . VAL A 1 782 ? -55.975 -9.872 113.859 1.00 83.81 782 VAL A CA 1
ATOM 6353 C C . VAL A 1 782 ? -56.737 -8.560 114.058 1.00 83.81 782 VAL A C 1
ATOM 6355 O O . VAL A 1 782 ? -56.824 -8.088 115.189 1.00 83.81 782 VAL A O 1
ATOM 6358 N N . ASN A 1 783 ? -57.390 -8.032 113.019 1.00 81.50 783 ASN A N 1
ATOM 6359 C CA . ASN A 1 783 ? -58.175 -6.792 113.095 1.00 81.50 783 ASN A CA 1
ATOM 6360 C C . ASN A 1 783 ? -59.312 -6.885 114.123 1.00 81.50 783 ASN A C 1
ATOM 6362 O O . ASN A 1 783 ? -59.589 -5.932 114.856 1.00 81.50 783 ASN A O 1
ATOM 6366 N N . THR A 1 784 ? -59.953 -8.053 114.222 1.00 79.25 784 THR A N 1
ATOM 6367 C CA . THR A 1 784 ? -60.983 -8.304 115.238 1.00 79.25 784 THR A CA 1
ATOM 6368 C C . THR A 1 784 ? -60.391 -8.246 116.648 1.00 79.25 784 THR A C 1
ATOM 6370 O O . THR A 1 784 ? -60.964 -7.576 117.507 1.00 79.25 784 THR A O 1
ATOM 6373 N N . ALA A 1 785 ? -59.232 -8.868 116.884 1.00 72.19 785 ALA A N 1
ATOM 6374 C CA . ALA A 1 785 ? -58.560 -8.854 118.185 1.00 72.19 785 ALA A CA 1
ATOM 6375 C C . ALA A 1 785 ? -58.036 -7.460 118.582 1.00 72.19 785 ALA A C 1
ATOM 6377 O O . ALA A 1 785 ? -58.254 -7.040 119.720 1.00 72.19 785 ALA A O 1
ATOM 6378 N N . VAL A 1 786 ? -57.451 -6.699 117.645 1.00 69.94 786 VAL A N 1
ATOM 6379 C CA . VAL A 1 786 ? -57.077 -5.283 117.851 1.00 69.94 786 VAL A CA 1
ATOM 6380 C C . VAL A 1 786 ? -58.309 -4.460 118.249 1.00 69.94 786 VAL A C 1
ATOM 6382 O O . VAL A 1 786 ? -58.266 -3.717 119.227 1.00 69.94 786 VAL A O 1
ATOM 6385 N N . SER A 1 787 ? -59.449 -4.662 117.574 1.00 70.38 787 SER A N 1
ATOM 6386 C CA . SER A 1 787 ? -60.714 -3.970 117.886 1.00 70.38 787 SER A CA 1
ATOM 6387 C C . SER A 1 787 ? -61.363 -4.376 119.219 1.00 70.38 787 SER A C 1
ATOM 6389 O O . SER A 1 787 ? -62.238 -3.672 119.720 1.00 70.38 787 SER A O 1
ATOM 6391 N N . MET A 1 788 ? -61.002 -5.539 119.769 1.00 63.88 788 MET A N 1
ATOM 6392 C CA . MET A 1 788 ? -61.476 -6.005 121.077 1.00 63.88 788 MET A CA 1
ATOM 6393 C C . MET A 1 788 ? -60.630 -5.427 122.216 1.00 63.88 788 MET A C 1
ATOM 6395 O O . MET A 1 788 ? -61.172 -5.126 123.278 1.00 63.88 788 MET A O 1
ATOM 6399 N N . ASN A 1 789 ? -59.329 -5.221 121.986 1.00 57.31 789 ASN A N 1
ATOM 6400 C CA . ASN A 1 789 ? -58.403 -4.654 122.969 1.00 57.31 789 ASN A CA 1
ATOM 6401 C C . ASN A 1 789 ? -58.598 -3.140 123.179 1.00 57.31 789 ASN A C 1
ATOM 6403 O O . ASN A 1 789 ? -58.187 -2.592 124.197 1.00 57.31 789 ASN A O 1
ATOM 6407 N N . THR A 1 790 ? -59.259 -2.462 122.237 1.00 49.81 790 THR A N 1
ATOM 6408 C CA . THR A 1 790 ? -59.599 -1.034 122.328 1.00 49.81 790 THR A CA 1
ATOM 6409 C C . THR A 1 790 ? -60.910 -0.745 123.068 1.00 49.81 790 THR A C 1
ATOM 6411 O O . THR A 1 790 ? -61.221 0.423 123.280 1.00 49.81 790 THR A O 1
ATOM 6414 N N . GLY A 1 791 ? -61.635 -1.774 123.537 1.00 50.94 791 GLY A N 1
ATOM 6415 C CA . GLY A 1 791 ? -62.904 -1.633 124.258 1.00 50.94 791 GLY A CA 1
ATOM 6416 C C . GLY A 1 791 ? -64.039 -1.138 123.353 1.00 50.94 791 GLY A C 1
ATOM 6417 O O . GLY A 1 791 ? -63.980 -0.055 122.782 1.00 50.94 791 GLY A O 1
ATOM 6418 N N . ARG A 1 792 ? -65.114 -1.922 123.213 1.00 56.38 792 ARG A N 1
ATOM 6419 C CA . ARG A 1 792 ? -66.290 -1.497 122.436 1.00 56.38 792 ARG A CA 1
ATOM 6420 C C . ARG A 1 792 ? -67.316 -0.823 123.344 1.00 56.38 792 ARG A C 1
ATOM 6422 O O . ARG A 1 792 ? -67.871 -1.463 124.233 1.00 56.38 792 ARG A O 1
ATOM 6429 N N . GLU A 1 793 ? -67.586 0.453 123.091 1.00 57.72 793 GLU A N 1
ATOM 6430 C CA . GLU A 1 793 ? -68.677 1.200 123.718 1.00 57.72 793 GLU A CA 1
ATOM 6431 C C . GLU A 1 793 ? -70.007 0.840 123.035 1.00 57.72 793 GLU A C 1
ATOM 6433 O O . GLU A 1 793 ? -70.211 1.120 121.852 1.00 57.72 793 GLU A O 1
ATOM 6438 N N . ILE A 1 794 ? -70.924 0.200 123.768 1.00 58.78 794 ILE A N 1
ATOM 6439 C CA . ILE A 1 794 ? -72.312 0.043 123.316 1.00 58.78 794 ILE A CA 1
ATOM 6440 C C . ILE A 1 794 ? -73.057 1.299 123.770 1.00 58.78 794 ILE A C 1
ATOM 6442 O O . ILE A 1 794 ? -73.357 1.456 124.951 1.00 58.78 794 ILE A O 1
ATOM 6446 N N . LEU A 1 795 ? -73.328 2.213 122.839 1.00 61.91 795 LEU A N 1
ATOM 6447 C CA . LEU A 1 795 ? -74.138 3.405 123.106 1.00 61.91 795 LEU A CA 1
ATOM 6448 C C . LEU A 1 795 ? -75.594 3.020 123.456 1.00 61.91 795 LEU A C 1
ATOM 6450 O O . LEU A 1 795 ? -76.111 2.057 122.884 1.00 61.91 795 LEU A O 1
ATOM 6454 N N . PRO A 1 796 ? -76.298 3.805 124.298 1.00 63.25 796 PRO A N 1
ATOM 6455 C CA . PRO A 1 796 ? -77.695 3.559 124.686 1.00 63.25 796 PRO A CA 1
ATOM 6456 C C . PRO A 1 796 ? -78.692 3.405 123.530 1.00 63.25 796 PRO A C 1
ATOM 6458 O O . PRO A 1 796 ? -79.783 2.872 123.711 1.00 63.25 796 PRO A O 1
ATOM 6461 N N . SER A 1 797 ? -78.330 3.893 122.344 1.00 61.16 797 SER A N 1
ATOM 6462 C CA . SER A 1 797 ? -79.127 3.830 121.121 1.00 61.16 797 SER A CA 1
ATOM 6463 C C . SER A 1 797 ? -78.997 2.513 120.351 1.00 61.16 797 SER A C 1
ATOM 6465 O O . SER A 1 797 ? -79.790 2.282 119.436 1.00 61.16 797 SER A O 1
ATOM 6467 N N . TYR A 1 798 ? -78.018 1.656 120.664 1.00 65.06 798 TYR A N 1
ATOM 6468 C CA . TYR A 1 798 ? -77.857 0.393 119.947 1.00 65.06 798 TYR A CA 1
ATOM 6469 C C . TYR A 1 798 ? -78.914 -0.626 120.386 1.00 65.06 798 TYR A C 1
ATOM 6471 O O . TYR A 1 798 ? -79.153 -0.770 121.584 1.00 65.06 798 TYR A O 1
ATOM 6479 N N . PRO A 1 799 ? -79.492 -1.404 119.450 1.00 65.81 799 PRO A N 1
ATOM 6480 C CA . PRO A 1 799 ? -80.519 -2.400 119.758 1.00 65.81 799 PRO A CA 1
ATOM 6481 C C . PRO A 1 799 ? -80.097 -3.430 120.804 1.00 65.81 799 PRO A C 1
ATOM 6483 O O . PRO A 1 799 ? -80.958 -3.953 121.483 1.00 65.81 799 PRO A O 1
ATOM 6486 N N . GLN A 1 800 ? -78.789 -3.681 120.923 1.00 67.44 800 GLN A N 1
ATOM 6487 C CA . GLN A 1 800 ? -78.176 -4.633 121.855 1.00 67.44 800 GLN A CA 1
ATOM 6488 C C . GLN A 1 800 ? -77.955 -4.045 123.259 1.00 67.44 800 GLN A C 1
ATOM 6490 O O . GLN A 1 800 ? -77.577 -4.765 124.183 1.00 67.44 800 GLN A O 1
ATOM 6495 N N . TYR A 1 801 ? -78.118 -2.726 123.425 1.00 71.19 801 TYR A N 1
ATOM 6496 C CA . TYR A 1 801 ? -77.900 -2.043 124.698 1.00 71.19 801 TYR A CA 1
ATOM 6497 C C . TYR A 1 801 ? -78.848 -2.526 125.801 1.00 71.19 801 TYR A C 1
ATOM 6499 O O . TYR A 1 801 ? -78.349 -2.775 126.894 1.00 71.19 801 TYR A O 1
ATOM 6507 N N . PRO A 1 802 ? -80.165 -2.727 125.574 1.00 64.56 802 PRO A N 1
ATOM 6508 C CA . PRO A 1 802 ? -81.059 -3.234 126.610 1.00 64.56 802 PRO A CA 1
ATOM 6509 C C . PRO A 1 802 ? -80.679 -4.645 127.069 1.00 64.56 802 PRO A C 1
ATOM 6511 O O . PRO A 1 802 ? -80.630 -4.879 128.277 1.00 64.56 802 PRO A O 1
ATOM 6514 N N . GLU A 1 803 ? -80.358 -5.570 126.151 1.00 67.88 803 GLU A N 1
ATOM 6515 C CA . GLU A 1 803 ? -79.989 -6.938 126.541 1.00 67.88 803 GLU A CA 1
ATOM 6516 C C . GLU A 1 803 ? -78.620 -6.991 127.222 1.00 67.88 803 GLU A C 1
ATOM 6518 O O . GLU A 1 803 ? -78.468 -7.670 128.237 1.00 67.88 803 GLU A O 1
ATOM 6523 N N . MET A 1 804 ? -77.627 -6.253 126.713 1.00 68.75 804 MET A N 1
ATOM 6524 C CA . MET A 1 804 ? -76.285 -6.229 127.305 1.00 68.75 804 MET A CA 1
ATOM 6525 C C . MET A 1 804 ? -76.253 -5.458 128.624 1.00 68.75 804 MET A C 1
ATOM 6527 O O . MET A 1 804 ? -75.571 -5.896 129.545 1.00 68.75 804 MET A O 1
ATOM 6531 N N . SER A 1 805 ? -77.022 -4.372 128.760 1.00 67.75 805 SER A N 1
ATOM 6532 C CA . SER A 1 805 ? -77.224 -3.666 130.030 1.00 67.75 805 SER A CA 1
ATOM 6533 C C . SER A 1 805 ? -77.891 -4.576 131.051 1.00 67.75 805 SER A C 1
ATOM 6535 O O . SER A 1 805 ? -77.379 -4.670 132.160 1.00 67.75 805 SER A O 1
ATOM 6537 N N . GLN A 1 806 ? -78.953 -5.305 130.684 1.00 69.06 806 GLN A N 1
ATOM 6538 C CA . GLN A 1 806 ? -79.589 -6.275 131.581 1.00 69.06 806 GLN A CA 1
ATOM 6539 C C . GLN A 1 806 ? -78.650 -7.412 131.965 1.00 69.06 806 GLN A C 1
ATOM 6541 O O . GLN A 1 806 ? -78.603 -7.781 133.132 1.00 69.06 806 GLN A O 1
ATOM 6546 N N . LEU A 1 807 ? -77.877 -7.961 131.027 1.00 73.12 807 LEU A N 1
ATOM 6547 C CA . LEU A 1 807 ? -76.877 -8.986 131.332 1.00 73.12 807 LEU A CA 1
ATOM 6548 C C . LEU A 1 807 ? -75.791 -8.452 132.265 1.00 73.12 807 LEU A C 1
ATOM 6550 O O . LEU A 1 807 ? -75.401 -9.165 133.190 1.00 73.12 807 LEU A O 1
ATOM 6554 N N . LEU A 1 808 ? -75.327 -7.214 132.070 1.00 70.19 808 LEU A N 1
ATOM 6555 C CA . LEU A 1 808 ? -74.358 -6.578 132.961 1.00 70.19 808 LEU A CA 1
ATOM 6556 C C . LEU A 1 808 ? -74.958 -6.326 134.345 1.00 70.19 808 LEU A C 1
ATOM 6558 O O . LEU A 1 808 ? -74.299 -6.611 135.337 1.00 70.19 808 LEU A O 1
ATOM 6562 N N . ASP A 1 809 ? -76.205 -5.859 134.420 1.00 71.44 809 ASP A N 1
ATOM 6563 C CA . ASP A 1 809 ? -76.913 -5.604 135.677 1.00 71.44 809 ASP A CA 1
ATOM 6564 C C . ASP A 1 809 ? -77.202 -6.907 136.424 1.00 71.44 809 ASP A C 1
ATOM 6566 O O . ASP A 1 809 ? -77.006 -6.979 137.632 1.00 71.44 809 ASP A O 1
ATOM 6570 N N . ILE A 1 810 ? -77.590 -7.973 135.720 1.00 72.94 810 ILE A N 1
ATOM 6571 C CA . ILE A 1 810 ? -77.765 -9.319 136.282 1.00 72.94 810 ILE A CA 1
ATOM 6572 C C . ILE A 1 810 ? -76.418 -9.865 136.760 1.00 72.94 810 ILE A C 1
ATOM 6574 O O . ILE A 1 810 ? -76.329 -10.408 137.859 1.00 72.94 810 ILE A O 1
ATOM 6578 N N . SER A 1 811 ? -75.352 -9.693 135.978 1.00 70.31 811 SER A N 1
ATOM 6579 C CA . SER A 1 811 ? -73.997 -10.105 136.365 1.00 70.31 811 SER A CA 1
ATOM 6580 C C . SER A 1 811 ? -73.503 -9.318 137.580 1.00 70.31 811 SER A C 1
ATOM 6582 O O . SER A 1 811 ? -72.911 -9.896 138.490 1.00 70.31 811 SER A O 1
ATOM 6584 N N . TYR A 1 812 ? -73.806 -8.021 137.646 1.00 75.44 812 TYR A N 1
ATOM 6585 C CA . TYR A 1 812 ? -73.495 -7.151 138.775 1.00 75.44 812 TYR A CA 1
ATOM 6586 C C . TYR A 1 812 ? -74.340 -7.498 140.005 1.00 75.44 812 TYR A C 1
ATOM 6588 O O . TYR A 1 812 ? -73.815 -7.535 141.113 1.00 75.44 812 TYR A O 1
ATOM 6596 N N . GLN A 1 813 ? -75.616 -7.847 139.832 1.00 72.75 813 GLN A N 1
ATOM 6597 C CA . GLN A 1 813 ? -76.475 -8.366 140.896 1.00 72.75 813 GLN A CA 1
ATOM 6598 C C . GLN A 1 813 ? -75.982 -9.719 141.407 1.00 72.75 813 GLN A C 1
ATOM 6600 O O . GLN A 1 813 ? -75.950 -9.919 142.617 1.00 72.75 813 GLN A O 1
ATOM 6605 N N . TYR A 1 814 ? -75.549 -10.635 140.536 1.00 76.56 814 TYR A N 1
ATOM 6606 C CA . TYR A 1 814 ? -74.921 -11.891 140.953 1.00 76.56 814 TYR A CA 1
ATOM 6607 C C . TYR A 1 814 ? -73.591 -11.654 141.661 1.00 76.56 814 TYR A C 1
ATOM 6609 O O . TYR A 1 814 ? -73.324 -12.311 142.666 1.00 76.56 814 TYR A O 1
ATOM 6617 N N . TYR A 1 815 ? -72.788 -10.695 141.201 1.00 77.00 815 TYR A N 1
ATOM 6618 C CA . TYR A 1 815 ? -71.556 -10.288 141.868 1.00 77.00 815 TYR A CA 1
ATOM 6619 C C . TYR A 1 815 ? -71.834 -9.680 143.249 1.00 77.00 815 TYR A C 1
ATOM 6621 O O . TYR A 1 815 ? -71.232 -10.106 144.230 1.00 77.00 815 TYR A O 1
ATOM 6629 N N . GLU A 1 816 ? -72.788 -8.754 143.376 1.00 74.69 816 GLU A N 1
ATOM 6630 C CA . GLU A 1 816 ? -73.193 -8.153 144.654 1.00 74.69 816 GLU A CA 1
ATOM 6631 C C . GLU A 1 816 ? -73.863 -9.167 145.585 1.00 74.69 816 GLU A C 1
ATOM 6633 O O . GLU A 1 816 ? -73.599 -9.153 146.785 1.00 74.69 816 GLU A O 1
ATOM 6638 N N . SER A 1 817 ? -74.688 -10.081 145.069 1.00 69.12 817 SER A N 1
ATOM 6639 C CA . SER A 1 817 ? -75.273 -11.178 145.852 1.00 69.12 817 SER A CA 1
ATOM 6640 C C . SER A 1 817 ? -74.213 -12.186 146.282 1.00 69.12 817 SER A C 1
ATOM 6642 O O . SER A 1 817 ? -74.235 -12.627 147.430 1.00 69.12 817 SER A O 1
ATOM 6644 N N . GLY A 1 818 ? -73.248 -12.504 145.419 1.00 71.94 818 GLY A N 1
ATOM 6645 C CA . GLY A 1 818 ? -72.063 -13.287 145.758 1.00 71.94 818 GLY A CA 1
ATOM 6646 C C . GLY A 1 818 ? -71.260 -12.604 146.860 1.00 71.94 818 GLY A C 1
ATOM 6647 O O . GLY A 1 818 ? -71.013 -13.208 147.898 1.00 71.94 818 GLY A O 1
ATOM 6648 N N . ARG A 1 819 ? -70.968 -11.310 146.707 1.00 75.50 819 ARG A N 1
ATOM 6649 C CA . ARG A 1 819 ? -70.258 -10.479 147.687 1.00 75.50 819 ARG A CA 1
ATOM 6650 C C . ARG A 1 819 ? -71.007 -10.382 149.018 1.00 75.50 819 ARG A C 1
ATOM 6652 O O . ARG A 1 819 ? -70.391 -10.539 150.070 1.00 75.50 819 ARG A O 1
ATOM 6659 N N . LYS A 1 820 ? -72.331 -10.185 149.004 1.00 72.62 820 LYS A N 1
ATOM 6660 C CA . LYS A 1 820 ? -73.188 -10.153 150.204 1.00 72.62 820 LYS A CA 1
ATOM 6661 C C . LYS A 1 820 ? -73.285 -11.511 150.886 1.00 72.62 820 LYS A C 1
ATOM 6663 O O . LYS A 1 820 ? -73.283 -11.547 152.114 1.00 72.62 820 LYS A O 1
ATOM 6668 N N . ASN A 1 821 ? -73.361 -12.608 150.134 1.00 70.62 821 ASN A N 1
ATOM 6669 C CA . ASN A 1 821 ? -73.338 -13.960 150.694 1.00 70.62 821 ASN A CA 1
ATOM 6670 C C . ASN A 1 821 ? -71.964 -14.276 151.291 1.00 70.62 821 ASN A C 1
ATOM 6672 O O . ASN A 1 821 ? -71.905 -14.757 152.415 1.00 70.62 821 ASN A O 1
ATOM 6676 N N . MET A 1 822 ? -70.872 -13.886 150.627 1.00 65.88 822 MET A N 1
ATOM 6677 C CA . MET A 1 822 ? -69.509 -13.999 151.158 1.00 65.88 822 MET A CA 1
ATOM 6678 C C . MET A 1 822 ? -69.353 -13.190 152.455 1.00 65.88 822 MET A C 1
ATOM 6680 O O . MET A 1 822 ? -68.881 -13.714 153.457 1.00 65.88 822 MET A O 1
ATOM 6684 N N . GLN A 1 823 ? -69.841 -11.945 152.496 1.00 65.88 823 GLN A N 1
ATOM 6685 C CA . GLN A 1 823 ? -69.827 -11.107 153.703 1.00 65.88 823 GLN A CA 1
ATOM 6686 C C . GLN A 1 823 ? -70.756 -11.621 154.820 1.00 65.88 823 GLN A C 1
ATOM 6688 O O . GLN A 1 823 ? -70.449 -11.434 156.000 1.00 65.88 823 GLN A O 1
ATOM 6693 N N . LYS A 1 824 ? -71.876 -12.283 154.489 1.00 65.31 824 LYS A N 1
ATOM 6694 C CA . LYS A 1 824 ? -72.751 -12.961 155.464 1.00 65.31 824 LYS A CA 1
ATOM 6695 C C . LYS A 1 824 ? -72.106 -14.223 156.034 1.00 65.31 824 LYS A C 1
ATOM 6697 O O . LYS A 1 824 ? -72.215 -14.435 157.239 1.00 65.31 824 LYS A O 1
ATOM 6702 N N . GLU A 1 825 ? -71.403 -15.006 155.221 1.00 60.88 825 GLU A N 1
ATOM 6703 C CA . GLU A 1 825 ? -70.643 -16.181 155.666 1.00 60.88 825 GLU A CA 1
ATOM 6704 C C . GLU A 1 825 ? -69.479 -15.758 156.582 1.00 60.88 825 GLU A C 1
ATOM 6706 O O . GLU A 1 825 ? -69.290 -16.333 157.656 1.00 60.88 825 GLU A O 1
ATOM 6711 N N . ILE A 1 826 ? -68.788 -14.665 156.227 1.00 60.38 826 ILE A N 1
ATOM 6712 C CA . ILE A 1 826 ? -67.720 -14.042 157.029 1.00 60.38 826 ILE A CA 1
ATOM 6713 C C . ILE A 1 826 ? -68.250 -13.506 158.377 1.00 60.38 826 ILE A C 1
ATOM 6715 O O . ILE A 1 826 ? -67.542 -13.572 159.376 1.00 60.38 826 ILE A O 1
ATOM 6719 N N . LYS A 1 827 ? -69.504 -13.029 158.467 1.00 59.50 827 LYS A N 1
ATOM 6720 C CA . LYS A 1 827 ? -70.121 -12.582 159.740 1.00 59.50 827 LYS A CA 1
ATOM 6721 C C . LYS A 1 827 ? -70.736 -13.706 160.589 1.00 59.50 827 LYS A C 1
ATOM 6723 O O . LYS A 1 827 ? -70.946 -13.496 161.782 1.00 59.50 827 LYS A O 1
ATOM 6728 N N . ARG A 1 828 ? -71.052 -14.873 160.012 1.00 57.50 828 ARG A N 1
ATOM 6729 C CA . ARG A 1 828 ? -71.722 -15.997 160.705 1.00 57.50 828 ARG A CA 1
ATOM 6730 C C . ARG A 1 828 ? -70.741 -16.985 161.353 1.00 57.50 828 ARG A C 1
ATOM 6732 O O . ARG A 1 828 ? -71.140 -17.752 162.225 1.00 57.50 828 ARG A O 1
ATOM 6739 N N . ARG A 1 829 ? -69.457 -16.921 160.995 1.00 54.34 829 ARG A N 1
ATOM 6740 C CA . ARG A 1 829 ? -68.354 -17.570 161.716 1.00 54.34 829 ARG A CA 1
ATOM 6741 C C . ARG A 1 829 ? -67.593 -16.512 162.514 1.00 54.34 829 ARG A C 1
ATOM 6743 O O . ARG A 1 829 ? -66.729 -15.828 161.983 1.00 54.34 829 ARG A O 1
ATOM 6750 N N . GLY A 1 830 ? -67.962 -16.327 163.780 1.00 44.16 830 GLY A N 1
ATOM 6751 C CA . GLY A 1 830 ? -67.231 -15.438 164.680 1.00 44.16 830 GLY A CA 1
ATOM 6752 C C . GLY A 1 830 ? -65.769 -15.866 164.851 1.00 44.16 830 GLY A C 1
ATOM 6753 O O . GLY A 1 830 ? -65.490 -17.050 165.009 1.00 44.16 830 GLY A O 1
ATOM 6754 N N . GLY A 1 831 ? -64.870 -14.880 164.895 1.00 42.41 831 GLY A N 1
ATOM 6755 C CA . GLY A 1 831 ? -63.509 -15.029 165.414 1.00 42.41 831 GLY A CA 1
ATOM 6756 C C . GLY A 1 831 ? -62.409 -15.241 164.368 1.00 42.41 831 GLY A C 1
ATOM 6757 O O . GLY A 1 831 ? -62.323 -16.305 163.778 1.00 42.41 831 GLY A O 1
ATOM 6758 N N . ARG A 1 832 ? -61.556 -14.209 164.251 1.00 39.34 832 ARG A N 1
ATOM 6759 C CA . ARG A 1 832 ? -60.133 -14.171 163.839 1.00 39.34 832 ARG A CA 1
ATOM 6760 C C . ARG A 1 832 ? -59.645 -15.115 162.738 1.00 39.34 832 ARG A C 1
ATOM 6762 O O . ARG A 1 832 ? -59.560 -16.312 162.958 1.00 39.34 832 ARG A O 1
ATOM 6769 N N . PHE A 1 833 ? -59.131 -14.498 161.679 1.00 39.12 833 PHE A N 1
ATOM 6770 C CA . PHE A 1 833 ? -57.726 -14.523 161.223 1.00 39.12 833 PHE A CA 1
ATOM 6771 C C . PHE A 1 833 ? -57.559 -13.187 160.453 1.00 39.12 833 PHE A C 1
ATOM 6773 O O . PHE A 1 833 ? -58.463 -12.822 159.702 1.00 39.12 833 PHE A O 1
ATOM 6780 N N . GLU A 1 834 ? -56.714 -12.235 160.873 1.00 41.47 834 GLU A N 1
ATOM 6781 C CA . GLU A 1 834 ? -55.263 -12.183 160.574 1.00 41.47 834 GLU A CA 1
ATOM 6782 C C . GLU A 1 834 ? -54.877 -12.801 159.232 1.00 41.47 834 GLU A C 1
ATOM 6784 O O . GLU A 1 834 ? -54.976 -14.040 159.107 1.00 41.47 834 GLU A O 1
#

Sequence (834 aa):
MPKKLLFLTLLFFLFFKPLSLFSAGKVRAKNSDLKLSKIDSLIKRTEYDEALRLLNEYIANNPDNFDNAQIRIKHIIKARKEYSKLADRLIDMILNEPENNKEIYEIIAQLEKYERHPSDANLQFIADVKKSAQFNYFRAVFTDIQTTAASLTMAASYVQAVEKIREGFWLYKDDFYEQWERRPEFTRKADAILSDLEKNLTAFEGRDYVQKITESVQKFIQYVNADSYKEALAVFGEVQRHFAELNLLHQKIKKDCDDFEALFAQVKAVDNDATDASYLPFMIRYIKGLDSIQSSGINGVITGLWDKLCANMNDAVFAQLSARYEKYYEALKPESQNKKNNAELNLFDYADRVLNYCILENRVTALYEIKSGRDSTVNPLHDYRILSAYAANLVNETQNLKSAQNQLEHIKDEQTELIAKMGQENQNKAEIINSLFSMTDRLSALTGLQSERELSNALWAKDYIELGAENWKSLSDYYSALLAEVFTEVQKIDSASWTQISSFYRNRSDFYVSEARELNSTGKFFNAGLFEKLTLKLSSDFKKNVKLAREYAEGLEENTASDGQEDFEIVYNYPDIAKVIFEYNNSQIDKNIQDINAADSLLAGFFEKNPDWAGDQEISGIESENKRYFATNISILQELKNLNAEQTAICDSKILAARLSRNEADLRYDEAESAYRTKNFALARKKLQDSLTKYDESLANQDDQELRLSCDKKLSELAAKITRLENELVVVEVRNLKTLAKDAYFNGRFDDAEKYLNQAKTRWADTNATEDEEITNLMTFVNTAVSMNTGREILPSYPQYPEMSQLLDISYQYYESGRKNMQKEIKRRGGRFE